Protein AF-A0A7S0F1A8-F1 (afdb_monomer_lite)

Sequence (939 aa):
MYDLEYVGDAQLDGYIDLNSRSAISELIPSLDNYHGQGSYPQGSFAGVIYGVVYIEIAGSYTFCSMSMDGSRIFVDREVVLSNDGRHSSPHEECGVVELSEGYIDLTVDFFSYHQEFRLQISYSGPDTDEEIQLLNSWRSSEYPPPPSRSQWAIRTYASDHTLYSTERRAGLHLSGSVSLIWPALSSLSELQAVIPSTPNSNFVYELFGVFHAKESGDHVMCTEGASGSRLFMDGELLVWHDELSGGESCTALVLEEGYYNLKADGFVQTGQSRIFVSYVGPNTRQNRQLILGSQAPTIPAVPTQSSFGIRLYSSNFDLNRLPDYEGYLNYIGESTSMIVPLLNSIQNLRQWSSPSLPDHDVLYLIYGGLRIERAGSYAFCLSSQDGTVLEVNGAQVIDNDGIHVSRERCSDVTLTQGRHTILVKGFAGTSAVSLRLTYRGLDTGNSLVPVISETSAMPERACRPASALEPSAEGTSLRSGTRVCSSQLLSDNGRYLLVMQDDGNLVLYELASTPATSSLVHAAIWNTQTNGHGHGPYTLTLQSDSNVVLYDSARQVLWTVGVVGWGDGHLGIQNNGNVLISWSNGNSWTAGTSGTGVWHQQHCPGGDNGIVRLVGCNERACRVEVIHHGEWGTVCDDSFGNEDAAIVCRSLGYSPEGSVQVQAFGGGSGPIWMDDVHCYGNELEITHCPSAGWGHHNCGHQEDVGVCCHGPSITAFTPSSNPAELLCPGGDNGVVRLVACTSEACRVEVNHGGAWGSVCDDAFTDTNAQVVCRSLGYTPDGSVQIQSFGGGNGPIWMDNVACTGTEPEITWCASNGWGNHNCGHHEDVGVCCIGTSTSAFSPSTNPPERSVDTVRLAQCSMDGCCRVEIEHSGIWGTVCDDSFTNTNAEVICRQVGCSPNGATQRQRFGGGTGTIWMDEVRCQGNEPGLSACNFNGWA

Structure (mmCIF, N/CA/C/O backbone):
data_AF-A0A7S0F1A8-F1
#
_entry.id   AF-A0A7S0F1A8-F1
#
loop_
_atom_site.group_PDB
_atom_site.id
_atom_site.type_symbol
_atom_site.label_atom_id
_atom_site.label_alt_id
_atom_site.label_comp_id
_atom_site.label_asym_id
_atom_site.label_entity_id
_atom_site.label_seq_id
_atom_site.pdbx_PDB_ins_code
_atom_site.Cartn_x
_atom_site.Cartn_y
_atom_site.Cartn_z
_atom_site.occupancy
_atom_site.B_iso_or_equiv
_atom_site.auth_seq_id
_atom_site.auth_comp_id
_atom_site.auth_asym_id
_atom_site.auth_atom_id
_atom_site.pdbx_PDB_model_num
ATOM 1 N N . MET A 1 1 ? 47.200 -33.473 -61.786 1.00 40.94 1 MET A N 1
ATOM 2 C CA . MET A 1 1 ? 45.871 -33.460 -61.141 1.00 40.94 1 MET A CA 1
ATOM 3 C C . MET A 1 1 ? 45.497 -34.764 -60.432 1.00 40.94 1 MET A C 1
ATOM 5 O O . MET A 1 1 ? 44.702 -34.671 -59.517 1.00 40.94 1 MET A O 1
ATOM 9 N N . TYR A 1 2 ? 46.036 -35.948 -60.775 1.00 41.25 2 TYR A N 1
ATOM 10 C CA . TYR A 1 2 ? 45.597 -37.213 -60.143 1.00 41.25 2 TYR A CA 1
ATOM 11 C C . TYR A 1 2 ? 46.211 -37.546 -58.763 1.00 41.25 2 TYR A C 1
ATOM 13 O O . TYR A 1 2 ? 45.807 -38.545 -58.189 1.00 41.25 2 TYR A O 1
ATOM 21 N N . ASP A 1 3 ? 47.102 -36.704 -58.221 1.00 52.12 3 ASP A N 1
ATOM 22 C CA . ASP A 1 3 ? 47.707 -36.857 -56.878 1.00 52.12 3 ASP A CA 1
ATOM 23 C C . ASP A 1 3 ? 47.769 -35.502 -56.126 1.00 52.12 3 ASP A C 1
ATOM 25 O O . ASP A 1 3 ? 48.761 -35.196 -55.468 1.00 52.12 3 ASP A O 1
ATOM 29 N N . LEU A 1 4 ? 46.766 -34.625 -56.298 1.00 54.25 4 LEU A N 1
ATOM 30 C CA . LEU A 1 4 ? 46.652 -33.395 -55.497 1.00 54.25 4 LEU A CA 1
ATOM 31 C C . LEU A 1 4 ? 45.813 -33.683 -54.253 1.00 54.25 4 LEU A C 1
ATOM 33 O O . LEU A 1 4 ? 44.657 -34.087 -54.373 1.00 54.25 4 LEU A O 1
ATOM 37 N N . GLU A 1 5 ? 46.380 -33.451 -53.074 1.00 53.69 5 GLU A N 1
ATOM 38 C CA . GLU A 1 5 ? 45.624 -33.488 -51.824 1.00 53.69 5 GLU A CA 1
ATOM 39 C C . GLU A 1 5 ? 44.963 -32.118 -51.606 1.00 53.69 5 GLU A C 1
ATOM 41 O O . GLU A 1 5 ? 45.635 -31.083 -51.602 1.00 53.69 5 GLU A O 1
ATOM 46 N N . TYR A 1 6 ? 43.632 -32.096 -51.502 1.00 52.91 6 TYR A N 1
ATOM 47 C CA . TYR A 1 6 ? 42.886 -30.875 -51.199 1.00 52.91 6 TYR A CA 1
ATOM 48 C C . TYR A 1 6 ? 43.072 -30.531 -49.725 1.00 52.91 6 TYR A C 1
ATOM 50 O O . TYR A 1 6 ? 42.690 -31.323 -48.863 1.00 52.91 6 TYR A O 1
ATOM 58 N N . VAL A 1 7 ? 43.673 -29.375 -49.440 1.00 50.34 7 VAL A N 1
ATOM 59 C CA . VAL A 1 7 ? 44.065 -29.015 -48.069 1.00 50.34 7 VAL A CA 1
ATOM 60 C C . VAL A 1 7 ? 43.046 -28.138 -47.341 1.00 50.34 7 VAL A C 1
ATOM 62 O O . VAL A 1 7 ? 43.179 -27.989 -46.131 1.00 50.34 7 VAL A O 1
ATOM 65 N N . GLY A 1 8 ? 42.008 -27.638 -48.028 1.00 50.88 8 GLY A N 1
ATOM 66 C CA . GLY A 1 8 ? 40.851 -26.954 -47.434 1.00 50.88 8 GLY A CA 1
ATOM 67 C C . GLY A 1 8 ? 40.562 -25.552 -47.989 1.00 50.88 8 GLY A C 1
ATOM 68 O O . GLY A 1 8 ? 41.197 -25.097 -48.942 1.00 50.88 8 GLY A O 1
ATOM 69 N N . ASP A 1 9 ? 39.587 -24.902 -47.352 1.00 45.62 9 ASP A N 1
ATOM 70 C CA . ASP A 1 9 ? 38.997 -23.598 -47.678 1.00 45.62 9 ASP A CA 1
ATOM 71 C C . ASP A 1 9 ? 39.347 -22.569 -46.589 1.00 45.62 9 ASP A C 1
ATOM 73 O O . ASP A 1 9 ? 39.217 -22.880 -45.403 1.00 45.62 9 ASP A O 1
ATOM 77 N N . ALA A 1 10 ? 39.751 -21.353 -46.971 1.00 46.62 10 ALA A N 1
ATOM 78 C CA . ALA A 1 10 ? 40.158 -20.295 -46.038 1.00 46.62 10 ALA A CA 1
ATOM 79 C C . ALA A 1 10 ? 39.456 -18.950 -46.306 1.00 46.62 10 ALA A C 1
ATOM 81 O O . ALA A 1 10 ? 39.461 -18.461 -47.437 1.00 46.62 10 ALA A O 1
ATOM 82 N N . GLN A 1 11 ? 38.918 -18.329 -45.249 1.00 46.28 11 GLN A N 1
ATOM 83 C CA . GLN A 1 11 ? 38.361 -16.971 -45.277 1.00 46.28 11 GLN A CA 1
ATOM 84 C C . GLN A 1 11 ? 39.448 -15.942 -44.916 1.00 46.28 11 GLN A C 1
ATOM 86 O O . GLN A 1 11 ? 40.198 -16.137 -43.960 1.00 46.28 11 GLN A O 1
ATOM 91 N N . LEU A 1 12 ? 39.537 -14.842 -45.667 1.00 48.31 12 LEU A N 1
ATOM 92 C CA . LEU A 1 12 ? 40.475 -13.729 -45.435 1.00 48.31 12 LEU A CA 1
ATOM 93 C C . LEU A 1 12 ? 40.117 -12.887 -44.182 1.00 48.31 12 LEU A C 1
ATOM 95 O O . LEU A 1 12 ? 39.800 -11.708 -44.298 1.00 48.31 12 LEU A O 1
ATOM 99 N N . ASP A 1 13 ? 40.214 -13.457 -42.976 1.00 37.56 13 ASP A N 1
ATOM 100 C CA . ASP A 1 13 ? 40.032 -12.744 -41.696 1.00 37.56 13 ASP A CA 1
ATOM 101 C C . ASP A 1 13 ? 41.358 -12.665 -40.897 1.00 37.56 13 ASP A C 1
ATOM 103 O O . ASP A 1 13 ? 41.685 -13.553 -40.114 1.00 37.56 13 ASP A O 1
ATOM 107 N N . GLY A 1 14 ? 42.138 -11.584 -41.065 1.00 42.19 14 GLY A N 1
ATOM 108 C CA . GLY A 1 14 ? 43.351 -11.287 -40.262 1.00 42.19 14 GLY A CA 1
ATOM 109 C C . GLY A 1 14 ? 44.699 -11.436 -40.994 1.00 42.19 14 GLY A C 1
ATOM 110 O O . GLY A 1 14 ? 44.720 -11.812 -42.161 1.00 42.19 14 GLY A O 1
ATOM 111 N N . TYR A 1 15 ? 45.828 -11.062 -40.357 1.00 36.09 15 TYR A N 1
ATOM 112 C CA . TYR A 1 15 ? 47.184 -11.001 -40.961 1.00 36.09 15 TYR A CA 1
ATOM 113 C C . TYR A 1 15 ? 47.608 -12.355 -41.548 1.00 36.09 15 TYR A C 1
ATOM 115 O O . TYR A 1 15 ? 47.863 -13.291 -40.795 1.00 36.09 15 TYR A O 1
ATOM 123 N N . ILE A 1 16 ? 47.754 -12.453 -42.872 1.00 41.88 16 ILE A N 1
ATOM 124 C CA . ILE A 1 16 ? 48.221 -13.681 -43.529 1.00 41.88 16 ILE A CA 1
ATOM 125 C C . ILE A 1 16 ? 49.450 -13.348 -44.374 1.00 41.88 16 ILE A C 1
ATOM 127 O O . ILE A 1 16 ? 49.346 -12.748 -45.441 1.00 41.88 16 ILE A O 1
ATOM 131 N N . ASP A 1 17 ? 50.628 -13.764 -43.906 1.00 43.28 17 ASP A N 1
ATOM 132 C CA . ASP A 1 17 ? 51.836 -13.776 -44.731 1.00 43.28 17 ASP A CA 1
ATOM 133 C C . ASP A 1 17 ? 51.895 -15.083 -45.529 1.00 43.28 17 ASP A C 1
ATOM 135 O O . ASP A 1 17 ? 52.417 -16.103 -45.070 1.00 43.28 17 ASP A O 1
ATOM 139 N N . LEU A 1 18 ? 51.354 -15.046 -46.748 1.00 48.22 18 LEU A N 1
ATOM 140 C CA . LEU A 1 18 ? 51.337 -16.176 -47.684 1.00 48.22 18 LEU A CA 1
ATOM 141 C C . LEU A 1 18 ? 52.742 -16.577 -48.192 1.00 48.22 18 LEU A C 1
ATOM 143 O O . LEU A 1 18 ? 52.877 -17.539 -48.952 1.00 48.22 18 LEU A O 1
ATOM 147 N N . ASN A 1 19 ? 53.804 -15.881 -47.761 1.00 41.88 19 ASN A N 1
ATOM 148 C CA . ASN A 1 19 ? 55.191 -16.258 -48.041 1.00 41.88 19 ASN A CA 1
ATOM 149 C C . ASN A 1 19 ? 55.748 -17.297 -47.054 1.00 41.88 19 ASN A C 1
ATOM 151 O O . ASN A 1 19 ? 56.826 -17.846 -47.297 1.00 41.88 19 ASN A O 1
ATOM 155 N N . SER A 1 20 ? 55.042 -17.582 -45.953 1.00 45.78 20 SER A N 1
ATOM 156 C CA . SER A 1 20 ? 55.429 -18.595 -44.970 1.00 45.78 20 SER A CA 1
ATOM 157 C C . SER A 1 20 ? 54.431 -19.742 -44.948 1.00 45.78 20 SER A C 1
ATOM 159 O O . SER A 1 20 ? 53.228 -19.543 -44.789 1.00 45.78 20 SER A O 1
ATOM 161 N N . ARG A 1 21 ? 54.934 -20.982 -45.005 1.00 45.38 21 ARG A N 1
ATOM 162 C CA . ARG A 1 21 ? 54.072 -22.168 -44.945 1.00 45.38 21 ARG A CA 1
ATOM 163 C C . ARG A 1 21 ? 53.219 -22.193 -43.660 1.00 45.38 21 ARG A C 1
ATOM 165 O O . ARG A 1 21 ? 52.107 -22.719 -43.689 1.00 45.38 21 ARG A O 1
ATOM 172 N N . SER A 1 22 ? 53.704 -21.634 -42.543 1.00 45.56 22 SER A N 1
ATOM 173 C CA . SER A 1 22 ? 53.024 -21.671 -41.234 1.00 45.56 22 SER A CA 1
ATOM 174 C C . SER A 1 22 ? 51.703 -20.891 -41.186 1.00 45.56 22 SER A C 1
ATOM 176 O O . SER A 1 22 ? 50.810 -21.287 -40.445 1.00 45.56 22 SER A O 1
ATOM 178 N N . ALA A 1 23 ? 51.539 -19.843 -41.999 1.00 46.56 23 ALA A N 1
ATOM 179 C CA . ALA A 1 23 ? 50.349 -18.985 -41.983 1.00 46.56 23 ALA A CA 1
ATOM 180 C C . ALA A 1 23 ? 49.080 -19.688 -42.510 1.00 46.56 23 ALA A C 1
ATOM 182 O O . ALA A 1 23 ? 47.973 -19.361 -42.103 1.00 46.56 23 ALA A O 1
ATOM 183 N N . ILE A 1 24 ? 49.229 -20.710 -43.361 1.00 47.50 24 ILE A N 1
ATOM 184 C CA . ILE A 1 24 ? 48.097 -21.484 -43.906 1.00 47.50 24 ILE A CA 1
ATOM 185 C C . ILE A 1 24 ? 47.527 -22.467 -42.869 1.00 47.50 24 ILE A C 1
ATOM 187 O O . ILE A 1 24 ? 46.350 -22.811 -42.927 1.00 47.50 24 ILE A O 1
ATOM 191 N N . SER A 1 25 ? 48.324 -22.886 -41.877 1.00 45.31 25 SER A N 1
ATOM 192 C CA . SER A 1 25 ? 47.860 -23.807 -40.826 1.00 45.31 25 SER A CA 1
ATOM 193 C C . SER A 1 25 ? 46.876 -23.180 -39.829 1.00 45.31 25 SER A C 1
ATOM 195 O O . SER A 1 25 ? 46.111 -23.907 -39.207 1.00 45.31 25 SER A O 1
ATOM 197 N N . GLU A 1 26 ? 46.858 -21.849 -39.709 1.00 44.94 26 GLU A N 1
ATOM 198 C CA . GLU A 1 26 ? 45.893 -21.112 -38.876 1.00 44.94 26 GLU A CA 1
ATOM 199 C C . GLU A 1 26 ? 44.563 -20.846 -39.607 1.00 44.94 26 GLU A C 1
ATOM 201 O O . GLU A 1 26 ? 43.544 -20.608 -38.965 1.00 44.94 26 GLU A O 1
ATOM 206 N N . LEU A 1 27 ? 44.554 -20.937 -40.942 1.00 45.47 27 LEU A N 1
ATOM 207 C CA . LEU A 1 27 ? 43.415 -20.596 -41.801 1.00 45.47 27 LEU A CA 1
ATOM 208 C C . LEU A 1 27 ? 42.423 -21.741 -42.039 1.00 45.47 27 LEU A C 1
ATOM 210 O O . LEU A 1 27 ? 41.318 -21.490 -42.513 1.00 45.47 27 LEU A O 1
ATOM 214 N N . ILE A 1 28 ? 42.802 -22.986 -41.727 1.00 48.75 28 ILE A N 1
ATOM 215 C CA . ILE A 1 28 ? 41.989 -24.186 -41.986 1.00 48.75 28 ILE A CA 1
ATOM 216 C C . ILE A 1 28 ? 41.835 -24.975 -40.672 1.00 48.75 28 ILE A C 1
ATOM 218 O O . ILE A 1 28 ? 42.581 -25.922 -40.420 1.00 48.75 28 ILE A O 1
ATOM 222 N N . PRO A 1 29 ? 40.886 -24.596 -39.791 1.00 40.38 29 PRO A N 1
ATOM 223 C CA . PRO A 1 29 ? 40.825 -25.109 -38.419 1.00 40.38 29 PRO A CA 1
ATOM 224 C C . PRO A 1 29 ? 40.259 -26.534 -38.281 1.00 40.38 29 PRO A C 1
ATOM 226 O O . PRO A 1 29 ? 40.233 -27.077 -37.183 1.00 40.38 29 PRO A O 1
ATOM 229 N N . SER A 1 30 ? 39.775 -27.170 -39.354 1.00 38.84 30 SER A N 1
ATOM 230 C CA . SER A 1 30 ? 39.038 -28.448 -39.285 1.00 38.84 30 SER A CA 1
ATOM 231 C C . SER A 1 30 ? 39.904 -29.716 -39.393 1.00 38.84 30 SER A C 1
ATOM 233 O O . SER A 1 30 ? 39.411 -30.781 -39.766 1.00 38.84 30 SER A O 1
ATOM 235 N N . LEU A 1 31 ? 41.181 -29.644 -39.008 1.00 39.47 31 LEU A N 1
ATOM 236 C CA . LEU A 1 31 ? 42.121 -30.777 -38.999 1.00 39.47 31 LEU A CA 1
ATOM 237 C C . LEU A 1 31 ? 42.381 -31.361 -37.595 1.00 39.47 31 LEU A C 1
ATOM 239 O O . LEU A 1 31 ? 43.420 -31.973 -37.352 1.00 39.47 31 LEU A O 1
ATOM 243 N N . ASP A 1 32 ? 41.403 -31.281 -36.690 1.00 35.66 32 ASP A N 1
ATOM 244 C CA . ASP A 1 32 ? 41.457 -31.868 -35.334 1.00 35.66 32 ASP A CA 1
ATOM 245 C C . ASP A 1 32 ? 41.545 -33.415 -35.288 1.00 35.66 32 ASP A C 1
ATOM 247 O O . ASP A 1 32 ? 41.514 -34.014 -34.216 1.00 35.66 32 ASP A O 1
ATOM 251 N N . ASN A 1 33 ? 41.720 -34.095 -36.429 1.00 33.72 33 ASN A N 1
ATOM 252 C CA . ASN A 1 33 ? 41.951 -35.544 -36.503 1.00 33.72 33 ASN A CA 1
ATOM 253 C C . ASN A 1 33 ? 43.292 -35.948 -37.141 1.00 33.72 33 ASN A C 1
ATOM 255 O O . ASN A 1 33 ? 43.431 -37.085 -37.594 1.00 33.72 33 ASN A O 1
ATOM 259 N N . TYR A 1 34 ? 44.311 -35.084 -37.132 1.00 30.00 34 TYR A N 1
ATOM 260 C CA . TYR A 1 34 ? 45.684 -35.524 -37.406 1.00 30.00 34 TYR A CA 1
ATOM 261 C C . TYR A 1 34 ? 46.503 -35.621 -36.112 1.00 30.00 34 TYR A C 1
ATOM 263 O O . TYR A 1 34 ? 47.242 -34.720 -35.718 1.00 30.00 34 TYR A O 1
ATOM 271 N N . HIS A 1 35 ? 46.373 -36.756 -35.419 1.00 31.36 35 HIS A N 1
ATOM 272 C CA . HIS A 1 35 ? 47.267 -37.113 -34.320 1.00 31.36 35 HIS A CA 1
ATOM 273 C C . HIS A 1 35 ? 48.665 -37.437 -34.860 1.00 31.36 35 HIS A C 1
ATOM 275 O O . HIS A 1 35 ? 48.971 -38.578 -35.202 1.00 31.36 35 HIS A O 1
ATOM 281 N N . GLY A 1 36 ? 49.543 -36.443 -34.882 1.00 26.16 36 GLY A N 1
ATOM 282 C CA . GLY A 1 36 ? 50.962 -36.662 -35.116 1.00 26.16 36 GLY A CA 1
ATOM 283 C C . GLY A 1 36 ? 51.714 -35.349 -35.161 1.00 26.16 36 GLY A C 1
ATOM 284 O O . GLY A 1 36 ? 51.439 -34.496 -35.993 1.00 26.16 36 GLY A O 1
ATOM 285 N N . GLN A 1 37 ? 52.689 -35.178 -34.277 1.00 43.06 37 GLN A N 1
ATOM 286 C CA . GLN A 1 37 ? 53.673 -34.119 -34.442 1.00 43.06 37 GLN A CA 1
ATOM 287 C C . GLN A 1 37 ? 54.395 -34.289 -35.793 1.00 43.06 37 GLN A C 1
ATOM 289 O O . GLN A 1 37 ? 55.139 -35.253 -35.958 1.00 43.06 37 GLN A O 1
ATOM 294 N N . GLY A 1 38 ? 54.195 -33.360 -36.736 1.00 30.03 38 GLY A N 1
ATOM 295 C CA . GLY A 1 38 ? 55.035 -33.207 -37.931 1.00 30.03 38 GLY A CA 1
ATOM 296 C C . GLY A 1 38 ? 54.296 -32.871 -39.235 1.00 30.03 38 GLY A C 1
ATOM 297 O O . GLY A 1 38 ? 53.471 -33.654 -39.674 1.00 30.03 38 GLY A O 1
ATOM 298 N N . SER A 1 39 ? 54.707 -31.751 -39.850 1.00 39.50 39 SER A N 1
ATOM 299 C CA . SER A 1 39 ? 54.849 -31.456 -41.296 1.00 39.50 39 SER A CA 1
ATOM 300 C C . SER A 1 39 ? 53.692 -31.718 -42.288 1.00 39.50 39 SER A C 1
ATOM 302 O O . SER A 1 39 ? 53.119 -32.796 -42.320 1.00 39.50 39 SER A O 1
ATOM 304 N N . TYR A 1 40 ? 53.474 -30.744 -43.194 1.00 49.66 40 TYR A N 1
ATOM 305 C CA . TYR A 1 40 ? 52.674 -30.808 -44.441 1.00 49.66 40 TYR A CA 1
ATOM 306 C C . TYR A 1 40 ? 52.729 -32.168 -45.160 1.00 49.66 40 TYR A C 1
ATOM 308 O O . TYR A 1 40 ? 53.768 -32.839 -45.081 1.00 49.66 40 TYR A O 1
ATOM 316 N N . PRO A 1 41 ? 51.720 -32.527 -45.983 1.00 51.19 41 PRO A N 1
ATOM 317 C CA . PRO A 1 41 ? 51.914 -33.592 -46.957 1.00 51.19 41 PRO A CA 1
ATOM 318 C C . PRO A 1 41 ? 53.144 -33.253 -47.809 1.00 51.19 41 PRO A C 1
ATOM 320 O O . PRO A 1 41 ? 53.247 -32.171 -48.379 1.00 51.19 41 PRO A O 1
ATOM 323 N N . GLN A 1 42 ? 54.127 -34.155 -47.877 1.00 52.44 42 GLN A N 1
ATOM 324 C CA . GLN A 1 42 ? 55.360 -33.947 -48.657 1.00 52.44 42 GLN A CA 1
ATOM 325 C C . GLN A 1 42 ? 55.128 -33.925 -50.188 1.00 52.44 42 GLN A C 1
ATOM 327 O O . GLN A 1 42 ? 56.090 -33.980 -50.957 1.00 52.44 42 GLN A O 1
ATOM 332 N N . GLY A 1 43 ? 53.868 -33.881 -50.630 1.00 60.16 43 GLY A N 1
ATOM 333 C CA . GLY A 1 43 ? 53.421 -33.974 -52.016 1.00 60.16 43 GLY A CA 1
ATOM 334 C C . GLY A 1 43 ? 52.710 -32.713 -52.510 1.00 60.16 43 GLY A C 1
ATOM 335 O O . GLY A 1 43 ? 52.763 -31.656 -51.888 1.00 60.16 43 GLY A O 1
ATOM 336 N N . SER A 1 44 ? 52.071 -32.828 -53.672 1.00 67.81 44 SER A N 1
ATOM 337 C CA . SER A 1 44 ? 51.367 -31.723 -54.321 1.00 67.81 44 SER A CA 1
ATOM 338 C C . SER A 1 44 ? 50.026 -31.434 -53.636 1.00 67.81 44 SER A C 1
ATOM 340 O O . SER A 1 44 ? 49.272 -32.363 -53.351 1.00 67.81 44 SER A O 1
ATOM 342 N N . PHE A 1 45 ? 49.694 -30.161 -53.424 1.00 68.44 45 PHE A N 1
ATOM 343 C CA . PHE A 1 45 ? 48.459 -29.738 -52.754 1.00 68.44 45 PHE A CA 1
ATOM 344 C C . PHE A 1 45 ? 47.742 -28.615 -53.507 1.00 68.44 45 PHE A C 1
ATOM 346 O O . PHE A 1 45 ? 48.355 -27.910 -54.307 1.00 68.44 45 PHE A O 1
ATOM 353 N N . ALA A 1 46 ? 46.445 -28.454 -53.251 1.00 66.00 46 ALA A N 1
ATOM 354 C CA . ALA A 1 46 ? 45.627 -27.366 -53.785 1.00 66.00 46 ALA A CA 1
ATOM 355 C C . ALA A 1 46 ? 44.676 -26.814 -52.716 1.00 66.00 46 ALA A C 1
ATOM 357 O O . ALA A 1 46 ? 44.245 -27.562 -51.834 1.00 66.00 46 ALA A O 1
ATOM 358 N N . GLY A 1 47 ? 44.351 -25.526 -52.806 1.00 63.00 47 GLY A N 1
ATOM 359 C CA . GLY A 1 47 ? 43.481 -24.835 -51.857 1.00 63.00 47 GLY A CA 1
ATOM 360 C C . GLY A 1 47 ? 42.766 -23.642 -52.483 1.00 63.00 47 GLY A C 1
ATOM 361 O O . GLY A 1 47 ? 43.099 -23.213 -53.592 1.00 63.00 47 GLY A O 1
ATOM 362 N N . VAL A 1 48 ? 41.780 -23.129 -51.752 1.00 57.81 48 VAL A N 1
ATOM 363 C CA . VAL A 1 48 ? 40.953 -21.986 -52.151 1.00 57.81 48 VAL A CA 1
ATOM 364 C C . VAL A 1 48 ? 40.947 -20.951 -51.028 1.00 57.81 48 VAL A C 1
ATOM 366 O O . VAL A 1 48 ? 40.761 -21.281 -49.856 1.00 57.81 48 VAL A O 1
ATOM 369 N N . ILE A 1 49 ? 41.161 -19.690 -51.393 1.00 61.00 49 ILE A N 1
ATOM 370 C CA . ILE A 1 49 ? 41.017 -18.522 -50.520 1.00 61.00 49 ILE A CA 1
ATOM 371 C C . ILE A 1 49 ? 39.816 -17.732 -51.019 1.00 61.00 49 ILE A C 1
ATOM 373 O O . ILE A 1 49 ? 39.733 -17.444 -52.206 1.00 61.00 49 ILE A O 1
ATOM 377 N N . TYR A 1 50 ? 38.903 -17.344 -50.141 1.00 55.69 50 TYR A N 1
ATOM 378 C CA . TYR A 1 50 ? 37.769 -16.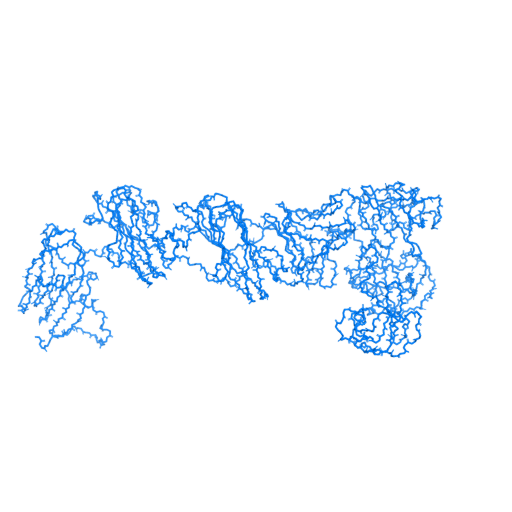498 -50.508 1.00 55.69 50 TYR A CA 1
ATOM 379 C C . TYR A 1 50 ? 37.582 -15.363 -49.499 1.00 55.69 50 TYR A C 1
ATOM 381 O O . TYR A 1 50 ? 37.993 -15.445 -48.339 1.00 55.69 50 TYR A O 1
ATOM 389 N N . GLY A 1 51 ? 36.992 -14.266 -49.956 1.00 55.06 51 GLY A N 1
ATOM 390 C CA . GLY A 1 51 ? 36.739 -13.080 -49.151 1.00 55.06 51 GLY A CA 1
ATOM 391 C C . GLY A 1 51 ? 36.005 -12.010 -49.945 1.00 55.06 51 GLY A C 1
ATOM 392 O O . GLY A 1 51 ? 35.646 -12.220 -51.098 1.00 55.06 51 GLY A O 1
ATOM 393 N N . VAL A 1 52 ? 35.800 -10.856 -49.319 1.00 51.47 52 VAL A N 1
ATOM 394 C CA . VAL A 1 52 ? 35.197 -9.688 -49.965 1.00 51.47 52 VAL A CA 1
ATOM 395 C C . VAL A 1 52 ? 36.184 -8.528 -49.954 1.00 51.47 52 VAL A C 1
ATOM 397 O O . VAL A 1 52 ? 36.876 -8.301 -48.959 1.00 51.47 52 VAL A O 1
ATOM 400 N N . VAL A 1 53 ? 36.249 -7.787 -51.055 1.00 62.31 53 VAL A N 1
ATOM 401 C CA . VAL A 1 53 ? 36.989 -6.524 -51.159 1.00 62.31 53 VAL A CA 1
ATOM 402 C C . VAL A 1 53 ? 35.974 -5.416 -51.381 1.00 62.31 53 VAL A C 1
ATOM 404 O O . VAL A 1 53 ? 35.088 -5.554 -52.215 1.00 62.31 53 VAL A O 1
ATOM 407 N N . TYR A 1 54 ? 36.070 -4.330 -50.619 1.00 58.91 54 TYR A N 1
ATOM 408 C CA . TYR A 1 54 ? 35.233 -3.156 -50.855 1.00 58.91 54 TYR A CA 1
ATOM 409 C C . TYR A 1 54 ? 35.935 -2.218 -51.834 1.00 58.91 54 TYR A C 1
ATOM 411 O O . TYR A 1 54 ? 37.078 -1.838 -51.583 1.00 58.91 54 TYR A O 1
ATOM 419 N N . ILE A 1 55 ? 35.246 -1.860 -52.913 1.00 69.31 55 ILE A N 1
ATOM 420 C CA . ILE A 1 55 ? 35.674 -0.875 -53.905 1.00 69.31 55 ILE A CA 1
ATOM 421 C C . ILE A 1 55 ? 35.043 0.472 -53.540 1.00 69.31 55 ILE A C 1
ATOM 423 O O . ILE A 1 55 ? 33.818 0.581 -53.518 1.00 69.31 55 ILE A O 1
ATOM 427 N N . GLU A 1 56 ? 35.869 1.472 -53.222 1.00 56.03 56 GLU A N 1
ATOM 428 C CA . GLU A 1 56 ? 35.468 2.834 -52.824 1.00 56.03 56 GLU A CA 1
ATOM 429 C C . GLU A 1 56 ? 35.193 3.732 -54.043 1.00 56.03 56 GLU A C 1
ATOM 431 O O . GLU A 1 56 ? 34.348 4.621 -53.989 1.00 56.03 56 GLU A O 1
ATOM 436 N N . ILE A 1 57 ? 35.886 3.509 -55.158 1.00 71.00 57 ILE A N 1
ATOM 437 C CA . ILE A 1 57 ? 35.781 4.287 -56.390 1.00 71.00 57 ILE A CA 1
ATOM 438 C C . ILE A 1 57 ? 35.624 3.309 -57.548 1.00 71.00 57 ILE A C 1
ATOM 440 O O . ILE A 1 57 ? 36.540 2.554 -57.886 1.00 71.00 57 ILE A O 1
ATOM 444 N N . ALA A 1 58 ? 34.457 3.351 -58.190 1.00 78.62 58 ALA A N 1
ATOM 445 C CA . ALA A 1 58 ? 34.199 2.571 -59.392 1.00 78.62 58 ALA A CA 1
ATOM 446 C C . ALA A 1 58 ? 35.228 2.890 -60.491 1.00 78.62 58 ALA A C 1
ATOM 448 O O . ALA A 1 58 ? 35.544 4.054 -60.756 1.00 78.62 58 ALA A O 1
ATOM 449 N N . GLY A 1 59 ? 35.716 1.858 -61.168 1.00 87.94 59 GLY A N 1
ATOM 450 C CA . GLY A 1 59 ? 36.665 2.002 -62.263 1.00 87.94 59 GLY A CA 1
ATOM 451 C C . GLY A 1 59 ? 37.436 0.725 -62.556 1.00 87.94 59 GLY A C 1
ATOM 452 O O . GLY A 1 59 ? 37.079 -0.366 -62.112 1.00 87.94 59 GLY A O 1
ATOM 453 N N . SER A 1 60 ? 38.513 0.882 -63.319 1.00 93.19 60 SER A N 1
ATOM 454 C CA . SER A 1 60 ? 39.358 -0.219 -63.765 1.00 93.19 60 SER A CA 1
ATOM 455 C C . SER A 1 60 ? 40.342 -0.625 -62.670 1.00 93.19 60 SER A C 1
ATOM 457 O O . SER A 1 60 ? 41.239 0.142 -62.331 1.00 93.19 60 SER A O 1
ATOM 459 N N . TYR A 1 61 ? 40.237 -1.858 -62.186 1.00 91.75 61 TYR A N 1
ATOM 460 C CA . TYR A 1 61 ? 41.164 -2.449 -61.222 1.00 91.75 61 TYR A CA 1
ATOM 461 C C . TYR A 1 61 ? 42.050 -3.490 -61.887 1.00 91.75 61 TYR A C 1
ATOM 463 O O . TYR A 1 61 ? 41.580 -4.336 -62.645 1.00 91.75 61 TYR A O 1
ATOM 471 N N . THR A 1 62 ? 43.340 -3.460 -61.568 1.00 93.19 62 THR A N 1
ATOM 472 C CA . THR A 1 62 ? 44.305 -4.493 -61.945 1.00 93.19 62 THR A CA 1
ATOM 473 C C . THR A 1 62 ? 44.562 -5.388 -60.744 1.00 93.19 62 THR A C 1
ATOM 475 O O . THR A 1 62 ? 44.993 -4.897 -59.710 1.00 93.19 62 THR A O 1
ATOM 478 N N . PHE A 1 63 ? 44.346 -6.693 -60.881 1.00 90.31 63 PHE A N 1
ATOM 479 C CA . PHE A 1 63 ? 44.724 -7.709 -59.899 1.00 90.31 63 PHE A CA 1
ATOM 480 C C . PHE A 1 63 ? 45.904 -8.518 -60.424 1.00 90.31 63 PHE A C 1
ATOM 482 O O . PHE A 1 63 ? 45.865 -9.000 -61.553 1.00 90.31 63 PHE A O 1
ATOM 489 N N . CYS A 1 64 ? 46.923 -8.721 -59.599 1.00 87.62 64 CYS A N 1
ATOM 490 C CA . CYS A 1 64 ? 48.092 -9.523 -59.934 1.00 87.62 64 CYS A CA 1
ATOM 491 C C . CYS A 1 64 ? 48.253 -10.692 -58.962 1.00 87.62 64 CYS A C 1
ATOM 493 O O . CYS A 1 64 ? 47.981 -10.570 -57.768 1.00 87.62 64 CYS A O 1
ATOM 495 N N . SER A 1 65 ? 48.728 -11.829 -59.467 1.00 87.06 65 SER A N 1
ATOM 496 C CA . SER A 1 65 ? 49.130 -12.977 -58.658 1.00 87.06 65 SER A CA 1
ATOM 497 C C . SER A 1 65 ? 50.548 -13.396 -59.001 1.00 87.06 65 SER A C 1
ATOM 499 O O . SER A 1 65 ? 50.830 -13.715 -60.151 1.00 87.06 65 SER A O 1
ATOM 501 N N . MET A 1 66 ? 51.411 -13.472 -57.990 1.00 82.88 66 MET A N 1
ATOM 502 C CA . MET A 1 66 ? 52.726 -14.096 -58.059 1.00 82.88 66 MET A CA 1
ATOM 503 C C . MET A 1 66 ? 52.694 -15.457 -57.357 1.00 82.88 66 MET A C 1
ATOM 505 O O . MET A 1 66 ? 52.577 -15.526 -56.133 1.00 82.88 66 MET A O 1
ATOM 509 N N . SER A 1 67 ? 52.836 -16.545 -58.112 1.00 82.25 67 SER A N 1
ATOM 510 C CA . SER A 1 67 ? 52.747 -17.917 -57.593 1.00 82.25 67 SER A CA 1
ATOM 511 C C . SER A 1 67 ? 53.900 -18.815 -58.055 1.00 82.25 67 SER A C 1
ATOM 513 O O . SER A 1 67 ? 54.469 -18.629 -59.131 1.00 82.25 67 SER A O 1
ATOM 515 N N . MET A 1 68 ? 54.274 -19.797 -57.222 1.00 79.25 68 MET A N 1
ATOM 516 C CA . MET A 1 68 ? 55.248 -20.852 -57.581 1.00 79.25 68 MET A CA 1
ATOM 517 C C . MET A 1 68 ? 54.740 -21.811 -58.657 1.00 79.25 68 MET A C 1
ATOM 519 O O . MET A 1 68 ? 55.535 -22.337 -59.420 1.00 79.25 68 MET A O 1
ATOM 523 N N . ASP A 1 69 ? 53.441 -22.077 -58.669 1.00 83.00 69 ASP A N 1
ATOM 524 C CA . ASP A 1 69 ? 52.746 -22.936 -59.626 1.00 83.00 69 ASP A CA 1
ATOM 525 C C . ASP A 1 69 ? 51.422 -22.231 -59.971 1.00 83.00 69 ASP A C 1
ATOM 527 O O . ASP A 1 69 ? 51.426 -21.010 -60.131 1.00 83.00 69 ASP A O 1
ATOM 531 N N . GLY A 1 70 ? 50.297 -22.936 -60.086 1.00 83.62 70 GLY A N 1
ATOM 532 C CA . GLY A 1 70 ? 49.074 -22.343 -60.609 1.00 83.62 70 GLY A CA 1
ATOM 533 C C . GLY A 1 70 ? 48.297 -21.536 -59.577 1.00 83.62 70 GLY A C 1
ATOM 534 O O . GLY A 1 70 ? 48.070 -22.012 -58.464 1.00 83.62 70 GLY A O 1
ATOM 535 N N . SER A 1 71 ? 47.821 -20.357 -59.974 1.00 86.19 71 SER A N 1
ATOM 536 C CA . SER A 1 71 ? 46.796 -19.596 -59.252 1.00 86.19 71 SER A CA 1
ATOM 537 C C . SER A 1 71 ? 45.783 -18.961 -60.205 1.00 86.19 71 SER A C 1
ATOM 539 O O . SER A 1 71 ? 46.078 -18.672 -61.365 1.00 86.19 71 SER A O 1
ATOM 541 N N . ARG A 1 72 ? 44.557 -18.741 -59.732 1.00 86.38 72 ARG A N 1
ATOM 542 C CA . ARG A 1 72 ? 43.508 -18.021 -60.466 1.00 86.38 72 ARG A CA 1
ATOM 543 C C . ARG A 1 72 ? 42.784 -17.088 -59.516 1.00 86.38 72 ARG A C 1
ATOM 545 O O . ARG A 1 72 ? 42.475 -17.511 -58.410 1.00 86.38 72 ARG A O 1
ATOM 552 N N . ILE A 1 73 ? 42.501 -15.865 -59.956 1.00 85.12 73 ILE A N 1
ATOM 553 C CA . ILE A 1 73 ? 41.699 -14.895 -59.206 1.00 85.12 73 ILE A CA 1
ATOM 554 C C . ILE A 1 73 ? 40.352 -14.749 -59.901 1.00 85.12 73 ILE A C 1
ATOM 556 O O . ILE A 1 73 ? 40.279 -14.477 -61.104 1.00 85.12 73 ILE A O 1
ATOM 560 N N . PHE A 1 74 ? 39.303 -14.905 -59.112 1.00 76.94 74 PHE A N 1
ATOM 561 C CA . PHE A 1 74 ? 37.923 -14.690 -59.483 1.00 76.94 74 PHE A CA 1
ATOM 562 C C . PHE A 1 74 ? 37.405 -13.456 -58.762 1.00 76.94 74 PHE A C 1
ATOM 564 O O . PHE A 1 74 ? 37.621 -13.312 -57.560 1.00 76.94 74 PHE A O 1
ATOM 571 N N . VAL A 1 75 ? 36.695 -12.612 -59.494 1.00 77.00 75 VAL A N 1
ATOM 572 C CA . VAL A 1 75 ? 36.024 -11.421 -58.981 1.00 77.00 75 VAL A CA 1
ATOM 573 C C . VAL A 1 75 ? 34.556 -11.542 -59.378 1.00 77.00 75 VAL A C 1
ATOM 575 O O . VAL A 1 75 ? 34.267 -11.805 -60.544 1.00 77.00 75 VAL A O 1
ATOM 578 N N . ASP A 1 76 ? 33.640 -11.500 -58.411 1.00 68.31 76 ASP A N 1
ATOM 579 C CA . ASP A 1 76 ? 32.219 -11.848 -58.582 1.00 68.31 76 ASP A CA 1
ATOM 580 C C . ASP A 1 76 ? 32.002 -13.185 -59.311 1.00 68.31 76 ASP A C 1
ATOM 582 O O . ASP A 1 76 ? 31.089 -13.359 -60.119 1.00 68.31 76 ASP A O 1
ATOM 586 N N . ARG A 1 77 ? 32.854 -14.170 -58.988 1.00 64.06 77 ARG A N 1
ATOM 587 C CA . ARG A 1 77 ? 32.868 -15.536 -59.555 1.00 64.06 77 ARG A CA 1
ATOM 588 C C . ARG A 1 77 ? 33.291 -15.627 -61.025 1.00 64.06 77 ARG A C 1
ATOM 590 O O . ARG A 1 77 ? 33.338 -16.733 -61.564 1.00 64.06 77 ARG A O 1
ATOM 597 N N . GLU A 1 78 ? 33.673 -14.518 -61.648 1.00 72.88 78 GLU A N 1
ATOM 598 C CA . GLU A 1 78 ? 34.252 -14.481 -62.990 1.00 72.88 78 GLU A CA 1
ATOM 599 C C . GLU A 1 78 ? 35.780 -14.484 -62.917 1.00 72.88 78 GLU A C 1
ATOM 601 O O . GLU A 1 78 ? 36.379 -13.814 -62.079 1.00 72.88 78 GLU A O 1
ATOM 606 N N . VAL A 1 79 ? 36.442 -15.245 -63.794 1.00 83.25 79 VAL A N 1
ATOM 607 C CA . VAL A 1 79 ? 37.912 -15.312 -63.821 1.00 83.25 79 VAL A CA 1
ATOM 608 C C . VAL A 1 79 ? 38.468 -13.990 -64.348 1.00 83.25 79 VAL A C 1
ATOM 610 O O . VAL A 1 79 ? 38.356 -13.700 -65.538 1.00 83.25 79 VAL A O 1
ATOM 613 N N . VAL A 1 80 ? 39.127 -13.227 -63.479 1.00 87.88 80 VAL A N 1
ATOM 614 C CA . VAL A 1 80 ? 39.843 -11.994 -63.851 1.00 87.88 80 VAL A CA 1
ATOM 615 C C . VAL A 1 80 ? 41.291 -12.290 -64.212 1.00 87.88 80 VAL A C 1
ATOM 617 O O . VAL A 1 80 ? 41.856 -11.669 -65.111 1.00 87.88 80 VAL A O 1
ATOM 620 N N . LEU A 1 81 ? 41.887 -13.277 -63.545 1.00 90.12 81 LEU A N 1
ATOM 621 C CA . LEU A 1 81 ? 43.271 -13.676 -63.749 1.00 90.12 81 LEU A CA 1
ATOM 622 C C . LEU A 1 81 ? 43.402 -15.196 -63.715 1.00 90.12 81 LEU A C 1
ATOM 624 O O . LEU A 1 81 ? 42.886 -15.846 -62.808 1.00 90.12 81 LEU A O 1
ATOM 628 N N . SER A 1 82 ? 44.193 -15.751 -64.632 1.00 88.38 82 SER A N 1
ATOM 629 C CA . SER A 1 82 ? 44.616 -17.149 -64.576 1.00 88.38 82 SER A CA 1
ATOM 630 C C . SER A 1 82 ? 46.124 -17.270 -64.782 1.00 88.38 82 SER A C 1
ATOM 632 O O . SER A 1 82 ? 46.592 -17.351 -65.914 1.00 88.38 82 SER A O 1
ATOM 634 N N . ASN A 1 83 ? 46.868 -17.350 -63.683 1.00 87.25 83 ASN A N 1
ATOM 635 C CA . ASN A 1 83 ? 48.285 -17.713 -63.636 1.00 87.25 83 ASN A CA 1
ATOM 636 C C . ASN A 1 83 ? 48.436 -19.237 -63.464 1.00 87.25 83 ASN A C 1
ATOM 638 O O . ASN A 1 83 ? 49.165 -19.717 -62.600 1.00 87.25 83 ASN A O 1
ATOM 642 N N . ASP A 1 84 ? 47.639 -20.007 -64.209 1.00 81.81 84 ASP A N 1
ATOM 643 C CA . ASP A 1 84 ? 47.533 -21.461 -64.074 1.00 81.81 84 ASP A CA 1
ATOM 644 C C . ASP A 1 84 ? 48.672 -22.165 -64.825 1.00 81.81 84 ASP A C 1
ATOM 646 O O . ASP A 1 84 ? 48.972 -21.842 -65.976 1.00 81.81 84 ASP A O 1
ATOM 650 N N . GLY A 1 85 ? 49.303 -23.153 -64.195 1.00 81.38 85 GLY A N 1
ATOM 651 C CA . GLY A 1 85 ? 50.458 -23.839 -64.762 1.00 81.38 85 GLY A CA 1
ATOM 652 C C . GLY A 1 85 ? 51.462 -24.293 -63.714 1.00 81.38 85 GLY A C 1
ATOM 653 O O . GLY A 1 85 ? 51.380 -23.952 -62.542 1.00 81.38 85 GLY A O 1
ATOM 654 N N . ARG A 1 86 ? 52.420 -25.121 -64.132 1.00 79.75 86 ARG A N 1
ATOM 655 C CA . ARG A 1 86 ? 53.550 -25.508 -63.281 1.00 79.75 86 ARG A CA 1
ATOM 656 C C . ARG A 1 86 ? 54.726 -24.596 -63.596 1.00 79.75 86 ARG A C 1
ATOM 658 O O . ARG A 1 86 ? 55.161 -24.588 -64.752 1.00 79.75 86 ARG A O 1
ATOM 665 N N . HIS A 1 87 ? 55.267 -23.885 -62.610 1.00 79.56 87 HIS A N 1
ATOM 666 C CA . HIS A 1 87 ? 56.355 -22.931 -62.834 1.00 79.56 87 HIS A CA 1
ATOM 667 C C . HIS A 1 87 ? 57.634 -23.367 -62.110 1.00 79.56 87 HIS A C 1
ATOM 669 O O . HIS A 1 87 ? 57.625 -24.005 -61.064 1.00 79.56 87 HIS A O 1
ATOM 675 N N . SER A 1 88 ? 58.789 -23.080 -62.714 1.00 73.81 88 SER A N 1
ATOM 676 C CA . SER A 1 88 ? 60.100 -23.409 -62.128 1.00 73.81 88 SER A CA 1
ATOM 677 C C . SER A 1 88 ? 60.619 -22.344 -61.153 1.00 73.81 88 SER A C 1
ATOM 679 O O . SER A 1 88 ? 61.679 -22.521 -60.556 1.00 73.81 88 SER A O 1
ATOM 681 N N . SER A 1 89 ? 59.918 -21.215 -61.056 1.00 80.12 89 SER A N 1
ATOM 682 C CA . SER A 1 89 ? 60.237 -20.008 -60.284 1.00 80.12 89 SER A CA 1
ATOM 683 C C . SER A 1 89 ? 58.938 -19.210 -60.069 1.00 80.12 89 SER A C 1
ATOM 685 O O . SER A 1 89 ? 57.998 -19.453 -60.828 1.00 80.12 89 SER A O 1
ATOM 687 N N . PRO A 1 90 ? 58.859 -18.252 -59.116 1.00 80.31 90 PRO A N 1
ATOM 688 C CA . PRO A 1 90 ? 57.650 -17.450 -58.962 1.00 80.31 90 PRO A CA 1
ATOM 689 C C . PRO A 1 90 ? 57.349 -16.722 -60.267 1.00 80.31 90 PRO A C 1
ATOM 691 O O . PRO A 1 90 ? 58.231 -16.058 -60.818 1.00 80.31 90 PRO A O 1
ATOM 694 N N . HIS A 1 91 ? 56.126 -16.874 -60.749 1.00 83.69 91 HIS A N 1
ATOM 695 C CA . HIS A 1 91 ? 55.632 -16.237 -61.956 1.00 83.69 91 HIS A CA 1
ATOM 696 C C . HIS A 1 91 ? 54.529 -15.264 -61.565 1.00 83.69 91 HIS A C 1
ATOM 698 O O . HIS A 1 91 ? 53.645 -15.649 -60.804 1.00 83.69 91 HIS A O 1
ATOM 704 N N . GLU A 1 92 ? 54.606 -14.022 -62.035 1.00 88.88 92 GLU A N 1
ATOM 705 C CA . GLU A 1 92 ? 53.593 -12.994 -61.798 1.00 88.88 92 GLU A CA 1
ATOM 706 C C . GLU A 1 92 ? 52.770 -12.788 -63.066 1.00 88.88 92 GLU A C 1
ATOM 708 O O . GLU A 1 92 ? 53.335 -12.601 -64.142 1.00 88.88 92 GLU A O 1
ATOM 713 N N . GLU A 1 93 ? 51.450 -12.815 -62.928 1.00 92.81 93 GLU A N 1
ATOM 714 C CA . GLU A 1 93 ? 50.502 -12.464 -63.985 1.00 92.81 93 GLU A CA 1
ATOM 715 C C . GLU A 1 93 ? 49.466 -11.484 -63.439 1.00 92.81 93 GLU A C 1
ATOM 717 O O . GLU A 1 93 ? 49.107 -11.555 -62.261 1.00 92.81 93 GLU A O 1
ATOM 722 N N . CYS A 1 94 ? 48.966 -10.594 -64.298 1.00 93.44 94 CYS A N 1
ATOM 723 C CA . CYS A 1 94 ? 47.996 -9.556 -63.940 1.00 93.44 94 CYS A CA 1
ATOM 724 C C . CYS A 1 94 ? 46.778 -9.556 -64.877 1.00 93.44 94 CYS A C 1
ATOM 726 O O . CYS A 1 94 ? 46.892 -9.822 -66.072 1.00 93.44 94 CYS A O 1
ATOM 728 N N . GLY A 1 95 ? 45.606 -9.244 -64.328 1.00 92.38 95 GLY A N 1
ATOM 729 C CA . GLY A 1 95 ? 44.324 -9.175 -65.019 1.00 92.38 95 GLY A CA 1
ATOM 730 C C . GLY A 1 95 ? 43.588 -7.900 -64.632 1.00 92.38 95 GLY A C 1
ATOM 731 O O . GLY A 1 95 ? 43.757 -7.405 -63.521 1.00 92.38 95 GLY A O 1
ATOM 732 N N . VAL A 1 96 ? 42.801 -7.352 -65.554 1.00 93.50 96 VAL A N 1
ATOM 733 C CA . VAL A 1 96 ? 42.080 -6.088 -65.357 1.00 93.50 96 VAL A CA 1
ATOM 734 C C . VAL A 1 96 ? 40.579 -6.349 -65.368 1.00 93.50 96 VAL A C 1
ATOM 736 O O . VAL A 1 96 ? 40.091 -7.084 -66.227 1.00 93.50 96 VAL A O 1
ATOM 739 N N . VAL A 1 97 ? 39.852 -5.739 -64.436 1.00 93.50 97 VAL A N 1
ATOM 740 C CA . VAL A 1 97 ? 38.396 -5.837 -64.302 1.00 93.50 97 VAL A CA 1
ATOM 741 C C . VAL A 1 97 ? 37.802 -4.465 -63.996 1.00 93.50 97 VAL A C 1
ATOM 743 O O . VAL A 1 97 ? 38.361 -3.693 -63.224 1.00 93.50 97 VAL A O 1
ATOM 746 N N . GLU A 1 98 ? 36.669 -4.153 -64.619 1.00 92.31 98 GLU A N 1
ATOM 747 C CA . GLU A 1 98 ? 35.885 -2.962 -64.286 1.00 92.31 98 GLU A CA 1
ATOM 748 C C . GLU A 1 98 ? 34.989 -3.278 -63.094 1.00 92.31 98 GLU A C 1
ATOM 750 O O . GLU A 1 98 ? 34.179 -4.205 -63.166 1.00 92.31 98 GLU A O 1
ATOM 755 N N . LEU A 1 99 ? 35.122 -2.509 -62.016 1.00 82.56 99 LEU A N 1
ATOM 756 C CA . LEU A 1 99 ? 34.356 -2.710 -60.792 1.00 82.56 99 LEU A CA 1
ATOM 757 C C . LEU A 1 99 ? 33.469 -1.512 -60.493 1.00 82.56 99 LEU A C 1
ATOM 759 O O . LEU A 1 99 ? 33.842 -0.357 -60.697 1.00 82.56 99 LEU A O 1
ATOM 763 N N . SER A 1 100 ? 32.269 -1.823 -60.012 1.00 75.88 100 SER A N 1
ATOM 764 C CA . SER A 1 100 ? 31.377 -0.835 -59.412 1.00 75.88 100 SER A CA 1
ATOM 765 C C . SER A 1 100 ? 31.753 -0.641 -57.948 1.00 75.88 100 SER A C 1
ATOM 767 O O . SER A 1 100 ? 32.353 -1.521 -57.337 1.00 75.88 100 SER A O 1
ATOM 769 N N . GLU A 1 101 ? 31.387 0.508 -57.394 1.00 62.16 101 GLU A N 1
ATOM 770 C CA . GLU A 1 101 ? 31.515 0.761 -55.962 1.00 62.16 101 GLU A CA 1
ATOM 771 C C . GLU A 1 101 ? 30.694 -0.266 -55.164 1.00 62.16 101 GLU A C 1
ATOM 773 O O . GLU A 1 101 ? 29.561 -0.584 -55.540 1.00 62.16 101 GLU A O 1
ATOM 778 N N . GLY A 1 102 ? 31.259 -0.788 -54.075 1.00 44.69 102 GLY A N 1
ATOM 779 C CA . GLY A 1 102 ? 30.597 -1.765 -53.212 1.00 44.69 102 GLY A CA 1
ATOM 780 C C . GLY A 1 102 ? 31.464 -2.965 -52.840 1.00 44.69 102 GLY A C 1
ATOM 781 O O . GLY A 1 102 ? 32.652 -3.033 -53.149 1.00 44.69 102 GLY A O 1
ATOM 782 N N . TYR A 1 103 ? 30.859 -3.920 -52.131 1.00 50.66 103 TYR A N 1
ATOM 783 C CA . TYR A 1 103 ? 31.509 -5.184 -51.791 1.00 50.66 103 TYR A CA 1
ATOM 784 C C . TYR A 1 103 ? 31.538 -6.105 -53.004 1.00 50.66 103 TYR A C 1
ATOM 786 O O . TYR A 1 103 ? 30.499 -6.388 -53.594 1.00 50.66 103 TYR A O 1
ATOM 794 N N . ILE A 1 104 ? 32.730 -6.590 -53.319 1.00 60.59 104 ILE A N 1
ATOM 795 C CA . ILE A 1 104 ? 33.000 -7.470 -54.443 1.00 60.59 104 ILE A CA 1
ATOM 796 C C . ILE A 1 104 ? 33.521 -8.800 -53.907 1.00 60.59 104 ILE A C 1
ATOM 798 O O . ILE A 1 104 ? 34.440 -8.830 -53.078 1.00 60.59 104 ILE A O 1
ATOM 802 N N . ASP A 1 105 ? 32.946 -9.900 -54.390 1.00 54.06 105 ASP A N 1
ATOM 803 C CA . ASP A 1 105 ? 33.391 -11.243 -54.031 1.00 54.06 105 ASP A CA 1
ATOM 804 C C . ASP A 1 105 ? 34.749 -11.512 -54.682 1.00 54.06 105 ASP A C 1
ATOM 806 O O . ASP A 1 105 ? 34.905 -11.407 -55.897 1.00 54.06 105 ASP A O 1
ATOM 810 N N . LEU A 1 106 ? 35.730 -11.924 -53.885 1.00 69.56 106 LEU A N 1
ATOM 811 C CA . LEU A 1 106 ? 37.050 -12.316 -54.353 1.00 69.56 106 LEU A CA 1
ATOM 812 C C . LEU A 1 106 ? 37.313 -13.775 -53.985 1.00 69.56 106 LEU A C 1
ATOM 814 O O . LEU A 1 106 ? 37.225 -14.170 -52.825 1.00 69.56 106 LEU A O 1
ATOM 818 N N . THR A 1 107 ? 37.676 -14.592 -54.968 1.00 63.66 107 THR A N 1
ATOM 819 C CA . THR A 1 107 ? 38.122 -15.975 -54.746 1.00 63.66 107 THR A CA 1
ATOM 820 C C . THR A 1 107 ? 39.463 -16.194 -55.426 1.00 63.66 107 THR A C 1
ATOM 822 O O . THR A 1 107 ? 39.700 -15.703 -56.524 1.00 63.66 107 THR A O 1
ATOM 825 N N . VAL A 1 108 ? 40.360 -16.927 -54.781 1.00 76.94 108 VAL A N 1
ATOM 826 C CA . VAL A 1 108 ? 41.670 -17.291 -55.302 1.00 76.94 108 VAL A CA 1
ATOM 827 C C . VAL A 1 108 ? 41.864 -18.788 -55.137 1.00 76.94 108 VAL A C 1
ATOM 829 O O . VAL A 1 108 ? 42.074 -19.279 -54.030 1.00 76.94 108 VAL A O 1
ATOM 832 N N . ASP A 1 109 ? 41.854 -19.507 -56.250 1.00 72.62 109 ASP A N 1
ATOM 833 C CA . ASP A 1 109 ? 42.226 -20.920 -56.266 1.00 72.62 109 ASP A CA 1
ATOM 834 C C . ASP A 1 109 ? 43.717 -21.031 -56.547 1.00 72.62 109 ASP A C 1
ATOM 836 O O . ASP A 1 109 ? 44.247 -20.307 -57.395 1.00 72.62 109 ASP A O 1
ATOM 840 N N . PHE A 1 110 ? 44.396 -21.980 -55.913 1.00 79.44 110 PHE A N 1
ATOM 841 C CA . PHE A 1 110 ? 45.802 -22.233 -56.195 1.00 79.44 110 PHE A CA 1
ATOM 842 C C . PHE A 1 110 ? 46.187 -23.698 -56.005 1.00 79.44 110 PHE A C 1
ATOM 844 O O . PHE A 1 110 ? 45.528 -24.466 -55.301 1.00 79.44 110 PHE A O 1
ATOM 851 N N . PHE A 1 111 ? 47.309 -24.085 -56.603 1.00 76.44 111 PHE A N 1
ATOM 852 C CA . PHE A 1 111 ? 47.965 -25.349 -56.301 1.00 76.44 111 PHE A CA 1
ATOM 853 C C . PHE A 1 111 ? 49.481 -25.196 -56.248 1.00 76.44 111 PHE A C 1
ATOM 855 O O . PHE A 1 111 ? 50.058 -24.263 -56.797 1.00 76.44 111 PHE A O 1
ATOM 862 N N . SER A 1 112 ? 50.125 -26.153 -55.589 1.00 75.38 112 SER A N 1
ATOM 863 C CA . SER A 1 112 ? 51.572 -26.279 -55.510 1.00 75.38 112 SER A CA 1
ATOM 864 C C . SER A 1 112 ? 51.982 -27.723 -55.752 1.00 75.38 112 SER A C 1
ATOM 866 O O . SER A 1 112 ? 51.546 -28.642 -55.063 1.00 75.38 112 SER A O 1
ATOM 868 N N . TYR A 1 113 ? 52.852 -27.924 -56.734 1.00 72.56 113 TYR A N 1
ATOM 869 C CA . TYR A 1 113 ? 53.632 -29.141 -56.953 1.00 72.56 113 TYR A CA 1
ATOM 870 C C . TYR A 1 113 ? 55.040 -29.012 -56.323 1.00 72.56 113 TYR A C 1
ATOM 872 O O . TYR A 1 113 ? 55.695 -30.015 -56.031 1.00 72.56 113 TYR A O 1
ATOM 880 N N . HIS A 1 114 ? 55.459 -27.760 -56.098 1.00 63.69 114 HIS A N 1
ATOM 881 C CA . HIS A 1 114 ? 56.513 -27.238 -55.224 1.00 63.69 114 HIS A CA 1
ATOM 882 C C . HIS A 1 114 ? 56.702 -27.925 -53.854 1.00 63.69 114 HIS A C 1
ATOM 884 O O . HIS A 1 114 ? 55.716 -28.033 -53.128 1.00 63.69 114 HIS A O 1
ATOM 890 N N . GLN A 1 115 ? 57.927 -28.269 -53.407 1.00 58.69 115 GLN A N 1
ATOM 891 C CA . GLN A 1 115 ? 58.162 -28.320 -51.952 1.00 58.69 115 GLN A CA 1
ATOM 892 C C . GLN A 1 115 ? 58.041 -26.902 -51.383 1.00 58.69 115 GLN A C 1
ATOM 894 O O . GLN A 1 115 ? 57.335 -26.711 -50.405 1.00 58.69 115 GLN A O 1
ATOM 899 N N . GLU A 1 116 ? 58.689 -25.909 -51.998 1.00 61.09 116 GLU A N 1
ATOM 900 C CA . GLU A 1 116 ? 58.563 -24.490 -51.644 1.00 61.09 116 GLU A CA 1
ATOM 901 C C . GLU A 1 116 ? 57.283 -23.883 -52.238 1.00 61.09 116 GLU A C 1
ATOM 903 O O . GLU A 1 116 ? 56.988 -24.091 -53.410 1.00 61.09 116 GLU A O 1
ATOM 908 N N . PHE A 1 117 ? 56.537 -23.139 -51.417 1.00 66.00 117 PHE A N 1
ATOM 909 C CA . PHE A 1 117 ? 55.272 -22.496 -51.770 1.00 66.00 117 PHE A CA 1
ATOM 910 C C . PHE A 1 117 ? 55.438 -20.976 -51.699 1.00 66.00 117 PHE A C 1
ATOM 912 O O . PHE A 1 117 ? 56.007 -20.466 -50.734 1.00 66.00 117 PHE A O 1
ATOM 919 N N . ARG A 1 118 ? 54.933 -20.265 -52.709 1.00 68.38 118 ARG A N 1
ATOM 920 C CA . ARG A 1 118 ? 54.745 -18.812 -52.697 1.00 68.38 118 ARG A CA 1
ATOM 921 C C . ARG A 1 118 ? 53.451 -18.508 -53.428 1.00 68.38 118 ARG A C 1
ATOM 923 O O . ARG A 1 118 ? 53.275 -18.988 -54.548 1.00 68.38 118 ARG A O 1
ATOM 930 N N . LEU A 1 119 ? 52.606 -17.704 -52.804 1.00 71.75 119 LEU A N 1
ATOM 931 C CA . LEU A 1 119 ? 51.447 -17.079 -53.417 1.00 71.75 119 LEU A CA 1
ATOM 932 C C . LEU A 1 119 ? 51.365 -15.655 -52.876 1.00 71.75 119 LEU A C 1
ATOM 934 O O . LEU A 1 119 ? 51.334 -15.460 -51.670 1.00 71.75 119 LEU A O 1
ATOM 938 N N . GLN A 1 120 ? 51.355 -14.664 -53.752 1.00 75.56 120 GLN A N 1
ATOM 939 C CA . GLN A 1 120 ? 51.215 -13.262 -53.390 1.00 75.56 120 GLN A CA 1
ATOM 940 C C . GLN A 1 120 ? 50.188 -12.652 -54.327 1.00 75.56 120 GLN A C 1
ATOM 942 O O . GLN A 1 120 ? 50.281 -12.835 -55.537 1.00 75.56 120 GLN A O 1
ATOM 947 N N . ILE A 1 121 ? 49.197 -11.973 -53.766 1.00 79.38 121 ILE A N 1
ATOM 948 C CA . ILE A 1 121 ? 48.159 -11.295 -54.533 1.00 79.38 121 ILE A CA 1
ATOM 949 C C . ILE A 1 121 ? 48.327 -9.797 -54.302 1.00 79.38 121 ILE A C 1
ATOM 951 O O . ILE A 1 121 ? 48.607 -9.375 -53.180 1.00 79.38 121 ILE A O 1
ATOM 955 N N . SER A 1 122 ? 48.193 -8.997 -55.347 1.00 80.25 122 SER A N 1
ATOM 956 C CA . SER A 1 122 ? 48.179 -7.537 -55.281 1.00 80.25 122 SER A CA 1
ATOM 957 C C . SER A 1 122 ? 47.061 -6.977 -56.141 1.00 80.25 122 SER A C 1
ATOM 959 O O . SER A 1 122 ? 46.536 -7.659 -57.020 1.00 80.25 122 SER A O 1
ATOM 961 N N . TYR A 1 123 ? 46.686 -5.735 -55.869 1.00 86.75 123 TYR A N 1
ATOM 962 C CA . TYR A 1 123 ? 45.750 -4.989 -56.686 1.00 86.75 123 TYR A CA 1
ATOM 963 C C . TYR A 1 123 ? 46.157 -3.516 -56.782 1.00 86.75 123 TYR A C 1
ATOM 965 O O . TYR A 1 123 ? 46.845 -2.989 -55.905 1.00 86.75 123 TYR A O 1
ATOM 973 N N . SER A 1 124 ? 45.748 -2.861 -57.860 1.00 86.44 124 SER A N 1
ATOM 974 C CA . SER A 1 124 ? 45.839 -1.415 -58.032 1.00 86.44 124 SER A CA 1
ATOM 975 C C . SER A 1 124 ? 44.609 -0.902 -58.764 1.00 86.44 124 SER A C 1
ATOM 977 O O . SER A 1 124 ? 44.039 -1.605 -59.600 1.00 86.44 124 SER A O 1
ATOM 979 N N . GLY A 1 125 ? 44.214 0.327 -58.481 1.00 86.50 125 GLY A N 1
ATOM 980 C CA . GLY A 1 125 ? 43.139 0.999 -59.192 1.00 86.50 125 GLY A CA 1
ATOM 981 C C . GLY A 1 125 ? 42.876 2.377 -58.600 1.00 86.50 125 GLY A C 1
ATOM 982 O O . GLY A 1 125 ? 43.708 2.889 -57.842 1.00 86.50 125 GLY A O 1
ATOM 983 N N . PRO A 1 126 ? 41.715 2.973 -58.902 1.00 80.25 126 PRO A N 1
ATOM 984 C CA . PRO A 1 126 ? 41.337 4.284 -58.388 1.00 80.25 126 PRO A CA 1
ATOM 985 C C . PRO A 1 126 ? 41.465 4.426 -56.860 1.00 80.25 126 PRO A C 1
ATOM 987 O O . PRO A 1 126 ? 41.977 5.440 -56.394 1.00 80.25 126 PRO A O 1
ATOM 990 N N . ASP A 1 127 ? 41.098 3.398 -56.085 1.00 68.19 127 ASP A N 1
ATOM 991 C CA . ASP A 1 127 ? 41.193 3.402 -54.610 1.00 68.19 127 ASP A CA 1
ATOM 992 C C . ASP A 1 127 ? 42.618 3.434 -54.061 1.00 68.19 127 ASP A C 1
ATOM 994 O O . ASP A 1 127 ? 42.842 3.759 -52.892 1.00 68.19 127 ASP A O 1
ATOM 998 N N . THR A 1 128 ? 43.589 3.045 -54.882 1.00 69.38 128 THR A N 1
ATOM 999 C CA . THR A 1 128 ? 44.994 2.960 -54.490 1.00 69.38 128 THR A CA 1
ATOM 1000 C C . THR A 1 128 ? 45.838 4.064 -55.116 1.00 69.38 128 THR A C 1
ATOM 1002 O O . THR A 1 128 ? 47.061 3.961 -55.089 1.00 69.38 128 THR A O 1
ATOM 1005 N N . ASP A 1 129 ? 45.215 5.099 -55.697 1.00 75.50 129 ASP A N 1
ATOM 1006 C CA . ASP A 1 129 ? 45.889 6.114 -56.519 1.00 75.50 129 ASP A CA 1
ATOM 1007 C C . ASP A 1 129 ? 46.749 5.484 -57.639 1.00 75.50 129 ASP A C 1
ATOM 1009 O O . ASP A 1 129 ? 47.817 5.986 -57.991 1.00 75.50 129 ASP A O 1
ATOM 1013 N N . GLU A 1 130 ? 46.290 4.356 -58.196 1.00 82.62 130 GLU A N 1
ATOM 1014 C CA . GLU A 1 130 ? 47.015 3.528 -59.174 1.00 82.62 130 GLU A CA 1
ATOM 1015 C C . GLU A 1 130 ? 48.325 2.903 -58.648 1.00 82.62 130 GLU A C 1
ATOM 1017 O O . GLU A 1 130 ? 49.099 2.322 -59.415 1.00 82.62 130 GLU A O 1
ATOM 1022 N N . GLU A 1 131 ? 48.596 2.966 -57.341 1.00 73.06 131 GLU A N 1
ATOM 1023 C CA . GLU A 1 131 ? 49.736 2.277 -56.738 1.00 73.06 131 GLU A CA 1
ATOM 1024 C C . GLU A 1 131 ? 49.424 0.798 -56.486 1.00 73.06 131 GLU A C 1
ATOM 1026 O O . GLU A 1 131 ? 48.325 0.430 -56.068 1.00 73.06 131 GLU A O 1
ATOM 1031 N N . ILE A 1 132 ? 50.417 -0.067 -56.714 1.00 76.75 132 ILE A N 1
ATOM 1032 C CA . ILE A 1 132 ? 50.304 -1.507 -56.459 1.00 76.75 132 ILE A CA 1
ATOM 1033 C C . ILE A 1 132 ? 50.307 -1.748 -54.953 1.00 76.75 132 ILE A C 1
ATOM 1035 O O . ILE A 1 132 ? 51.318 -1.544 -54.280 1.00 76.75 132 ILE A O 1
ATOM 1039 N N . GLN A 1 133 ? 49.190 -2.255 -54.445 1.00 68.06 133 GLN A N 1
ATOM 1040 C CA . GLN A 1 133 ? 49.031 -2.661 -53.057 1.00 68.06 133 GLN A CA 1
ATOM 1041 C C . GLN A 1 133 ? 48.986 -4.178 -52.970 1.00 68.06 133 GLN A C 1
ATOM 1043 O O . GLN A 1 133 ? 48.332 -4.846 -53.768 1.00 68.06 133 GLN A O 1
ATOM 1048 N N . LEU A 1 134 ? 49.670 -4.753 -51.984 1.00 66.62 134 LEU A N 1
ATOM 1049 C CA . LEU A 1 134 ? 49.470 -6.165 -51.677 1.00 66.62 134 LEU A CA 1
ATOM 1050 C C . LEU A 1 134 ? 48.054 -6.362 -51.155 1.00 66.62 134 LEU A C 1
ATOM 1052 O O . LEU A 1 134 ? 47.593 -5.598 -50.305 1.00 66.62 134 LEU A O 1
ATOM 1056 N N . LEU A 1 135 ? 47.385 -7.401 -51.651 1.00 62.50 135 LEU A N 1
ATOM 1057 C CA . LEU A 1 135 ? 46.105 -7.865 -51.147 1.00 62.50 135 LEU A CA 1
ATOM 1058 C C . LEU A 1 135 ? 46.352 -8.535 -49.793 1.00 62.50 135 LEU A C 1
ATOM 1060 O O . LEU A 1 135 ? 46.392 -9.754 -49.638 1.00 62.50 135 LEU A O 1
ATOM 1064 N N . ASN A 1 136 ? 46.590 -7.680 -48.816 1.00 50.28 136 ASN A N 1
ATOM 1065 C CA . ASN A 1 136 ? 46.675 -8.014 -47.421 1.00 50.28 136 ASN A CA 1
ATOM 1066 C C . ASN A 1 136 ? 45.278 -7.798 -46.835 1.00 50.28 136 ASN A C 1
ATOM 1068 O O . ASN A 1 136 ? 44.609 -6.819 -47.154 1.00 50.28 136 ASN A O 1
ATOM 1072 N N . SER A 1 137 ? 44.890 -8.602 -45.854 1.00 45.69 137 SER A N 1
ATOM 1073 C CA . SER A 1 137 ? 43.792 -8.288 -44.923 1.00 45.69 137 SER A CA 1
ATOM 1074 C C . SER A 1 137 ? 44.024 -7.011 -44.083 1.00 45.69 137 SER A C 1
ATOM 1076 O O . SER A 1 137 ? 43.260 -6.703 -43.168 1.00 45.69 137 SER A O 1
ATOM 1078 N N . TRP A 1 138 ? 45.072 -6.236 -44.382 1.00 35.59 138 TRP A N 1
ATOM 1079 C CA . TRP A 1 138 ? 45.430 -4.965 -43.755 1.00 35.59 138 TRP A CA 1
ATOM 1080 C C . TRP A 1 138 ? 44.505 -3.822 -44.185 1.00 35.59 138 TRP A C 1
ATOM 1082 O O . TRP A 1 138 ? 44.922 -2.834 -44.781 1.00 35.59 138 TRP A O 1
ATOM 1092 N N . ARG A 1 139 ? 43.237 -3.952 -43.797 1.00 40.12 139 ARG A N 1
ATOM 1093 C CA . ARG A 1 139 ? 42.484 -2.885 -43.124 1.00 40.12 139 ARG A CA 1
ATOM 1094 C C . ARG A 1 139 ? 41.686 -3.410 -41.914 1.00 40.12 139 ARG A C 1
ATOM 1096 O O . ARG A 1 139 ? 40.881 -2.663 -41.379 1.00 40.12 139 ARG A O 1
ATOM 1103 N N . SER A 1 140 ? 41.894 -4.653 -41.445 1.00 38.22 140 SER A N 1
ATOM 1104 C CA . SER A 1 140 ? 41.213 -5.188 -40.247 1.00 38.22 140 SER A CA 1
ATOM 1105 C C . SER A 1 140 ? 42.090 -5.282 -38.994 1.00 38.22 140 SER A C 1
ATOM 1107 O O . SER A 1 140 ? 41.552 -5.323 -37.899 1.00 38.22 140 SER A O 1
ATOM 1109 N N . SER A 1 141 ? 43.425 -5.249 -39.077 1.00 35.81 141 SER A N 1
ATOM 1110 C CA . SER A 1 141 ? 44.277 -5.371 -37.876 1.00 35.81 141 SER A CA 1
ATOM 1111 C C . SER A 1 141 ? 44.321 -4.121 -36.985 1.00 35.81 141 SER A C 1
ATOM 1113 O O . SER A 1 141 ? 44.779 -4.209 -35.848 1.00 35.81 141 SER A O 1
ATOM 1115 N N . GLU A 1 142 ? 43.839 -2.971 -37.466 1.00 37.06 142 GLU A N 1
ATOM 1116 C CA . GLU A 1 142 ? 43.609 -1.775 -36.638 1.00 37.06 142 GLU A CA 1
ATOM 1117 C C . GLU A 1 142 ? 42.209 -1.738 -36.015 1.00 37.06 142 GLU A C 1
ATOM 1119 O O . GLU A 1 142 ? 41.949 -0.914 -35.139 1.00 37.06 142 GLU A O 1
ATOM 1124 N N . TYR A 1 143 ? 41.308 -2.645 -36.406 1.00 37.28 143 TYR A N 1
ATOM 1125 C CA . TYR A 1 143 ? 39.917 -2.623 -35.974 1.00 37.28 143 TYR A CA 1
ATOM 1126 C C . TYR A 1 143 ? 39.541 -3.954 -35.323 1.00 37.28 143 TYR A C 1
ATOM 1128 O O . TYR A 1 143 ? 39.652 -4.998 -35.955 1.00 37.28 143 TYR A O 1
ATOM 1136 N N . PRO A 1 144 ? 39.075 -3.966 -34.060 1.00 39.25 144 PRO A N 1
ATOM 1137 C CA . PRO A 1 144 ? 38.679 -5.216 -33.423 1.00 39.25 144 PRO A CA 1
ATOM 1138 C C . PRO A 1 144 ? 37.633 -5.967 -34.281 1.00 39.25 144 PRO A C 1
ATOM 1140 O O . PRO A 1 144 ? 36.900 -5.339 -35.052 1.00 39.25 144 PRO A O 1
ATOM 1143 N N . PRO A 1 145 ? 37.489 -7.294 -34.175 1.00 42.28 145 PRO A N 1
ATOM 1144 C CA . PRO A 1 145 ? 36.358 -7.975 -34.806 1.00 42.28 145 PRO A CA 1
ATOM 1145 C C . PRO A 1 145 ? 35.033 -7.365 -34.307 1.00 42.28 145 PRO A C 1
ATOM 1147 O O . PRO A 1 145 ? 34.997 -6.833 -33.186 1.00 42.28 145 PRO A O 1
ATOM 1150 N N . PRO A 1 146 ? 33.952 -7.354 -35.112 1.00 43.72 146 PRO A N 1
ATOM 1151 C CA . PRO A 1 146 ? 32.642 -6.968 -34.605 1.00 43.72 146 PRO A CA 1
ATOM 1152 C C . PRO A 1 146 ? 32.317 -7.823 -33.369 1.00 43.72 146 PRO A C 1
ATOM 1154 O O . PRO A 1 146 ? 32.681 -9.004 -33.323 1.00 43.72 146 PRO A O 1
ATOM 1157 N N . PRO A 1 147 ? 31.717 -7.231 -32.324 1.00 43.22 147 PRO A N 1
ATOM 1158 C CA . PRO A 1 147 ? 31.445 -7.942 -31.082 1.00 43.22 147 PRO A CA 1
ATOM 1159 C C . PRO A 1 147 ? 30.600 -9.200 -31.339 1.00 43.22 147 PRO A C 1
ATOM 1161 O O . PRO A 1 147 ? 29.785 -9.246 -32.259 1.00 43.22 147 PRO A O 1
ATOM 1164 N N . SER A 1 148 ? 30.777 -10.229 -30.503 1.00 47.56 148 SER A N 1
ATOM 1165 C CA . SER A 1 148 ? 29.933 -11.432 -30.535 1.00 47.56 148 SER A CA 1
ATOM 1166 C C . SER A 1 148 ? 28.443 -11.065 -30.487 1.00 47.56 148 SER A C 1
ATOM 1168 O O . SER A 1 148 ? 28.115 -10.044 -29.883 1.00 47.56 148 SER A O 1
ATOM 1170 N N . ARG A 1 149 ? 27.563 -11.936 -31.022 1.00 45.59 149 ARG A N 1
ATOM 1171 C CA . ARG A 1 149 ? 26.092 -11.790 -31.225 1.00 45.59 149 ARG A CA 1
ATOM 1172 C C . ARG A 1 149 ? 25.248 -11.184 -30.076 1.00 45.59 149 ARG A C 1
ATOM 1174 O O . ARG A 1 149 ? 24.044 -11.016 -30.222 1.00 45.59 149 ARG A O 1
ATOM 1181 N N . SER A 1 150 ? 25.836 -10.896 -28.924 1.00 45.91 150 SER A N 1
ATOM 1182 C CA . SER A 1 150 ? 25.207 -10.448 -27.687 1.00 45.91 150 SER A CA 1
ATOM 1183 C C . SER A 1 150 ? 25.532 -8.999 -27.268 1.00 45.91 150 SER A C 1
ATOM 1185 O O . SER A 1 150 ? 24.873 -8.503 -26.349 1.00 45.91 150 SER A O 1
ATOM 1187 N N . GLN A 1 151 ? 26.486 -8.291 -27.889 1.00 59.56 151 GLN A N 1
ATOM 1188 C CA . GLN A 1 151 ? 26.929 -6.957 -27.432 1.00 59.56 151 GLN A CA 1
ATOM 1189 C C . GLN A 1 151 ? 26.819 -5.884 -28.524 1.00 59.56 151 GLN A C 1
ATOM 1191 O O . GLN A 1 151 ? 27.200 -6.131 -29.665 1.00 59.56 151 GLN A O 1
ATOM 1196 N N . TRP A 1 152 ? 26.346 -4.683 -28.162 1.00 71.06 152 TRP A N 1
ATOM 1197 C CA . TRP A 1 152 ? 26.573 -3.501 -28.999 1.00 71.06 152 TRP A CA 1
ATOM 1198 C C . TRP A 1 152 ? 28.027 -3.060 -28.853 1.00 71.06 152 TRP A C 1
ATOM 1200 O O . TRP A 1 152 ? 28.613 -3.211 -27.781 1.00 71.06 152 TRP A O 1
ATOM 1210 N N . ALA A 1 153 ? 28.614 -2.478 -29.892 1.00 74.38 153 ALA A N 1
ATOM 1211 C CA . ALA A 1 153 ? 29.896 -1.790 -29.788 1.00 74.38 153 ALA A CA 1
ATOM 1212 C C . ALA A 1 153 ? 29.912 -0.545 -30.660 1.00 74.38 153 ALA A C 1
ATOM 1214 O O . ALA A 1 153 ? 29.323 -0.538 -31.738 1.00 74.38 153 ALA A O 1
ATOM 1215 N N . ILE A 1 154 ? 30.626 0.478 -30.202 1.00 78.38 154 ILE A N 1
ATOM 1216 C CA . ILE A 1 154 ? 30.895 1.681 -30.982 1.00 78.38 154 ILE A CA 1
ATOM 1217 C C . ILE A 1 154 ? 32.396 1.898 -31.139 1.00 78.38 154 ILE A C 1
ATOM 1219 O O . ILE A 1 154 ? 33.186 1.584 -30.243 1.00 78.38 154 ILE A O 1
ATOM 1223 N N . ARG A 1 155 ? 32.771 2.455 -32.287 1.00 76.69 155 ARG A N 1
ATOM 1224 C CA . ARG A 1 155 ? 34.119 2.898 -32.632 1.00 76.69 155 ARG A CA 1
ATOM 1225 C C . ARG A 1 155 ? 34.087 4.315 -33.139 1.00 76.69 155 ARG A C 1
ATOM 1227 O O . ARG A 1 155 ? 33.115 4.712 -33.777 1.00 76.69 155 ARG A O 1
ATOM 1234 N N . THR A 1 156 ? 35.164 5.043 -32.889 1.00 83.56 156 THR A N 1
ATOM 1235 C CA . THR A 1 156 ? 35.371 6.374 -33.451 1.00 83.56 156 THR A CA 1
ATOM 1236 C C . THR A 1 156 ? 36.730 6.470 -34.127 1.00 83.56 156 THR A C 1
ATOM 1238 O O . THR A 1 156 ? 37.718 5.902 -33.653 1.00 83.56 156 THR A O 1
ATOM 1241 N N . TYR A 1 157 ? 36.778 7.211 -35.232 1.00 75.75 157 TYR A N 1
ATOM 1242 C CA . TYR A 1 157 ? 37.975 7.440 -36.033 1.00 75.75 157 TYR A CA 1
ATOM 1243 C C . TYR A 1 157 ? 38.175 8.933 -36.255 1.00 75.75 157 TYR A C 1
ATOM 1245 O O . TYR A 1 157 ? 37.311 9.588 -36.833 1.00 75.75 157 TYR A O 1
ATOM 1253 N N . ALA A 1 158 ? 39.305 9.473 -35.816 1.00 81.69 158 ALA A N 1
ATOM 1254 C CA . ALA A 1 158 ? 39.674 10.855 -36.077 1.00 81.69 158 ALA A CA 1
ATOM 1255 C C . ALA A 1 158 ? 40.106 10.997 -37.537 1.00 81.69 158 ALA A C 1
ATOM 1257 O O . ALA A 1 158 ? 40.768 10.112 -38.070 1.00 81.69 158 ALA A O 1
ATOM 1258 N N . SER A 1 159 ? 39.753 12.110 -38.169 1.00 77.38 159 SER A N 1
ATOM 1259 C CA . SER A 1 159 ? 40.169 12.409 -39.535 1.00 77.38 159 SER A CA 1
ATOM 1260 C C . SER A 1 159 ? 41.176 13.551 -39.563 1.00 77.38 159 SER A C 1
ATOM 1262 O O . SER A 1 159 ? 40.940 14.610 -38.977 1.00 77.38 159 SER A O 1
ATOM 1264 N N . ASP A 1 160 ? 42.253 13.377 -40.329 1.00 73.69 160 ASP A N 1
ATOM 1265 C CA . ASP A 1 160 ? 43.224 14.446 -40.609 1.00 73.69 160 ASP A CA 1
ATOM 1266 C C . ASP A 1 160 ? 42.705 15.473 -41.634 1.00 73.69 160 ASP A C 1
ATOM 1268 O O . ASP A 1 160 ? 43.353 16.483 -41.918 1.00 73.69 160 ASP A O 1
ATOM 1272 N N . HIS A 1 161 ? 41.529 15.224 -42.212 1.00 67.75 161 HIS A N 1
ATOM 1273 C CA . HIS A 1 161 ? 40.911 16.055 -43.235 1.00 67.75 161 HIS A CA 1
ATOM 1274 C C . HIS A 1 161 ? 39.423 16.292 -42.951 1.00 67.75 161 HIS A C 1
ATOM 1276 O O . HIS A 1 161 ? 38.773 15.560 -42.203 1.00 67.75 161 HIS A O 1
ATOM 1282 N N . THR A 1 162 ? 38.859 17.334 -43.561 1.00 77.56 162 THR A N 1
ATOM 1283 C CA . THR A 1 162 ? 37.431 17.639 -43.422 1.00 77.56 162 THR A CA 1
ATOM 1284 C C . THR A 1 162 ? 36.586 16.534 -44.050 1.00 77.56 162 THR A C 1
ATOM 1286 O O . THR A 1 162 ? 36.765 16.206 -45.225 1.00 77.56 162 THR A O 1
ATOM 1289 N N . LEU A 1 163 ? 35.655 15.988 -43.269 1.00 71.06 163 LEU A N 1
ATOM 1290 C CA . LEU A 1 163 ? 34.739 14.939 -43.711 1.00 71.06 163 LEU A CA 1
ATOM 1291 C C . LEU A 1 163 ? 33.528 15.547 -44.426 1.00 71.06 163 LEU A C 1
ATOM 1293 O O . LEU A 1 163 ? 32.974 16.552 -43.971 1.00 71.06 163 LEU A O 1
ATOM 1297 N N . TYR A 1 164 ? 33.132 14.919 -45.533 1.00 69.19 164 TYR A N 1
ATOM 1298 C CA . TYR A 1 164 ? 31.942 15.268 -46.323 1.00 69.19 164 TYR A CA 1
ATOM 1299 C C . TYR A 1 164 ? 31.061 14.050 -46.646 1.00 69.19 164 TYR A C 1
ATOM 1301 O O . TYR A 1 164 ? 29.979 14.226 -47.192 1.00 69.19 164 TYR A O 1
ATOM 1309 N N . SER A 1 165 ? 31.534 12.842 -46.335 1.00 63.50 165 SER A N 1
ATOM 1310 C CA . SER A 1 165 ? 30.847 11.568 -46.540 1.00 63.50 165 SER A CA 1
ATOM 1311 C C . SER A 1 165 ? 31.445 10.517 -45.599 1.00 63.50 165 SER A C 1
ATOM 1313 O O . SER A 1 165 ? 32.571 10.672 -45.113 1.00 63.50 165 SER A O 1
ATOM 1315 N N . THR A 1 166 ? 30.679 9.458 -45.351 1.00 55.47 166 THR A N 1
ATOM 1316 C CA . THR A 1 166 ? 31.078 8.243 -44.626 1.00 55.47 166 THR A CA 1
ATOM 1317 C C . THR A 1 166 ? 31.972 7.289 -45.436 1.00 55.47 166 THR A C 1
ATOM 1319 O O . THR A 1 166 ? 32.518 6.335 -44.875 1.00 55.47 166 THR A O 1
ATOM 1322 N N . GLU A 1 167 ? 32.144 7.527 -46.738 1.00 49.62 167 GLU A N 1
ATOM 1323 C CA . GLU A 1 167 ? 32.841 6.618 -47.667 1.00 49.62 167 GLU A CA 1
ATOM 1324 C C . GLU A 1 167 ? 34.349 6.792 -47.680 1.00 49.62 167 GLU A C 1
ATOM 1326 O O . GLU A 1 167 ? 35.092 5.830 -47.859 1.00 49.62 167 GLU A O 1
ATOM 1331 N N . ARG A 1 168 ? 34.823 8.010 -47.417 1.00 50.19 168 ARG A N 1
ATOM 1332 C CA . ARG A 1 168 ? 36.249 8.317 -47.464 1.00 50.19 168 ARG A CA 1
ATOM 1333 C C . ARG A 1 168 ? 36.950 7.811 -46.204 1.00 50.19 168 ARG A C 1
ATOM 1335 O O . ARG A 1 168 ? 36.931 8.474 -45.168 1.00 50.19 168 ARG A O 1
ATOM 1342 N N . ARG A 1 169 ? 37.591 6.643 -46.301 1.00 48.66 169 ARG A N 1
ATOM 1343 C CA . ARG A 1 169 ? 38.277 5.987 -45.170 1.00 48.66 169 ARG A CA 1
ATOM 1344 C C . ARG A 1 169 ? 39.791 6.214 -45.124 1.00 48.66 169 ARG A C 1
ATOM 1346 O O . ARG A 1 169 ? 40.413 5.965 -44.093 1.00 48.66 169 ARG A O 1
ATOM 1353 N N . ALA A 1 170 ? 40.389 6.718 -46.202 1.00 44.66 170 ALA A N 1
ATOM 1354 C CA . ALA A 1 170 ? 41.813 7.048 -46.250 1.00 44.66 170 ALA A CA 1
ATOM 1355 C C . ALA A 1 170 ? 42.161 8.227 -45.317 1.00 44.66 170 ALA A C 1
ATOM 1357 O O . ALA A 1 170 ? 41.585 9.306 -45.439 1.00 44.66 170 ALA A O 1
ATOM 1358 N N . GLY A 1 171 ? 43.129 8.045 -44.410 1.00 49.97 171 GLY A N 1
ATOM 1359 C CA . GLY A 1 171 ? 43.561 9.084 -43.458 1.00 49.97 171 GLY A CA 1
ATOM 1360 C C . GLY A 1 171 ? 42.706 9.199 -42.188 1.00 49.97 171 GLY A C 1
ATOM 1361 O O . GLY A 1 171 ? 42.754 10.232 -41.516 1.00 49.97 171 GLY A O 1
ATOM 1362 N N . LEU A 1 172 ? 41.912 8.167 -41.885 1.00 58.12 172 LEU A N 1
ATOM 1363 C CA . LEU A 1 172 ? 41.235 7.996 -40.602 1.00 58.12 172 LEU A CA 1
ATOM 1364 C C . LEU A 1 172 ? 42.131 7.241 -39.610 1.00 58.12 172 LEU A C 1
ATOM 1366 O O . LEU A 1 172 ? 42.768 6.259 -39.978 1.00 58.12 172 LEU A O 1
ATOM 1370 N N . HIS A 1 173 ? 42.117 7.657 -38.344 1.00 69.62 173 HIS A N 1
ATOM 1371 C CA . HIS A 1 173 ? 42.885 7.048 -37.253 1.00 69.62 173 HIS A CA 1
ATOM 1372 C C . HIS A 1 173 ? 41.953 6.591 -36.134 1.00 69.62 173 HIS A C 1
ATOM 1374 O O . HIS A 1 173 ? 41.152 7.391 -35.644 1.00 69.62 173 HIS A O 1
ATOM 1380 N N . LEU A 1 174 ? 42.067 5.339 -35.676 1.00 68.38 174 LEU A N 1
ATOM 1381 C CA . LEU A 1 174 ? 41.277 4.844 -34.541 1.00 68.38 174 LEU A CA 1
ATOM 1382 C C . LEU A 1 174 ? 41.473 5.738 -33.314 1.00 68.38 174 LEU A C 1
ATOM 1384 O O . LEU A 1 174 ? 42.557 5.821 -32.742 1.00 68.38 174 LEU A O 1
ATOM 1388 N N . SER A 1 175 ? 40.385 6.367 -32.879 1.00 78.50 175 SER A N 1
ATOM 1389 C CA . SER A 1 175 ? 40.337 7.081 -31.607 1.00 78.50 175 SER A CA 1
ATOM 1390 C C . SER A 1 175 ? 40.096 6.089 -30.472 1.00 78.50 175 SER A C 1
ATOM 1392 O O . SER A 1 175 ? 40.813 6.113 -29.473 1.00 78.50 175 SER A O 1
ATOM 1394 N N . GLY A 1 176 ? 39.140 5.171 -30.626 1.00 69.62 176 GLY A N 1
ATOM 1395 C CA . GLY A 1 176 ? 38.910 4.089 -29.670 1.00 69.62 176 GLY A CA 1
ATOM 1396 C C . GLY A 1 176 ? 37.685 3.237 -29.996 1.00 69.62 176 GLY A C 1
ATOM 1397 O O . GLY A 1 176 ? 36.952 3.510 -30.944 1.00 69.62 176 GLY A O 1
ATOM 1398 N N . SER A 1 177 ? 37.482 2.181 -29.206 1.00 75.25 177 SER A N 1
ATOM 1399 C CA . SER A 1 177 ? 36.379 1.224 -29.342 1.00 75.25 177 SER A CA 1
ATOM 1400 C C . SER A 1 177 ? 35.893 0.801 -27.960 1.00 75.25 177 SER A C 1
ATOM 1402 O O . SER A 1 177 ? 36.712 0.535 -27.081 1.00 75.25 177 SER A O 1
ATOM 1404 N N . VAL A 1 178 ? 34.580 0.672 -27.775 1.00 71.56 178 VAL A N 1
ATOM 1405 C CA . VAL A 1 178 ? 33.980 0.229 -26.506 1.00 71.56 178 VAL A CA 1
ATOM 1406 C C . VAL A 1 178 ? 32.703 -0.575 -26.755 1.00 71.56 178 VAL A C 1
ATOM 1408 O O . VAL A 1 178 ? 31.950 -0.275 -27.684 1.00 71.56 178 VAL A O 1
ATOM 1411 N N . SER A 1 179 ? 32.454 -1.600 -25.936 1.00 73.00 179 SER A N 1
ATOM 1412 C CA . SER A 1 179 ? 31.158 -2.287 -25.921 1.00 73.00 179 SER A CA 1
ATOM 1413 C C . SER A 1 179 ? 30.121 -1.409 -25.223 1.00 73.00 179 SER A C 1
ATOM 1415 O O . SER A 1 179 ? 30.369 -0.885 -24.138 1.00 73.00 179 SER A O 1
ATOM 1417 N N . LEU A 1 180 ? 28.951 -1.267 -25.833 1.00 64.31 180 LEU A N 1
ATOM 1418 C CA . LEU A 1 180 ? 27.822 -0.525 -25.296 1.00 64.31 180 LEU A CA 1
ATOM 1419 C C . LEU A 1 180 ? 26.745 -1.481 -24.782 1.00 64.31 180 LEU A C 1
ATOM 1421 O O . LEU A 1 180 ? 26.551 -2.586 -25.293 1.00 64.31 180 LEU A O 1
ATOM 1425 N N . ILE A 1 181 ? 26.002 -1.013 -23.783 1.00 56.97 181 ILE A N 1
ATOM 1426 C CA . ILE A 1 181 ? 24.779 -1.679 -23.322 1.00 56.97 181 ILE A CA 1
ATOM 1427 C C . ILE A 1 181 ? 23.598 -1.295 -24.243 1.00 56.97 181 ILE A C 1
ATOM 1429 O O . ILE A 1 181 ? 22.718 -2.124 -24.487 1.00 56.97 181 ILE A O 1
ATOM 1433 N N . TRP A 1 182 ? 23.618 -0.086 -24.830 1.00 63.22 182 TRP A N 1
ATOM 1434 C CA . TRP A 1 182 ? 22.603 0.436 -25.759 1.00 63.22 182 TRP A CA 1
ATOM 1435 C C . TRP A 1 182 ? 23.197 1.348 -26.865 1.00 63.22 182 TRP A C 1
ATOM 1437 O O . TRP A 1 182 ? 24.195 2.023 -26.617 1.00 63.22 182 TRP A O 1
ATOM 1447 N N . PRO A 1 183 ? 22.590 1.412 -28.070 1.00 64.50 183 PRO A N 1
ATOM 1448 C CA . PRO A 1 183 ? 23.061 2.200 -29.222 1.00 64.50 183 PRO A CA 1
ATOM 1449 C C . PRO A 1 183 ? 22.514 3.639 -29.268 1.00 64.50 183 PRO A C 1
ATOM 1451 O O . PRO A 1 183 ? 22.022 4.096 -30.302 1.00 64.50 183 PRO A O 1
ATOM 1454 N N . ALA A 1 184 ? 22.549 4.347 -28.142 1.00 69.31 184 ALA A N 1
ATOM 1455 C CA . ALA A 1 184 ? 22.081 5.729 -28.051 1.00 69.31 184 ALA A CA 1
ATOM 1456 C C . ALA A 1 184 ? 23.140 6.606 -27.410 1.00 69.31 184 ALA A C 1
ATOM 1458 O O . ALA A 1 184 ? 23.486 6.397 -26.252 1.00 69.31 184 ALA A O 1
ATOM 1459 N N . LEU A 1 185 ? 23.616 7.593 -28.164 1.00 75.12 185 LEU A N 1
ATOM 1460 C CA . LEU A 1 185 ? 24.486 8.645 -27.658 1.00 75.12 185 LEU A CA 1
ATOM 1461 C C . LEU A 1 185 ? 23.904 9.987 -28.093 1.00 75.12 185 LEU A C 1
ATOM 1463 O O . LEU A 1 185 ? 23.825 10.309 -29.280 1.00 75.12 185 LEU A O 1
ATOM 1467 N N . SER A 1 186 ? 23.455 10.753 -27.107 1.00 74.25 186 SER A N 1
ATOM 1468 C CA . SER A 1 186 ? 22.696 11.993 -27.282 1.00 74.25 186 SER A CA 1
ATOM 1469 C C . SER A 1 186 ? 23.574 13.236 -27.424 1.00 74.25 186 SER A C 1
ATOM 1471 O O . SER A 1 186 ? 23.098 14.291 -27.848 1.00 74.25 186 SER A O 1
ATOM 1473 N N . SER A 1 187 ? 24.851 13.130 -27.052 1.00 78.56 187 SER A N 1
ATOM 1474 C CA . SER A 1 187 ? 25.794 14.243 -27.062 1.00 78.56 187 SER A CA 1
ATOM 1475 C C . SER A 1 187 ? 27.239 13.788 -27.250 1.00 78.56 187 SER A C 1
ATOM 1477 O O . SER A 1 187 ? 27.609 12.657 -26.928 1.00 78.56 187 SER A O 1
ATOM 1479 N N . LEU A 1 188 ? 28.086 14.720 -27.694 1.00 82.69 188 LEU A N 1
ATOM 1480 C CA . LEU A 1 188 ? 29.529 14.501 -27.802 1.00 82.69 188 LEU A CA 1
ATOM 1481 C C . LEU A 1 188 ? 30.157 14.198 -26.438 1.00 82.69 188 LEU A C 1
ATOM 1483 O O . LEU A 1 188 ? 31.045 13.358 -26.346 1.00 82.69 188 LEU A O 1
ATOM 1487 N N . SER A 1 189 ? 29.660 14.827 -25.370 1.00 82.06 189 SER A N 1
ATOM 1488 C CA . SER A 1 189 ? 30.098 14.548 -24.001 1.00 82.06 189 SER A CA 1
ATOM 1489 C C . SER A 1 189 ? 29.822 13.109 -23.571 1.00 82.06 189 SER A C 1
ATOM 1491 O O . SER A 1 189 ? 30.642 12.520 -22.876 1.00 82.06 189 SER A O 1
ATOM 1493 N N . GLU A 1 190 ? 28.694 12.532 -23.987 1.00 79.06 190 GLU A N 1
ATOM 1494 C CA . GLU A 1 190 ? 28.345 11.144 -23.675 1.00 79.06 190 GLU A CA 1
ATOM 1495 C C . GLU A 1 190 ? 29.251 10.167 -24.436 1.00 79.06 190 GLU A C 1
ATOM 1497 O O . GLU A 1 190 ? 29.786 9.225 -23.854 1.00 79.06 190 GLU A O 1
ATOM 1502 N N . LEU A 1 191 ? 29.522 10.455 -25.714 1.00 81.88 191 LEU A N 1
ATOM 1503 C CA . LEU A 1 191 ? 30.472 9.691 -26.522 1.00 81.88 191 LEU A CA 1
ATOM 1504 C C . LEU A 1 191 ? 31.905 9.780 -25.966 1.00 81.88 191 LEU A C 1
ATOM 1506 O O . LEU A 1 191 ? 32.594 8.768 -25.870 1.00 81.88 191 LEU A O 1
ATOM 1510 N N . GLN A 1 192 ? 32.351 10.964 -25.543 1.00 87.06 192 GLN A N 1
ATOM 1511 C CA . GLN A 1 192 ? 33.667 11.161 -24.928 1.00 87.06 192 GLN A CA 1
ATOM 1512 C C . GLN A 1 192 ? 33.763 10.567 -23.516 1.00 87.06 192 GLN A C 1
ATOM 1514 O O . GLN A 1 192 ? 34.858 10.227 -23.077 1.00 87.06 192 GLN A O 1
ATOM 1519 N N . ALA A 1 193 ? 32.650 10.384 -22.803 1.00 83.06 193 ALA A N 1
ATOM 1520 C CA . ALA A 1 193 ? 32.662 9.677 -21.524 1.00 83.06 193 ALA A CA 1
ATOM 1521 C C . ALA A 1 193 ? 33.050 8.198 -21.693 1.00 83.06 193 ALA A C 1
ATOM 1523 O O . ALA A 1 193 ? 33.712 7.639 -20.818 1.00 83.06 193 ALA A O 1
ATOM 1524 N N . VAL A 1 194 ? 32.675 7.581 -22.821 1.00 77.94 194 VAL A N 1
ATOM 1525 C CA . VAL A 1 194 ? 32.972 6.170 -23.119 1.00 77.94 194 VAL A CA 1
ATOM 1526 C C . VAL A 1 194 ? 34.200 5.980 -24.021 1.00 77.94 194 VAL A C 1
ATOM 1528 O O . VAL A 1 194 ? 34.896 4.976 -23.887 1.00 77.94 194 VAL A O 1
ATOM 1531 N N . ILE A 1 195 ? 34.520 6.947 -24.891 1.00 84.88 195 ILE A N 1
ATOM 1532 C CA . ILE A 1 195 ? 35.751 6.995 -25.701 1.00 84.88 195 ILE A CA 1
ATOM 1533 C C . ILE A 1 195 ? 36.392 8.397 -25.582 1.00 84.88 195 ILE A C 1
ATOM 1535 O O . ILE A 1 195 ? 36.202 9.242 -26.467 1.00 84.88 195 ILE A O 1
ATOM 1539 N N . PRO A 1 196 ? 37.183 8.661 -24.519 1.00 89.12 196 PRO A N 1
ATOM 1540 C CA . PRO A 1 196 ? 37.743 9.991 -24.219 1.00 89.12 196 PRO A CA 1
ATOM 1541 C C . PRO A 1 196 ? 38.658 10.592 -25.289 1.00 89.12 196 PRO A C 1
ATOM 1543 O O . PRO A 1 196 ? 38.870 11.800 -25.317 1.00 89.12 196 PRO A O 1
ATOM 1546 N N . SER A 1 197 ? 39.216 9.759 -26.162 1.00 87.38 197 SER A N 1
ATOM 1547 C CA . SER A 1 197 ? 40.084 10.142 -27.280 1.00 87.38 197 SER A CA 1
ATOM 1548 C C . SER A 1 197 ? 39.326 10.656 -28.508 1.00 87.38 197 SER A C 1
ATOM 1550 O O . SER A 1 197 ? 39.963 11.113 -29.455 1.00 87.38 197 SER A O 1
ATOM 1552 N N . THR A 1 198 ? 37.991 10.596 -28.518 1.00 88.94 198 THR A N 1
ATOM 1553 C CA . THR A 1 198 ? 37.182 11.083 -29.645 1.00 88.94 198 THR A CA 1
ATOM 1554 C C . THR A 1 198 ? 37.321 12.607 -29.784 1.00 88.94 198 THR A C 1
ATOM 1556 O O . THR A 1 198 ? 37.065 13.327 -28.812 1.00 88.94 198 THR A O 1
ATOM 1559 N N . PRO A 1 199 ? 37.704 13.138 -30.961 1.00 88.12 199 PRO A N 1
ATOM 1560 C CA . PRO A 1 199 ? 37.887 14.574 -31.151 1.00 88.12 199 PRO A CA 1
ATOM 1561 C C . PRO A 1 199 ? 36.547 15.324 -31.165 1.00 88.12 199 PRO A C 1
ATOM 1563 O O . PRO A 1 199 ? 35.487 14.749 -31.392 1.00 88.12 199 PRO A O 1
ATOM 1566 N N . ASN A 1 200 ? 36.589 16.644 -30.959 1.00 87.81 200 ASN A N 1
ATOM 1567 C CA . ASN A 1 200 ? 35.372 17.467 -30.883 1.00 87.81 200 ASN A CA 1
ATOM 1568 C C . ASN A 1 200 ? 34.646 17.659 -32.228 1.00 87.81 200 ASN A C 1
ATOM 1570 O O . ASN A 1 200 ? 33.542 18.196 -32.266 1.00 87.81 200 ASN A O 1
ATOM 1574 N N . SER A 1 201 ? 35.288 17.297 -33.334 1.00 86.81 201 SER A N 1
ATOM 1575 C CA . SER A 1 201 ? 34.790 17.440 -34.702 1.00 86.81 201 SER A CA 1
ATOM 1576 C C . SER A 1 201 ? 35.656 16.609 -35.648 1.00 86.81 201 SER A C 1
ATOM 1578 O O . SER A 1 201 ? 36.766 16.233 -35.274 1.00 86.81 201 SER A O 1
ATOM 1580 N N . ASN A 1 202 ? 35.201 16.413 -36.886 1.00 86.31 202 ASN A N 1
ATOM 1581 C CA . ASN A 1 202 ? 35.897 15.665 -37.938 1.00 86.31 202 ASN A CA 1
ATOM 1582 C C . ASN A 1 202 ? 36.289 14.251 -37.496 1.00 86.31 202 ASN A C 1
ATOM 1584 O O . ASN A 1 202 ? 37.461 13.874 -37.504 1.00 86.31 202 ASN A O 1
ATOM 1588 N N . PHE A 1 203 ? 35.285 13.465 -37.121 1.00 86.06 203 PHE A N 1
ATOM 1589 C CA . PHE A 1 203 ? 35.453 12.037 -36.888 1.00 86.06 203 PHE A CA 1
ATOM 1590 C C . PHE A 1 203 ? 34.342 11.224 -37.544 1.00 86.06 203 PHE A C 1
ATOM 1592 O O . PHE A 1 203 ? 33.249 11.729 -37.801 1.00 86.06 203 PHE A O 1
ATOM 1599 N N . VAL A 1 204 ? 34.639 9.955 -37.794 1.00 81.31 204 VAL A N 1
ATOM 1600 C CA . VAL A 1 204 ? 33.682 8.927 -38.211 1.00 81.31 204 VAL A CA 1
ATOM 1601 C C . VAL A 1 204 ? 33.341 8.068 -37.000 1.00 81.31 204 VAL A C 1
ATOM 1603 O O . VAL A 1 204 ? 34.198 7.844 -36.144 1.00 81.31 204 VAL A O 1
ATOM 1606 N N . TYR A 1 205 ? 32.109 7.581 -36.918 1.00 82.19 205 TYR A N 1
ATOM 1607 C CA . TYR A 1 205 ? 31.714 6.553 -35.966 1.00 82.19 205 TYR A CA 1
ATOM 1608 C C . TYR A 1 205 ? 31.187 5.313 -36.685 1.00 82.19 205 TYR A C 1
ATOM 1610 O O . TYR A 1 205 ? 30.599 5.401 -37.761 1.00 82.19 205 TYR A O 1
ATOM 1618 N N . GLU A 1 206 ? 31.369 4.158 -36.056 1.00 77.50 206 GLU A N 1
ATOM 1619 C CA . GLU A 1 206 ? 30.756 2.896 -36.463 1.00 77.50 206 GLU A CA 1
ATOM 1620 C C . GLU A 1 206 ? 30.138 2.219 -35.247 1.00 77.50 206 GLU A C 1
ATOM 1622 O O . GLU A 1 206 ? 30.799 2.030 -34.228 1.00 77.50 206 GLU A O 1
ATOM 1627 N N . LEU A 1 207 ? 28.876 1.841 -35.369 1.00 78.50 207 LEU A N 1
ATOM 1628 C CA . LEU A 1 207 ? 28.071 1.196 -34.351 1.00 78.50 207 LEU A CA 1
ATOM 1629 C C . LEU A 1 207 ? 27.633 -0.179 -34.866 1.00 78.50 207 LEU A C 1
ATOM 1631 O O . LEU A 1 207 ? 27.073 -0.289 -35.953 1.00 78.50 207 LEU A O 1
ATOM 1635 N N . PHE A 1 208 ? 27.855 -1.217 -34.068 1.00 73.94 208 PHE A N 1
ATOM 1636 C CA . PHE A 1 208 ? 27.555 -2.608 -34.406 1.00 73.94 208 PHE A CA 1
ATOM 1637 C C . PHE A 1 208 ? 26.628 -3.213 -33.361 1.00 73.94 208 PHE A C 1
ATOM 1639 O O . PHE A 1 208 ? 26.849 -3.006 -32.166 1.00 73.94 208 PHE A O 1
ATOM 1646 N N . GLY A 1 209 ? 25.641 -3.996 -33.794 1.00 73.06 209 GLY A N 1
ATOM 1647 C CA . GLY A 1 209 ? 24.720 -4.685 -32.895 1.00 73.06 209 GLY A CA 1
ATOM 1648 C C . GLY A 1 209 ? 23.903 -5.773 -33.577 1.00 73.06 209 GLY A C 1
ATOM 1649 O O . GLY A 1 209 ? 24.108 -6.092 -34.745 1.00 73.06 209 GLY A O 1
ATOM 1650 N N . VAL A 1 210 ? 22.963 -6.346 -32.829 1.00 72.50 210 VAL A N 1
ATOM 1651 C CA . VAL A 1 210 ? 22.022 -7.356 -33.326 1.00 72.50 210 VAL A CA 1
ATOM 1652 C C . VAL A 1 210 ? 20.603 -6.890 -33.028 1.00 72.50 210 VAL A C 1
ATOM 1654 O O . VAL A 1 210 ? 20.292 -6.500 -31.902 1.00 72.50 210 VAL A O 1
ATOM 1657 N N . PHE A 1 211 ? 19.743 -6.949 -34.037 1.00 76.62 211 PHE A N 1
ATOM 1658 C CA . PHE A 1 211 ? 18.308 -6.740 -33.923 1.00 76.62 211 PHE A CA 1
ATOM 1659 C C . PHE A 1 211 ? 17.583 -8.079 -33.837 1.00 76.62 211 PHE A C 1
ATOM 1661 O O . PHE A 1 211 ? 17.905 -9.006 -34.571 1.00 76.62 211 PHE A O 1
ATOM 1668 N N . HIS A 1 212 ? 16.598 -8.178 -32.948 1.00 78.38 212 HIS A N 1
ATOM 1669 C CA . HIS A 1 212 ? 15.710 -9.332 -32.856 1.00 78.38 212 HIS A CA 1
ATOM 1670 C C . HIS A 1 212 ? 14.296 -8.896 -33.241 1.00 78.38 212 HIS A C 1
ATOM 1672 O O . HIS A 1 212 ? 13.620 -8.227 -32.453 1.00 78.38 212 HIS A O 1
ATOM 1678 N N . ALA A 1 213 ? 13.859 -9.280 -34.439 1.00 78.38 213 ALA A N 1
ATOM 1679 C CA . ALA A 1 213 ? 12.472 -9.140 -34.849 1.00 78.38 213 ALA A CA 1
ATOM 1680 C C . ALA A 1 213 ? 11.650 -10.179 -34.080 1.00 78.38 213 ALA A C 1
ATOM 1682 O O . ALA A 1 213 ? 11.803 -11.377 -34.304 1.00 78.38 213 ALA A O 1
ATOM 1683 N N . LYS A 1 214 ? 10.824 -9.723 -33.133 1.00 75.12 214 LYS A N 1
ATOM 1684 C CA . LYS A 1 214 ? 10.013 -10.608 -32.275 1.00 75.12 214 LYS A CA 1
ATOM 1685 C C . LYS A 1 214 ? 8.762 -11.142 -32.967 1.00 75.12 214 LYS A C 1
ATOM 1687 O O . LYS A 1 214 ? 8.197 -12.126 -32.515 1.00 75.12 214 LYS A O 1
ATOM 1692 N N . GLU A 1 215 ? 8.301 -10.447 -33.999 1.00 81.25 215 GLU A N 1
ATOM 1693 C CA . GLU A 1 215 ? 7.113 -10.796 -34.768 1.00 81.25 215 GLU A CA 1
ATOM 1694 C C . GLU A 1 215 ? 7.384 -10.492 -36.240 1.00 81.25 215 GLU A C 1
ATOM 1696 O O . GLU A 1 215 ? 7.944 -9.438 -36.553 1.00 81.25 215 GLU A O 1
ATOM 1701 N N . SER A 1 216 ? 6.980 -11.392 -37.138 1.00 88.62 216 SER A N 1
ATOM 1702 C CA . SER A 1 216 ? 7.054 -11.137 -38.577 1.00 88.62 216 SER A CA 1
ATOM 1703 C C . SER A 1 216 ? 6.102 -10.005 -38.984 1.00 88.62 216 SER A C 1
ATOM 1705 O O . SER A 1 216 ? 4.960 -9.950 -38.522 1.00 88.62 216 SER A O 1
ATOM 1707 N N . GLY A 1 217 ? 6.531 -9.121 -39.887 1.00 90.31 217 GLY A N 1
ATOM 1708 C CA . GLY A 1 217 ? 5.674 -8.075 -40.456 1.00 90.31 217 GLY A CA 1
ATOM 1709 C C . GLY A 1 217 ? 6.404 -6.788 -40.838 1.00 90.31 217 GLY A C 1
ATOM 1710 O O . GLY A 1 217 ? 7.625 -6.773 -41.006 1.00 90.31 217 GLY A O 1
ATOM 1711 N N . ASP A 1 218 ? 5.634 -5.708 -40.987 1.00 92.12 218 ASP A N 1
ATOM 1712 C CA . ASP A 1 218 ? 6.130 -4.394 -41.407 1.00 92.12 218 ASP A CA 1
ATOM 1713 C C . ASP A 1 218 ? 6.990 -3.745 -40.318 1.00 92.12 218 ASP A C 1
ATOM 1715 O O . ASP A 1 218 ? 6.526 -3.498 -39.203 1.00 92.12 218 ASP A O 1
ATOM 1719 N N . HIS A 1 219 ? 8.230 -3.417 -40.670 1.00 90.69 219 HIS A N 1
ATOM 1720 C CA . HIS A 1 219 ? 9.174 -2.691 -39.837 1.00 90.69 219 HIS A CA 1
ATOM 1721 C C . HIS A 1 219 ? 9.618 -1.398 -40.531 1.00 90.69 219 HIS A C 1
ATOM 1723 O O . HIS A 1 219 ? 9.793 -1.352 -41.745 1.00 90.69 219 HIS A O 1
ATOM 1729 N N . VAL A 1 220 ? 9.842 -0.337 -39.760 1.00 91.56 220 VAL A N 1
ATOM 1730 C CA . VAL A 1 220 ? 10.485 0.900 -40.217 1.00 91.56 220 VAL A CA 1
ATOM 1731 C C . VAL A 1 220 ? 11.759 1.075 -39.417 1.00 91.56 220 VAL A C 1
ATOM 1733 O O . VAL A 1 220 ? 11.683 1.297 -38.216 1.00 91.56 220 VAL A O 1
ATOM 1736 N N . MET A 1 221 ? 12.916 0.972 -40.057 1.00 88.56 221 MET A N 1
ATOM 1737 C CA . MET A 1 221 ? 14.225 1.116 -39.421 1.00 88.56 221 MET A CA 1
ATOM 1738 C C . MET A 1 221 ? 14.772 2.516 -39.689 1.00 88.56 221 MET A C 1
ATOM 1740 O O . MET A 1 221 ? 14.696 2.995 -40.817 1.00 88.56 221 MET A O 1
ATOM 1744 N N . CYS A 1 222 ? 15.343 3.159 -38.675 1.00 86.81 222 CYS A N 1
ATOM 1745 C CA . CYS A 1 222 ? 15.872 4.515 -38.768 1.00 86.81 222 CYS A CA 1
ATOM 1746 C C . CYS A 1 222 ? 17.267 4.622 -38.156 1.00 86.81 222 CYS A C 1
ATOM 1748 O O . CYS A 1 222 ? 17.569 3.979 -37.147 1.00 86.81 222 CYS A O 1
ATOM 1750 N N . THR A 1 223 ? 18.079 5.502 -38.732 1.00 86.62 223 THR A N 1
ATOM 1751 C CA . THR A 1 223 ? 19.343 5.972 -38.163 1.00 86.62 223 THR A CA 1
ATOM 1752 C C . THR A 1 223 ? 19.314 7.492 -38.039 1.00 86.62 223 THR A C 1
ATOM 1754 O O . THR A 1 223 ? 18.667 8.173 -38.834 1.00 86.62 223 THR A O 1
ATOM 1757 N N . GLU A 1 224 ? 19.995 8.029 -37.034 1.00 85.81 224 GLU A N 1
ATOM 1758 C CA . GLU A 1 224 ? 20.161 9.470 -36.849 1.00 85.81 224 GLU A CA 1
ATOM 1759 C C . GLU A 1 224 ? 21.634 9.790 -36.612 1.00 85.81 224 GLU A C 1
ATOM 1761 O O . GLU A 1 224 ? 22.261 9.215 -35.720 1.00 85.81 224 GLU A O 1
ATOM 1766 N N . GLY A 1 225 ? 22.159 10.714 -37.416 1.00 81.06 225 GLY A N 1
ATOM 1767 C CA . GLY A 1 225 ? 23.510 11.253 -37.311 1.00 81.06 225 GLY A CA 1
ATOM 1768 C C . GLY A 1 225 ? 23.497 12.774 -37.201 1.00 81.06 225 GLY A C 1
ATOM 1769 O O . GLY A 1 225 ? 22.581 13.442 -37.680 1.00 81.06 225 GLY A O 1
ATOM 1770 N N . ALA A 1 226 ? 24.531 13.349 -36.586 1.00 77.56 226 ALA A N 1
ATOM 1771 C CA . ALA A 1 226 ? 24.686 14.806 -36.527 1.00 77.56 226 ALA A CA 1
ATOM 1772 C C . ALA A 1 226 ? 25.206 15.443 -37.824 1.00 77.56 226 ALA A C 1
ATOM 1774 O O . ALA A 1 226 ? 25.024 16.638 -38.045 1.00 77.56 226 ALA A O 1
ATOM 1775 N N . SER A 1 227 ? 25.865 14.662 -38.674 1.00 83.06 227 SER A N 1
ATOM 1776 C CA . SER A 1 227 ? 26.054 14.971 -40.092 1.00 83.06 227 SER A CA 1
ATOM 1777 C C . SER A 1 227 ? 25.596 13.727 -40.862 1.00 83.06 227 SER A C 1
ATOM 1779 O O . SER A 1 227 ? 24.486 13.265 -40.610 1.00 83.06 227 SER A O 1
ATOM 1781 N N . GLY A 1 228 ? 26.411 13.107 -41.714 1.00 80.88 228 GLY A N 1
ATOM 1782 C CA . GLY A 1 228 ? 25.968 11.906 -42.423 1.00 80.88 228 GLY A CA 1
ATOM 1783 C C . GLY A 1 228 ? 25.751 10.683 -41.526 1.00 80.88 228 GLY A C 1
ATOM 1784 O O . GLY A 1 228 ? 26.464 10.495 -40.535 1.00 80.88 228 GLY A O 1
ATOM 1785 N N . SER A 1 229 ? 24.787 9.838 -41.893 1.00 84.56 229 SER A N 1
ATOM 1786 C CA . SER A 1 229 ? 24.562 8.514 -41.316 1.00 84.56 229 SER A CA 1
ATOM 1787 C C . SER A 1 229 ? 24.046 7.507 -42.344 1.00 84.56 229 SER A C 1
ATOM 1789 O O . SER A 1 229 ? 23.299 7.846 -43.265 1.00 84.56 229 SER A O 1
ATOM 1791 N N . ARG A 1 230 ? 24.422 6.244 -42.154 1.00 81.94 230 ARG A N 1
ATOM 1792 C CA . ARG A 1 230 ? 23.958 5.100 -42.935 1.00 81.94 230 ARG A CA 1
ATOM 1793 C C . ARG A 1 230 ? 23.584 3.949 -42.017 1.00 81.94 230 ARG A C 1
ATOM 1795 O O . ARG A 1 230 ? 24.147 3.801 -40.932 1.00 81.94 230 ARG A O 1
ATOM 1802 N N . LEU A 1 231 ? 22.649 3.121 -42.470 1.00 80.31 231 LEU A N 1
ATOM 1803 C CA . LEU A 1 231 ? 22.201 1.924 -41.761 1.00 80.31 231 LEU A CA 1
ATOM 1804 C C . LEU A 1 231 ? 22.288 0.713 -42.676 1.00 80.31 231 LEU A C 1
ATOM 1806 O O . LEU A 1 231 ? 21.794 0.754 -43.800 1.00 80.31 231 LEU A O 1
ATOM 1810 N N . PHE A 1 232 ? 22.845 -0.370 -42.152 1.00 76.31 232 PHE A N 1
ATOM 1811 C CA . PHE A 1 232 ? 22.997 -1.648 -42.821 1.00 76.31 232 PHE A CA 1
ATOM 1812 C C . PHE A 1 232 ? 22.367 -2.765 -41.987 1.00 76.31 232 PHE A C 1
ATOM 1814 O O . PHE A 1 232 ? 22.461 -2.750 -40.753 1.00 76.31 232 PHE A O 1
ATOM 1821 N N . MET A 1 233 ? 21.789 -3.757 -42.662 1.00 74.31 233 MET A N 1
ATOM 1822 C CA . MET A 1 233 ? 21.272 -4.987 -42.065 1.00 74.31 233 MET A CA 1
ATOM 1823 C C . MET A 1 233 ? 21.831 -6.194 -42.812 1.00 74.31 233 MET A C 1
ATOM 1825 O O . MET A 1 233 ? 21.712 -6.269 -44.027 1.00 74.31 233 MET A O 1
ATOM 1829 N N . ASP A 1 234 ? 22.499 -7.097 -42.094 1.00 64.06 234 ASP A N 1
ATOM 1830 C CA . ASP A 1 234 ? 23.186 -8.274 -42.651 1.00 64.06 234 ASP A CA 1
ATOM 1831 C C . ASP A 1 234 ? 24.107 -7.961 -43.849 1.00 64.06 234 ASP A C 1
ATOM 1833 O O . ASP A 1 234 ? 24.314 -8.779 -44.738 1.00 64.06 234 ASP A O 1
ATOM 1837 N N . GLY A 1 235 ? 24.701 -6.762 -43.839 1.00 53.94 235 GLY A N 1
ATOM 1838 C CA . GLY A 1 235 ? 25.597 -6.267 -44.888 1.00 53.94 235 GLY A CA 1
ATOM 1839 C C . GLY A 1 235 ? 24.902 -5.473 -45.997 1.00 53.94 235 GLY A C 1
ATOM 1840 O O . GLY A 1 235 ? 25.579 -4.746 -46.720 1.00 53.94 235 GLY A O 1
ATOM 1841 N N . GLU A 1 236 ? 23.573 -5.522 -46.097 1.00 65.00 236 GLU A N 1
ATOM 1842 C CA . GLU A 1 236 ? 22.811 -4.745 -47.075 1.00 65.00 236 GLU A CA 1
ATOM 1843 C C . GLU A 1 236 ? 22.572 -3.314 -46.588 1.00 65.00 236 GLU A C 1
ATOM 1845 O O . GLU A 1 236 ? 22.162 -3.090 -45.448 1.00 65.00 236 GLU A O 1
ATOM 1850 N N . LEU A 1 237 ? 22.814 -2.330 -47.457 1.00 69.31 237 LEU A N 1
ATOM 1851 C CA . LEU A 1 237 ? 22.562 -0.921 -47.167 1.00 69.31 237 LEU A CA 1
ATOM 1852 C C . LEU A 1 237 ? 21.057 -0.626 -47.211 1.00 69.31 237 LEU A C 1
ATOM 1854 O O . LEU A 1 237 ? 20.416 -0.750 -48.252 1.00 69.31 237 LEU A O 1
ATOM 1858 N N . LEU A 1 238 ? 20.511 -0.181 -46.082 1.00 74.50 238 LEU A N 1
ATOM 1859 C CA . LEU A 1 238 ? 19.095 0.132 -45.913 1.00 74.50 238 LEU A CA 1
ATOM 1860 C C . LEU A 1 238 ? 18.805 1.638 -45.973 1.00 74.50 238 LEU A C 1
ATOM 1862 O O . LEU A 1 238 ? 17.794 2.055 -46.538 1.00 74.50 238 LEU A O 1
ATOM 1866 N N . VAL A 1 239 ? 19.670 2.459 -45.369 1.00 77.75 239 VAL A N 1
ATOM 1867 C CA . VAL A 1 239 ? 19.520 3.922 -45.307 1.00 77.75 239 VAL A CA 1
ATOM 1868 C C . VAL A 1 239 ? 20.829 4.584 -45.703 1.00 77.75 239 VAL A C 1
ATOM 1870 O O . VAL A 1 239 ? 21.869 4.246 -45.146 1.00 77.75 239 VAL A O 1
ATOM 1873 N N . TRP A 1 240 ? 20.754 5.572 -46.596 1.00 80.50 240 TRP A N 1
ATOM 1874 C CA . TRP A 1 240 ? 21.861 6.456 -46.958 1.00 80.50 240 TRP A CA 1
ATOM 1875 C C . TRP A 1 240 ? 21.442 7.908 -46.742 1.00 80.50 240 TRP A C 1
ATOM 1877 O O . TRP A 1 240 ? 20.557 8.405 -47.437 1.00 80.50 240 TRP A O 1
ATOM 1887 N N . HIS A 1 241 ? 22.086 8.606 -45.805 1.00 78.44 241 HIS A N 1
ATOM 1888 C CA . HIS A 1 241 ? 21.843 10.027 -45.554 1.00 78.44 241 HIS A CA 1
ATOM 1889 C C . HIS A 1 241 ? 23.143 10.768 -45.234 1.00 78.44 241 HIS A C 1
ATOM 1891 O O . HIS A 1 241 ? 23.487 10.922 -44.072 1.00 78.44 241 HIS A O 1
ATOM 1897 N N . ASP A 1 242 ? 23.870 11.243 -46.247 1.00 74.56 242 ASP A N 1
ATOM 1898 C CA . ASP A 1 242 ? 25.181 11.908 -46.083 1.00 74.56 242 ASP A CA 1
ATOM 1899 C C . ASP A 1 242 ? 25.094 13.451 -45.991 1.00 74.56 242 ASP A C 1
ATOM 1901 O O . ASP A 1 242 ? 26.069 14.171 -46.214 1.00 74.56 242 ASP A O 1
ATOM 1905 N N . GLU A 1 243 ? 23.925 14.003 -45.654 1.00 76.62 243 GLU A N 1
ATOM 1906 C CA . GLU A 1 243 ? 23.747 15.456 -45.571 1.00 76.62 243 GLU A CA 1
ATOM 1907 C C . GLU A 1 243 ? 24.471 16.080 -44.363 1.00 76.62 243 GLU A C 1
ATOM 1909 O O . GLU A 1 243 ? 24.387 15.607 -43.230 1.00 76.62 243 GLU A O 1
ATOM 1914 N N . LEU A 1 244 ? 25.137 17.222 -44.584 1.00 73.19 244 LEU A N 1
ATOM 1915 C CA . LEU A 1 244 ? 25.886 17.940 -43.539 1.00 73.19 244 LEU A CA 1
ATOM 1916 C C . LEU A 1 244 ? 25.009 18.455 -42.389 1.00 73.19 244 LEU A C 1
ATOM 1918 O O . LEU A 1 244 ? 25.509 18.633 -41.281 1.00 73.19 244 LEU A O 1
ATOM 1922 N N . SER A 1 245 ? 23.723 18.713 -42.645 1.00 74.81 245 SER A N 1
ATOM 1923 C CA . SER A 1 245 ? 22.747 19.111 -41.621 1.00 74.81 245 SER A CA 1
ATOM 1924 C C . SER A 1 245 ? 22.390 17.983 -40.654 1.00 74.81 245 SER A C 1
ATOM 1926 O O . SER A 1 245 ? 21.770 18.254 -39.626 1.00 74.81 245 SER A O 1
ATOM 1928 N N . GLY A 1 246 ? 22.757 16.746 -40.994 1.00 77.19 246 GLY A N 1
ATOM 1929 C CA . GLY A 1 246 ? 22.360 15.545 -40.284 1.00 77.19 246 GLY A CA 1
ATOM 1930 C C . GLY A 1 246 ? 20.859 15.329 -40.269 1.00 77.19 246 GLY A C 1
ATOM 1931 O O . GLY A 1 246 ? 20.145 15.746 -41.186 1.00 77.19 246 GLY A O 1
ATOM 1932 N N . GLY A 1 247 ? 20.396 14.646 -39.230 1.00 79.50 247 GLY A N 1
ATOM 1933 C CA . GLY A 1 247 ? 18.994 14.320 -39.026 1.00 79.50 247 GLY A CA 1
ATOM 1934 C C . GLY A 1 247 ? 18.716 12.825 -39.069 1.00 79.50 247 GLY A C 1
ATOM 1935 O O . GLY A 1 247 ? 19.606 11.991 -39.246 1.00 79.50 247 GLY A O 1
ATOM 1936 N N . GLU A 1 248 ? 17.448 12.505 -38.849 1.00 86.06 248 GLU 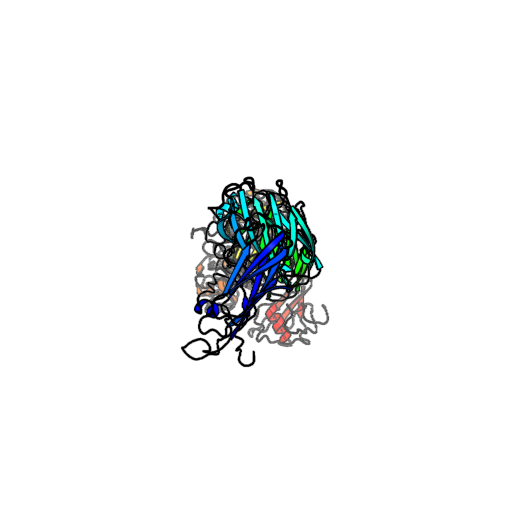A N 1
ATOM 1937 C CA . GLU A 1 248 ? 16.937 11.145 -38.920 1.00 86.06 248 GLU A CA 1
ATOM 1938 C C . GLU A 1 248 ? 16.611 10.775 -40.368 1.00 86.06 248 GLU A C 1
ATOM 1940 O O . GLU A 1 248 ? 15.980 11.549 -41.091 1.00 86.06 248 GLU A O 1
ATOM 1945 N N . SER A 1 249 ? 16.969 9.553 -40.754 1.00 87.12 249 SER A N 1
ATOM 1946 C CA . SER A 1 249 ? 16.526 8.943 -42.000 1.00 87.12 249 SER A CA 1
ATOM 1947 C C . SER A 1 249 ? 16.064 7.507 -41.757 1.00 87.12 249 SER A C 1
ATOM 1949 O O . SER A 1 249 ? 16.668 6.765 -40.976 1.00 87.12 249 SER A O 1
ATOM 1951 N N . CYS A 1 250 ? 14.959 7.133 -42.400 1.00 90.25 250 CYS A N 1
ATOM 1952 C CA . CYS A 1 250 ? 14.229 5.893 -42.158 1.00 90.25 250 CYS A CA 1
ATOM 1953 C C . CYS A 1 250 ? 13.928 5.150 -43.460 1.00 90.25 250 CYS A C 1
ATOM 1955 O O . CYS A 1 250 ? 13.754 5.759 -44.513 1.00 90.25 250 CYS A O 1
ATOM 1957 N N . THR A 1 251 ? 13.753 3.837 -43.361 1.00 91.56 251 THR A N 1
ATOM 1958 C CA . THR A 1 251 ? 13.307 2.972 -44.457 1.00 91.56 251 THR A CA 1
ATOM 1959 C C . THR A 1 251 ? 12.352 1.900 -43.946 1.00 91.56 251 THR A C 1
ATOM 1961 O O . THR A 1 251 ? 12.462 1.459 -42.802 1.00 91.56 251 THR A O 1
ATOM 1964 N N . ALA A 1 252 ? 11.392 1.502 -44.779 1.00 91.88 252 ALA A N 1
ATOM 1965 C CA . ALA A 1 252 ? 10.413 0.473 -44.451 1.00 91.88 252 ALA A CA 1
ATOM 1966 C C . ALA A 1 252 ? 10.790 -0.856 -45.116 1.00 91.88 252 ALA A C 1
ATOM 1968 O O . ALA A 1 252 ? 11.162 -0.881 -46.288 1.00 91.88 252 ALA A O 1
ATOM 1969 N N . LEU A 1 253 ? 10.660 -1.956 -44.379 1.00 93.50 253 LEU A N 1
ATOM 1970 C CA . LEU A 1 253 ? 10.941 -3.312 -44.837 1.00 93.50 253 LEU A CA 1
ATOM 1971 C C . LEU A 1 253 ? 10.057 -4.331 -44.118 1.00 93.50 253 LEU A C 1
ATOM 1973 O O . LEU A 1 253 ? 9.518 -4.062 -43.049 1.00 93.50 253 LEU A O 1
ATOM 1977 N N . VAL A 1 254 ? 9.919 -5.515 -44.705 1.00 92.69 254 VAL A N 1
ATOM 1978 C CA . VAL A 1 254 ? 9.214 -6.643 -44.089 1.00 92.69 254 VAL A CA 1
ATOM 1979 C C . VAL A 1 254 ? 10.256 -7.616 -43.563 1.00 92.69 254 VAL A C 1
ATOM 1981 O O . VAL A 1 254 ? 11.122 -8.049 -44.320 1.00 92.69 254 VAL A O 1
ATOM 1984 N N . LEU A 1 255 ? 10.172 -7.949 -42.277 1.00 88.00 255 LEU A N 1
ATOM 1985 C CA . LEU A 1 255 ? 11.092 -8.874 -41.617 1.00 88.00 255 LEU A CA 1
ATOM 1986 C C . LEU A 1 255 ? 10.337 -10.094 -41.108 1.00 88.00 255 LEU A C 1
ATOM 1988 O O . LEU A 1 255 ? 9.192 -9.979 -40.674 1.00 88.00 255 LEU A O 1
ATOM 1992 N N . GLU A 1 256 ? 10.999 -11.247 -41.140 1.00 91.56 256 GLU A N 1
ATOM 1993 C CA . GLU A 1 256 ? 10.549 -12.451 -40.443 1.00 91.56 256 GLU A CA 1
ATOM 1994 C C . GLU A 1 256 ? 11.058 -12.457 -38.996 1.00 91.56 256 GLU A C 1
ATOM 1996 O O . GLU A 1 256 ? 12.086 -11.840 -38.696 1.00 91.56 256 GLU A O 1
ATOM 2001 N N . GLU A 1 257 ? 10.369 -13.171 -38.103 1.00 85.25 257 GLU A N 1
ATOM 2002 C CA . GLU A 1 257 ? 10.844 -13.410 -36.736 1.00 85.25 257 GLU A CA 1
ATOM 2003 C C . GLU A 1 257 ? 12.261 -14.016 -36.760 1.00 85.25 257 GLU A C 1
ATOM 2005 O O . GLU A 1 257 ? 12.503 -15.060 -37.372 1.00 85.25 257 GLU A O 1
ATOM 2010 N N . GLY A 1 258 ? 13.225 -13.350 -36.120 1.00 79.88 258 GLY A N 1
ATOM 2011 C CA . GLY A 1 258 ? 14.629 -13.748 -36.213 1.00 79.88 258 GLY A CA 1
ATOM 2012 C C . GLY A 1 258 ? 15.635 -12.677 -35.804 1.00 79.88 258 GLY A C 1
ATOM 2013 O O . GLY A 1 258 ? 15.282 -11.562 -35.415 1.00 79.88 258 GLY A O 1
ATOM 2014 N N . TYR A 1 259 ? 16.917 -13.043 -35.866 1.00 73.94 259 TYR A N 1
ATOM 2015 C CA . TYR A 1 259 ? 18.040 -12.176 -35.510 1.00 73.94 259 TYR A CA 1
ATOM 2016 C C . TYR A 1 259 ? 18.749 -11.659 -36.761 1.00 73.94 259 TYR A C 1
ATOM 2018 O O . TYR A 1 259 ? 19.130 -12.458 -37.611 1.00 73.94 259 TYR A O 1
ATOM 2026 N N . TYR A 1 260 ? 18.995 -10.353 -36.799 1.00 74.50 260 TYR A N 1
ATOM 2027 C CA . TYR A 1 260 ? 19.618 -9.633 -37.908 1.00 74.50 260 TYR A CA 1
ATOM 2028 C C . TYR A 1 260 ? 20.811 -8.832 -37.392 1.00 74.50 260 TYR A C 1
ATOM 2030 O O . TYR A 1 260 ? 20.723 -8.188 -36.342 1.00 74.50 260 TYR A O 1
ATOM 2038 N N . ASN A 1 261 ? 21.934 -8.846 -38.103 1.00 71.62 261 ASN A N 1
ATOM 2039 C CA . ASN A 1 261 ? 23.091 -8.034 -37.739 1.00 71.62 261 ASN A CA 1
ATOM 2040 C C . ASN A 1 261 ? 22.881 -6.604 -38.216 1.00 71.62 261 ASN A C 1
ATOM 2042 O O . ASN A 1 261 ? 22.491 -6.379 -39.356 1.00 71.62 261 ASN A O 1
ATOM 2046 N N . LEU A 1 262 ? 23.181 -5.635 -37.360 1.00 74.25 262 LEU A N 1
ATOM 2047 C CA . LEU A 1 262 ? 23.102 -4.224 -37.692 1.00 74.25 262 LEU A CA 1
ATOM 2048 C C . LEU A 1 262 ? 24.475 -3.576 -37.658 1.00 74.25 262 LEU A C 1
ATOM 2050 O O . LEU A 1 262 ? 25.261 -3.782 -36.729 1.00 74.25 262 LEU A O 1
ATOM 2054 N N . LYS A 1 263 ? 24.706 -2.711 -38.640 1.00 75.62 263 LYS A N 1
ATOM 2055 C CA . LYS A 1 263 ? 25.779 -1.723 -38.623 1.00 75.62 263 LYS A CA 1
ATOM 2056 C C . LYS A 1 263 ? 25.170 -0.365 -38.932 1.00 75.62 263 LYS A C 1
ATOM 2058 O O . LYS A 1 263 ? 24.462 -0.228 -39.921 1.00 75.62 263 LYS A O 1
ATOM 2063 N N . ALA A 1 264 ? 25.465 0.635 -38.121 1.00 80.94 264 ALA A N 1
ATOM 2064 C CA . ALA A 1 264 ? 25.247 2.024 -38.487 1.00 80.94 264 ALA A CA 1
ATOM 2065 C C . ALA A 1 264 ? 26.586 2.748 -38.483 1.00 80.94 264 ALA A C 1
ATOM 2067 O O . ALA A 1 264 ? 27.391 2.558 -37.573 1.00 80.94 264 ALA A O 1
ATOM 2068 N N . ASP A 1 265 ? 26.847 3.556 -39.499 1.00 79.31 265 ASP A N 1
ATOM 2069 C CA . ASP A 1 265 ? 28.029 4.409 -39.534 1.00 79.31 265 ASP A CA 1
ATOM 2070 C C . ASP A 1 265 ? 27.652 5.840 -39.895 1.00 79.31 265 ASP A C 1
ATOM 2072 O O . ASP A 1 265 ? 26.559 6.112 -40.385 1.00 79.31 265 ASP A O 1
ATOM 2076 N N . GLY A 1 266 ? 28.522 6.780 -39.555 1.00 81.12 266 GLY A N 1
ATOM 2077 C CA . GLY A 1 266 ? 28.255 8.192 -39.765 1.00 81.12 266 GLY A CA 1
ATOM 2078 C C . GLY A 1 266 ? 29.489 9.044 -39.555 1.00 81.12 266 GLY A C 1
ATOM 2079 O O . GLY A 1 266 ? 30.491 8.589 -39.005 1.00 81.12 266 GLY A O 1
ATOM 2080 N N . PHE A 1 267 ? 29.421 10.298 -39.983 1.00 83.44 267 PHE A N 1
ATOM 2081 C CA . PHE A 1 267 ? 30.479 11.270 -39.736 1.00 83.44 267 PHE A CA 1
ATOM 2082 C C . PHE A 1 267 ? 29.945 12.472 -38.969 1.00 83.44 267 PHE A C 1
ATOM 2084 O O . PHE A 1 267 ? 28.761 12.799 -39.013 1.00 83.44 267 PHE A O 1
ATOM 2091 N N . VAL A 1 268 ? 30.841 13.130 -38.244 1.00 86.62 268 VAL A N 1
ATOM 2092 C CA . VAL A 1 268 ? 30.549 14.317 -37.449 1.00 86.62 268 VAL A CA 1
ATOM 2093 C C . VAL A 1 268 ? 31.523 15.407 -37.859 1.00 86.62 268 VAL A C 1
ATOM 2095 O O . VAL A 1 268 ? 32.713 15.344 -37.548 1.00 86.62 268 VAL A O 1
ATOM 2098 N N . GLN A 1 269 ? 31.025 16.423 -38.564 1.00 82.62 269 GLN A N 1
ATOM 2099 C CA . GLN A 1 269 ? 31.844 17.564 -38.988 1.00 82.62 269 GLN A CA 1
ATOM 2100 C C . GLN A 1 269 ? 31.888 18.677 -37.928 1.00 82.62 269 GLN A C 1
ATOM 2102 O O . GLN A 1 269 ? 32.883 19.389 -37.819 1.00 82.62 269 GLN A O 1
ATOM 2107 N N . THR A 1 270 ? 30.836 18.828 -37.117 1.00 73.81 270 THR A N 1
ATOM 2108 C CA . THR A 1 270 ? 30.729 19.861 -36.070 1.00 73.81 270 THR A CA 1
ATOM 2109 C C . THR A 1 270 ? 30.263 19.234 -34.757 1.00 73.81 270 THR A C 1
ATOM 2111 O O . THR A 1 270 ? 29.596 18.212 -34.791 1.00 73.81 270 THR A O 1
ATOM 2114 N N . GLY A 1 271 ? 30.632 19.804 -33.604 1.00 64.06 271 GLY A N 1
ATOM 2115 C CA . GLY A 1 271 ? 30.566 19.152 -32.280 1.00 64.06 271 GLY A CA 1
ATOM 2116 C C . GLY A 1 271 ? 29.188 18.817 -31.689 1.00 64.06 271 GLY A C 1
ATOM 2117 O O . GLY A 1 271 ? 29.077 18.666 -30.473 1.00 64.06 271 GLY A O 1
ATOM 2118 N N . GLN A 1 272 ? 28.139 18.706 -32.501 1.00 63.31 272 GLN A N 1
ATOM 2119 C CA . GLN A 1 272 ? 26.930 17.984 -32.115 1.00 63.31 272 GLN A CA 1
ATOM 2120 C C . GLN A 1 272 ? 27.095 16.522 -32.531 1.00 63.31 272 GLN A C 1
ATOM 2122 O O . GLN A 1 272 ? 27.557 16.247 -33.628 1.00 63.31 272 GLN A O 1
ATOM 2127 N N . SER A 1 273 ? 26.739 15.570 -31.673 1.00 62.56 273 SER A N 1
ATOM 2128 C CA . SER A 1 273 ? 26.688 14.156 -32.053 1.00 62.56 273 SER A CA 1
ATOM 2129 C C . SER A 1 273 ? 25.452 13.526 -31.430 1.00 62.56 273 SER A C 1
ATOM 2131 O O . SER A 1 273 ? 25.432 13.241 -30.235 1.00 62.56 273 SER A O 1
ATOM 2133 N N . ARG A 1 274 ? 24.416 13.358 -32.250 1.00 74.38 274 ARG A N 1
ATOM 2134 C CA . ARG A 1 274 ? 23.299 12.449 -31.998 1.00 74.38 274 ARG A CA 1
ATOM 2135 C C . ARG A 1 274 ? 23.572 11.211 -32.841 1.00 74.38 274 ARG A C 1
ATOM 2137 O O . ARG A 1 274 ? 23.790 11.355 -34.042 1.00 74.38 274 ARG A O 1
ATOM 2144 N N . ILE A 1 275 ? 23.668 10.053 -32.197 1.00 78.88 275 ILE A N 1
ATOM 2145 C CA . ILE A 1 275 ? 23.925 8.758 -32.834 1.00 78.88 275 ILE A CA 1
ATOM 2146 C C . ILE A 1 275 ? 22.875 7.789 -32.298 1.00 78.88 275 ILE A C 1
ATOM 2148 O O . ILE A 1 275 ? 22.927 7.412 -31.124 1.00 78.88 275 ILE A O 1
ATOM 2152 N N . PHE A 1 276 ? 21.910 7.419 -33.142 1.00 79.69 276 PHE A N 1
ATOM 2153 C CA . PHE A 1 276 ? 20.799 6.544 -32.758 1.00 79.69 276 PHE A CA 1
ATOM 2154 C C . PHE A 1 276 ? 20.476 5.530 -33.851 1.00 79.69 276 PHE A C 1
ATOM 2156 O O . PHE A 1 276 ? 20.458 5.875 -35.030 1.00 79.69 276 PHE A O 1
ATOM 2163 N N . VAL A 1 277 ? 20.127 4.305 -33.443 1.00 80.19 277 VAL A N 1
ATOM 2164 C CA . VAL A 1 277 ? 19.520 3.289 -34.318 1.00 80.19 277 VAL A CA 1
ATOM 2165 C C . VAL A 1 277 ? 18.221 2.783 -33.707 1.00 80.19 277 VAL A C 1
ATOM 2167 O O . VAL A 1 277 ? 18.146 2.430 -32.531 1.00 80.19 277 VAL A O 1
ATOM 2170 N N . SER A 1 278 ? 17.184 2.764 -34.529 1.00 80.62 278 SER A N 1
ATOM 2171 C CA . SER A 1 278 ? 15.795 2.867 -34.112 1.00 80.62 278 SER A CA 1
ATOM 2172 C C . SER A 1 278 ? 14.905 2.018 -35.022 1.00 80.62 278 SER A C 1
ATOM 2174 O O . SER A 1 278 ? 15.212 1.886 -36.202 1.00 80.62 278 SER A O 1
ATOM 2176 N N . TYR A 1 279 ? 13.781 1.500 -34.527 1.00 85.00 279 TYR A N 1
ATOM 2177 C CA . TYR A 1 279 ? 12.784 0.809 -35.342 1.00 85.00 279 TYR A CA 1
ATOM 2178 C C . TYR A 1 279 ? 11.336 1.037 -34.889 1.00 85.00 279 TYR A C 1
ATOM 2180 O O . TYR A 1 279 ? 11.074 1.283 -33.720 1.00 85.00 279 TYR A O 1
ATOM 2188 N N . VAL A 1 280 ? 10.376 0.911 -35.798 1.00 81.75 280 VAL A N 1
ATOM 2189 C CA . VAL A 1 280 ? 8.947 0.687 -35.521 1.00 81.75 280 VAL A CA 1
ATOM 2190 C C . VAL A 1 280 ? 8.614 -0.690 -36.088 1.00 81.75 280 VAL A C 1
ATOM 2192 O O . VAL A 1 280 ? 9.086 -1.002 -37.173 1.00 81.75 280 VAL A O 1
ATOM 2195 N N . GLY A 1 281 ? 7.839 -1.520 -35.395 1.00 81.06 281 GLY A N 1
ATOM 2196 C CA . GLY A 1 281 ? 7.477 -2.867 -35.848 1.00 81.06 281 GLY A CA 1
ATOM 2197 C C . GLY A 1 281 ? 6.067 -3.278 -35.409 1.00 81.06 281 GLY A C 1
ATOM 2198 O O . GLY A 1 281 ? 5.398 -2.522 -34.696 1.00 81.06 281 GLY A O 1
ATOM 2199 N N . PRO A 1 282 ? 5.594 -4.478 -35.786 1.00 75.38 282 PRO A N 1
ATOM 2200 C CA . PRO A 1 282 ? 4.240 -4.946 -35.465 1.00 75.38 282 PRO A CA 1
ATOM 2201 C C . PRO A 1 282 ? 3.984 -5.001 -33.952 1.00 75.38 282 PRO A C 1
ATOM 2203 O O . PRO A 1 282 ? 2.933 -4.586 -33.462 1.00 75.38 282 PRO A O 1
ATOM 2206 N N . ASN A 1 283 ? 5.009 -5.402 -33.201 1.00 64.69 283 ASN A N 1
ATOM 2207 C CA . ASN A 1 283 ? 5.011 -5.507 -31.747 1.00 64.69 283 ASN A CA 1
ATOM 2208 C C . ASN A 1 283 ? 5.230 -4.163 -31.024 1.00 64.69 283 ASN A C 1
ATOM 2210 O O . ASN A 1 283 ? 5.290 -4.141 -29.795 1.00 64.69 283 ASN A O 1
ATOM 2214 N N . THR A 1 284 ? 5.385 -3.051 -31.754 1.00 56.78 284 THR A N 1
ATOM 2215 C CA . THR A 1 284 ? 5.679 -1.731 -31.170 1.00 56.78 284 THR A CA 1
ATOM 2216 C C . THR A 1 284 ? 4.490 -0.772 -31.184 1.00 56.78 284 THR A C 1
ATOM 2218 O O . THR A 1 284 ? 4.663 0.390 -30.837 1.00 56.78 284 THR A O 1
ATOM 2221 N N . ARG A 1 285 ? 3.300 -1.215 -31.624 1.00 60.38 285 ARG A N 1
ATOM 2222 C CA . ARG A 1 285 ? 2.060 -0.409 -31.741 1.00 60.38 285 ARG A CA 1
ATOM 2223 C C . ARG A 1 285 ? 2.264 0.966 -32.401 1.00 60.38 285 ARG A C 1
ATOM 2225 O O . ARG A 1 285 ? 1.665 1.954 -31.987 1.00 60.38 285 ARG A O 1
ATOM 2232 N N . GLN A 1 286 ? 3.089 1.019 -33.448 1.00 64.12 286 GLN A N 1
ATOM 2233 C CA . GLN A 1 286 ? 3.487 2.246 -34.164 1.00 64.12 286 GLN A CA 1
ATOM 2234 C C . GLN A 1 286 ? 4.376 3.217 -33.370 1.00 64.12 286 GLN A C 1
ATOM 2236 O O . GLN A 1 286 ? 4.722 4.285 -33.873 1.00 64.12 286 GLN A O 1
ATOM 2241 N N . ASN A 1 287 ? 4.802 2.847 -32.164 1.00 53.91 287 ASN A N 1
ATOM 2242 C CA . ASN A 1 287 ? 5.787 3.597 -31.408 1.00 53.91 287 ASN A CA 1
ATOM 2243 C C . ASN A 1 287 ? 7.193 3.239 -31.887 1.00 53.91 287 ASN A C 1
ATOM 2245 O O . ASN A 1 287 ? 7.535 2.070 -32.089 1.00 53.91 287 ASN A O 1
ATOM 2249 N N . ARG A 1 288 ? 8.017 4.269 -32.042 1.00 65.19 288 ARG A N 1
ATOM 2250 C CA . ARG A 1 288 ? 9.449 4.159 -32.312 1.00 65.19 288 ARG A CA 1
ATOM 2251 C C . ARG A 1 288 ? 10.103 3.446 -31.113 1.00 65.19 288 ARG A C 1
ATOM 2253 O O . ARG A 1 288 ? 9.745 3.745 -29.975 1.00 65.19 288 ARG A O 1
ATOM 2260 N N . GLN A 1 289 ? 11.053 2.522 -31.345 1.00 67.19 289 GLN A N 1
ATOM 2261 C CA . GLN A 1 289 ? 11.836 1.733 -30.350 1.00 67.19 289 GLN A CA 1
ATOM 2262 C C . GLN A 1 289 ? 13.358 1.755 -30.633 1.00 67.19 289 GLN A C 1
ATOM 2264 O O . GLN A 1 289 ? 13.726 1.615 -31.792 1.00 67.19 289 GLN A O 1
ATOM 2269 N N . LEU A 1 290 ? 14.266 1.947 -29.653 1.00 63.69 290 LEU A N 1
ATOM 2270 C CA . LEU A 1 290 ? 15.699 1.639 -29.888 1.00 63.69 290 LEU A CA 1
ATOM 2271 C C . LEU A 1 290 ? 15.910 0.136 -29.802 1.00 63.69 290 LEU A C 1
ATOM 2273 O O . LEU A 1 290 ? 15.149 -0.604 -29.172 1.00 63.69 290 LEU A O 1
ATOM 2277 N N . ILE A 1 291 ? 17.008 -0.299 -30.397 1.00 69.38 291 ILE A N 1
ATOM 2278 C CA . ILE A 1 291 ? 17.378 -1.701 -30.449 1.00 69.38 291 ILE A CA 1
ATOM 2279 C C . ILE A 1 291 ? 18.346 -1.992 -29.302 1.00 69.38 291 ILE A C 1
ATOM 2281 O O . ILE A 1 291 ? 19.515 -1.633 -29.350 1.00 69.38 291 ILE A O 1
ATOM 2285 N N . LEU A 1 292 ? 17.857 -2.617 -28.234 1.00 57.03 292 LEU A N 1
ATOM 2286 C CA . LEU A 1 292 ? 18.665 -2.916 -27.046 1.00 57.03 292 LEU A CA 1
ATOM 2287 C C . LEU A 1 292 ? 19.604 -4.114 -27.264 1.00 57.03 292 LEU A C 1
ATOM 2289 O O . LEU A 1 292 ? 19.290 -5.032 -28.018 1.00 57.03 292 LEU A O 1
ATOM 2293 N N . GLY A 1 293 ? 20.759 -4.121 -26.587 1.00 54.03 293 GLY A N 1
ATOM 2294 C CA . GLY A 1 293 ? 21.663 -5.278 -26.557 1.00 54.03 293 GLY A CA 1
ATOM 2295 C C . GLY A 1 293 ? 21.171 -6.380 -25.620 1.00 54.03 293 GLY A C 1
ATOM 2296 O O . GLY A 1 293 ? 20.380 -6.126 -24.717 1.00 54.03 293 GLY A O 1
ATOM 2297 N N . SER A 1 294 ? 21.685 -7.605 -25.762 1.00 49.44 294 SER A N 1
ATOM 2298 C CA . SER A 1 294 ? 21.278 -8.739 -24.904 1.00 49.44 294 SER A CA 1
ATOM 2299 C C . SER A 1 294 ? 21.707 -8.618 -23.430 1.00 49.44 294 SER A C 1
ATOM 2301 O O . SER A 1 294 ? 21.257 -9.390 -22.590 1.00 49.44 294 SER A O 1
ATOM 2303 N N . GLN A 1 295 ? 22.586 -7.657 -23.123 1.00 47.34 295 GLN A N 1
ATOM 2304 C CA . GLN A 1 295 ? 23.007 -7.282 -21.768 1.00 47.34 295 GLN A CA 1
ATOM 2305 C C . GLN A 1 295 ? 22.193 -6.108 -21.198 1.00 47.34 295 GLN A C 1
ATOM 2307 O O . GLN A 1 295 ? 22.467 -5.668 -20.082 1.00 47.34 295 GLN A O 1
ATOM 2312 N N . ALA A 1 296 ? 21.217 -5.571 -21.945 1.00 47.09 296 ALA A N 1
ATOM 2313 C CA . ALA A 1 296 ? 20.293 -4.590 -21.394 1.00 47.09 296 ALA A CA 1
ATOM 2314 C C . ALA A 1 296 ? 19.559 -5.215 -20.193 1.00 47.09 296 ALA A C 1
ATOM 2316 O O . ALA A 1 296 ? 19.154 -6.379 -20.288 1.00 47.09 296 ALA A O 1
ATOM 2317 N N . PRO A 1 297 ? 19.406 -4.499 -19.062 1.00 45.72 297 PRO A N 1
ATOM 2318 C CA . PRO A 1 297 ? 18.836 -5.074 -17.851 1.00 45.72 297 PRO A CA 1
ATOM 2319 C C . PRO A 1 297 ? 17.432 -5.624 -18.116 1.00 45.72 297 PRO A C 1
ATOM 2321 O O . PRO A 1 297 ? 16.464 -4.878 -18.218 1.00 45.72 297 PRO A O 1
ATOM 2324 N N . THR A 1 298 ? 17.292 -6.944 -18.194 1.00 49.56 298 THR A N 1
ATOM 2325 C CA . THR A 1 298 ? 15.971 -7.574 -18.237 1.00 49.56 298 THR A CA 1
ATOM 2326 C C . THR A 1 298 ? 15.282 -7.342 -16.898 1.00 49.56 298 THR A C 1
ATOM 2328 O O . THR A 1 298 ? 15.947 -7.370 -15.854 1.00 49.56 298 THR A O 1
ATOM 2331 N N . ILE A 1 299 ? 13.965 -7.109 -16.892 1.00 47.50 299 ILE A N 1
ATOM 2332 C CA . ILE A 1 299 ? 13.177 -7.134 -15.648 1.00 47.50 299 ILE A CA 1
ATOM 2333 C C . ILE A 1 299 ? 13.515 -8.456 -14.928 1.00 47.50 299 ILE A C 1
ATOM 2335 O O . ILE A 1 299 ? 13.457 -9.506 -15.577 1.00 47.50 299 ILE A O 1
ATOM 2339 N N . PRO A 1 300 ? 13.953 -8.438 -13.652 1.00 48.84 300 PRO A N 1
ATOM 2340 C CA . PRO A 1 300 ? 14.364 -9.654 -12.963 1.00 48.84 300 PRO A CA 1
ATOM 2341 C C . PRO A 1 300 ? 13.217 -10.663 -12.934 1.00 48.84 300 PRO A C 1
ATOM 2343 O O . PRO A 1 300 ? 12.044 -10.285 -12.906 1.00 48.84 300 PRO A O 1
ATOM 2346 N N . ALA A 1 301 ? 13.550 -11.954 -12.906 1.00 49.78 301 ALA A N 1
ATOM 2347 C CA . ALA A 1 301 ? 12.556 -12.986 -12.638 1.00 49.78 301 ALA A CA 1
ATOM 2348 C C . ALA A 1 301 ? 11.848 -12.708 -11.300 1.00 49.78 301 ALA A C 1
ATOM 2350 O O . ALA A 1 301 ? 12.419 -12.084 -10.406 1.00 49.78 301 ALA A O 1
ATOM 2351 N N . VAL A 1 302 ? 10.604 -13.181 -11.187 1.00 50.16 302 VAL A N 1
ATOM 2352 C CA . VAL A 1 302 ? 9.717 -12.973 -10.031 1.00 50.16 302 VAL A CA 1
ATOM 2353 C C . VAL A 1 302 ? 10.493 -13.081 -8.712 1.00 50.16 302 VAL A C 1
ATOM 2355 O O . VAL A 1 302 ? 11.039 -14.155 -8.440 1.00 50.16 302 VAL A O 1
ATOM 2358 N N . PRO A 1 303 ? 10.572 -12.011 -7.897 1.00 51.62 303 PRO A N 1
ATOM 2359 C CA . PRO A 1 303 ? 11.309 -12.073 -6.644 1.00 51.62 303 PRO A CA 1
ATOM 2360 C C . PRO A 1 303 ? 10.719 -13.154 -5.725 1.00 51.62 303 PRO A C 1
ATOM 2362 O O . PRO A 1 303 ? 9.510 -13.388 -5.687 1.00 51.62 303 PRO A O 1
ATOM 2365 N N . THR A 1 304 ? 11.591 -13.855 -4.995 1.00 47.31 304 THR A N 1
ATOM 2366 C CA . THR A 1 304 ? 11.224 -14.996 -4.134 1.00 47.31 304 THR A CA 1
ATOM 2367 C C . THR A 1 304 ? 10.478 -14.582 -2.858 1.00 47.31 304 THR A C 1
ATOM 2369 O O . THR A 1 304 ? 9.825 -15.416 -2.229 1.00 47.31 304 THR A O 1
ATOM 2372 N N . GLN A 1 305 ? 10.529 -13.297 -2.499 1.00 53.25 305 GLN A N 1
ATOM 2373 C CA . GLN A 1 305 ? 9.754 -12.647 -1.437 1.00 53.25 305 GLN A CA 1
ATOM 2374 C C . GLN A 1 305 ? 8.931 -11.500 -2.047 1.00 53.25 305 GLN A C 1
ATOM 2376 O O . GLN A 1 305 ? 9.292 -11.003 -3.114 1.00 53.25 305 GLN A O 1
ATOM 2381 N N . SER A 1 306 ? 7.823 -11.077 -1.416 1.00 56.34 306 SER A N 1
ATOM 2382 C CA . SER A 1 306 ? 7.036 -9.920 -1.889 1.00 56.34 306 SER A CA 1
ATOM 2383 C C . SER A 1 306 ? 7.791 -8.621 -1.588 1.00 56.34 306 SER A C 1
ATOM 2385 O O . SER A 1 306 ? 7.302 -7.790 -0.838 1.00 56.34 306 SER A O 1
ATOM 2387 N N . SER A 1 307 ? 8.992 -8.442 -2.136 1.00 64.12 307 SER A N 1
ATOM 2388 C CA . SER A 1 307 ? 9.695 -7.166 -2.123 1.00 64.12 307 SER A CA 1
ATOM 2389 C C . SER A 1 307 ? 9.361 -6.412 -3.401 1.00 64.12 307 SER A C 1
ATOM 2391 O O . SER A 1 307 ? 9.506 -6.945 -4.504 1.00 64.12 307 SER A O 1
ATOM 2393 N N . PHE A 1 308 ? 8.881 -5.180 -3.258 1.00 72.25 308 PHE A N 1
ATOM 2394 C CA . PHE A 1 308 ? 8.725 -4.295 -4.403 1.00 72.25 308 PHE A CA 1
ATOM 2395 C C . PHE A 1 308 ? 10.046 -3.584 -4.679 1.00 72.25 308 PHE A C 1
ATOM 2397 O O . PHE A 1 308 ? 10.711 -3.092 -3.766 1.00 72.25 308 PHE A O 1
ATOM 2404 N N . GLY A 1 309 ? 10.416 -3.539 -5.950 1.00 73.00 309 GLY A N 1
ATOM 2405 C CA . GLY A 1 309 ? 11.507 -2.739 -6.471 1.00 73.00 309 GLY A CA 1
ATOM 2406 C C . GLY A 1 309 ? 11.001 -1.731 -7.494 1.00 73.00 309 GLY A C 1
ATOM 2407 O O . GLY A 1 309 ? 9.894 -1.850 -8.022 1.00 73.00 309 GLY A O 1
ATOM 2408 N N . ILE A 1 310 ? 11.837 -0.740 -7.779 1.00 77.06 310 ILE A N 1
ATOM 2409 C CA . ILE A 1 310 ? 11.623 0.234 -8.842 1.00 77.06 310 ILE A CA 1
ATOM 2410 C C . ILE A 1 310 ? 12.865 0.334 -9.720 1.00 77.06 310 ILE A C 1
ATOM 2412 O O . ILE A 1 310 ? 13.991 0.300 -9.224 1.00 77.06 310 ILE A O 1
ATOM 2416 N N . ARG A 1 311 ? 12.655 0.490 -11.023 1.00 77.38 311 ARG A N 1
ATOM 2417 C CA . ARG A 1 311 ? 13.661 0.943 -11.986 1.00 77.38 311 ARG A CA 1
ATOM 2418 C C . ARG A 1 311 ? 13.223 2.253 -12.592 1.00 77.38 311 ARG A C 1
ATOM 2420 O O . ARG A 1 311 ? 12.042 2.428 -12.881 1.00 77.38 311 ARG A O 1
ATOM 2427 N N . LEU A 1 312 ? 14.178 3.154 -12.764 1.00 77.81 312 LEU A N 1
ATOM 2428 C CA . LEU A 1 312 ? 13.948 4.494 -13.273 1.00 77.81 312 LEU A CA 1
ATOM 2429 C C . LEU A 1 312 ? 14.783 4.743 -14.513 1.00 77.81 312 LEU A C 1
ATOM 2431 O O . LEU A 1 312 ? 15.957 4.372 -14.575 1.00 77.81 312 LEU A O 1
ATOM 2435 N N . TYR A 1 313 ? 14.166 5.422 -15.468 1.00 76.25 313 TYR A N 1
ATOM 2436 C CA . TYR A 1 313 ? 14.783 5.769 -16.730 1.00 76.25 313 TYR A CA 1
ATOM 2437 C C . TYR A 1 313 ? 14.388 7.189 -17.143 1.00 76.25 313 TYR A C 1
ATOM 2439 O O . TYR A 1 313 ? 13.292 7.642 -16.816 1.00 76.25 313 TYR A O 1
ATOM 2447 N N . SER A 1 314 ? 15.250 7.887 -17.875 1.00 76.31 314 SER A N 1
ATOM 2448 C CA . SER A 1 314 ? 14.903 9.145 -18.542 1.00 76.31 314 SER A CA 1
ATOM 2449 C C . SER A 1 314 ? 14.752 8.946 -20.042 1.00 76.31 314 SER A C 1
ATOM 2451 O O . SER A 1 314 ? 15.446 8.128 -20.633 1.00 76.31 314 SER A O 1
ATOM 2453 N N . SER A 1 315 ? 13.875 9.714 -20.673 1.00 71.50 315 SER A N 1
ATOM 2454 C CA . SER A 1 315 ? 13.759 9.782 -22.125 1.00 71.50 315 SER A CA 1
ATOM 2455 C C . SER A 1 315 ? 14.431 11.050 -22.650 1.00 71.50 315 SER A C 1
ATOM 2457 O O . SER A 1 315 ? 14.371 12.105 -22.024 1.00 71.50 315 SER A O 1
ATOM 2459 N N . ASN A 1 316 ? 15.050 10.956 -23.829 1.00 63.47 316 ASN A N 1
ATOM 2460 C CA . ASN A 1 316 ? 15.523 12.125 -24.586 1.00 63.47 316 ASN A CA 1
ATOM 2461 C C . ASN A 1 316 ? 14.410 12.754 -25.456 1.00 63.47 316 ASN A C 1
ATOM 2463 O O . ASN A 1 316 ? 14.680 13.655 -26.251 1.00 63.47 316 ASN A O 1
ATOM 2467 N N . PHE A 1 317 ? 13.181 12.242 -25.343 1.00 64.69 317 PHE A N 1
ATOM 2468 C CA . PHE A 1 317 ? 12.002 12.636 -26.111 1.00 64.69 317 PHE A CA 1
ATOM 2469 C C . PHE A 1 317 ? 10.796 12.812 -25.188 1.00 64.69 317 PHE A C 1
ATOM 2471 O O . PHE A 1 317 ? 10.650 12.049 -24.229 1.00 64.69 317 PHE A O 1
ATOM 2478 N N . ASP A 1 318 ? 9.908 13.734 -25.552 1.00 71.62 318 ASP A N 1
ATOM 2479 C CA . ASP A 1 318 ? 8.669 14.006 -24.823 1.00 71.62 318 ASP A CA 1
ATOM 2480 C C . ASP A 1 318 ? 7.786 12.747 -24.732 1.00 71.62 318 ASP A C 1
ATOM 2482 O O . ASP A 1 318 ? 7.321 12.199 -25.743 1.00 71.62 318 ASP A O 1
ATOM 2486 N N . LEU A 1 319 ? 7.520 12.289 -23.510 1.00 73.94 319 LEU A N 1
ATOM 2487 C CA . LEU A 1 319 ? 6.669 11.140 -23.237 1.00 73.94 319 LEU A CA 1
ATOM 2488 C C . LEU A 1 319 ? 5.216 11.597 -23.153 1.00 73.94 319 LEU A C 1
ATOM 2490 O O . LEU A 1 319 ? 4.796 12.259 -22.210 1.00 73.94 319 LEU A O 1
ATOM 2494 N N . ASN A 1 320 ? 4.424 11.195 -24.145 1.00 78.00 320 ASN A N 1
ATOM 2495 C CA . ASN A 1 320 ? 2.975 11.418 -24.155 1.00 78.00 320 ASN A CA 1
ATOM 2496 C C . ASN A 1 320 ? 2.167 10.139 -23.881 1.00 78.00 320 ASN A C 1
ATOM 2498 O O . ASN A 1 320 ? 0.953 10.213 -23.666 1.00 78.00 320 ASN A O 1
ATOM 2502 N N . ARG A 1 321 ? 2.835 8.979 -23.931 1.00 77.50 321 ARG A N 1
ATOM 2503 C CA . ARG A 1 321 ? 2.324 7.614 -23.736 1.00 77.50 321 ARG A CA 1
ATOM 2504 C C . ARG A 1 321 ? 3.465 6.700 -23.290 1.00 77.50 321 ARG A C 1
ATOM 2506 O O . ARG A 1 321 ? 4.630 7.010 -23.549 1.00 77.50 321 ARG A O 1
ATOM 2513 N N . LEU A 1 322 ? 3.132 5.571 -22.674 1.00 71.62 322 LEU A N 1
ATOM 2514 C CA . LEU A 1 322 ? 4.081 4.503 -22.388 1.00 71.62 322 LEU A CA 1
ATOM 2515 C C . LEU A 1 322 ? 4.648 3.930 -23.697 1.00 71.62 322 LEU A C 1
ATOM 2517 O O . LEU A 1 322 ? 3.874 3.470 -24.538 1.00 71.62 322 LEU A O 1
ATOM 2521 N N . PRO A 1 323 ? 5.979 3.914 -23.885 1.00 61.03 323 PRO A N 1
ATOM 2522 C CA . PRO A 1 323 ? 6.582 3.232 -25.019 1.00 61.03 323 PRO A CA 1
ATOM 2523 C C . PRO A 1 323 ? 6.464 1.711 -24.832 1.00 61.03 323 PRO A C 1
ATOM 2525 O O . PRO A 1 323 ? 6.709 1.189 -23.745 1.00 61.03 323 PRO A O 1
ATOM 2528 N N . ASP A 1 324 ? 6.123 0.980 -25.897 1.00 50.66 324 ASP A N 1
ATOM 2529 C CA . ASP A 1 324 ? 5.939 -0.482 -25.842 1.00 50.66 324 ASP A CA 1
ATOM 2530 C C . ASP A 1 324 ? 7.236 -1.270 -25.554 1.00 50.66 324 ASP A C 1
ATOM 2532 O O . ASP A 1 324 ? 7.186 -2.465 -25.249 1.00 50.66 324 ASP A O 1
ATOM 2536 N N . TYR A 1 325 ? 8.404 -0.617 -25.594 1.00 49.81 325 TYR A N 1
ATOM 2537 C CA . TYR A 1 325 ? 9.673 -1.165 -25.123 1.00 49.81 325 TYR A CA 1
ATOM 2538 C C . TYR A 1 325 ? 10.646 -0.057 -24.656 1.00 49.81 325 TYR A C 1
ATOM 2540 O O . TYR A 1 325 ? 10.537 1.108 -25.027 1.00 49.81 325 TYR A O 1
ATOM 2548 N N . GLU A 1 326 ? 11.601 -0.404 -23.792 1.00 48.59 326 GLU A N 1
ATOM 2549 C CA . GLU A 1 326 ? 12.456 0.534 -23.030 1.00 48.59 326 GLU A CA 1
ATOM 2550 C C . GLU A 1 326 ? 13.624 1.124 -23.842 1.00 48.59 326 GLU A C 1
ATOM 2552 O O . GLU A 1 326 ? 14.569 1.677 -23.284 1.00 48.59 326 GLU A O 1
ATOM 2557 N N . GLY A 1 327 ? 13.573 1.000 -25.171 1.00 44.09 327 GLY A N 1
ATOM 2558 C CA . GLY A 1 327 ? 14.694 1.254 -26.065 1.00 44.09 327 GLY A CA 1
ATOM 2559 C C . GLY A 1 327 ? 15.344 2.623 -25.874 1.00 44.09 327 GLY A C 1
ATOM 2560 O O . GLY A 1 327 ? 16.546 2.668 -25.673 1.00 44.09 327 GLY A O 1
ATOM 2561 N N . TYR A 1 328 ? 14.575 3.720 -25.914 1.00 50.50 328 TYR A N 1
ATOM 2562 C CA . TYR A 1 328 ? 15.091 5.109 -25.849 1.00 50.50 328 TYR A CA 1
ATOM 2563 C C . TYR A 1 328 ? 15.423 5.616 -24.455 1.00 50.50 328 TYR A C 1
ATOM 2565 O O . TYR A 1 328 ? 15.685 6.809 -24.283 1.00 50.50 328 TYR A O 1
ATOM 2573 N N . LEU A 1 329 ? 15.326 4.754 -23.452 1.00 59.19 329 LEU A N 1
ATOM 2574 C CA . LEU A 1 329 ? 15.306 5.199 -22.080 1.00 59.19 329 LEU A CA 1
ATOM 2575 C C . LEU A 1 329 ? 16.694 5.038 -21.469 1.00 59.19 329 LEU A C 1
ATOM 2577 O O . LEU A 1 329 ? 17.215 3.932 -21.339 1.00 59.19 329 LEU A O 1
ATOM 2581 N N . ASN A 1 330 ? 17.299 6.153 -21.073 1.00 66.00 330 ASN A N 1
ATOM 2582 C CA . ASN A 1 330 ? 18.562 6.143 -20.356 1.00 66.00 330 ASN A CA 1
ATOM 2583 C C . ASN A 1 330 ? 18.292 5.608 -18.948 1.00 66.00 330 ASN A C 1
ATOM 2585 O O . ASN A 1 330 ? 17.572 6.235 -18.168 1.00 66.00 330 ASN A O 1
ATOM 2589 N N . TYR A 1 331 ? 18.851 4.449 -18.611 1.00 70.31 331 TYR A N 1
ATOM 2590 C CA . TYR A 1 331 ? 18.715 3.888 -17.272 1.00 70.31 331 TYR A CA 1
ATOM 2591 C C . TYR A 1 331 ? 19.367 4.812 -16.236 1.00 70.31 331 TYR A C 1
ATOM 2593 O O . TYR A 1 331 ? 20.548 5.142 -16.338 1.00 70.31 331 TYR A O 1
ATOM 2601 N N . ILE A 1 332 ? 18.594 5.219 -15.229 1.00 73.38 332 ILE A N 1
ATOM 2602 C CA . ILE A 1 332 ? 19.053 6.117 -14.164 1.00 73.38 332 ILE A CA 1
ATOM 2603 C C . ILE A 1 332 ? 19.463 5.332 -12.918 1.00 73.38 332 ILE A C 1
ATOM 2605 O O . ILE A 1 332 ? 20.445 5.682 -12.267 1.00 73.38 332 ILE A O 1
ATOM 2609 N N . GLY A 1 333 ? 18.720 4.280 -12.570 1.00 70.81 333 GLY A N 1
ATOM 2610 C CA . GLY A 1 333 ? 19.014 3.466 -11.395 1.00 70.81 333 GLY A CA 1
ATOM 2611 C C . GLY A 1 333 ? 17.862 2.562 -10.968 1.00 70.81 333 GLY A C 1
ATOM 2612 O O . GLY A 1 333 ? 16.747 2.646 -11.489 1.00 70.81 333 GLY A O 1
ATOM 2613 N N . GLU A 1 334 ? 18.138 1.714 -9.979 1.00 74.06 334 GLU A N 1
ATOM 2614 C CA . GLU A 1 334 ? 17.169 0.797 -9.384 1.00 74.06 334 GLU A CA 1
ATOM 2615 C C . GLU A 1 334 ? 17.232 0.812 -7.858 1.00 74.06 334 GLU A C 1
ATOM 2617 O O . GLU A 1 334 ? 18.267 1.106 -7.261 1.00 74.06 334 GLU A O 1
ATOM 2622 N N . SER A 1 335 ? 16.116 0.445 -7.235 1.00 69.88 335 SER A N 1
ATOM 2623 C CA . SER A 1 335 ? 16.025 0.129 -5.812 1.00 69.88 335 SER A CA 1
ATOM 2624 C C . SER A 1 335 ? 15.185 -1.127 -5.627 1.00 69.88 335 SER A C 1
ATOM 2626 O O . SER A 1 335 ? 14.174 -1.306 -6.301 1.00 69.88 335 SER A O 1
ATOM 2628 N N . THR A 1 336 ? 15.602 -2.004 -4.716 1.00 63.97 336 THR A N 1
ATOM 2629 C CA . THR A 1 336 ? 14.967 -3.305 -4.436 1.00 63.97 336 THR A CA 1
ATOM 2630 C C . THR A 1 336 ? 14.204 -3.337 -3.109 1.00 63.97 336 THR A C 1
ATOM 2632 O O . THR A 1 336 ? 13.649 -4.372 -2.740 1.00 63.97 336 THR A O 1
ATOM 2635 N N . SER A 1 337 ? 14.162 -2.206 -2.402 1.00 57.44 337 SER A N 1
ATOM 2636 C CA . SER A 1 337 ? 13.618 -2.087 -1.048 1.00 57.44 337 SER A CA 1
ATOM 2637 C C . SER A 1 337 ? 12.558 -0.985 -0.988 1.00 57.44 337 SER A C 1
ATOM 2639 O O . SER A 1 337 ? 12.742 0.034 -0.324 1.00 57.44 337 SER A O 1
ATOM 2641 N N . MET A 1 338 ? 11.454 -1.170 -1.717 1.00 56.69 338 MET A N 1
ATOM 2642 C CA . MET A 1 338 ? 10.306 -0.261 -1.717 1.00 56.69 338 MET A CA 1
ATOM 2643 C C . MET A 1 338 ? 9.173 -0.814 -0.847 1.00 56.69 338 MET A C 1
ATOM 2645 O O . MET A 1 338 ? 8.764 -1.967 -0.994 1.00 56.69 338 MET A O 1
ATOM 2649 N N . ILE A 1 339 ? 8.625 0.029 0.030 1.00 52.69 339 ILE A N 1
ATOM 2650 C CA . ILE A 1 339 ? 7.346 -0.214 0.702 1.00 52.69 339 ILE A CA 1
ATOM 2651 C C . ILE A 1 339 ? 6.282 0.628 -0.016 1.00 52.69 339 ILE A C 1
ATOM 2653 O O . ILE A 1 339 ? 6.171 1.821 0.230 1.00 52.69 339 ILE A O 1
ATOM 2657 N N . VAL A 1 340 ? 5.507 -0.037 -0.889 1.00 56.31 340 VAL A N 1
ATOM 2658 C CA . VAL A 1 340 ? 4.332 0.456 -1.656 1.00 56.31 340 VAL A CA 1
ATOM 2659 C C . VAL A 1 340 ? 4.634 1.439 -2.801 1.00 56.31 340 VAL A C 1
ATOM 2661 O O . VAL A 1 340 ? 5.357 2.412 -2.605 1.00 56.31 340 VAL A O 1
ATOM 2664 N N . PRO A 1 341 ? 3.999 1.287 -3.982 1.00 55.22 341 PRO A N 1
ATOM 2665 C CA . PRO A 1 341 ? 3.999 2.322 -5.002 1.00 55.22 341 PRO A CA 1
ATOM 2666 C C . PRO A 1 341 ? 2.916 3.360 -4.702 1.00 55.22 341 PRO A C 1
ATOM 2668 O O . PRO A 1 341 ? 1.828 3.352 -5.280 1.00 55.22 341 PRO A O 1
ATOM 2671 N N . LEU A 1 342 ? 3.226 4.248 -3.765 1.00 57.91 342 LEU A N 1
ATOM 2672 C CA . LEU A 1 342 ? 2.602 5.559 -3.685 1.00 57.91 342 LEU A CA 1
ATOM 2673 C C . LEU A 1 342 ? 3.642 6.578 -4.130 1.00 57.91 342 LEU A C 1
ATOM 2675 O O . LEU A 1 342 ? 4.475 7.029 -3.347 1.00 57.91 342 LEU A O 1
ATOM 2679 N N . LEU A 1 343 ? 3.622 6.895 -5.423 1.00 64.25 343 LEU A N 1
ATOM 2680 C CA . LEU A 1 343 ? 4.365 8.040 -5.940 1.00 64.25 343 LEU A CA 1
ATOM 2681 C C . LEU A 1 343 ? 3.478 9.256 -5.711 1.00 64.25 343 LEU A C 1
ATOM 2683 O O . LEU A 1 343 ? 2.315 9.219 -6.099 1.00 64.25 343 LEU A O 1
ATOM 2687 N N . ASN A 1 344 ? 3.980 10.312 -5.077 1.00 65.25 344 ASN A N 1
ATOM 2688 C CA . ASN A 1 344 ? 3.232 11.569 -4.947 1.00 65.25 344 ASN A CA 1
ATOM 2689 C C . ASN A 1 344 ? 4.030 12.800 -5.397 1.00 65.25 344 ASN A C 1
ATOM 2691 O O . ASN A 1 344 ? 3.485 13.903 -5.450 1.00 65.25 344 ASN A O 1
ATOM 2695 N N . SER A 1 345 ? 5.306 12.615 -5.748 1.00 67.75 345 SER A N 1
ATOM 2696 C CA . SER A 1 345 ? 6.124 13.621 -6.416 1.00 67.75 345 SER A CA 1
ATOM 2697 C C . SER A 1 345 ? 7.341 13.006 -7.112 1.00 67.75 345 SER A C 1
ATOM 2699 O O . SER A 1 345 ? 7.853 11.955 -6.713 1.00 67.75 345 SER A O 1
ATOM 2701 N N . ILE A 1 346 ? 7.888 13.732 -8.092 1.00 69.50 346 ILE A N 1
ATOM 2702 C CA . ILE A 1 346 ? 9.176 13.410 -8.728 1.00 69.50 346 ILE A CA 1
ATOM 2703 C C . ILE A 1 346 ? 10.343 13.389 -7.716 1.00 69.50 346 ILE A C 1
ATOM 2705 O O . ILE A 1 346 ? 11.343 12.698 -7.917 1.00 69.50 346 ILE A O 1
ATOM 2709 N N . GLN A 1 347 ? 10.217 14.094 -6.581 1.00 67.44 347 GLN A N 1
ATOM 2710 C CA . GLN A 1 347 ? 11.228 14.089 -5.519 1.00 67.44 347 GLN A CA 1
ATOM 2711 C C . GLN A 1 347 ? 11.341 12.730 -4.819 1.00 67.44 347 GLN A C 1
ATOM 2713 O O . GLN A 1 347 ? 12.454 12.348 -4.458 1.00 67.44 347 GLN A O 1
ATOM 2718 N N . ASN A 1 348 ? 10.243 11.974 -4.673 1.00 66.19 348 ASN A N 1
ATOM 2719 C CA . ASN A 1 348 ? 10.316 10.618 -4.107 1.00 66.19 348 ASN A CA 1
ATOM 2720 C C . ASN A 1 348 ? 11.119 9.692 -5.031 1.00 66.19 348 ASN A C 1
ATOM 2722 O O . ASN A 1 348 ? 11.941 8.907 -4.569 1.00 66.19 348 ASN A O 1
ATOM 2726 N N . LEU A 1 349 ? 10.953 9.853 -6.349 1.00 67.81 349 LEU A N 1
ATOM 2727 C CA . LEU A 1 349 ? 11.692 9.079 -7.347 1.00 67.81 349 LEU A CA 1
ATOM 2728 C C . LEU A 1 349 ? 13.197 9.386 -7.329 1.00 67.81 349 LEU A C 1
ATOM 2730 O O . LEU A 1 349 ? 14.003 8.457 -7.327 1.00 67.81 349 LEU A O 1
ATOM 2734 N N . ARG A 1 350 ? 13.588 10.668 -7.241 1.00 70.88 350 ARG A N 1
ATOM 2735 C CA . ARG A 1 350 ? 15.004 11.082 -7.108 1.00 70.88 350 ARG A CA 1
ATOM 2736 C C . ARG A 1 350 ? 15.682 10.473 -5.883 1.00 70.88 350 ARG A C 1
ATOM 2738 O O . ARG A 1 350 ? 16.877 10.197 -5.909 1.00 70.88 350 ARG A O 1
ATOM 2745 N N . GLN A 1 351 ? 14.932 10.293 -4.800 1.00 62.53 351 GLN A N 1
ATOM 2746 C CA . GLN A 1 351 ? 15.473 9.768 -3.553 1.00 62.53 351 GLN A CA 1
ATOM 2747 C C . GLN A 1 351 ? 15.765 8.268 -3.642 1.00 62.53 351 GLN A C 1
ATOM 2749 O O . GLN A 1 351 ? 16.733 7.835 -3.028 1.00 62.53 351 GLN A O 1
ATOM 2754 N N . TRP A 1 352 ? 14.996 7.497 -4.420 1.00 57.75 352 TRP A N 1
ATOM 2755 C CA . TRP A 1 352 ? 15.151 6.041 -4.552 1.00 57.75 352 TRP A CA 1
ATOM 2756 C C . TRP A 1 352 ? 16.171 5.561 -5.579 1.00 57.75 352 TRP A C 1
ATOM 2758 O O . TRP A 1 352 ? 16.547 4.396 -5.518 1.00 57.75 352 TRP A O 1
ATOM 2768 N N . SER A 1 353 ? 16.632 6.409 -6.498 1.00 60.41 353 SER A N 1
ATOM 2769 C CA . SER A 1 353 ? 17.619 6.006 -7.511 1.00 60.41 353 SER A CA 1
ATOM 2770 C C . SER A 1 353 ? 18.826 6.933 -7.570 1.00 60.41 353 SER A C 1
ATOM 2772 O O . SER A 1 353 ? 19.948 6.492 -7.340 1.00 60.41 353 SER A O 1
ATOM 2774 N N . SER A 1 354 ? 18.613 8.211 -7.888 1.00 63.56 354 SER A N 1
ATOM 2775 C CA . SER A 1 354 ? 19.680 9.186 -8.087 1.00 63.56 354 SER A CA 1
ATOM 2776 C C . SER A 1 354 ? 19.156 10.631 -8.060 1.00 63.56 354 SER A C 1
ATOM 2778 O O . SER A 1 354 ? 18.119 10.925 -8.669 1.00 63.56 354 SER A O 1
ATOM 2780 N N . PRO A 1 355 ? 19.917 11.587 -7.486 1.00 64.75 355 PRO A N 1
ATOM 2781 C CA . PRO A 1 355 ? 19.642 13.019 -7.608 1.00 64.75 355 PRO A CA 1
ATOM 2782 C C . PRO A 1 355 ? 19.573 13.520 -9.060 1.00 64.75 355 PRO A C 1
ATOM 2784 O O . PRO A 1 355 ? 18.999 14.581 -9.296 1.00 64.75 355 PRO A O 1
ATOM 2787 N N . SER A 1 356 ? 20.145 12.782 -10.019 1.00 67.50 356 SER A N 1
ATOM 2788 C CA . SER A 1 356 ? 20.251 13.155 -11.437 1.00 67.50 356 SER A CA 1
ATOM 2789 C C . SER A 1 356 ? 18.997 12.890 -12.280 1.00 67.50 356 SER A C 1
ATOM 2791 O O . SER A 1 356 ? 19.039 13.124 -13.485 1.00 67.50 356 SER A O 1
ATOM 2793 N N . LEU A 1 357 ? 17.900 12.397 -11.691 1.00 74.06 357 LEU A N 1
ATOM 2794 C CA . LEU A 1 357 ? 16.633 12.196 -12.410 1.00 74.06 357 LEU A CA 1
ATOM 2795 C C . LEU A 1 357 ? 16.162 13.522 -13.056 1.00 74.06 357 LEU A C 1
ATOM 2797 O O . LEU A 1 357 ? 16.308 14.564 -12.426 1.00 74.06 357 LEU A O 1
ATOM 2801 N N . PRO A 1 358 ? 15.610 13.549 -14.272 1.00 78.31 358 PRO A N 1
ATOM 2802 C CA . PRO A 1 358 ? 14.979 14.756 -14.819 1.00 78.31 358 PRO A CA 1
ATOM 2803 C C . PRO A 1 358 ? 13.653 15.116 -14.124 1.00 78.31 358 PRO A C 1
ATOM 2805 O O . PRO A 1 358 ? 13.083 14.304 -13.397 1.00 78.31 358 PRO A O 1
ATOM 2808 N N 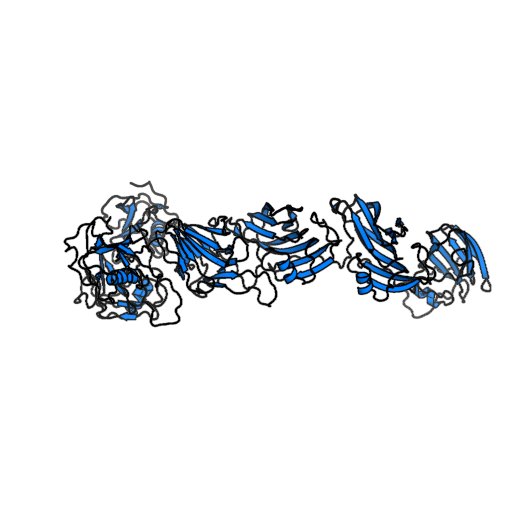. ASP A 1 359 ? 13.165 16.344 -14.337 1.00 80.75 359 ASP A N 1
ATOM 2809 C CA . ASP A 1 359 ? 11.868 16.805 -13.804 1.00 80.75 359 ASP A CA 1
ATOM 2810 C C . ASP A 1 359 ? 10.666 16.383 -14.660 1.00 80.75 359 ASP A C 1
ATOM 2812 O O . ASP A 1 359 ? 9.538 16.553 -14.223 1.00 80.75 359 ASP A O 1
ATOM 2816 N N . HIS A 1 360 ? 10.883 15.862 -15.864 1.00 82.31 360 HIS A N 1
ATOM 2817 C CA . HIS A 1 360 ? 9.856 15.370 -16.782 1.00 82.31 360 HIS A CA 1
ATOM 2818 C C . HIS A 1 360 ? 10.464 14.285 -17.684 1.00 82.31 360 HIS A C 1
ATOM 2820 O O . HIS A 1 360 ? 11.674 14.058 -17.653 1.00 82.31 360 HIS A O 1
ATOM 2826 N N . ASP A 1 361 ? 9.623 13.603 -18.456 1.00 82.12 361 ASP A N 1
ATOM 2827 C CA . ASP A 1 361 ? 9.986 12.511 -19.366 1.00 82.12 361 ASP A CA 1
ATOM 2828 C C . ASP A 1 361 ? 10.736 11.360 -18.681 1.00 82.12 361 ASP A C 1
ATOM 2830 O O . ASP A 1 361 ? 11.722 10.813 -19.182 1.00 82.12 361 ASP A O 1
ATOM 2834 N N . VAL A 1 362 ? 10.242 10.983 -17.501 1.00 82.00 362 VAL A N 1
ATOM 2835 C CA . VAL A 1 362 ? 10.767 9.874 -16.700 1.00 82.00 362 VAL A CA 1
ATOM 2836 C C . VAL A 1 362 ? 9.873 8.654 -16.862 1.00 82.00 362 VAL A C 1
ATOM 2838 O O . VAL A 1 362 ? 8.666 8.740 -16.663 1.00 82.00 362 VAL A O 1
ATOM 2841 N N . LEU A 1 363 ? 10.465 7.497 -17.151 1.00 81.50 363 LEU A N 1
ATOM 2842 C CA . LEU A 1 363 ? 9.789 6.204 -17.071 1.00 81.50 363 LEU A CA 1
ATOM 2843 C C . LEU A 1 363 ? 10.134 5.519 -15.747 1.00 81.50 363 LEU A C 1
ATOM 2845 O O . LEU A 1 363 ? 11.275 5.570 -15.281 1.00 81.50 363 LEU A O 1
ATOM 2849 N N . TYR A 1 364 ? 9.167 4.814 -15.174 1.00 80.81 364 TYR A N 1
ATOM 2850 C CA . TYR A 1 364 ? 9.372 3.938 -14.035 1.00 80.81 364 TYR A CA 1
ATOM 2851 C C . TYR A 1 364 ? 8.738 2.564 -14.246 1.00 80.81 364 TYR A C 1
ATOM 2853 O O . TYR A 1 364 ? 7.637 2.424 -14.782 1.00 80.81 364 TYR A O 1
ATOM 2861 N N . LEU A 1 365 ? 9.439 1.542 -13.763 1.00 80.62 365 LEU A N 1
ATOM 2862 C CA . LEU A 1 365 ? 8.945 0.175 -13.661 1.00 80.62 365 LEU A CA 1
ATOM 2863 C C . LEU A 1 365 ? 8.917 -0.205 -12.197 1.00 80.62 365 LEU A C 1
ATOM 2865 O O . LEU A 1 365 ? 9.964 -0.246 -11.556 1.00 80.62 365 LEU A O 1
ATOM 2869 N N . ILE A 1 366 ? 7.742 -0.516 -11.680 1.00 80.81 366 ILE A N 1
ATOM 2870 C CA . ILE A 1 366 ? 7.583 -1.009 -10.318 1.00 80.81 366 ILE A CA 1
ATOM 2871 C C . ILE A 1 366 ? 7.228 -2.480 -10.412 1.00 80.81 366 ILE A C 1
ATOM 2873 O O . ILE A 1 366 ? 6.238 -2.838 -11.044 1.00 80.81 366 ILE A O 1
ATOM 2877 N N . TYR A 1 367 ? 8.022 -3.328 -9.777 1.00 79.19 367 TYR A N 1
ATOM 2878 C CA . TYR A 1 367 ? 7.883 -4.774 -9.877 1.00 79.19 367 TYR A CA 1
ATOM 2879 C C . TYR A 1 367 ? 7.935 -5.414 -8.496 1.00 79.19 367 TYR A C 1
ATOM 2881 O O . TYR A 1 367 ? 8.699 -4.989 -7.636 1.00 79.19 367 TYR A O 1
ATOM 2889 N N . GLY A 1 368 ? 7.127 -6.446 -8.276 1.00 79.06 368 GLY A N 1
ATOM 2890 C CA . GLY A 1 368 ? 7.090 -7.155 -7.003 1.00 79.06 368 GLY A CA 1
ATOM 2891 C C . GLY A 1 368 ? 6.176 -8.372 -7.026 1.00 79.06 368 GLY A C 1
ATOM 2892 O O . GLY A 1 368 ? 5.547 -8.695 -8.038 1.00 79.06 368 GLY A O 1
ATOM 2893 N N . GLY A 1 369 ? 6.125 -9.068 -5.894 1.00 78.75 369 GLY A N 1
ATOM 2894 C CA . GLY A 1 369 ? 5.196 -10.169 -5.661 1.00 78.75 369 GLY A CA 1
ATOM 2895 C C . GLY A 1 369 ? 3.992 -9.719 -4.836 1.00 78.75 369 GLY A C 1
ATOM 2896 O O . GLY A 1 369 ? 4.140 -8.941 -3.901 1.00 78.75 369 GLY A O 1
ATOM 2897 N N . LEU A 1 370 ? 2.814 -10.249 -5.155 1.00 80.94 370 LEU A N 1
ATOM 2898 C CA . LEU A 1 370 ? 1.630 -10.213 -4.300 1.00 80.94 370 LEU A CA 1
ATOM 2899 C C . LEU A 1 370 ? 1.238 -11.650 -3.954 1.00 80.94 370 LEU A C 1
ATOM 2901 O O . LEU A 1 370 ? 1.002 -12.465 -4.848 1.00 80.94 370 LEU A O 1
ATOM 2905 N N . ARG A 1 371 ? 1.170 -11.982 -2.664 1.00 80.69 371 ARG A N 1
ATOM 2906 C CA . ARG A 1 371 ? 0.678 -13.284 -2.205 1.00 80.69 371 ARG A CA 1
ATOM 2907 C C . ARG A 1 371 ? -0.847 -13.264 -2.091 1.00 80.69 371 ARG A C 1
ATOM 2909 O O . ARG A 1 371 ? -1.409 -12.430 -1.392 1.00 80.69 371 ARG A O 1
ATOM 2916 N N . ILE A 1 372 ? -1.488 -14.217 -2.759 1.00 83.38 372 ILE A N 1
ATOM 2917 C CA . ILE A 1 372 ? -2.917 -14.511 -2.677 1.00 83.38 372 ILE A CA 1
ATOM 2918 C C . ILE A 1 372 ? -3.096 -15.801 -1.881 1.00 83.38 372 ILE A C 1
ATOM 2920 O O . ILE A 1 372 ? -2.538 -16.847 -2.215 1.00 83.38 372 ILE A O 1
ATOM 2924 N N . GLU A 1 373 ? -3.873 -15.741 -0.810 1.00 78.12 373 GLU A N 1
ATOM 2925 C CA . GLU A 1 373 ? -4.131 -16.881 0.068 1.00 78.12 373 GLU A CA 1
ATOM 2926 C C . GLU A 1 373 ? -5.359 -17.670 -0.365 1.00 78.12 373 GLU A C 1
ATOM 2928 O O . GLU A 1 373 ? -5.417 -18.885 -0.165 1.00 78.12 373 GLU A O 1
ATOM 2933 N N . ARG A 1 374 ? -6.336 -17.000 -0.983 1.00 74.25 374 ARG A N 1
ATOM 2934 C CA . ARG A 1 374 ? -7.557 -17.631 -1.478 1.00 74.25 374 ARG A CA 1
ATOM 2935 C C . ARG A 1 374 ? -7.746 -17.361 -2.957 1.00 74.25 374 ARG A C 1
ATOM 2937 O O . ARG A 1 374 ? -7.946 -16.229 -3.373 1.00 74.25 374 ARG A O 1
ATOM 2944 N N . ALA A 1 375 ? -7.763 -18.432 -3.743 1.00 88.81 375 ALA A N 1
ATOM 2945 C CA . ALA A 1 375 ? -8.127 -18.331 -5.148 1.00 88.81 375 ALA A CA 1
ATOM 2946 C C . ALA A 1 375 ? -9.514 -17.676 -5.300 1.00 88.81 375 ALA A C 1
ATOM 2948 O O . ALA A 1 375 ? -10.450 -18.019 -4.570 1.00 88.81 375 ALA A O 1
ATOM 2949 N N . GLY A 1 376 ? -9.653 -16.735 -6.231 1.00 91.31 376 GLY A N 1
ATOM 2950 C CA . GLY A 1 376 ? -10.888 -15.976 -6.414 1.00 91.31 376 GLY A CA 1
ATOM 2951 C C . GLY A 1 376 ? -10.736 -14.770 -7.335 1.00 91.31 376 GLY A C 1
ATOM 2952 O O . GLY A 1 376 ? -9.691 -14.575 -7.952 1.00 91.31 376 GLY A O 1
ATOM 2953 N N . SER A 1 377 ? -11.799 -13.967 -7.426 1.00 92.19 377 SER A N 1
ATOM 2954 C CA . SER A 1 377 ? -11.801 -12.704 -8.173 1.00 92.19 377 SER A CA 1
ATOM 2955 C C . SER A 1 377 ? -11.271 -11.567 -7.302 1.00 92.19 377 SER A C 1
ATOM 2957 O O . SER A 1 377 ? -11.715 -11.399 -6.163 1.00 92.19 377 SER A O 1
ATOM 2959 N N . TYR A 1 378 ? -10.347 -10.788 -7.854 1.00 90.50 378 TYR A N 1
ATOM 2960 C CA . TYR A 1 378 ? -9.734 -9.620 -7.233 1.00 90.50 378 TYR A CA 1
ATOM 2961 C C . TYR A 1 378 ? -9.848 -8.422 -8.172 1.00 90.50 378 TYR A C 1
ATOM 2963 O O . TYR A 1 378 ? -9.444 -8.512 -9.327 1.00 90.50 378 TYR A O 1
ATOM 2971 N N . ALA A 1 379 ? -10.352 -7.297 -7.673 1.00 89.88 379 ALA A N 1
ATOM 2972 C CA . ALA A 1 379 ? -10.384 -6.040 -8.409 1.00 89.88 379 ALA A CA 1
ATOM 2973 C C . ALA A 1 379 ? -9.137 -5.224 -8.070 1.00 89.88 379 ALA A C 1
ATOM 2975 O O . ALA A 1 379 ? -8.931 -4.877 -6.906 1.00 89.88 379 ALA A O 1
ATOM 2976 N N . PHE A 1 380 ? -8.328 -4.895 -9.069 1.00 92.88 380 PHE A N 1
ATOM 2977 C CA . PHE A 1 380 ? -7.229 -3.940 -8.942 1.00 92.88 380 PHE A CA 1
ATOM 2978 C C . PHE A 1 380 ? -7.701 -2.560 -9.379 1.00 92.88 380 PHE A C 1
ATOM 2980 O O . PHE A 1 380 ? -8.464 -2.460 -10.336 1.00 92.88 380 PHE A O 1
ATOM 2987 N N . CYS A 1 381 ? -7.225 -1.513 -8.713 1.00 86.19 381 CYS A N 1
ATOM 2988 C CA . CYS A 1 381 ? -7.439 -0.120 -9.086 1.00 86.19 381 CYS A CA 1
ATOM 2989 C C . CYS A 1 381 ? -6.093 0.609 -9.137 1.00 86.19 381 CYS A C 1
ATOM 2991 O O . CYS A 1 381 ? -5.318 0.574 -8.177 1.00 86.19 381 CYS A O 1
ATOM 2993 N N . LEU A 1 382 ? -5.827 1.260 -10.267 1.00 89.06 382 LEU A N 1
ATOM 2994 C CA . LEU A 1 382 ? -4.610 2.009 -10.553 1.00 89.06 382 LEU A CA 1
ATOM 2995 C C . LEU A 1 382 ? -4.978 3.462 -10.847 1.00 89.06 382 LEU A C 1
ATOM 2997 O O . LEU A 1 382 ? -5.711 3.734 -11.799 1.00 89.06 382 LEU A O 1
ATOM 3001 N N . SER A 1 383 ? -4.466 4.380 -10.032 1.00 85.50 383 SER A N 1
ATOM 3002 C CA . SER A 1 383 ? -4.622 5.823 -10.211 1.00 85.50 383 SER A CA 1
ATOM 3003 C C . SER A 1 383 ? -3.283 6.472 -10.513 1.00 85.50 383 SER A C 1
ATOM 3005 O O . SER A 1 383 ? -2.293 6.171 -9.846 1.00 85.50 383 SER A O 1
ATOM 3007 N N . SER A 1 384 ? -3.247 7.357 -11.508 1.00 86.44 384 SER A N 1
ATOM 3008 C CA . SER A 1 384 ? -2.047 8.118 -11.854 1.00 86.44 384 SER A CA 1
ATOM 3009 C C . SER A 1 384 ? -2.358 9.459 -12.512 1.00 86.44 384 SER A C 1
ATOM 3011 O O . SER A 1 384 ? -3.445 9.656 -13.059 1.00 86.44 384 SER A O 1
ATOM 3013 N N . GLN A 1 385 ? -1.410 10.396 -12.427 1.00 84.50 385 GLN A N 1
ATOM 3014 C CA . GLN A 1 385 ? -1.477 11.678 -13.144 1.00 84.50 385 GLN A CA 1
ATOM 3015 C C . GLN A 1 385 ? -1.118 11.513 -14.621 1.00 84.50 385 GLN A C 1
ATOM 3017 O O . GLN A 1 385 ? -1.911 11.907 -15.458 1.00 84.50 385 GLN A O 1
ATOM 3022 N N . ASP A 1 386 ? -0.014 10.843 -14.934 1.00 87.75 386 ASP A N 1
ATOM 3023 C CA . ASP A 1 386 ? 0.361 10.489 -16.307 1.00 87.75 386 ASP A CA 1
ATOM 3024 C C . ASP A 1 386 ? 0.146 8.986 -16.558 1.00 87.75 386 ASP A C 1
ATOM 3026 O O . ASP A 1 386 ? -0.389 8.273 -15.701 1.00 87.75 386 ASP A O 1
ATOM 3030 N N . GLY A 1 387 ? 0.506 8.494 -17.741 1.00 87.38 387 GLY A N 1
ATOM 3031 C CA . GLY A 1 387 ? 0.063 7.187 -18.208 1.00 87.38 387 GLY A CA 1
ATOM 3032 C C . GLY A 1 387 ? 0.710 6.014 -17.480 1.00 87.38 387 GLY A C 1
ATOM 3033 O O . GLY A 1 387 ? 1.926 5.972 -17.271 1.00 87.38 387 GLY A O 1
ATOM 3034 N N . THR A 1 388 ? -0.122 5.042 -17.102 1.00 90.12 388 THR A N 1
ATOM 3035 C CA . THR A 1 388 ? 0.303 3.828 -16.396 1.00 90.12 388 THR A CA 1
ATOM 3036 C C . THR A 1 388 ? -0.399 2.575 -16.906 1.00 90.12 388 THR A C 1
ATOM 3038 O O . THR A 1 388 ? -1.541 2.611 -17.355 1.00 90.12 388 THR A O 1
ATOM 3041 N N . VAL A 1 389 ? 0.277 1.435 -16.815 1.00 89.31 389 VAL A N 1
ATOM 3042 C CA . VAL A 1 389 ? -0.244 0.112 -17.166 1.00 89.31 389 VAL A CA 1
ATOM 3043 C C . VAL A 1 389 ? 0.069 -0.854 -16.028 1.00 89.31 389 VAL A C 1
ATOM 3045 O O . VAL A 1 389 ? 1.199 -0.896 -15.542 1.00 89.31 389 VAL A O 1
ATOM 3048 N N . LEU A 1 390 ? -0.928 -1.640 -15.614 1.00 91.75 390 LEU A N 1
ATOM 3049 C CA . LEU A 1 390 ? -0.761 -2.747 -14.670 1.00 91.75 390 LEU A CA 1
ATOM 3050 C C . LEU A 1 390 ? -0.748 -4.073 -15.422 1.00 91.75 390 LEU A C 1
ATOM 3052 O O . LEU A 1 390 ? -1.698 -4.392 -16.140 1.00 91.75 390 LEU A O 1
ATOM 3056 N N . GLU A 1 391 ? 0.264 -4.881 -15.146 1.00 87.62 391 GLU A N 1
ATOM 3057 C CA . GLU A 1 391 ? 0.351 -6.282 -15.527 1.00 87.62 391 GLU A CA 1
ATOM 3058 C C . GLU A 1 391 ? 0.345 -7.180 -14.285 1.00 87.62 391 GLU A C 1
ATOM 3060 O O . GLU A 1 391 ? 1.045 -6.926 -13.300 1.00 87.62 391 GLU A O 1
ATOM 3065 N N . VAL A 1 392 ? -0.433 -8.262 -14.353 1.00 88.81 392 VAL A N 1
ATOM 3066 C CA . VAL A 1 392 ? -0.488 -9.308 -13.326 1.00 88.81 392 VAL A CA 1
ATOM 3067 C C . VAL A 1 392 ? -0.183 -10.648 -13.984 1.00 88.81 392 VAL A C 1
ATOM 3069 O O . VAL A 1 392 ? -0.841 -11.028 -14.951 1.00 88.81 392 VAL A O 1
ATOM 3072 N N . ASN A 1 393 ? 0.829 -11.372 -13.498 1.00 83.06 393 ASN A N 1
ATOM 3073 C CA . ASN A 1 393 ? 1.343 -12.596 -14.146 1.00 83.06 393 ASN A CA 1
ATOM 3074 C C . ASN A 1 393 ? 1.753 -12.388 -15.617 1.00 83.06 393 ASN A C 1
ATOM 3076 O O . ASN A 1 393 ? 1.637 -13.302 -16.429 1.00 83.06 393 ASN A O 1
ATOM 3080 N N . GLY A 1 394 ? 2.205 -11.176 -15.962 1.00 73.62 394 GLY A N 1
ATOM 3081 C CA . GLY A 1 394 ? 2.583 -10.790 -17.327 1.00 73.62 394 GLY A CA 1
ATOM 3082 C C . GLY A 1 394 ? 1.407 -10.487 -18.265 1.00 73.62 394 GLY A C 1
ATOM 3083 O O . GLY A 1 394 ? 1.633 -10.130 -19.415 1.00 73.62 394 GLY A O 1
ATOM 3084 N N . ALA A 1 395 ? 0.159 -10.605 -17.802 1.00 78.75 395 ALA A N 1
ATOM 3085 C CA . ALA A 1 395 ? -1.015 -10.195 -18.565 1.00 78.75 395 ALA A CA 1
ATOM 3086 C C . ALA A 1 395 ? -1.401 -8.754 -18.212 1.00 78.75 395 ALA A C 1
ATOM 3088 O O . ALA A 1 395 ? -1.504 -8.419 -17.033 1.00 78.75 395 ALA A O 1
ATOM 3089 N N . GLN A 1 396 ? -1.653 -7.914 -19.218 1.00 86.56 396 GLN A N 1
ATOM 3090 C CA . GLN A 1 396 ? -2.149 -6.550 -19.018 1.00 86.56 396 GLN A CA 1
ATOM 3091 C C . GLN A 1 396 ? -3.564 -6.582 -18.423 1.00 86.56 396 GLN A C 1
ATOM 3093 O O . GLN A 1 396 ? -4.486 -7.139 -19.016 1.00 86.56 396 GLN A O 1
ATOM 3098 N N . VAL A 1 397 ? -3.731 -5.965 -17.255 1.00 91.44 397 VAL A N 1
ATOM 3099 C CA . VAL A 1 397 ? -4.988 -5.925 -16.490 1.00 91.44 397 VAL A CA 1
ATOM 3100 C C . VAL A 1 397 ? -5.628 -4.544 -16.537 1.00 91.44 397 VAL A C 1
ATOM 3102 O O . VAL A 1 397 ? -6.847 -4.438 -16.676 1.00 91.44 397 VAL A O 1
ATOM 3105 N N . ILE A 1 398 ? -4.819 -3.486 -16.425 1.00 94.50 398 ILE A N 1
ATOM 3106 C CA . ILE A 1 398 ?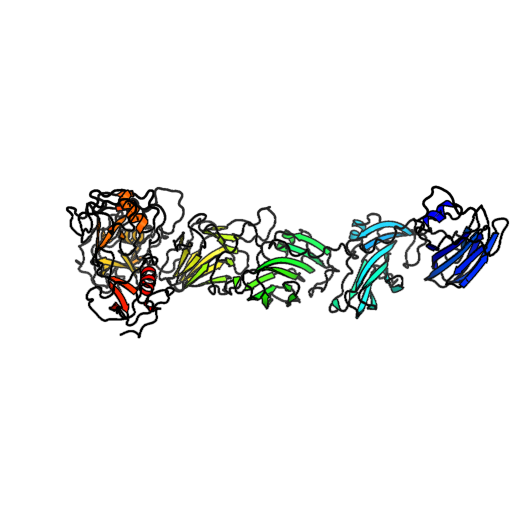 -5.283 -2.095 -16.484 1.00 94.50 398 ILE A CA 1
ATOM 3107 C C . ILE A 1 398 ? -4.448 -1.347 -17.510 1.00 94.50 398 ILE A C 1
ATOM 3109 O O . ILE A 1 398 ? -3.222 -1.364 -17.443 1.00 94.50 398 ILE A O 1
ATOM 3113 N N . ASP A 1 399 ? -5.137 -0.657 -18.414 1.00 91.50 399 ASP A N 1
ATOM 3114 C CA . ASP A 1 399 ? -4.563 0.343 -19.306 1.00 91.50 399 ASP A CA 1
ATOM 3115 C C . ASP A 1 399 ? -5.070 1.725 -18.895 1.00 91.50 399 ASP A C 1
ATOM 3117 O O . ASP A 1 399 ? -6.241 2.068 -19.119 1.00 91.50 399 ASP A O 1
ATOM 3121 N N . ASN A 1 400 ? -4.198 2.481 -18.237 1.00 91.62 400 ASN A N 1
ATOM 3122 C CA . ASN A 1 400 ? -4.398 3.859 -17.827 1.00 91.62 400 ASN A CA 1
ATOM 3123 C C . ASN A 1 400 ? -3.391 4.778 -18.538 1.00 91.62 400 ASN A C 1
ATOM 3125 O O . ASN A 1 400 ? -2.959 5.759 -17.949 1.00 91.62 400 ASN A O 1
ATOM 3129 N N . ASP A 1 401 ? -3.013 4.478 -19.783 1.00 88.44 401 ASP A N 1
ATOM 3130 C CA . ASP A 1 401 ? -1.992 5.216 -20.534 1.00 88.44 401 ASP A CA 1
ATOM 3131 C C . ASP A 1 401 ? -2.449 6.612 -21.039 1.00 88.44 401 ASP A C 1
ATOM 3133 O O . ASP A 1 401 ? -3.648 6.918 -21.141 1.00 88.44 401 ASP A O 1
ATOM 3137 N N . GLY A 1 402 ? -1.472 7.456 -21.385 1.00 84.31 402 GLY A N 1
ATOM 3138 C CA . GLY A 1 402 ? -1.620 8.823 -21.888 1.00 84.31 402 GLY A CA 1
ATOM 3139 C C . GLY A 1 402 ? -1.419 9.918 -20.834 1.00 84.31 402 GLY A C 1
ATOM 3140 O O . GLY A 1 402 ? -1.465 9.659 -19.640 1.00 84.31 402 GLY A O 1
ATOM 3141 N N . ILE A 1 403 ? -1.227 11.164 -21.275 1.00 82.94 403 ILE A N 1
ATOM 3142 C CA . ILE A 1 403 ? -1.211 12.333 -20.375 1.00 82.94 403 ILE A CA 1
ATOM 3143 C C . ILE A 1 403 ? -2.639 12.672 -19.946 1.00 82.94 403 ILE A C 1
ATOM 3145 O O . ILE A 1 403 ? -3.536 12.829 -20.784 1.00 82.94 403 ILE A O 1
ATOM 3149 N N . HIS A 1 404 ? -2.857 12.825 -18.644 1.00 85.38 404 HIS A N 1
ATOM 3150 C CA . HIS A 1 404 ? -4.132 13.256 -18.088 1.00 85.38 404 HIS A CA 1
ATOM 3151 C C . HIS A 1 404 ? -3.938 13.982 -16.747 1.00 85.38 404 HIS A C 1
ATOM 3153 O O . HIS A 1 404 ? -2.834 14.276 -16.312 1.00 85.38 404 HIS A O 1
ATOM 3159 N N . VAL A 1 405 ? -5.035 14.378 -16.107 1.00 80.75 405 VAL A N 1
ATOM 3160 C CA . VAL A 1 405 ? -5.017 14.658 -14.662 1.00 80.75 405 VAL A CA 1
ATOM 3161 C C . VAL A 1 405 ? -5.173 13.335 -13.911 1.00 80.75 405 VAL A C 1
ATOM 3163 O O . VAL A 1 405 ? -5.367 12.302 -14.548 1.00 80.75 405 VAL A O 1
ATOM 3166 N N . SER A 1 406 ? -5.120 13.341 -12.574 1.00 82.12 406 SER A N 1
ATOM 3167 C CA . SER A 1 406 ? -5.319 12.117 -11.782 1.00 82.12 406 SER A CA 1
ATOM 3168 C C . SER A 1 406 ? -6.549 11.336 -12.269 1.00 82.12 406 SER A C 1
ATOM 3170 O O . SER A 1 406 ? -7.672 11.848 -12.255 1.00 82.12 406 SER A O 1
ATOM 3172 N N . ARG A 1 407 ? -6.311 10.119 -12.764 1.00 87.38 407 ARG A N 1
ATOM 3173 C CA . ARG A 1 407 ? -7.318 9.231 -13.344 1.00 87.38 407 ARG A CA 1
ATOM 3174 C C . ARG A 1 407 ? -7.133 7.845 -12.762 1.00 87.38 407 ARG A C 1
ATOM 3176 O O . ARG A 1 407 ? -6.049 7.278 -12.872 1.00 87.38 407 ARG A O 1
ATOM 3183 N N . GLU A 1 408 ? -8.204 7.309 -12.191 1.00 88.94 408 GLU A N 1
ATOM 3184 C CA . GLU A 1 408 ? -8.257 5.942 -11.684 1.00 88.94 408 GLU A CA 1
ATOM 3185 C C . GLU A 1 408 ? -8.972 5.029 -12.680 1.00 88.94 408 GLU A C 1
ATOM 3187 O O . GLU A 1 408 ? -10.008 5.385 -13.251 1.00 88.94 408 GLU A O 1
ATOM 3192 N N . ARG A 1 409 ? -8.419 3.835 -12.884 1.00 93.00 409 ARG A N 1
ATOM 3193 C CA . ARG A 1 409 ? -9.068 2.736 -13.597 1.00 93.00 409 ARG A CA 1
ATOM 3194 C C . ARG A 1 409 ? -8.990 1.475 -12.764 1.00 93.00 409 ARG A C 1
ATOM 3196 O O . ARG A 1 409 ? -7.979 1.232 -12.115 1.00 93.00 409 ARG A O 1
ATOM 3203 N N . CYS A 1 410 ? -10.041 0.665 -12.823 1.00 92.75 410 CYS A N 1
ATOM 3204 C CA . CYS A 1 410 ? -10.111 -0.604 -12.116 1.00 92.75 410 CYS A CA 1
ATOM 3205 C C . CYS A 1 410 ? -10.437 -1.754 -13.072 1.00 92.75 410 CYS A C 1
ATOM 3207 O O . CYS A 1 410 ? -11.098 -1.543 -14.089 1.00 92.75 410 CYS A O 1
ATOM 3209 N N . SER A 1 411 ? -9.990 -2.961 -12.737 1.00 95.31 411 SER A N 1
ATOM 3210 C CA . SER A 1 411 ? -10.260 -4.180 -13.502 1.00 95.31 411 SER A CA 1
ATOM 3211 C C . SER A 1 411 ? -10.223 -5.413 -12.599 1.00 95.31 411 SER A C 1
ATOM 3213 O O . SER A 1 411 ? -9.450 -5.461 -11.638 1.00 95.31 411 SER A O 1
ATOM 3215 N N . ASP A 1 412 ? -11.063 -6.400 -12.903 1.00 93.62 412 ASP A N 1
ATOM 3216 C CA . ASP A 1 412 ? -11.160 -7.666 -12.177 1.00 93.62 412 ASP A CA 1
ATOM 3217 C C . ASP A 1 412 ? -10.241 -8.736 -12.783 1.00 93.62 412 ASP A C 1
ATOM 3219 O O . ASP A 1 412 ? -10.178 -8.923 -13.998 1.00 93.62 412 ASP A O 1
ATOM 3223 N N . VAL A 1 413 ? -9.559 -9.490 -11.921 1.00 94.25 413 VAL A N 1
ATOM 3224 C CA . VAL A 1 413 ? -8.652 -10.586 -12.276 1.00 94.25 413 VAL A CA 1
ATOM 3225 C C . VAL A 1 413 ? -8.967 -11.796 -11.416 1.00 94.25 413 VAL A C 1
ATOM 3227 O O . VAL A 1 413 ? -9.088 -11.695 -10.197 1.00 94.25 413 VAL A O 1
ATOM 3230 N N . THR A 1 414 ? -9.052 -12.972 -12.034 1.00 94.62 414 THR A N 1
ATOM 3231 C CA . THR A 1 414 ? -9.116 -14.229 -11.281 1.00 94.62 414 THR A CA 1
ATOM 3232 C C . THR A 1 414 ? -7.704 -14.697 -10.954 1.00 94.62 414 THR A C 1
ATOM 3234 O O . THR A 1 414 ? -6.907 -14.939 -11.858 1.00 94.62 414 THR A O 1
ATOM 3237 N N . LEU A 1 415 ? -7.400 -14.833 -9.666 1.00 93.12 415 LEU A N 1
ATOM 3238 C CA . LEU A 1 415 ? -6.099 -15.267 -9.167 1.00 93.12 415 LEU A CA 1
ATOM 3239 C C . LEU A 1 415 ? -6.216 -16.617 -8.464 1.00 93.12 415 LEU A C 1
ATOM 3241 O O . LEU A 1 415 ? -7.246 -16.947 -7.872 1.00 93.12 415 LEU A O 1
ATOM 3245 N N . THR A 1 416 ? -5.156 -17.414 -8.548 1.00 93.94 416 THR A N 1
ATOM 3246 C CA . THR A 1 416 ? -5.031 -18.681 -7.823 1.00 93.94 416 THR A CA 1
ATOM 3247 C C . THR A 1 416 ? -4.456 -18.437 -6.431 1.00 93.94 416 THR A C 1
ATOM 3249 O O . THR A 1 416 ? -3.924 -17.376 -6.141 1.00 93.94 416 THR A O 1
ATOM 3252 N N . GLN A 1 417 ? -4.527 -19.428 -5.547 1.00 87.44 417 GLN A N 1
ATOM 3253 C CA . GLN A 1 417 ? -3.749 -19.372 -4.313 1.00 87.44 417 GLN A CA 1
ATOM 3254 C C . GLN A 1 417 ? -2.256 -19.469 -4.664 1.00 87.44 417 GLN A C 1
ATOM 3256 O O . GLN A 1 417 ? -1.850 -20.386 -5.377 1.00 87.44 417 GLN A O 1
ATOM 3261 N N . GLY A 1 418 ? -1.441 -18.541 -4.170 1.00 81.00 418 GLY A N 1
ATOM 3262 C CA . GLY A 1 418 ? -0.009 -18.486 -4.448 1.00 81.00 418 GLY A CA 1
ATOM 3263 C C . GLY A 1 418 ? 0.518 -17.066 -4.629 1.00 81.00 418 GLY A C 1
ATOM 3264 O O . GLY A 1 418 ? -0.162 -16.082 -4.360 1.00 81.00 418 GLY A O 1
ATOM 3265 N N . ARG A 1 419 ? 1.776 -16.957 -5.059 1.00 80.88 419 ARG A N 1
ATOM 3266 C CA . ARG A 1 419 ? 2.404 -15.670 -5.380 1.00 80.88 419 ARG A CA 1
ATOM 3267 C C . ARG A 1 419 ? 2.119 -15.307 -6.834 1.00 80.88 419 ARG A C 1
ATOM 3269 O O . ARG A 1 419 ? 2.272 -16.145 -7.719 1.00 80.88 419 ARG A O 1
ATOM 3276 N N . HIS A 1 420 ? 1.766 -14.052 -7.056 1.00 84.56 420 HIS A N 1
ATOM 3277 C CA . HIS A 1 420 ? 1.507 -13.473 -8.365 1.00 84.56 420 HIS A CA 1
ATOM 3278 C C . HIS A 1 420 ? 2.443 -12.301 -8.617 1.00 84.56 420 HIS A C 1
ATOM 3280 O O . HIS A 1 420 ? 2.771 -11.555 -7.691 1.00 84.56 420 HIS A O 1
ATOM 3286 N N . THR A 1 421 ? 2.891 -12.142 -9.860 1.00 82.06 421 THR A N 1
ATOM 3287 C CA . THR A 1 421 ? 3.713 -10.984 -10.220 1.00 82.06 421 THR A CA 1
ATOM 3288 C C . THR A 1 421 ? 2.842 -9.760 -10.379 1.00 82.06 421 THR A C 1
ATOM 3290 O O . THR A 1 421 ? 1.761 -9.836 -10.962 1.00 82.06 421 THR A O 1
ATOM 3293 N N . ILE A 1 422 ? 3.350 -8.636 -9.895 1.00 86.00 422 ILE A N 1
ATOM 3294 C CA . ILE A 1 422 ? 2.788 -7.313 -10.108 1.00 86.00 422 ILE A CA 1
ATOM 3295 C C . ILE A 1 422 ? 3.854 -6.493 -10.815 1.00 86.00 422 ILE A C 1
ATOM 3297 O O . ILE A 1 422 ? 4.966 -6.354 -10.302 1.00 86.00 422 ILE A O 1
ATOM 3301 N N . LEU A 1 423 ? 3.516 -5.968 -11.988 1.00 83.56 423 LEU A N 1
ATOM 3302 C CA . LEU A 1 423 ? 4.353 -5.045 -12.740 1.00 83.56 423 LEU A CA 1
ATOM 3303 C C . LEU A 1 423 ? 3.522 -3.818 -13.104 1.00 83.56 423 LEU A C 1
ATOM 3305 O O . LEU A 1 423 ? 2.510 -3.925 -13.791 1.00 83.56 423 LEU A O 1
ATOM 3309 N N . VAL A 1 424 ? 3.954 -2.649 -12.647 1.00 86.75 424 VAL A N 1
ATOM 3310 C CA . VAL A 1 424 ? 3.410 -1.363 -13.074 1.00 86.75 424 VAL A CA 1
ATOM 3311 C C . VAL A 1 424 ? 4.439 -0.686 -13.960 1.00 86.75 424 VAL A C 1
ATOM 3313 O O . VAL A 1 424 ? 5.560 -0.421 -13.526 1.00 86.75 424 VAL A O 1
ATOM 3316 N N . LYS A 1 425 ? 4.041 -0.393 -15.192 1.00 85.19 425 LYS A N 1
ATOM 3317 C CA . LYS A 1 425 ? 4.780 0.463 -16.119 1.00 85.19 425 LYS A CA 1
ATOM 3318 C C . LYS A 1 425 ? 4.157 1.846 -16.032 1.00 85.19 425 LYS A C 1
ATOM 3320 O O . LYS A 1 425 ? 2.935 1.955 -16.093 1.00 85.19 425 LYS A O 1
ATOM 3325 N N . GLY A 1 426 ? 4.952 2.890 -15.864 1.00 85.81 426 GLY A N 1
ATOM 3326 C CA . GLY A 1 426 ? 4.435 4.253 -15.832 1.00 85.81 426 GLY A CA 1
ATOM 3327 C C . GLY A 1 426 ? 5.418 5.254 -16.405 1.00 85.81 426 GLY A C 1
ATOM 3328 O O . GLY A 1 426 ? 6.624 5.020 -16.394 1.00 85.81 426 GLY A O 1
ATOM 3329 N N . PHE A 1 427 ? 4.902 6.367 -16.911 1.00 86.00 427 PHE A N 1
ATOM 3330 C CA . PHE A 1 427 ? 5.722 7.526 -17.231 1.00 86.00 427 PHE A CA 1
ATOM 3331 C C . PHE A 1 427 ? 5.228 8.763 -16.487 1.00 86.00 427 PHE A C 1
ATOM 3333 O O . PHE A 1 427 ? 4.106 8.809 -15.988 1.00 86.00 427 PHE A O 1
ATOM 3340 N N . ALA A 1 428 ? 6.109 9.746 -16.403 1.00 85.75 428 ALA A N 1
ATOM 3341 C CA . ALA A 1 428 ? 5.851 11.103 -15.975 1.00 85.75 428 ALA A CA 1
ATOM 3342 C C . ALA A 1 428 ? 6.314 12.019 -17.109 1.00 85.75 428 ALA A C 1
ATOM 3344 O O . ALA A 1 428 ? 7.510 12.257 -17.249 1.00 85.75 428 ALA A O 1
ATOM 3345 N N . GLY A 1 429 ? 5.383 12.467 -17.951 1.00 79.88 429 GLY A N 1
ATOM 3346 C CA . GLY A 1 429 ? 5.652 13.423 -19.034 1.00 79.88 429 GLY A CA 1
ATOM 3347 C C . GLY A 1 429 ? 5.693 14.859 -18.511 1.00 79.88 429 GLY A C 1
ATOM 3348 O O . GLY A 1 429 ? 6.173 15.769 -19.176 1.00 79.88 429 GLY A O 1
ATOM 3349 N N . THR A 1 430 ? 5.213 15.073 -17.285 1.00 77.62 430 THR A N 1
ATOM 3350 C CA . THR A 1 430 ? 5.279 16.348 -16.571 1.00 77.62 430 THR A CA 1
ATOM 3351 C C . THR A 1 430 ? 6.018 16.199 -15.238 1.00 77.62 430 THR A C 1
ATOM 3353 O O . THR A 1 430 ? 6.368 15.098 -14.817 1.00 77.62 430 THR A O 1
ATOM 3356 N N . SER A 1 431 ? 6.220 17.311 -14.527 1.00 72.88 431 SER A N 1
ATOM 3357 C CA . SER A 1 431 ? 6.780 17.298 -13.166 1.00 72.88 431 SER A CA 1
ATOM 3358 C C . SER A 1 431 ? 5.812 16.822 -12.084 1.00 72.88 431 SER A C 1
ATOM 3360 O O . SER A 1 431 ? 6.212 16.632 -10.930 1.00 72.88 431 SER A O 1
ATOM 3362 N N . ALA A 1 432 ? 4.545 16.602 -12.442 1.00 69.44 432 ALA A N 1
ATOM 3363 C CA . ALA A 1 432 ? 3.522 16.088 -11.552 1.00 69.44 432 ALA A CA 1
ATOM 3364 C C . ALA A 1 432 ? 3.473 14.556 -11.649 1.00 69.44 432 ALA A C 1
ATOM 3366 O O . ALA A 1 432 ? 3.005 13.994 -12.635 1.00 69.44 432 ALA A O 1
ATOM 3367 N N . VAL A 1 433 ? 3.955 13.878 -10.605 1.00 70.81 433 VAL A N 1
ATOM 3368 C CA . VAL A 1 433 ? 3.914 12.414 -10.516 1.00 70.81 433 VAL A CA 1
ATOM 3369 C C . VAL A 1 433 ? 2.996 12.015 -9.381 1.00 70.81 433 VAL A C 1
ATOM 3371 O O . VAL A 1 433 ? 3.281 12.301 -8.221 1.00 70.81 433 VAL A O 1
ATOM 3374 N N . SER A 1 434 ? 1.932 11.292 -9.715 1.00 74.81 434 SER A N 1
ATOM 3375 C CA . SER A 1 434 ? 1.178 10.526 -8.732 1.00 74.81 434 SER A CA 1
ATOM 3376 C C . SER A 1 434 ? 0.902 9.122 -9.248 1.00 74.81 434 SER A C 1
ATOM 3378 O O . SER A 1 434 ? 0.651 8.940 -10.440 1.00 74.81 434 SER A O 1
ATOM 3380 N N . LEU A 1 435 ? 0.970 8.145 -8.352 1.00 78.69 435 LEU A N 1
ATOM 3381 C CA . LEU A 1 435 ? 0.666 6.746 -8.609 1.00 78.69 435 LEU A CA 1
ATOM 3382 C C . LEU A 1 435 ? 0.084 6.129 -7.341 1.00 78.69 435 LEU A C 1
ATOM 3384 O O . LEU A 1 435 ? 0.676 6.264 -6.274 1.00 78.69 435 LEU A O 1
ATOM 3388 N N . ARG A 1 436 ? -1.026 5.407 -7.466 1.00 76.88 436 ARG A N 1
ATOM 3389 C CA . ARG A 1 436 ? -1.614 4.603 -6.395 1.00 76.88 436 ARG A CA 1
ATOM 3390 C C . ARG A 1 436 ? -2.109 3.285 -6.969 1.00 76.88 436 ARG A C 1
ATOM 3392 O O . ARG A 1 436 ? -2.998 3.284 -7.817 1.00 76.88 436 ARG A O 1
ATOM 3399 N N . LEU A 1 437 ? -1.561 2.173 -6.479 1.00 82.81 437 LEU A N 1
ATOM 3400 C CA . LEU A 1 437 ? -2.040 0.826 -6.789 1.00 82.81 437 LEU A CA 1
ATOM 3401 C C . LEU A 1 437 ? -2.724 0.213 -5.565 1.00 82.81 437 LEU A C 1
ATOM 3403 O O . LEU A 1 437 ? -2.118 0.041 -4.505 1.00 82.81 437 LEU A O 1
ATOM 3407 N N . THR A 1 438 ? -3.986 -0.154 -5.734 1.00 77.56 438 THR A N 1
ATOM 3408 C CA . THR A 1 438 ? -4.804 -0.806 -4.711 1.00 77.56 438 THR A CA 1
ATOM 3409 C C . THR A 1 438 ? -5.475 -2.050 -5.276 1.00 77.56 438 THR A C 1
ATOM 3411 O O . THR A 1 438 ? -5.598 -2.211 -6.491 1.00 77.56 438 THR A O 1
ATOM 3414 N N . TYR A 1 439 ? -5.895 -2.951 -4.398 1.00 84.50 439 TYR A N 1
ATOM 3415 C CA . TYR A 1 439 ? -6.660 -4.128 -4.768 1.00 84.50 439 TYR A CA 1
ATOM 3416 C C . TYR A 1 439 ? -7.695 -4.468 -3.700 1.00 84.50 439 TYR A C 1
ATOM 3418 O O . TYR A 1 439 ? -7.546 -4.124 -2.526 1.00 84.50 439 TYR A O 1
ATOM 3426 N N . ARG A 1 440 ? -8.759 -5.150 -4.113 1.00 73.06 440 ARG A N 1
ATOM 3427 C CA . ARG A 1 440 ? -9.737 -5.767 -3.222 1.00 73.06 440 ARG A CA 1
ATOM 3428 C C . ARG A 1 440 ? -10.092 -7.160 -3.701 1.00 73.06 440 ARG A C 1
ATOM 3430 O O . ARG A 1 440 ? -10.093 -7.427 -4.896 1.00 73.06 440 ARG A O 1
ATOM 3437 N N . GLY A 1 441 ? -10.451 -8.036 -2.785 1.00 73.56 441 GLY A N 1
ATOM 3438 C CA . GLY A 1 441 ? -10.979 -9.354 -3.104 1.00 73.56 441 GLY A CA 1
ATOM 3439 C C . GLY A 1 441 ? -11.139 -10.165 -1.838 1.00 73.56 441 GLY A C 1
ATOM 3440 O O . GLY A 1 441 ? -11.213 -9.607 -0.740 1.00 73.56 441 GLY A O 1
ATOM 3441 N N . LEU A 1 442 ? -11.153 -11.491 -1.966 1.00 70.62 442 LEU A N 1
ATOM 3442 C CA . LEU A 1 442 ? -11.375 -12.348 -0.810 1.00 70.62 442 LEU A CA 1
ATOM 3443 C C . LEU A 1 442 ? -10.378 -12.022 0.305 1.00 70.62 442 LEU A C 1
ATOM 3445 O O . LEU A 1 442 ? -10.828 -11.847 1.434 1.00 70.62 442 LEU A O 1
ATOM 3449 N N . ASP A 1 443 ? -9.074 -11.943 0.027 1.00 64.25 443 ASP A N 1
ATOM 3450 C CA . ASP A 1 443 ? -8.026 -11.735 1.055 1.00 64.25 443 ASP A CA 1
ATOM 3451 C C . ASP A 1 443 ? -8.082 -10.389 1.762 1.00 64.25 443 ASP A C 1
ATOM 3453 O O . ASP A 1 443 ? -7.625 -10.274 2.892 1.00 64.25 443 ASP A O 1
ATOM 3457 N N . THR A 1 444 ? -8.715 -9.395 1.151 1.00 57.72 444 THR A N 1
ATOM 3458 C CA . THR A 1 444 ? -8.879 -8.066 1.744 1.00 57.72 444 THR A CA 1
ATOM 3459 C C . THR A 1 444 ? -10.254 -7.896 2.388 1.00 57.72 444 THR A C 1
ATOM 3461 O O . THR A 1 444 ? -10.622 -6.802 2.804 1.00 57.72 444 THR A O 1
ATOM 3464 N N . GLY A 1 445 ? -11.069 -8.958 2.425 1.00 54.88 445 GLY A N 1
ATOM 3465 C CA . GLY A 1 445 ? -12.449 -8.855 2.880 1.00 54.88 445 GLY A CA 1
ATOM 3466 C C . GLY A 1 445 ? -13.324 -7.986 1.968 1.00 54.88 445 GLY A C 1
ATOM 3467 O O . GLY A 1 445 ? -14.286 -7.395 2.451 1.00 54.88 445 GLY A O 1
ATOM 3468 N N . ASN A 1 446 ? -12.974 -7.909 0.679 1.00 61.66 446 ASN A N 1
ATOM 3469 C CA . ASN A 1 446 ? -13.509 -7.008 -0.349 1.00 61.66 446 ASN A CA 1
ATOM 3470 C C . ASN A 1 446 ? -13.263 -5.509 -0.109 1.00 61.66 446 ASN A C 1
ATOM 3472 O O . ASN A 1 446 ? -13.760 -4.680 -0.870 1.00 61.66 446 ASN A O 1
ATOM 3476 N N . SER A 1 447 ? -12.438 -5.160 0.874 1.00 54.22 447 SER A N 1
ATOM 3477 C CA . SER A 1 447 ? -11.992 -3.790 1.107 1.00 54.22 447 SER A CA 1
ATOM 3478 C C . SER A 1 447 ? -10.871 -3.405 0.148 1.00 54.22 447 SER A C 1
ATOM 3480 O O . SER A 1 447 ? -10.006 -4.230 -0.155 1.00 54.22 447 SER A O 1
ATOM 3482 N N . LEU A 1 448 ? -10.868 -2.158 -0.318 1.00 60.91 448 LEU A N 1
ATOM 3483 C CA . LEU A 1 448 ? -9.809 -1.634 -1.177 1.00 60.91 448 LEU A CA 1
ATOM 3484 C C . LEU A 1 448 ? -8.582 -1.284 -0.328 1.00 60.91 448 LEU A C 1
ATOM 3486 O O . LEU A 1 448 ? -8.635 -0.361 0.478 1.00 60.91 448 LEU A O 1
ATOM 3490 N N . VAL A 1 449 ? -7.487 -2.024 -0.499 1.00 63.09 449 VAL A N 1
ATOM 3491 C CA . VAL A 1 449 ? -6.236 -1.838 0.256 1.00 63.09 449 VAL A CA 1
ATOM 3492 C C . VAL A 1 449 ? -5.058 -1.632 -0.702 1.00 63.09 449 VAL A C 1
ATOM 3494 O O . VAL A 1 449 ? -5.098 -2.126 -1.831 1.00 63.09 449 VAL A O 1
ATOM 3497 N N . PRO A 1 450 ? -3.998 -0.907 -0.307 1.00 67.62 450 PRO A N 1
ATOM 3498 C CA . PRO A 1 450 ? -2.808 -0.755 -1.141 1.00 67.62 450 PRO A CA 1
ATOM 3499 C C . PRO A 1 450 ? -2.107 -2.098 -1.391 1.00 67.62 450 PRO A C 1
ATOM 3501 O O . PRO A 1 450 ? -2.115 -3.002 -0.550 1.00 67.62 450 PRO A O 1
ATOM 3504 N N . VAL A 1 451 ? -1.474 -2.222 -2.558 1.00 76.25 451 VAL A N 1
ATOM 3505 C CA . VAL A 1 451 ? -0.562 -3.334 -2.856 1.00 76.25 451 VAL A CA 1
ATOM 3506 C C . VAL A 1 451 ? 0.798 -3.011 -2.235 1.00 76.25 451 VAL A C 1
ATOM 3508 O O . VAL A 1 451 ? 1.503 -2.128 -2.718 1.00 76.25 451 VAL A O 1
ATOM 3511 N N . ILE A 1 452 ? 1.145 -3.691 -1.139 1.00 66.62 452 ILE A N 1
ATOM 3512 C CA . ILE A 1 452 ? 2.323 -3.384 -0.312 1.00 66.62 452 ILE A CA 1
ATOM 3513 C C . ILE A 1 452 ? 3.343 -4.530 -0.301 1.00 66.62 452 ILE A C 1
ATOM 3515 O O . ILE A 1 452 ? 2.990 -5.687 -0.514 1.00 66.62 452 ILE A O 1
ATOM 3519 N N . SER A 1 453 ? 4.604 -4.188 -0.038 1.00 64.00 453 SER A N 1
ATOM 3520 C CA . SER A 1 453 ? 5.727 -5.124 0.108 1.00 64.00 453 SER A CA 1
ATOM 3521 C C . SER A 1 453 ? 5.644 -5.887 1.438 1.00 64.00 453 SER A C 1
ATOM 3523 O O . SER A 1 453 ? 5.450 -5.265 2.481 1.00 64.00 453 SER A O 1
ATOM 3525 N N . GLU A 1 454 ? 5.807 -7.214 1.422 1.00 57.19 454 GLU A N 1
ATOM 3526 C CA . GLU A 1 454 ? 6.007 -8.027 2.631 1.00 57.19 454 GLU A CA 1
ATOM 3527 C C . GLU A 1 454 ? 7.451 -7.806 3.098 1.00 57.19 454 GLU A C 1
ATOM 3529 O O . GLU A 1 454 ? 8.390 -8.421 2.594 1.00 57.19 454 GLU A O 1
ATOM 3534 N N . THR A 1 455 ? 7.649 -6.887 4.040 1.00 51.28 455 THR A N 1
ATOM 3535 C CA . THR A 1 455 ? 8.952 -6.718 4.700 1.00 51.28 455 THR A CA 1
ATOM 3536 C C . THR A 1 455 ? 9.008 -7.543 5.977 1.00 51.28 455 THR A C 1
ATOM 3538 O O . THR A 1 455 ? 7.981 -7.783 6.595 1.00 51.28 455 THR A O 1
ATOM 3541 N N . SER A 1 456 ? 10.205 -7.914 6.439 1.00 46.19 456 SER A N 1
ATOM 3542 C CA . SER A 1 456 ? 10.389 -8.615 7.722 1.00 46.19 456 SER A CA 1
ATOM 3543 C C . SER A 1 456 ? 9.938 -7.812 8.953 1.00 46.19 456 SER A C 1
ATOM 3545 O O . SER A 1 456 ? 9.903 -8.358 10.050 1.00 46.19 456 SER A O 1
ATOM 3547 N N . ALA A 1 457 ? 9.655 -6.513 8.790 1.00 42.84 457 ALA A N 1
ATOM 3548 C CA . ALA A 1 457 ? 9.095 -5.641 9.823 1.00 42.84 457 ALA A CA 1
ATOM 3549 C C . ALA A 1 457 ? 7.554 -5.624 9.820 1.00 42.84 457 ALA A C 1
ATOM 3551 O O . ALA A 1 457 ? 6.949 -5.158 10.784 1.00 42.84 457 ALA A O 1
ATOM 3552 N N . MET A 1 458 ? 6.921 -6.108 8.745 1.00 46.91 458 MET A N 1
ATOM 3553 C CA . MET A 1 458 ? 5.474 -6.254 8.642 1.00 46.91 458 MET A CA 1
ATOM 3554 C C . MET A 1 458 ? 5.089 -7.705 8.981 1.00 46.91 458 MET A C 1
ATOM 3556 O O . MET A 1 458 ? 5.663 -8.627 8.402 1.00 46.91 458 MET A O 1
ATOM 3560 N N . PRO A 1 459 ? 4.146 -7.920 9.908 1.00 47.06 459 PRO A N 1
ATOM 3561 C CA . PRO A 1 459 ? 3.734 -9.260 10.313 1.00 47.06 459 PRO A CA 1
ATOM 3562 C C . PRO A 1 459 ? 3.085 -10.078 9.178 1.00 47.06 459 PRO A C 1
ATOM 3564 O O . PRO A 1 459 ? 2.571 -9.507 8.208 1.00 47.06 459 PRO A O 1
ATOM 3567 N N . GLU A 1 460 ? 3.090 -11.413 9.293 1.00 47.91 460 GLU A N 1
ATOM 3568 C CA . GLU A 1 460 ? 2.375 -12.288 8.352 1.00 47.91 460 GLU A CA 1
ATOM 3569 C C . GLU A 1 460 ? 0.865 -12.093 8.557 1.00 47.91 460 GLU A C 1
ATOM 3571 O O . GLU A 1 460 ? 0.359 -12.216 9.665 1.00 47.91 460 GLU A O 1
ATOM 3576 N N . ARG A 1 461 ? 0.112 -11.775 7.493 1.00 52.41 461 ARG A N 1
ATOM 3577 C CA . ARG A 1 461 ? -1.333 -11.487 7.588 1.00 52.41 461 ARG A CA 1
ATOM 3578 C C . ARG A 1 461 ? -2.115 -12.714 8.077 1.00 52.41 461 ARG A C 1
ATOM 3580 O O . ARG A 1 461 ? -2.552 -13.527 7.271 1.00 52.41 461 ARG A O 1
ATOM 3587 N N . ALA A 1 462 ? -2.347 -12.833 9.383 1.00 39.03 462 ALA A N 1
ATOM 3588 C CA . ALA A 1 462 ? -3.128 -13.922 9.957 1.00 39.03 462 ALA A CA 1
ATOM 3589 C C . ALA A 1 462 ? -4.541 -13.475 10.403 1.00 39.03 462 ALA A C 1
ATOM 3591 O O . ALA A 1 462 ? -4.717 -12.768 11.391 1.00 39.03 462 ALA A O 1
ATOM 3592 N N . CYS A 1 463 ? -5.555 -14.040 9.725 1.00 35.81 463 CYS A N 1
ATOM 3593 C CA . CYS A 1 463 ? -6.982 -14.157 10.105 1.00 35.81 463 CYS A CA 1
ATOM 3594 C C . CYS A 1 463 ? -7.981 -13.016 9.725 1.00 35.81 463 CYS A C 1
ATOM 3596 O O . CYS A 1 463 ? -7.616 -11.870 9.509 1.00 35.81 463 CYS A O 1
ATOM 3598 N N . ARG A 1 464 ? -9.279 -13.377 9.592 1.00 45.69 464 ARG A N 1
ATOM 3599 C CA . ARG A 1 464 ? -10.435 -12.682 8.926 1.00 45.69 464 ARG A CA 1
ATOM 3600 C C . ARG A 1 464 ? -11.589 -12.342 9.918 1.00 45.69 464 ARG A C 1
ATOM 3602 O O . ARG A 1 464 ? -11.549 -12.956 10.982 1.00 45.69 464 ARG A O 1
ATOM 3609 N N . PRO A 1 465 ? -12.653 -11.520 9.606 1.00 44.16 465 PRO A N 1
ATOM 3610 C CA . PRO A 1 465 ? -13.271 -11.290 8.272 1.00 44.16 465 PRO A CA 1
ATOM 3611 C C . PRO A 1 465 ? -13.826 -9.883 7.861 1.00 44.16 465 PRO A C 1
ATOM 3613 O O . PRO A 1 465 ? -14.234 -9.076 8.677 1.00 44.16 465 PRO A O 1
ATOM 3616 N N . ALA A 1 466 ? -13.886 -9.705 6.525 1.00 39.12 466 ALA A N 1
ATOM 3617 C CA . ALA A 1 466 ? -14.829 -9.031 5.592 1.00 39.12 466 ALA A CA 1
ATOM 3618 C C . ALA A 1 466 ? -15.744 -7.820 5.942 1.00 39.12 466 ALA A C 1
ATOM 3620 O O . ALA A 1 466 ? -16.475 -7.812 6.926 1.00 39.12 466 ALA A O 1
ATOM 3621 N N . SER A 1 467 ? -15.853 -6.914 4.945 1.00 43.91 467 SER A N 1
ATOM 3622 C CA . SER A 1 467 ? -16.927 -5.923 4.670 1.00 43.91 467 SER A CA 1
ATOM 3623 C C . SER A 1 467 ? -17.092 -4.709 5.601 1.00 43.91 467 SER A C 1
ATOM 3625 O O . SER A 1 467 ? -18.189 -4.183 5.743 1.00 43.91 467 SER A O 1
ATOM 3627 N N . ALA A 1 468 ? -16.001 -4.232 6.200 1.00 49.44 468 ALA A N 1
ATOM 3628 C CA . ALA A 1 468 ? -16.017 -3.129 7.168 1.00 49.44 468 ALA A CA 1
ATOM 3629 C C . ALA A 1 468 ? -15.511 -1.770 6.649 1.00 49.44 468 ALA A C 1
ATOM 3631 O O . ALA A 1 468 ? -15.749 -0.753 7.300 1.00 49.44 468 ALA A O 1
ATOM 3632 N N . LEU A 1 469 ? -14.760 -1.757 5.539 1.00 51.81 469 LEU A N 1
ATOM 3633 C CA . LEU A 1 469 ? -14.029 -0.573 5.085 1.00 51.81 469 LEU A CA 1
ATOM 3634 C C . LEU A 1 469 ? -14.738 0.099 3.912 1.00 51.81 469 LEU A C 1
ATOM 3636 O O . LEU A 1 469 ? -14.966 -0.534 2.882 1.00 51.81 469 LEU A O 1
ATOM 3640 N N . GLU A 1 470 ? -15.016 1.391 4.053 1.00 53.09 470 GLU A N 1
ATOM 3641 C CA . GLU A 1 470 ? -15.543 2.246 2.985 1.00 53.09 470 GLU A CA 1
ATOM 3642 C C . GLU A 1 470 ? -14.499 3.307 2.588 1.00 53.09 470 GLU A C 1
ATOM 3644 O O . GLU A 1 470 ? -13.691 3.723 3.427 1.00 53.09 470 GLU A O 1
ATOM 3649 N N . PRO A 1 471 ? -14.494 3.776 1.327 1.00 50.03 471 PRO A N 1
ATOM 3650 C CA . PRO A 1 471 ? -13.779 4.987 0.943 1.00 50.03 471 PRO A CA 1
ATOM 3651 C C . PRO A 1 471 ? -14.387 6.210 1.647 1.00 50.03 471 PRO A C 1
ATOM 3653 O O . PRO A 1 471 ? -15.600 6.422 1.611 1.00 50.03 471 PRO A O 1
ATOM 3656 N N . SER A 1 472 ? -13.547 7.041 2.256 1.00 55.41 472 SER A N 1
ATOM 3657 C CA . SER A 1 472 ? -13.919 8.315 2.879 1.00 55.41 472 SER A CA 1
ATOM 3658 C C . SER A 1 472 ? -13.005 9.441 2.383 1.00 55.41 472 SER A C 1
ATOM 3660 O O . SER A 1 472 ? -12.011 9.175 1.716 1.00 55.41 472 SER A O 1
ATOM 3662 N N . ALA A 1 473 ? -13.316 10.694 2.730 1.00 51.00 473 ALA A N 1
ATOM 3663 C CA . ALA A 1 473 ? -12.443 11.852 2.481 1.00 51.00 473 ALA A CA 1
ATOM 3664 C C . ALA A 1 473 ? -11.208 11.913 3.413 1.00 51.00 473 ALA A C 1
ATOM 3666 O O . ALA A 1 473 ? -10.554 12.952 3.510 1.00 51.00 473 ALA A O 1
ATOM 3667 N N . GLU A 1 474 ? -10.942 10.831 4.151 1.00 51.28 474 GLU A N 1
ATOM 3668 C CA . GLU A 1 474 ? -9.743 10.615 4.966 1.00 51.28 474 GLU A CA 1
ATOM 3669 C C . GLU A 1 474 ? -9.086 9.252 4.653 1.00 51.28 474 GLU A C 1
ATOM 3671 O O . GLU A 1 474 ? -8.284 8.743 5.430 1.00 51.28 474 GLU A O 1
ATOM 3676 N N . GLY A 1 475 ? -9.420 8.622 3.527 1.00 58.34 475 GLY A N 1
ATOM 3677 C CA . GLY A 1 475 ? -8.878 7.328 3.114 1.00 58.34 475 GLY A CA 1
ATOM 3678 C C . GLY A 1 475 ? -9.808 6.173 3.448 1.00 58.34 475 GLY A C 1
ATOM 3679 O O . GLY A 1 475 ? -11.035 6.300 3.411 1.00 58.34 475 GLY A O 1
ATOM 3680 N N . THR A 1 476 ? -9.231 5.009 3.740 1.00 60.03 476 THR A N 1
ATOM 3681 C CA . THR A 1 476 ? -10.005 3.853 4.221 1.00 60.03 476 THR A CA 1
ATOM 3682 C C . THR A 1 476 ? -10.383 4.064 5.680 1.00 60.03 476 THR A C 1
ATOM 3684 O O . THR A 1 476 ? -9.510 4.399 6.483 1.00 60.03 476 THR A O 1
ATOM 3687 N N . SER A 1 477 ? -11.630 3.788 6.044 1.00 67.12 477 SER A N 1
ATOM 3688 C CA . SER A 1 477 ? -12.108 3.972 7.414 1.00 67.12 477 SER A CA 1
ATOM 3689 C C . SER A 1 477 ? -12.967 2.821 7.923 1.00 67.12 477 SER A C 1
ATOM 3691 O O . SER A 1 477 ? -13.536 2.064 7.138 1.00 67.12 477 SER A O 1
ATOM 3693 N N . LEU A 1 478 ? -13.065 2.703 9.250 1.00 73.19 478 LEU A N 1
ATOM 3694 C CA . LEU A 1 478 ? -13.987 1.802 9.947 1.00 73.19 478 LEU A CA 1
ATOM 3695 C C . LEU A 1 478 ? -15.236 2.562 10.391 1.00 73.19 478 LEU A C 1
ATOM 3697 O O . LEU A 1 478 ? -15.143 3.711 10.824 1.00 73.19 478 LEU A O 1
ATOM 3701 N N . ARG A 1 479 ? -16.395 1.898 10.343 1.00 72.56 479 ARG A N 1
ATOM 3702 C CA . ARG A 1 479 ? -17.680 2.422 10.839 1.00 72.56 479 ARG A CA 1
ATOM 3703 C C . ARG A 1 479 ? -18.159 1.680 12.083 1.00 72.56 479 ARG A C 1
ATOM 3705 O O . ARG A 1 479 ? -17.716 0.563 12.352 1.00 72.56 479 ARG A O 1
ATOM 3712 N N . SER A 1 480 ? -19.089 2.292 12.808 1.00 70.62 480 SER A N 1
ATOM 3713 C CA . SER A 1 480 ? -19.821 1.651 13.905 1.00 70.62 480 SER A CA 1
ATOM 3714 C C . SER A 1 480 ? -20.352 0.265 13.519 1.00 70.62 480 SER A C 1
ATOM 3716 O O . SER A 1 480 ? -20.875 0.067 12.421 1.00 70.62 480 SER A O 1
ATOM 3718 N N . GLY A 1 481 ? -20.181 -0.708 14.414 1.00 60.38 481 GLY A N 1
ATOM 3719 C CA . GLY A 1 481 ? -20.584 -2.105 14.232 1.00 60.38 481 GLY A CA 1
ATOM 3720 C C . GLY A 1 481 ? -19.606 -2.983 13.440 1.00 60.38 481 GLY A C 1
ATOM 3721 O O . GLY A 1 481 ? -19.925 -4.141 13.166 1.00 60.38 481 GLY A O 1
ATOM 3722 N N . THR A 1 482 ? -18.421 -2.482 13.079 1.00 60.34 482 THR A N 1
ATOM 3723 C CA . THR A 1 482 ? -17.460 -3.220 12.247 1.00 60.34 482 THR A CA 1
ATOM 3724 C C . THR A 1 482 ? -16.278 -3.790 13.036 1.00 60.34 482 THR A C 1
ATOM 3726 O O . THR A 1 482 ? -15.793 -3.200 14.000 1.00 60.34 482 THR A O 1
ATOM 3729 N N . ARG A 1 483 ? -15.808 -4.975 12.624 1.00 62.12 483 ARG A N 1
ATOM 3730 C CA . ARG A 1 483 ? -14.686 -5.712 13.234 1.00 62.12 483 ARG A CA 1
ATOM 3731 C C . ARG A 1 483 ? -13.667 -6.055 12.161 1.00 62.12 483 ARG A C 1
ATOM 3733 O O . ARG A 1 483 ? -14.057 -6.579 11.121 1.00 62.12 483 ARG A O 1
ATOM 3740 N N . VAL A 1 484 ? -12.383 -5.811 12.412 1.00 59.03 484 VAL A N 1
ATOM 3741 C CA . VAL A 1 484 ? -11.305 -6.181 11.487 1.00 59.03 484 VAL A CA 1
ATOM 3742 C C . VAL A 1 484 ? -10.146 -6.823 12.245 1.00 59.03 484 VAL A C 1
ATOM 3744 O O . VAL A 1 484 ? -9.525 -6.219 13.116 1.00 59.03 484 VAL A O 1
ATOM 3747 N N . CYS A 1 485 ? -9.842 -8.066 11.881 1.00 51.97 485 CYS A N 1
ATOM 3748 C CA . CYS A 1 485 ? -8.621 -8.763 12.276 1.00 51.97 485 CYS A CA 1
ATOM 3749 C C . CYS A 1 485 ? -7.510 -8.329 11.314 1.00 51.97 485 CYS A C 1
ATOM 3751 O O . CYS A 1 485 ? -7.746 -8.314 10.105 1.00 51.97 485 CYS A O 1
ATOM 3753 N N . SER A 1 486 ? -6.328 -7.953 11.812 1.00 55.97 486 SER A N 1
ATOM 3754 C CA . SER A 1 486 ? -5.243 -7.353 11.005 1.00 55.97 486 SER A CA 1
ATOM 3755 C C . SER A 1 486 ? -5.631 -6.023 10.316 1.00 55.97 486 SER A C 1
ATOM 3757 O O . SER A 1 486 ? -5.460 -5.848 9.110 1.00 55.97 486 SER A O 1
ATOM 3759 N N . SER A 1 487 ? -6.203 -5.069 11.068 1.00 58.41 487 SER A N 1
ATOM 3760 C CA . SER A 1 487 ? -6.632 -3.775 10.515 1.00 58.41 487 SER A CA 1
ATOM 3761 C C . SER A 1 487 ? -5.471 -3.041 9.842 1.00 58.41 487 SER A C 1
ATOM 3763 O O . SER A 1 487 ? -4.492 -2.715 10.508 1.00 58.41 487 SER A O 1
ATOM 3765 N N . GLN A 1 488 ? -5.603 -2.777 8.540 1.00 67.38 488 GLN A N 1
ATOM 3766 C CA . GLN A 1 488 ? -4.747 -1.868 7.783 1.00 67.38 488 GLN A CA 1
ATOM 3767 C C . GLN A 1 488 ? -5.605 -0.706 7.296 1.00 67.38 488 GLN A C 1
ATOM 3769 O O . GLN A 1 488 ? -6.446 -0.891 6.416 1.00 67.38 488 GLN A O 1
ATOM 3774 N N . LEU A 1 489 ? -5.412 0.471 7.881 1.00 70.12 489 LEU A N 1
ATOM 3775 C CA . LEU A 1 489 ? -6.023 1.704 7.397 1.00 70.12 489 LEU A CA 1
ATOM 3776 C C . LEU A 1 489 ? -4.947 2.579 6.786 1.00 70.12 489 LEU A C 1
ATOM 3778 O O . LEU A 1 489 ? -3.833 2.636 7.297 1.00 70.12 489 LEU A O 1
ATOM 3782 N N . LEU A 1 490 ? -5.281 3.247 5.692 1.00 68.50 490 LEU A N 1
ATOM 3783 C CA . LEU A 1 490 ? -4.389 4.127 4.961 1.00 68.50 490 LEU A CA 1
ATOM 3784 C C . LEU A 1 490 ? -4.999 5.525 4.886 1.00 68.50 490 LEU A C 1
ATOM 3786 O O . LEU A 1 490 ? -6.181 5.656 4.559 1.00 68.50 490 LEU A O 1
ATOM 3790 N N . SER A 1 491 ? -4.175 6.546 5.125 1.00 69.56 491 SER A N 1
ATOM 3791 C CA . SER A 1 491 ? -4.551 7.932 4.853 1.00 69.56 491 SER A CA 1
ATOM 3792 C C . SER A 1 491 ? -4.823 8.158 3.366 1.00 69.56 491 SER A C 1
ATOM 3794 O O . SER A 1 491 ? -4.289 7.466 2.495 1.00 69.56 491 SER A O 1
ATOM 3796 N N . ASP A 1 492 ? -5.616 9.176 3.055 1.00 63.16 492 ASP A N 1
ATOM 3797 C CA . ASP A 1 492 ? -5.970 9.546 1.679 1.00 63.16 492 ASP A CA 1
ATOM 3798 C C . ASP A 1 492 ? -4.758 9.796 0.772 1.00 63.16 492 ASP A C 1
ATOM 3800 O O . ASP A 1 492 ? -4.704 9.347 -0.373 1.00 63.16 492 ASP A O 1
ATOM 3804 N N . ASN A 1 493 ? -3.746 10.487 1.298 1.00 58.84 493 ASN A N 1
ATOM 3805 C CA . ASN A 1 493 ? -2.491 10.756 0.598 1.00 58.84 493 ASN A CA 1
ATOM 3806 C C . ASN A 1 493 ? -1.534 9.552 0.572 1.00 58.84 493 ASN A C 1
ATOM 3808 O O . ASN A 1 493 ? -0.439 9.659 0.019 1.00 58.84 493 ASN A O 1
ATOM 3812 N N . GLY A 1 494 ? -1.912 8.439 1.206 1.00 59.06 494 GLY A N 1
ATOM 3813 C CA . GLY A 1 494 ? -1.136 7.210 1.265 1.00 59.06 494 GLY A CA 1
ATOM 3814 C C . GLY A 1 494 ? 0.118 7.260 2.146 1.00 59.06 494 GLY A C 1
ATOM 3815 O O . GLY A 1 494 ? 0.856 6.283 2.213 1.00 59.06 494 GLY A O 1
ATOM 3816 N N . ARG A 1 495 ? 0.386 8.375 2.830 1.00 68.31 495 ARG A N 1
ATOM 3817 C CA . ARG A 1 495 ? 1.609 8.563 3.625 1.00 68.31 495 ARG A CA 1
ATOM 3818 C C . ARG A 1 495 ? 1.580 7.841 4.970 1.00 68.31 495 ARG A C 1
ATOM 3820 O O . ARG A 1 495 ? 2.638 7.588 5.531 1.00 68.31 495 ARG A O 1
ATOM 3827 N N . TYR A 1 496 ? 0.406 7.519 5.502 1.00 72.19 496 TYR A N 1
ATOM 3828 C CA . TYR A 1 496 ? 0.274 6.964 6.846 1.00 72.19 496 TYR A CA 1
ATOM 3829 C C . TYR A 1 496 ? -0.535 5.677 6.827 1.00 72.19 496 TYR A C 1
ATOM 3831 O O . TYR A 1 496 ? -1.598 5.619 6.207 1.00 72.19 496 TYR A O 1
ATOM 3839 N N . LEU A 1 497 ? -0.026 4.658 7.515 1.00 73.00 497 LEU A N 1
ATOM 3840 C CA . LEU A 1 497 ? -0.614 3.325 7.574 1.00 73.00 497 LEU A CA 1
ATOM 3841 C C . LEU A 1 497 ? -0.765 2.888 9.030 1.00 73.00 497 LEU A C 1
ATOM 3843 O O . LEU A 1 497 ? 0.228 2.727 9.735 1.00 73.00 497 LEU A O 1
ATOM 3847 N N . LEU A 1 498 ? -2.000 2.675 9.472 1.00 76.69 498 LEU A N 1
ATOM 3848 C CA . LEU A 1 498 ? -2.310 2.086 10.772 1.00 76.69 498 LEU A CA 1
ATOM 3849 C C . LEU A 1 498 ? -2.415 0.576 10.599 1.00 76.69 498 LEU A C 1
ATOM 3851 O O . LEU A 1 498 ? -3.234 0.124 9.804 1.00 76.69 498 LEU A O 1
ATOM 3855 N N . VAL A 1 499 ? -1.604 -0.189 11.323 1.00 74.25 499 VAL A N 1
ATOM 3856 C CA . VAL A 1 499 ? -1.504 -1.647 11.203 1.00 74.25 499 VAL A CA 1
ATOM 3857 C C . VAL A 1 499 ? -1.681 -2.299 12.563 1.00 74.25 499 VAL A C 1
ATOM 3859 O O . VAL A 1 499 ? -1.013 -1.926 13.523 1.00 74.25 499 VAL A O 1
ATOM 3862 N N . MET A 1 500 ? -2.530 -3.319 12.630 1.00 75.00 500 MET A N 1
ATOM 3863 C CA . MET A 1 500 ? -2.541 -4.258 13.748 1.00 75.00 500 MET A CA 1
ATOM 3864 C C . MET A 1 500 ? -1.423 -5.289 13.566 1.00 75.00 500 MET A C 1
ATOM 3866 O O . MET A 1 500 ? -1.440 -6.039 12.589 1.00 75.00 500 MET A O 1
ATOM 3870 N N . GLN A 1 501 ? -0.454 -5.306 14.475 1.00 70.56 501 GLN A N 1
ATOM 3871 C CA . GLN A 1 501 ? 0.689 -6.213 14.448 1.00 70.56 501 GLN A CA 1
ATOM 3872 C C . GLN A 1 501 ? 0.369 -7.588 15.069 1.00 70.56 501 GLN A C 1
ATOM 3874 O O . GLN A 1 501 ? -0.527 -7.714 15.906 1.00 70.56 501 GLN A O 1
ATOM 3879 N N . ASP A 1 502 ? 1.145 -8.614 14.695 1.00 68.44 502 ASP A N 1
ATOM 3880 C CA . ASP A 1 502 ? 1.039 -9.986 15.236 1.00 68.44 502 ASP A CA 1
ATOM 3881 C C . ASP A 1 502 ? 1.466 -10.107 16.701 1.00 68.44 502 ASP A C 1
ATOM 3883 O O . ASP A 1 502 ? 1.251 -11.147 17.314 1.00 68.44 502 ASP A O 1
ATOM 3887 N N . ASP A 1 503 ? 2.099 -9.082 17.268 1.00 64.75 503 ASP A N 1
ATOM 3888 C CA . ASP A 1 503 ? 2.446 -9.031 18.687 1.00 64.75 503 ASP A CA 1
ATOM 3889 C C . ASP A 1 503 ? 1.336 -8.396 19.537 1.00 64.75 503 ASP A C 1
ATOM 3891 O O . ASP A 1 503 ? 1.514 -8.220 20.738 1.00 64.75 503 ASP A O 1
ATOM 3895 N N . GLY A 1 504 ? 0.202 -8.034 18.935 1.00 67.81 504 GLY A N 1
ATOM 3896 C CA . GLY A 1 504 ? -0.903 -7.411 19.648 1.00 67.81 504 GLY A CA 1
ATOM 3897 C C . GLY A 1 504 ? -0.803 -5.900 19.756 1.00 67.81 504 GLY A C 1
ATOM 3898 O O . GLY A 1 504 ? -1.647 -5.317 20.429 1.00 67.81 504 GLY A O 1
ATOM 3899 N N . ASN A 1 505 ? 0.138 -5.242 19.070 1.00 72.38 505 ASN A N 1
ATOM 3900 C CA . ASN A 1 505 ? 0.243 -3.783 19.029 1.00 72.38 505 ASN A CA 1
ATOM 3901 C C . ASN A 1 505 ? -0.464 -3.169 17.809 1.00 72.38 505 ASN A C 1
ATOM 3903 O O . ASN A 1 505 ? -0.268 -3.610 16.678 1.00 72.38 505 ASN A O 1
ATOM 3907 N N . LEU A 1 506 ? -1.263 -2.120 18.001 1.00 78.44 506 LEU A N 1
ATOM 3908 C CA . LEU A 1 506 ? -1.813 -1.326 16.901 1.00 78.44 506 LEU A CA 1
ATOM 3909 C C . LEU A 1 506 ? -0.894 -0.126 16.675 1.00 78.44 506 LEU A C 1
ATOM 3911 O O . LEU A 1 506 ? -0.739 0.714 17.559 1.00 78.44 506 LEU A O 1
ATOM 3915 N N . VAL A 1 507 ? -0.277 -0.040 15.497 1.00 77.00 507 VAL A N 1
ATOM 3916 C CA . VAL A 1 507 ? 0.814 0.902 15.219 1.00 77.00 507 VAL A CA 1
ATOM 3917 C C . VAL A 1 507 ? 0.513 1.758 14.003 1.00 77.00 507 VAL A C 1
ATOM 3919 O O . VAL A 1 507 ? 0.178 1.247 12.937 1.00 77.00 507 VAL A O 1
ATOM 3922 N N . LEU A 1 508 ? 0.673 3.071 14.153 1.00 78.25 508 LEU A N 1
ATOM 3923 C CA . LEU A 1 508 ? 0.663 4.017 13.050 1.00 78.25 508 LEU A CA 1
ATOM 3924 C C . LEU A 1 508 ? 2.088 4.214 12.541 1.00 78.25 508 LEU A C 1
ATOM 3926 O O . LEU A 1 508 ? 2.968 4.695 13.261 1.00 78.25 508 LEU A O 1
ATOM 3930 N N . TYR A 1 509 ? 2.290 3.887 11.276 1.00 72.56 509 TYR A N 1
ATOM 3931 C CA . TYR A 1 509 ? 3.537 4.108 10.569 1.00 72.56 509 TYR A CA 1
ATOM 3932 C C . TYR A 1 509 ? 3.426 5.313 9.655 1.00 72.56 509 TYR A C 1
ATOM 3934 O O . TYR A 1 509 ? 2.456 5.457 8.906 1.00 72.56 509 TYR A O 1
ATOM 3942 N N . GLU A 1 510 ? 4.465 6.140 9.664 1.00 71.56 510 GLU A N 1
ATOM 3943 C CA . GLU A 1 510 ? 4.742 7.014 8.537 1.00 71.56 510 GLU A CA 1
ATOM 3944 C C . GLU A 1 510 ? 5.451 6.193 7.453 1.00 71.56 510 GLU A C 1
ATOM 3946 O O . GLU A 1 510 ? 6.571 5.708 7.622 1.00 71.56 510 GLU A O 1
ATOM 3951 N N . LEU A 1 511 ? 4.777 6.002 6.322 1.00 61.69 511 LEU A N 1
ATOM 3952 C CA . LEU A 1 511 ? 5.360 5.358 5.156 1.00 61.69 511 LEU A CA 1
ATOM 3953 C C . LEU A 1 511 ? 6.318 6.360 4.503 1.00 61.69 511 LEU A C 1
ATOM 3955 O O . LEU A 1 511 ? 5.908 7.354 3.901 1.00 61.69 511 LEU A O 1
ATOM 3959 N N . ALA A 1 512 ? 7.618 6.132 4.703 1.00 52.22 512 ALA A N 1
ATOM 3960 C CA . ALA A 1 512 ? 8.665 7.024 4.232 1.00 52.22 512 ALA A CA 1
ATOM 3961 C C . ALA A 1 512 ? 8.653 7.166 2.706 1.00 52.22 512 ALA A C 1
ATOM 3963 O O . ALA A 1 512 ? 8.561 6.192 1.962 1.00 52.22 512 ALA A O 1
ATOM 3964 N N . SER A 1 513 ? 8.883 8.393 2.250 1.00 47.06 513 SER A N 1
ATOM 3965 C CA . SER A 1 513 ? 9.195 8.703 0.859 1.00 47.06 513 SER A CA 1
ATOM 3966 C C . SER A 1 513 ? 10.698 8.624 0.531 1.00 47.06 513 SER A C 1
ATOM 3968 O O . SER A 1 513 ? 11.086 9.010 -0.565 1.00 47.06 513 SER A O 1
ATOM 3970 N N . THR A 1 514 ? 11.557 8.186 1.468 1.00 43.88 514 THR A N 1
ATOM 3971 C CA . THR A 1 514 ? 13.033 8.295 1.405 1.00 43.88 514 THR A CA 1
ATOM 3972 C C . THR A 1 514 ? 13.746 6.971 1.768 1.00 43.88 514 THR A C 1
ATOM 3974 O O . THR A 1 514 ? 13.306 6.279 2.683 1.00 43.88 514 THR A O 1
ATOM 3977 N N . PRO A 1 515 ? 14.887 6.618 1.134 1.00 42.31 515 PRO A N 1
ATOM 3978 C CA . PRO A 1 515 ? 15.668 5.403 1.439 1.00 42.31 515 PRO A CA 1
ATOM 3979 C C . PRO A 1 515 ? 16.951 5.648 2.265 1.00 42.31 515 PRO A C 1
ATOM 3981 O O . PRO A 1 515 ? 17.865 4.829 2.250 1.00 42.31 515 PRO A O 1
ATOM 3984 N N . ALA A 1 516 ? 17.083 6.785 2.955 1.00 37.78 516 ALA A N 1
ATOM 3985 C CA . ALA A 1 516 ? 18.382 7.239 3.470 1.00 37.78 516 ALA A CA 1
ATOM 3986 C C . ALA A 1 516 ? 18.942 6.470 4.691 1.00 37.78 516 ALA A C 1
ATOM 3988 O O . ALA A 1 516 ? 20.069 6.742 5.102 1.00 37.78 516 ALA A O 1
ATOM 3989 N N . THR A 1 517 ? 18.216 5.517 5.282 1.00 37.09 517 THR A N 1
ATOM 3990 C CA . THR A 1 517 ? 18.734 4.695 6.388 1.00 37.09 517 THR A CA 1
ATOM 3991 C C . THR A 1 517 ? 18.331 3.234 6.204 1.00 37.09 517 THR A C 1
ATOM 3993 O O . THR A 1 517 ? 17.260 2.921 5.692 1.00 37.09 517 THR A O 1
ATOM 3996 N N . SER A 1 518 ? 19.204 2.315 6.613 1.00 37.03 518 SER A N 1
ATOM 3997 C CA . SER A 1 518 ? 19.071 0.857 6.476 1.00 37.03 518 SER A CA 1
ATOM 3998 C C . SER A 1 518 ? 17.970 0.226 7.352 1.00 37.03 518 SER A C 1
ATOM 4000 O O . SER A 1 518 ? 18.077 -0.939 7.727 1.00 37.03 518 SER A O 1
ATOM 4002 N N . SER A 1 519 ? 16.934 0.983 7.714 1.00 38.50 519 SER A N 1
ATOM 4003 C CA . SER A 1 519 ? 15.769 0.526 8.469 1.00 38.50 519 SER A CA 1
ATOM 4004 C C . SER A 1 519 ? 14.517 0.887 7.676 1.00 38.50 519 SER A C 1
ATOM 4006 O O . SER A 1 519 ? 14.172 2.056 7.537 1.00 38.50 519 SER A O 1
ATOM 4008 N N . LEU A 1 520 ? 13.858 -0.134 7.129 1.00 41.81 520 LEU A N 1
ATOM 4009 C CA . LEU A 1 520 ? 12.797 -0.033 6.121 1.00 41.81 520 LEU A CA 1
ATOM 4010 C C . LEU A 1 520 ? 11.462 0.563 6.603 1.00 41.81 520 LEU A C 1
ATOM 4012 O O . LEU A 1 520 ? 10.499 0.560 5.855 1.00 41.81 520 LEU A O 1
ATOM 4016 N N . VAL A 1 521 ? 11.383 1.130 7.802 1.00 43.28 521 VAL A N 1
ATOM 4017 C CA . VAL A 1 521 ? 10.216 1.870 8.297 1.00 43.28 521 VAL A CA 1
ATOM 4018 C C . VAL A 1 521 ? 10.756 3.029 9.134 1.00 43.28 521 VAL A C 1
ATOM 4020 O O . VAL A 1 521 ? 11.440 2.787 10.131 1.00 43.28 521 VAL A O 1
ATOM 4023 N N . HIS A 1 522 ? 10.508 4.283 8.738 1.00 52.72 522 HIS A N 1
ATOM 4024 C CA . HIS A 1 522 ? 10.798 5.405 9.632 1.00 52.72 522 HIS A CA 1
ATOM 4025 C C . HIS A 1 522 ? 9.639 5.552 10.609 1.00 52.72 522 HIS A C 1
ATOM 4027 O O . HIS A 1 522 ? 8.540 5.914 10.217 1.00 52.72 522 HIS A O 1
ATOM 4033 N N . ALA A 1 523 ? 9.962 5.251 11.867 1.00 57.03 523 ALA A N 1
ATOM 4034 C CA . ALA A 1 523 ? 9.219 5.516 13.089 1.00 57.03 523 ALA A CA 1
ATOM 4035 C C . ALA A 1 523 ? 7.749 5.066 13.087 1.00 57.03 523 ALA A C 1
ATOM 4037 O O . ALA A 1 523 ? 6.880 5.642 12.439 1.00 57.03 523 ALA A O 1
ATOM 4038 N N . ALA A 1 524 ? 7.445 4.088 13.942 1.00 65.94 524 ALA A N 1
ATOM 4039 C CA . ALA A 1 524 ? 6.139 4.078 14.585 1.00 65.94 524 ALA A CA 1
ATOM 4040 C C . ALA A 1 524 ? 5.922 5.477 15.193 1.00 65.94 524 ALA A C 1
ATOM 4042 O O . ALA A 1 524 ? 6.604 5.841 16.152 1.00 65.94 524 ALA A O 1
ATOM 4043 N N . ILE A 1 525 ? 5.054 6.281 14.581 1.00 72.75 525 ILE A N 1
ATOM 4044 C CA . ILE A 1 525 ? 4.766 7.648 15.037 1.00 72.75 525 ILE A CA 1
ATOM 4045 C C . ILE A 1 525 ? 3.724 7.635 16.156 1.00 72.75 525 ILE A C 1
ATOM 4047 O O . ILE A 1 525 ? 3.653 8.563 16.950 1.00 72.75 525 ILE A O 1
ATOM 4051 N N . TRP A 1 526 ? 2.949 6.554 16.252 1.00 79.25 526 TRP A N 1
ATOM 4052 C CA . TRP A 1 526 ? 2.046 6.282 17.361 1.00 79.25 526 TRP A CA 1
ATOM 4053 C C . TRP A 1 526 ? 1.821 4.772 17.496 1.00 79.25 526 TRP A C 1
ATOM 4055 O O . TRP A 1 526 ? 1.899 4.045 16.506 1.00 79.25 526 TRP A O 1
ATOM 4065 N N . ASN A 1 527 ? 1.551 4.284 18.707 1.00 74.31 527 ASN A N 1
ATOM 4066 C CA . ASN A 1 527 ? 1.099 2.913 18.935 1.00 74.31 527 ASN A CA 1
ATOM 4067 C C . ASN A 1 527 ? 0.297 2.781 20.237 1.00 74.31 527 ASN A C 1
ATOM 4069 O O . ASN A 1 527 ? 0.410 3.633 21.119 1.00 74.31 527 ASN A O 1
ATOM 4073 N N . THR A 1 528 ? -0.469 1.696 20.366 1.00 70.06 528 THR A N 1
ATOM 4074 C CA . THR A 1 528 ? -1.266 1.384 21.566 1.00 70.06 528 THR A CA 1
ATOM 4075 C C . THR A 1 528 ? -0.449 0.856 22.745 1.00 70.06 528 THR A C 1
ATOM 4077 O O . THR A 1 528 ? -0.995 0.756 23.838 1.00 70.06 528 THR A O 1
ATOM 4080 N N . GLN A 1 529 ? 0.838 0.538 22.556 1.00 67.69 529 GLN A N 1
ATOM 4081 C CA . GLN A 1 529 ? 1.721 -0.084 23.555 1.00 67.69 529 GLN A CA 1
ATOM 4082 C C . GLN A 1 529 ? 1.192 -1.424 24.089 1.00 67.69 529 GLN A C 1
ATOM 4084 O O . GLN A 1 529 ? 1.438 -1.797 25.231 1.00 67.69 529 GLN A O 1
ATOM 4089 N N . THR A 1 530 ? 0.473 -2.171 23.250 1.00 63.84 530 THR A N 1
ATOM 4090 C CA . THR A 1 530 ? -0.110 -3.477 23.600 1.00 63.84 530 THR A CA 1
ATOM 4091 C C . THR A 1 530 ? 0.751 -4.657 23.133 1.00 63.84 530 THR A C 1
ATOM 4093 O O . THR A 1 530 ? 0.305 -5.802 23.151 1.00 63.84 530 THR A O 1
ATOM 4096 N N . ASN A 1 531 ? 2.004 -4.401 22.737 1.00 65.06 531 ASN A N 1
ATOM 4097 C CA . ASN A 1 531 ? 2.939 -5.422 22.261 1.00 65.06 531 ASN A CA 1
ATOM 4098 C C . ASN A 1 531 ? 3.225 -6.496 23.329 1.00 65.06 531 ASN A C 1
ATOM 4100 O O . ASN A 1 531 ? 3.657 -6.194 24.439 1.00 65.06 531 ASN A O 1
ATOM 4104 N N . GLY A 1 532 ? 3.055 -7.768 22.970 1.00 59.94 532 GLY A N 1
ATOM 4105 C CA . GLY A 1 532 ? 3.273 -8.920 23.847 1.00 59.94 532 GLY A CA 1
ATOM 4106 C C . GLY A 1 532 ? 2.138 -9.196 24.838 1.00 59.94 532 GLY A C 1
ATOM 4107 O O . GLY A 1 532 ? 2.289 -10.079 25.682 1.00 59.94 532 GLY A O 1
ATOM 4108 N N . HIS A 1 533 ? 1.018 -8.473 24.747 1.00 53.28 533 HIS A N 1
ATOM 4109 C CA . HIS A 1 533 ? -0.161 -8.687 25.585 1.00 53.28 533 HIS A CA 1
ATOM 4110 C C . HIS A 1 533 ? -1.238 -9.485 24.837 1.00 53.28 533 HIS A C 1
ATOM 4112 O O . HIS A 1 533 ? -1.508 -9.242 23.663 1.00 53.28 533 HIS A O 1
ATOM 4118 N N . GLY A 1 534 ? -1.873 -10.441 25.523 1.00 57.75 534 GLY A N 1
ATOM 4119 C CA . GLY A 1 534 ? -2.873 -11.336 24.929 1.00 57.75 534 GLY A CA 1
ATOM 4120 C C . GLY A 1 534 ? -2.286 -12.332 23.922 1.00 57.75 534 GLY A C 1
ATOM 4121 O O . GLY A 1 534 ? -1.073 -12.425 23.742 1.00 57.75 534 GLY A O 1
ATOM 4122 N N . HIS A 1 535 ? -3.157 -13.094 23.261 1.00 65.25 535 HIS A N 1
ATOM 4123 C CA . HIS A 1 535 ? -2.761 -14.054 22.222 1.00 65.25 535 HIS A CA 1
ATOM 4124 C C . HIS A 1 535 ? -3.493 -13.765 20.912 1.00 65.25 535 HIS A C 1
ATOM 4126 O O . HIS A 1 535 ? -4.713 -13.599 20.914 1.00 65.25 535 HIS A O 1
ATOM 4132 N N . GLY A 1 536 ? -2.772 -13.753 19.789 1.00 59.28 536 GLY A N 1
ATOM 4133 C CA . GLY A 1 536 ? -3.366 -13.570 18.464 1.00 59.28 536 GLY A CA 1
ATOM 4134 C C . GLY A 1 536 ? -4.320 -14.709 18.051 1.00 59.28 536 GLY A C 1
ATOM 4135 O O . GLY A 1 536 ? -4.253 -15.806 18.611 1.00 59.28 536 GLY A O 1
ATOM 4136 N N . PRO A 1 537 ? -5.203 -14.486 17.057 1.00 61.62 537 PRO A N 1
ATOM 4137 C CA . PRO A 1 537 ? -5.331 -13.268 16.252 1.00 61.62 537 PRO A CA 1
ATOM 4138 C C . PRO A 1 537 ? -5.960 -12.094 17.015 1.00 61.62 537 PRO A C 1
ATOM 4140 O O . PRO A 1 537 ? -6.932 -12.263 17.748 1.00 61.62 537 PRO A O 1
ATOM 4143 N N . TYR A 1 538 ? -5.418 -10.898 16.792 1.00 68.25 538 TYR A N 1
ATOM 4144 C CA . TYR A 1 538 ? -5.897 -9.657 17.398 1.00 68.25 538 TYR A CA 1
ATOM 4145 C C . TYR A 1 538 ? -6.910 -8.943 16.498 1.00 68.25 538 TYR A C 1
ATOM 4147 O O . TYR A 1 538 ? -6.791 -8.960 15.268 1.00 68.25 538 TYR A O 1
ATOM 4155 N N . THR A 1 539 ? -7.910 -8.302 17.103 1.00 65.12 539 THR A N 1
ATOM 4156 C CA . THR A 1 539 ? -9.054 -7.715 16.392 1.00 65.12 539 THR A CA 1
ATOM 4157 C C . THR A 1 539 ? -9.318 -6.282 16.837 1.00 65.12 539 THR A C 1
ATOM 4159 O O . THR A 1 539 ? -9.699 -6.059 17.982 1.00 65.12 539 THR A O 1
ATOM 4162 N N . LEU A 1 540 ? -9.219 -5.316 15.922 1.00 76.31 540 LEU A N 1
ATOM 4163 C CA . LEU A 1 540 ? -9.701 -3.954 16.152 1.00 76.31 540 LEU A CA 1
ATOM 4164 C C . LEU A 1 540 ? -11.190 -3.878 15.794 1.00 76.31 540 LEU A C 1
ATOM 4166 O O . LEU A 1 540 ? -11.612 -4.309 14.719 1.00 76.31 540 LEU A O 1
ATOM 4170 N N . THR A 1 541 ? -11.997 -3.335 16.694 1.00 71.12 541 THR A N 1
ATOM 4171 C CA . THR A 1 541 ? -13.450 -3.233 16.553 1.00 71.12 541 THR A CA 1
ATOM 4172 C C . THR A 1 541 ? -13.896 -1.808 16.819 1.00 71.12 541 THR A C 1
ATOM 4174 O O . THR A 1 541 ? -13.574 -1.260 17.864 1.00 71.12 541 THR A O 1
ATOM 4177 N N . LEU A 1 542 ? -14.688 -1.239 15.914 1.00 75.44 542 LEU A N 1
ATOM 4178 C CA . LEU A 1 542 ? -15.513 -0.073 16.206 1.00 75.44 542 LEU A CA 1
ATOM 4179 C C . LEU A 1 542 ? -16.930 -0.597 16.459 1.00 75.44 542 LEU A C 1
ATOM 4181 O O . LEU A 1 542 ? -17.645 -0.972 15.533 1.00 75.44 542 LEU A O 1
ATOM 4185 N N . GLN A 1 543 ? -17.272 -0.759 17.731 1.00 68.69 543 GLN A N 1
ATOM 4186 C CA . GLN A 1 543 ? -18.485 -1.403 18.220 1.00 68.69 543 GLN A CA 1
ATOM 4187 C C . GLN A 1 543 ? -19.736 -0.577 17.895 1.00 68.69 543 GLN A C 1
ATOM 4189 O O . GLN A 1 543 ? -19.659 0.615 17.616 1.00 68.69 543 GLN A O 1
ATOM 4194 N N . SER A 1 544 ? -20.904 -1.224 17.915 1.00 66.12 544 SER A N 1
ATOM 4195 C CA . SER A 1 544 ? -22.204 -0.583 17.654 1.00 66.12 544 SER A CA 1
ATOM 4196 C C . SER A 1 544 ? -22.615 0.420 18.732 1.00 66.12 544 SER A C 1
ATOM 4198 O O . SER A 1 544 ? -23.439 1.291 18.480 1.00 66.12 544 SER A O 1
ATOM 4200 N N . ASP A 1 545 ? -22.043 0.301 19.928 1.00 57.84 545 ASP A N 1
ATOM 4201 C CA . ASP A 1 545 ? -22.208 1.238 21.038 1.00 57.84 545 ASP A CA 1
ATOM 4202 C C . ASP A 1 545 ? -21.304 2.475 20.910 1.00 57.84 545 ASP A C 1
ATOM 4204 O O . ASP A 1 545 ? -21.310 3.332 21.791 1.00 57.84 545 ASP A O 1
ATOM 4208 N N . SER A 1 546 ? -20.626 2.635 19.767 1.00 62.88 546 SER A N 1
ATOM 4209 C CA . SER A 1 546 ? -19.685 3.706 19.418 1.00 62.88 546 SER A CA 1
ATOM 4210 C C . SER A 1 546 ? -18.258 3.530 19.946 1.00 62.88 546 SER A C 1
ATOM 4212 O O . SER A 1 546 ? -17.412 4.375 19.639 1.00 62.88 546 SER A O 1
ATOM 4214 N N . ASN A 1 547 ? -17.958 2.465 20.693 1.00 63.41 547 ASN A N 1
ATOM 4215 C CA . ASN A 1 547 ? -16.643 2.293 21.298 1.00 63.41 547 ASN A CA 1
ATOM 4216 C C . ASN A 1 547 ? -15.610 1.717 20.316 1.00 63.41 547 ASN A C 1
ATOM 4218 O O . ASN A 1 547 ? -15.930 0.880 19.474 1.00 63.41 547 ASN A O 1
ATOM 4222 N N . VAL A 1 548 ? -14.342 2.111 20.445 1.00 73.25 548 VAL A N 1
ATOM 4223 C CA . VAL A 1 548 ? -13.231 1.508 19.685 1.00 73.25 548 VAL A CA 1
ATOM 4224 C C . VAL A 1 548 ? -12.449 0.620 20.626 1.00 73.25 548 VAL A C 1
ATOM 4226 O O . VAL A 1 548 ? -11.979 1.090 21.661 1.00 73.25 548 VAL A O 1
ATOM 4229 N N . VAL A 1 549 ? -12.312 -0.654 20.277 1.00 68.38 549 VAL A N 1
ATOM 4230 C CA . VAL A 1 549 ? -11.739 -1.675 21.150 1.00 68.38 549 VAL A CA 1
ATOM 4231 C C . VAL A 1 549 ? -10.806 -2.590 20.371 1.00 68.38 549 VAL A C 1
ATOM 4233 O O . VAL A 1 549 ? -11.164 -3.117 19.317 1.00 68.38 549 VAL A O 1
ATOM 4236 N N . LEU A 1 550 ? -9.614 -2.800 20.911 1.00 67.50 550 LEU A N 1
ATOM 4237 C CA . LEU A 1 550 ? -8.667 -3.810 20.476 1.00 67.50 550 LEU A CA 1
ATOM 4238 C C . LEU A 1 550 ? -8.824 -5.061 21.343 1.00 67.50 550 LEU A C 1
ATOM 4240 O O . LEU A 1 550 ? -8.680 -4.989 22.561 1.00 67.50 550 LEU A O 1
ATOM 4244 N N . TYR A 1 551 ? -9.075 -6.197 20.700 1.00 60.62 551 TYR A N 1
ATOM 4245 C CA . TYR A 1 551 ? -9.236 -7.499 21.333 1.00 60.62 551 TYR A CA 1
ATOM 4246 C C . TYR A 1 551 ? -8.100 -8.462 21.004 1.00 60.62 551 TYR A C 1
ATOM 4248 O O . TYR A 1 551 ? -7.565 -8.436 19.894 1.00 60.62 551 TYR A O 1
ATOM 4256 N N . ASP A 1 552 ? -7.810 -9.382 21.919 1.00 55.69 552 ASP A N 1
ATOM 4257 C CA . ASP A 1 552 ? -7.082 -10.615 21.614 1.00 55.69 552 ASP A CA 1
ATOM 4258 C C . ASP A 1 552 ? -8.023 -11.754 21.149 1.00 55.69 552 ASP A C 1
ATOM 4260 O O . ASP A 1 552 ? -9.242 -11.584 21.029 1.00 55.69 552 ASP A O 1
ATOM 4264 N N . SER A 1 553 ? -7.467 -12.938 20.880 1.00 56.88 553 SER A N 1
ATOM 4265 C CA . SER A 1 553 ? -8.223 -14.115 20.421 1.00 56.88 553 SER A CA 1
ATOM 4266 C C . SER A 1 553 ? -9.229 -14.663 21.436 1.00 56.88 553 SER A C 1
ATOM 4268 O O . SER A 1 553 ? -10.228 -15.269 21.040 1.00 56.88 553 SER A O 1
ATOM 4270 N N . ALA A 1 554 ? -9.007 -14.422 22.728 1.00 48.88 554 ALA A N 1
ATOM 4271 C CA . ALA A 1 554 ? -9.912 -14.771 23.816 1.00 48.88 554 ALA A CA 1
ATOM 4272 C C . ALA A 1 554 ? -10.936 -13.655 24.103 1.00 48.88 554 ALA A C 1
ATOM 4274 O O . ALA A 1 554 ? -11.661 -13.727 25.096 1.00 48.88 554 ALA A O 1
ATOM 4275 N N . ARG A 1 555 ? -11.022 -12.641 23.225 1.00 52.44 555 ARG A N 1
ATOM 4276 C CA . ARG A 1 555 ? -11.869 -11.444 23.362 1.00 52.44 555 ARG A CA 1
ATOM 4277 C C . ARG A 1 555 ? -11.549 -10.607 24.603 1.00 52.44 555 ARG A C 1
ATOM 4279 O O . ARG A 1 555 ? -12.421 -9.897 25.097 1.00 52.44 555 ARG A O 1
ATOM 4286 N N . GLN A 1 556 ? -10.304 -10.649 25.070 1.00 47.59 556 GLN A N 1
ATOM 4287 C CA . GLN A 1 556 ? -9.808 -9.741 26.101 1.00 47.59 556 GLN A CA 1
ATOM 4288 C C . GLN A 1 556 ? -9.597 -8.356 25.517 1.00 47.59 556 GLN A C 1
ATOM 4290 O O . GLN A 1 556 ? -9.023 -8.240 24.436 1.00 47.59 556 GLN A O 1
ATOM 4295 N N . VAL A 1 557 ? -10.037 -7.313 26.223 1.00 51.38 557 VAL A N 1
ATOM 4296 C CA . VAL A 1 557 ? -9.754 -5.929 25.832 1.00 51.38 557 VAL A CA 1
ATOM 4297 C C . VAL A 1 557 ? -8.288 -5.629 26.126 1.00 51.38 557 VAL A C 1
ATOM 4299 O O . VAL A 1 557 ? -7.868 -5.645 27.278 1.00 51.38 557 VAL A O 1
ATOM 4302 N N . LEU A 1 558 ? -7.513 -5.344 25.083 1.00 53.19 558 LEU A N 1
ATOM 4303 C CA . LEU A 1 558 ? -6.121 -4.907 25.200 1.00 53.19 558 LEU A CA 1
ATOM 4304 C C . LEU A 1 558 ? -6.005 -3.380 25.231 1.00 53.19 558 LEU A C 1
ATOM 4306 O O . LEU A 1 558 ? -5.126 -2.842 25.894 1.00 53.19 558 LEU A O 1
ATOM 4310 N N . TRP A 1 559 ? -6.878 -2.680 24.502 1.00 68.44 559 TRP A N 1
ATOM 4311 C CA . TRP A 1 559 ? -6.912 -1.218 24.432 1.00 68.44 559 TRP A CA 1
ATOM 4312 C C . TRP A 1 559 ? -8.303 -0.733 24.016 1.00 68.44 559 TRP A C 1
ATOM 4314 O O . TRP A 1 559 ? -8.979 -1.394 23.228 1.00 68.44 559 TRP A O 1
ATOM 4324 N N . THR A 1 560 ? -8.743 0.422 24.512 1.00 66.50 560 THR A N 1
ATOM 4325 C CA . THR A 1 560 ? -10.007 1.041 24.097 1.00 66.50 560 THR A CA 1
ATOM 4326 C C . THR A 1 560 ? -9.985 2.555 24.286 1.00 66.50 560 THR A C 1
ATOM 4328 O O . THR A 1 560 ? -9.238 3.064 25.119 1.00 66.50 560 THR A O 1
ATOM 4331 N N . VAL A 1 561 ? -10.823 3.275 23.534 1.00 60.72 561 VAL A N 1
ATOM 4332 C CA . VAL A 1 561 ? -11.088 4.705 23.773 1.00 60.72 561 VAL A CA 1
ATOM 4333 C C . VAL A 1 561 ? -12.133 4.957 24.866 1.00 60.72 561 VAL A C 1
ATOM 4335 O O . VAL A 1 561 ? -12.218 6.079 25.351 1.00 60.72 561 VAL A O 1
ATOM 4338 N N . GLY A 1 562 ? -12.906 3.944 25.274 1.00 52.84 562 GLY A N 1
ATOM 4339 C CA . GLY A 1 562 ? -13.784 4.015 26.446 1.00 52.84 562 GLY A CA 1
ATOM 4340 C C . GLY A 1 562 ? -15.004 4.930 26.303 1.00 52.84 562 GLY A C 1
ATOM 4341 O O . GLY A 1 562 ? -15.380 5.576 27.276 1.00 52.84 562 GLY A O 1
ATOM 4342 N N . VAL A 1 563 ? -15.629 5.007 25.122 1.00 54.16 563 VAL A N 1
ATOM 4343 C CA . VAL A 1 563 ? -16.863 5.801 24.927 1.00 54.16 563 VAL A CA 1
ATOM 4344 C C . VAL A 1 563 ? -18.050 4.936 24.554 1.00 54.16 563 VAL A C 1
ATOM 4346 O O . VAL A 1 563 ? -17.919 4.027 23.743 1.00 54.16 563 VAL A O 1
ATOM 4349 N N . VAL A 1 564 ? -19.223 5.262 25.103 1.00 51.47 564 VAL A N 1
ATOM 4350 C CA . VAL A 1 564 ? -20.481 4.576 24.794 1.00 51.47 564 VAL A CA 1
ATOM 4351 C C . VAL A 1 564 ? -21.614 5.571 24.567 1.00 51.47 564 VAL A C 1
ATOM 4353 O O . VAL A 1 564 ? -21.754 6.561 25.285 1.00 51.47 564 VAL A O 1
ATOM 4356 N N . GLY A 1 565 ? -22.439 5.293 23.556 1.00 53.19 565 GLY A N 1
ATOM 4357 C CA . GLY A 1 565 ? -23.681 6.022 23.285 1.00 53.19 565 GLY A CA 1
ATOM 4358 C C . GLY A 1 565 ? -23.500 7.363 22.568 1.00 53.19 565 GLY A C 1
ATOM 4359 O O . GLY A 1 565 ? -24.375 8.220 22.649 1.00 53.19 565 GLY A O 1
ATOM 4360 N N . TRP A 1 566 ? -22.376 7.571 21.876 1.00 62.41 566 TRP A N 1
ATOM 4361 C CA . TRP A 1 566 ? -22.077 8.820 21.153 1.00 62.41 566 TRP A CA 1
ATOM 4362 C C . TRP A 1 566 ? -22.601 8.846 19.706 1.00 62.41 566 TRP A C 1
ATOM 4364 O O . TRP A 1 566 ? -22.476 9.854 19.007 1.00 62.41 566 TRP A O 1
ATOM 4374 N N . GLY A 1 567 ? -23.259 7.766 19.283 1.00 64.56 567 GLY A N 1
ATOM 4375 C CA . GLY A 1 567 ? -23.865 7.617 17.964 1.00 64.56 567 GLY A CA 1
ATOM 4376 C C . GLY A 1 567 ? -22.895 7.027 16.942 1.00 64.56 567 GLY A C 1
ATOM 4377 O O . GLY A 1 567 ? -21.895 6.411 17.300 1.00 64.56 567 GLY A O 1
ATOM 4378 N N . ASP A 1 568 ? -23.184 7.186 15.652 1.00 75.44 568 ASP A N 1
ATOM 4379 C CA . ASP A 1 568 ? -22.397 6.538 14.601 1.00 75.44 568 ASP A CA 1
ATOM 4380 C C . ASP A 1 568 ? -20.945 7.031 14.617 1.00 75.44 568 ASP A C 1
ATOM 4382 O O . ASP A 1 568 ? -20.665 8.199 14.341 1.00 75.44 568 ASP A O 1
ATOM 4386 N N . GLY A 1 569 ? -20.031 6.120 14.961 1.00 74.12 569 GLY A N 1
ATOM 4387 C CA . GLY A 1 569 ? -18.594 6.354 14.980 1.00 74.12 569 GLY A CA 1
ATOM 4388 C C . GLY A 1 569 ? -17.931 6.103 13.625 1.00 74.12 569 GLY A C 1
ATOM 4389 O O . GLY A 1 569 ? -18.346 5.223 12.859 1.00 74.12 569 GLY A O 1
ATOM 4390 N N . HIS A 1 570 ? -16.848 6.829 13.368 1.00 80.38 570 HIS A N 1
ATOM 4391 C CA . HIS A 1 570 ? -15.975 6.672 12.212 1.00 80.38 570 HIS A CA 1
ATOM 4392 C C . HIS A 1 570 ? -14.509 6.765 12.639 1.00 80.38 570 HIS A C 1
ATOM 4394 O O . HIS A 1 570 ? -14.106 7.777 13.204 1.00 80.38 570 HIS A O 1
ATOM 4400 N N . LEU A 1 571 ? -13.705 5.742 12.341 1.00 83.69 571 LEU A N 1
ATOM 4401 C CA . LEU A 1 571 ? -12.262 5.726 12.604 1.00 83.69 571 LEU A CA 1
ATOM 4402 C C . LEU A 1 571 ? -11.490 5.799 11.281 1.00 83.69 571 LEU A C 1
ATOM 4404 O O . LEU A 1 571 ? -11.662 4.937 10.419 1.00 83.69 571 LEU A O 1
ATOM 4408 N N . GLY A 1 572 ? -10.630 6.807 11.130 1.00 81.62 572 GLY A N 1
ATOM 4409 C CA . GLY A 1 572 ? -9.844 7.079 9.921 1.00 81.62 572 GLY A CA 1
ATOM 4410 C C . GLY A 1 572 ? -8.446 7.633 10.218 1.00 81.62 572 GLY A C 1
ATOM 4411 O O . GLY A 1 572 ? -8.082 7.854 11.376 1.00 81.62 572 GLY A O 1
ATOM 4412 N N . ILE A 1 573 ? -7.645 7.840 9.165 1.00 80.56 573 ILE A N 1
ATOM 4413 C CA . ILE A 1 573 ? -6.297 8.417 9.272 1.00 80.56 573 ILE A CA 1
ATOM 4414 C C . ILE A 1 573 ? -6.214 9.698 8.454 1.00 80.56 573 ILE A C 1
ATOM 4416 O O . ILE A 1 573 ? -6.297 9.698 7.229 1.00 80.56 573 ILE A O 1
ATOM 4420 N N . GLN A 1 574 ? -5.938 10.800 9.127 1.00 80.50 574 GLN A N 1
ATOM 4421 C CA . GLN A 1 574 ? -5.783 12.089 8.481 1.00 80.50 574 GLN A CA 1
ATOM 4422 C C . GLN A 1 574 ? -4.449 12.203 7.729 1.00 80.50 574 GLN A C 1
ATOM 4424 O O . GLN A 1 574 ? -3.424 11.634 8.106 1.00 80.50 574 GLN A O 1
ATOM 4429 N N . ASN A 1 575 ? -4.429 13.043 6.692 1.00 74.19 575 ASN A N 1
ATOM 4430 C CA . ASN A 1 575 ? -3.254 13.291 5.843 1.00 74.19 575 ASN A CA 1
ATOM 4431 C C . ASN A 1 575 ? -2.056 13.946 6.557 1.00 74.19 575 ASN A C 1
ATOM 4433 O O . ASN A 1 575 ? -0.999 14.101 5.944 1.00 74.19 575 ASN A O 1
ATOM 4437 N N . ASN A 1 576 ? -2.216 14.344 7.819 1.00 75.94 576 ASN A N 1
ATOM 4438 C CA . ASN A 1 576 ? -1.173 14.882 8.695 1.00 75.94 576 ASN A CA 1
ATOM 4439 C C . ASN A 1 576 ? -0.592 13.832 9.666 1.00 75.94 576 ASN A C 1
ATOM 4441 O O . ASN A 1 576 ? 0.241 14.194 10.492 1.00 75.94 576 ASN A O 1
ATOM 4445 N N . GLY A 1 577 ? -1.017 12.566 9.580 1.00 73.69 577 GLY A N 1
ATOM 4446 C CA . GLY A 1 577 ? -0.506 11.484 10.422 1.00 73.69 577 GLY A CA 1
ATOM 4447 C C . GLY A 1 577 ? -1.219 11.325 11.760 1.00 73.69 577 GLY A C 1
ATOM 4448 O O . GLY A 1 577 ? -0.628 10.792 12.690 1.00 73.69 577 GLY A O 1
ATOM 4449 N N . ASN A 1 578 ? -2.475 11.763 11.872 1.00 80.12 578 ASN A N 1
ATOM 4450 C CA . ASN A 1 578 ? -3.302 11.525 13.055 1.00 80.12 578 ASN A CA 1
ATOM 4451 C C . ASN A 1 578 ? -4.336 10.423 12.804 1.00 80.12 578 ASN A C 1
ATOM 4453 O O . ASN A 1 578 ? -5.033 10.447 11.791 1.00 80.12 578 ASN A O 1
ATOM 4457 N N . VAL A 1 579 ? -4.491 9.503 13.761 1.00 82.44 579 VAL A N 1
ATOM 4458 C CA . VAL A 1 579 ? -5.697 8.662 13.844 1.00 82.44 579 VAL A CA 1
ATOM 4459 C C . VAL A 1 579 ? -6.821 9.532 14.394 1.00 82.44 579 VAL A C 1
ATOM 4461 O O . VAL A 1 579 ? -6.663 10.094 15.478 1.00 82.44 579 VAL A O 1
ATOM 4464 N N . LEU A 1 580 ? -7.921 9.652 13.653 1.00 84.31 580 LEU A N 1
ATOM 4465 C CA . LEU A 1 580 ? -9.130 10.359 14.067 1.00 84.31 580 LEU A CA 1
ATOM 4466 C C . LEU A 1 580 ? -10.244 9.346 14.300 1.00 84.31 580 LEU A C 1
ATOM 4468 O O . LEU A 1 580 ? -10.494 8.479 13.463 1.00 84.31 580 LEU A O 1
ATOM 4472 N N . ILE A 1 581 ? -10.956 9.516 15.405 1.00 83.25 581 ILE A N 1
ATOM 4473 C CA . ILE A 1 581 ? -12.252 8.897 15.632 1.00 83.25 581 ILE A CA 1
ATOM 4474 C C . ILE A 1 581 ? -13.267 10.021 15.803 1.00 83.25 581 ILE A C 1
ATOM 4476 O O . ILE A 1 581 ? -13.060 10.917 16.616 1.00 83.25 581 ILE A O 1
ATOM 4480 N N . SER A 1 582 ? -14.339 10.014 15.023 1.00 80.50 582 SER A N 1
ATOM 4481 C CA . SER A 1 582 ? -15.407 11.014 15.093 1.00 80.50 582 SER A CA 1
ATOM 4482 C C . SER A 1 582 ? -16.763 10.347 15.263 1.00 80.50 582 SER A C 1
ATOM 4484 O O . SER A 1 582 ? -16.965 9.223 14.807 1.00 80.50 582 SER A O 1
ATOM 4486 N N . TRP A 1 583 ? -17.685 11.038 15.930 1.00 80.50 583 TRP A N 1
ATOM 4487 C CA . TRP A 1 583 ? -19.033 10.542 16.200 1.00 80.50 583 TRP A CA 1
ATOM 4488 C C . TRP A 1 583 ? -20.098 11.514 15.702 1.00 80.50 583 TRP A C 1
ATOM 4490 O O . TRP A 1 583 ? -19.877 12.725 15.618 1.00 80.50 583 TRP A O 1
ATOM 4500 N N . SER A 1 584 ? -21.290 10.997 15.403 1.00 77.00 584 SER A N 1
ATOM 4501 C CA . SER A 1 584 ? -22.414 11.797 14.897 1.00 77.00 584 SER A CA 1
ATOM 4502 C C . SER A 1 584 ? -22.887 12.905 15.849 1.00 77.00 584 SER A C 1
ATOM 4504 O O . SER A 1 584 ? -23.556 13.835 15.406 1.00 77.00 584 SER A O 1
ATOM 4506 N N . ASN A 1 585 ? -22.546 12.831 17.139 1.00 64.88 585 ASN A N 1
ATOM 4507 C CA . ASN A 1 585 ? -22.825 13.882 18.123 1.00 64.88 585 ASN A CA 1
ATOM 4508 C C . ASN A 1 585 ? -21.834 15.069 18.077 1.00 64.88 585 ASN A C 1
ATOM 4510 O O . ASN A 1 585 ? -21.947 15.987 18.883 1.00 64.88 585 ASN A O 1
ATOM 4514 N N . GLY A 1 586 ? -20.856 15.061 17.165 1.00 66.25 586 GLY A N 1
ATOM 4515 C CA . GLY A 1 586 ? -19.875 16.139 16.999 1.00 66.25 586 GLY A CA 1
ATOM 4516 C C . GLY A 1 586 ? -18.624 16.015 17.876 1.00 66.25 586 GLY A C 1
ATOM 4517 O O . GLY A 1 586 ? -17.697 16.811 17.718 1.00 66.25 586 GLY A O 1
ATOM 4518 N N . ASN A 1 587 ? -18.551 15.015 18.760 1.00 69.50 587 ASN A N 1
ATOM 4519 C CA . ASN A 1 587 ? -17.324 14.714 19.494 1.00 69.50 587 ASN A CA 1
ATOM 4520 C C . ASN A 1 587 ? -16.300 14.018 18.588 1.00 69.50 587 ASN A C 1
ATOM 4522 O O . ASN A 1 587 ? -16.648 13.321 17.630 1.00 69.50 587 ASN A O 1
ATOM 4526 N N . SER A 1 588 ? -15.017 14.171 18.915 1.00 77.31 588 SER A N 1
ATOM 4527 C CA . SER A 1 588 ? -13.945 13.403 18.282 1.00 77.31 588 SER A CA 1
ATOM 4528 C C . SER A 1 588 ? -12.767 13.145 19.217 1.00 77.31 588 SER A C 1
ATOM 4530 O O . SER A 1 588 ? -12.568 13.841 20.212 1.00 77.31 588 SER A O 1
ATOM 4532 N N . TRP A 1 589 ? -11.986 12.125 18.885 1.00 79.69 589 TRP A N 1
ATOM 4533 C CA . TRP A 1 589 ? -10.748 11.749 19.547 1.00 79.69 589 TRP A CA 1
ATOM 4534 C C . TRP A 1 589 ? -9.633 11.669 18.516 1.00 79.69 589 TRP A C 1
ATOM 4536 O O . TRP A 1 589 ? -9.829 11.127 17.427 1.00 79.69 589 TRP A O 1
ATOM 4546 N N . THR A 1 590 ? -8.456 12.179 18.857 1.00 77.38 590 THR A N 1
ATOM 4547 C CA . THR A 1 590 ? -7.268 12.046 18.015 1.00 77.38 590 THR A CA 1
ATOM 4548 C C . THR A 1 590 ? -6.135 11.395 18.786 1.00 77.38 590 THR A C 1
ATOM 4550 O O . THR A 1 590 ? -5.892 11.737 19.936 1.00 77.38 590 THR A O 1
ATOM 4553 N N . ALA A 1 591 ? -5.404 10.479 18.155 1.00 70.50 591 ALA A N 1
ATOM 4554 C CA . ALA A 1 591 ? -4.281 9.801 18.805 1.00 70.50 591 ALA A CA 1
ATOM 4555 C C . ALA A 1 591 ? -3.128 10.752 19.176 1.00 70.50 591 ALA A C 1
ATOM 4557 O O . ALA A 1 591 ? -2.447 10.515 20.167 1.00 70.50 591 ALA A O 1
ATOM 4558 N N . GLY A 1 592 ? -2.931 11.832 18.407 1.00 62.66 592 GLY A N 1
ATOM 4559 C CA . GLY A 1 592 ? -1.761 12.707 18.502 1.00 62.66 592 GLY A CA 1
ATOM 4560 C C . GLY A 1 592 ? -0.463 11.989 18.097 1.00 62.66 592 GLY A C 1
ATOM 4561 O O . GLY A 1 592 ? -0.212 10.847 18.467 1.00 62.66 592 GLY A O 1
ATOM 4562 N N . THR A 1 593 ? 0.416 12.650 17.345 1.00 53.38 593 THR A N 1
ATOM 4563 C CA . THR A 1 593 ? 1.666 12.041 16.840 1.00 53.38 593 THR A CA 1
ATOM 4564 C C . THR A 1 593 ? 2.767 11.857 17.899 1.00 53.38 593 THR A C 1
ATOM 4566 O O . THR A 1 593 ? 3.888 11.489 17.553 1.00 53.38 593 THR A O 1
ATOM 4569 N N . SER A 1 594 ? 2.502 12.145 19.182 1.00 41.59 594 SER A N 1
ATOM 4570 C CA . SER A 1 594 ? 3.526 12.098 20.240 1.00 41.59 594 SER A CA 1
ATOM 4571 C C . SER A 1 594 ? 3.007 11.935 21.685 1.00 41.59 594 SER A C 1
ATOM 4573 O O . SER A 1 594 ? 3.712 12.342 22.609 1.00 41.59 594 SER A O 1
ATOM 4575 N N . GLY A 1 595 ? 1.800 11.405 21.941 1.00 46.81 595 GLY A N 1
ATOM 4576 C CA . GLY A 1 595 ? 1.273 11.345 23.318 1.00 46.81 595 GLY A CA 1
ATOM 4577 C C . GLY A 1 595 ? -0.082 10.658 23.519 1.00 46.81 595 GLY A C 1
ATOM 4578 O O . GLY A 1 595 ? -0.589 9.986 22.627 1.00 46.81 595 GLY A O 1
ATOM 4579 N N . THR A 1 596 ? -0.638 10.811 24.728 1.00 48.94 596 THR A N 1
ATOM 4580 C CA . THR A 1 596 ? -1.971 10.333 25.133 1.00 48.94 596 THR A CA 1
ATOM 4581 C C . THR A 1 596 ? -3.030 11.077 24.320 1.00 48.94 596 THR A C 1
ATOM 4583 O O . THR A 1 596 ? -3.004 12.306 24.282 1.00 48.94 596 THR A O 1
ATOM 4586 N N . GLY A 1 597 ? -3.913 10.356 23.629 1.00 58.84 597 GLY A N 1
ATOM 4587 C CA . GLY A 1 597 ? -4.823 10.958 22.652 1.00 58.84 597 GLY A CA 1
ATOM 4588 C C . GLY A 1 597 ? -5.646 12.133 23.193 1.00 58.84 597 GLY A C 1
ATOM 4589 O O . GLY A 1 597 ? -5.992 12.187 24.373 1.00 58.84 597 GLY A O 1
ATOM 4590 N N . VAL A 1 598 ? -5.946 13.091 22.318 1.00 62.75 598 VAL A N 1
ATOM 4591 C CA . VAL A 1 598 ? -6.645 14.337 22.637 1.00 62.75 598 VAL A CA 1
ATOM 4592 C C . VAL A 1 598 ? -8.128 14.198 22.317 1.00 62.75 598 VAL A C 1
ATOM 4594 O O . VAL A 1 598 ? -8.509 13.890 21.184 1.00 62.75 598 VAL A O 1
ATOM 4597 N N . TRP A 1 599 ? -8.965 14.478 23.314 1.00 64.00 599 TRP A N 1
ATOM 4598 C CA . TRP A 1 599 ? -10.409 14.600 23.150 1.00 64.00 599 TRP A CA 1
ATOM 4599 C C . TRP A 1 599 ? -10.785 16.003 22.674 1.00 64.00 599 TRP A C 1
ATOM 4601 O O . TRP A 1 599 ? -10.370 17.010 23.247 1.00 64.00 599 TRP A O 1
ATOM 4611 N N . HIS A 1 600 ? -11.621 16.064 21.645 1.00 67.50 600 HIS A N 1
ATOM 4612 C CA . HIS A 1 600 ? -12.279 17.276 21.182 1.00 67.50 600 HIS A CA 1
ATOM 4613 C C . HIS A 1 600 ? -13.771 17.137 21.467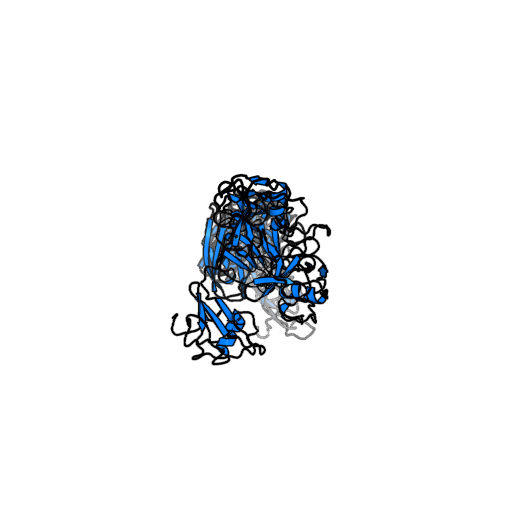 1.00 67.50 600 HIS A C 1
ATOM 4615 O O . HIS A 1 600 ? -14.522 16.519 20.708 1.00 67.50 600 HIS A O 1
ATOM 4621 N N . GLN A 1 601 ? -14.170 17.680 22.614 1.00 65.06 601 GLN A N 1
ATOM 4622 C CA . GLN A 1 601 ? -15.489 17.482 23.189 1.00 65.06 601 GLN A CA 1
ATOM 4623 C C . GLN A 1 601 ? -16.401 18.677 22.897 1.00 65.06 601 GLN A C 1
ATOM 4625 O O . GLN A 1 601 ? -16.127 19.797 23.324 1.00 65.06 601 GLN A O 1
ATOM 4630 N N . GLN A 1 602 ? -17.477 18.432 22.149 1.00 60.94 602 GLN A N 1
ATOM 4631 C CA . GLN A 1 602 ? -18.602 19.356 21.979 1.00 60.94 602 GLN A CA 1
ATOM 4632 C C . GLN A 1 602 ? -19.770 19.013 22.926 1.00 60.94 602 GLN A C 1
ATOM 4634 O O . GLN A 1 602 ? -20.563 19.895 23.237 1.00 60.94 602 GLN A O 1
ATOM 4639 N N . HIS A 1 603 ? -19.851 17.766 23.416 1.00 67.00 603 HIS A N 1
ATOM 4640 C CA . HIS A 1 603 ? -20.903 17.255 24.306 1.00 67.00 603 HIS A CA 1
ATOM 4641 C C . HIS A 1 603 ? -20.352 16.397 25.460 1.00 67.00 603 HIS A C 1
ATOM 4643 O O . HIS A 1 603 ? -19.406 15.628 25.266 1.00 67.00 603 HIS A O 1
ATOM 4649 N N . CYS A 1 604 ? -20.973 16.484 26.643 1.00 70.69 604 CYS A N 1
ATOM 4650 C CA . CYS A 1 604 ? -20.558 15.782 27.867 1.00 70.69 604 CYS A CA 1
ATOM 4651 C C . CYS A 1 604 ? -20.573 14.248 27.738 1.00 70.69 604 CYS A C 1
ATOM 4653 O O . CYS A 1 604 ? -21.417 13.709 27.014 1.00 70.69 604 CYS A O 1
ATOM 4655 N N . PRO A 1 605 ? -19.655 13.528 28.417 1.00 64.81 605 PRO A N 1
ATOM 4656 C CA . PRO A 1 605 ? -19.520 12.087 28.264 1.00 64.81 605 PRO A CA 1
ATOM 4657 C C . PRO A 1 605 ? -20.516 11.349 29.177 1.00 64.81 605 PRO A C 1
ATOM 4659 O O . PRO A 1 605 ? -20.702 11.729 30.331 1.00 64.81 605 PRO A O 1
ATOM 4662 N N . GLY A 1 606 ? -21.150 10.288 28.668 1.00 65.06 606 GLY A N 1
ATOM 4663 C CA . GLY A 1 606 ? -21.947 9.359 29.480 1.00 65.06 606 GLY A CA 1
ATOM 4664 C C . GLY A 1 606 ? -21.071 8.325 30.200 1.00 65.06 606 GLY A C 1
ATOM 4665 O O . GLY A 1 606 ? -19.851 8.357 30.098 1.00 65.06 606 GLY A O 1
ATOM 4666 N N . GLY A 1 607 ? -21.670 7.370 30.903 1.00 56.69 607 GLY A N 1
ATOM 4667 C CA . GLY A 1 607 ? -20.944 6.298 31.595 1.00 56.69 607 GLY A CA 1
ATOM 4668 C C . GLY A 1 607 ? -21.886 5.453 32.443 1.00 56.69 607 GLY A C 1
ATOM 4669 O O . GLY A 1 607 ? -22.937 5.947 32.833 1.00 56.69 607 GLY A O 1
ATOM 4670 N N . ASP A 1 608 ? -21.543 4.194 32.702 1.00 53.66 608 ASP A N 1
ATOM 4671 C CA . ASP A 1 608 ? -22.297 3.294 33.584 1.00 53.66 608 ASP A CA 1
ATOM 4672 C C . ASP A 1 608 ? -21.323 2.291 34.214 1.00 53.66 608 ASP A C 1
ATOM 4674 O O . ASP A 1 608 ? -20.518 1.688 33.498 1.00 53.66 608 ASP A O 1
ATOM 4678 N N . ASN A 1 609 ? -21.372 2.134 35.536 1.00 48.31 609 ASN A N 1
ATOM 4679 C CA . ASN A 1 609 ? -20.563 1.167 36.277 1.00 48.31 609 ASN A CA 1
ATOM 4680 C C . ASN A 1 609 ? -21.372 0.117 37.046 1.00 48.31 609 ASN A C 1
ATOM 4682 O O . ASN A 1 609 ? -20.838 -0.592 37.899 1.00 48.31 609 ASN A O 1
ATOM 4686 N N . GLY A 1 610 ? -22.665 0.008 36.740 1.00 45.75 610 GLY A N 1
ATOM 4687 C CA . GLY A 1 610 ? -23.593 -0.902 37.398 1.00 45.75 610 GLY A CA 1
ATOM 4688 C C . GLY A 1 610 ? -24.046 -0.438 38.783 1.00 45.75 610 GLY A C 1
ATOM 4689 O O . GLY A 1 610 ? -24.890 -1.107 39.376 1.00 45.75 610 GLY A O 1
ATOM 4690 N N . ILE A 1 611 ? -23.526 0.687 39.288 1.00 50.50 611 ILE A N 1
ATOM 4691 C CA . ILE A 1 611 ? -23.964 1.359 40.522 1.00 50.50 611 ILE A CA 1
ATOM 4692 C C . ILE A 1 611 ? -24.463 2.771 40.215 1.00 50.50 611 ILE A C 1
ATOM 4694 O O . ILE A 1 611 ? -25.512 3.177 40.711 1.00 50.50 611 ILE A O 1
ATOM 4698 N N . VAL A 1 612 ? -23.727 3.494 39.376 1.00 66.62 612 VAL A N 1
ATOM 4699 C CA . VAL A 1 612 ? -23.970 4.857 38.914 1.00 66.62 612 VAL A CA 1
ATOM 4700 C C . VAL A 1 612 ? -23.981 4.861 37.391 1.00 66.62 612 VAL A C 1
ATOM 4702 O O . VAL A 1 612 ? -23.174 4.180 36.756 1.00 66.62 612 VAL A O 1
ATOM 4705 N N . ARG A 1 613 ? -24.866 5.660 36.795 1.00 67.88 613 ARG A N 1
ATOM 4706 C CA . ARG A 1 613 ? -24.882 5.917 35.355 1.00 67.88 613 ARG A CA 1
ATOM 4707 C C . ARG A 1 613 ? -25.192 7.371 35.018 1.00 67.88 613 ARG A C 1
ATOM 4709 O O . ARG A 1 613 ? -25.901 8.060 35.748 1.00 67.88 613 ARG A O 1
ATOM 4716 N N . LEU A 1 614 ? -24.688 7.809 33.870 1.00 72.38 614 LEU A N 1
ATOM 4717 C CA . LEU A 1 614 ? -24.902 9.122 33.275 1.00 72.38 614 LEU A CA 1
ATOM 4718 C C . LEU A 1 614 ? -25.764 8.985 32.020 1.00 72.38 614 LEU A C 1
ATOM 4720 O O . LEU A 1 614 ? -25.340 8.396 31.024 1.00 72.38 614 LEU A O 1
ATOM 4724 N N . VAL A 1 615 ? -26.977 9.539 32.058 1.00 71.12 615 VAL A N 1
ATOM 4725 C CA . VAL A 1 615 ? -27.996 9.369 31.007 1.00 71.12 615 VAL A CA 1
ATOM 4726 C C . VAL A 1 615 ? -28.574 10.702 30.528 1.00 71.12 615 VAL A C 1
ATOM 4728 O O . VAL A 1 615 ? -28.540 11.708 31.228 1.00 71.12 615 VAL A O 1
ATOM 4731 N N . GLY A 1 616 ? -29.130 10.731 29.312 1.00 70.75 616 GLY A N 1
ATOM 4732 C CA . GLY A 1 616 ? -29.809 11.925 28.785 1.00 70.75 616 GLY A CA 1
ATOM 4733 C C . GLY A 1 616 ? -28.890 13.134 28.568 1.00 70.75 616 GLY A C 1
ATOM 4734 O O . GLY A 1 616 ? -29.302 14.258 28.827 1.00 70.75 616 GLY A O 1
ATOM 4735 N N . CYS A 1 617 ? -27.654 12.897 28.125 1.00 72.94 617 CYS A N 1
ATOM 4736 C CA . CYS A 1 617 ? -26.601 13.902 27.977 1.00 72.94 617 CYS A CA 1
ATOM 4737 C C . CYS A 1 617 ? -26.913 15.025 26.974 1.00 72.94 617 CYS A C 1
ATOM 4739 O O . CYS A 1 617 ? -27.530 14.803 25.931 1.00 72.94 617 CYS A O 1
ATOM 4741 N N . ASN A 1 618 ? -26.395 16.222 27.252 1.00 72.88 618 ASN A N 1
ATOM 4742 C CA . ASN A 1 618 ? -26.326 17.349 26.320 1.00 72.88 618 ASN A CA 1
ATOM 4743 C C . ASN A 1 618 ? -24.953 18.053 26.399 1.00 72.88 618 ASN A C 1
ATOM 4745 O O . ASN A 1 618 ? -24.005 17.531 26.984 1.00 72.88 618 ASN A O 1
ATOM 4749 N N . GLU A 1 619 ? -24.830 19.238 25.795 1.00 74.00 619 GLU A N 1
ATOM 4750 C CA . GLU A 1 619 ? -23.594 20.043 25.791 1.00 74.00 619 GLU A CA 1
ATOM 4751 C C . GLU A 1 619 ? -23.095 20.434 27.196 1.00 74.00 619 GLU A C 1
ATOM 4753 O O . GLU A 1 619 ? -21.941 20.824 27.345 1.00 74.00 619 GLU A O 1
ATOM 4758 N N . ARG A 1 620 ? -23.955 20.375 28.222 1.00 80.44 620 ARG A N 1
ATOM 4759 C CA . ARG A 1 620 ? -23.670 20.876 29.575 1.00 80.44 620 ARG A CA 1
ATOM 4760 C C . ARG A 1 620 ? -23.501 19.788 30.626 1.00 80.44 620 ARG A C 1
ATOM 4762 O O . ARG A 1 620 ? -22.709 19.990 31.538 1.00 80.44 620 ARG A O 1
ATOM 4769 N N . ALA A 1 621 ? -24.265 18.698 30.544 1.00 86.12 621 ALA A N 1
ATOM 4770 C CA . ALA A 1 621 ? -24.209 17.591 31.501 1.00 86.12 621 ALA A CA 1
ATOM 4771 C C . ALA A 1 621 ? -24.997 16.360 31.029 1.00 86.12 621 ALA A C 1
ATOM 4773 O O . ALA A 1 621 ? -25.733 16.411 30.041 1.00 86.12 621 ALA A O 1
ATOM 4774 N N . CYS A 1 622 ? -24.856 15.274 31.782 1.00 84.12 622 CYS A N 1
ATOM 4775 C CA . CYS A 1 622 ? -25.681 14.071 31.766 1.00 84.12 622 CYS A CA 1
ATOM 4776 C C . CYS A 1 622 ? -26.340 13.887 33.134 1.00 84.12 622 CYS A C 1
ATOM 4778 O O . CYS A 1 622 ? -25.683 14.102 34.145 1.00 84.12 622 CYS A O 1
ATOM 4780 N N . ARG A 1 623 ? -27.596 13.444 33.200 1.00 91.88 623 ARG A N 1
ATOM 4781 C CA . ARG A 1 623 ? -28.275 13.172 34.475 1.00 91.88 623 ARG A CA 1
ATOM 4782 C C . ARG A 1 623 ? -27.609 12.016 35.217 1.00 91.88 623 ARG A C 1
ATOM 4784 O O . ARG A 1 623 ? -27.339 10.986 34.599 1.00 91.88 623 ARG A O 1
ATOM 4791 N N . VAL A 1 624 ? -27.413 12.177 36.524 1.00 93.62 624 VAL A N 1
ATOM 4792 C CA . VAL A 1 624 ? -26.891 11.130 37.411 1.00 93.62 624 VAL A CA 1
ATOM 4793 C C . VAL A 1 624 ? -28.031 10.232 37.883 1.00 93.62 624 VAL A C 1
ATOM 4795 O O . VAL A 1 624 ? -29.021 10.702 38.447 1.00 93.62 624 VAL A O 1
ATOM 4798 N N . GLU A 1 625 ? -27.885 8.929 37.671 1.00 88.62 625 GLU A N 1
ATOM 4799 C CA . GLU A 1 625 ? -28.768 7.908 38.229 1.00 88.62 625 GLU A CA 1
ATOM 4800 C C . GLU A 1 625 ? -27.945 6.879 39.009 1.00 88.62 625 GLU A C 1
ATOM 4802 O O . GLU A 1 625 ? -26.833 6.539 38.612 1.00 88.62 625 GLU A O 1
ATOM 4807 N N . VAL A 1 626 ? -28.495 6.384 40.117 1.00 81.31 626 VAL A N 1
ATOM 4808 C CA . VAL A 1 626 ? -27.894 5.359 40.980 1.00 81.31 626 VAL A CA 1
ATOM 4809 C C . VAL A 1 626 ? -28.841 4.173 41.126 1.00 81.31 626 VAL A C 1
ATOM 4811 O O . VAL A 1 626 ? -30.061 4.339 41.048 1.00 81.31 626 VAL A O 1
ATOM 4814 N N . ILE A 1 627 ? -28.311 2.969 41.330 1.00 65.75 627 ILE A N 1
ATOM 4815 C CA . ILE A 1 627 ? -29.127 1.778 41.579 1.00 65.75 627 ILE A CA 1
ATOM 4816 C C . ILE A 1 627 ? -29.264 1.520 43.082 1.00 65.75 627 ILE A C 1
ATOM 4818 O O . ILE A 1 627 ? -28.281 1.450 43.820 1.00 65.75 627 ILE A O 1
ATOM 4822 N N . HIS A 1 628 ? -30.496 1.331 43.547 1.00 70.88 628 HIS A N 1
ATOM 4823 C CA . HIS A 1 628 ? -30.783 0.954 44.926 1.00 70.88 628 HIS A CA 1
ATOM 4824 C C . HIS A 1 628 ? -31.910 -0.083 44.954 1.00 70.88 628 HIS A C 1
ATOM 4826 O O . HIS A 1 628 ? -32.896 0.040 44.234 1.00 70.88 628 HIS A O 1
ATOM 4832 N N . HIS A 1 629 ? -31.736 -1.164 45.723 1.00 70.31 629 HIS A N 1
ATOM 4833 C CA . HIS A 1 629 ? -32.654 -2.317 45.743 1.00 70.31 629 HIS A CA 1
ATOM 4834 C C . HIS A 1 629 ? -33.007 -2.900 44.355 1.00 70.31 629 HIS A C 1
ATOM 4836 O O . HIS A 1 629 ? -34.083 -3.460 44.160 1.00 70.31 629 HIS A O 1
ATOM 4842 N N . GLY A 1 630 ? -32.077 -2.816 43.397 1.00 55.62 630 GLY A N 1
ATOM 4843 C CA . GLY A 1 630 ? -32.263 -3.328 42.035 1.00 55.62 630 GLY A CA 1
ATOM 4844 C C . GLY A 1 630 ? -33.048 -2.402 41.099 1.00 55.62 630 GLY A C 1
ATOM 4845 O O . GLY A 1 630 ? -33.275 -2.771 39.950 1.00 55.62 630 GLY A O 1
ATOM 4846 N N . GLU A 1 631 ? -33.427 -1.204 41.550 1.00 67.75 631 GLU A N 1
ATOM 4847 C CA . GLU A 1 631 ? -34.118 -0.196 40.744 1.00 67.75 631 GLU A CA 1
ATOM 4848 C C . GLU A 1 631 ? -33.243 1.051 40.559 1.00 67.75 631 GLU A C 1
ATOM 4850 O O . GLU A 1 631 ? -32.625 1.548 41.503 1.00 67.75 631 GLU A O 1
ATOM 4855 N N . TRP A 1 632 ? -33.188 1.574 39.332 1.00 79.00 632 TRP A N 1
ATOM 4856 C CA . TRP A 1 632 ? -32.502 2.832 39.032 1.00 79.00 632 TRP A CA 1
ATOM 4857 C C . TRP A 1 632 ? -33.361 4.027 39.444 1.00 79.00 632 TRP A C 1
ATOM 4859 O O . TRP A 1 632 ? -34.566 4.044 39.194 1.00 79.00 632 TRP A O 1
ATOM 4869 N N . GLY A 1 633 ? -32.725 5.036 40.027 1.00 86.50 633 GLY A N 1
ATOM 4870 C CA . GLY A 1 633 ? -33.360 6.291 40.416 1.00 86.50 633 GLY A CA 1
ATOM 4871 C C . GLY A 1 633 ? -32.387 7.457 40.344 1.00 86.50 633 GLY A C 1
ATOM 4872 O O . GLY A 1 633 ? -31.180 7.263 40.210 1.00 86.50 633 GLY A O 1
ATOM 4873 N N . THR A 1 634 ? -32.915 8.672 40.377 1.00 95.50 634 THR A N 1
ATOM 4874 C CA . THR A 1 634 ? -32.134 9.897 40.167 1.00 95.50 634 THR A CA 1
ATOM 4875 C C . THR A 1 634 ? -31.510 10.408 41.463 1.00 95.50 634 THR A C 1
ATOM 4877 O O . THR A 1 634 ? -31.820 9.928 42.558 1.00 95.50 634 THR A O 1
ATOM 4880 N N . VAL A 1 635 ? -30.601 11.374 41.333 1.00 96.88 635 VAL A N 1
ATOM 4881 C CA . VAL A 1 635 ? -29.978 12.087 42.455 1.00 96.88 635 VAL A CA 1
ATOM 4882 C C . VAL A 1 635 ? -30.435 13.544 42.423 1.00 96.88 635 VAL A C 1
ATOM 4884 O O . VAL A 1 635 ? -30.395 14.163 41.358 1.00 96.88 635 VAL A O 1
ATOM 4887 N N . CYS A 1 636 ? -30.889 14.071 43.560 1.00 96.62 636 CYS A N 1
ATOM 4888 C CA . CYS A 1 636 ? -31.273 15.475 43.682 1.00 96.62 636 CYS A CA 1
ATOM 4889 C C . CYS A 1 636 ? -30.044 16.400 43.660 1.00 96.62 636 CYS A C 1
ATOM 4891 O O . CYS A 1 636 ? -28.943 16.005 44.046 1.00 96.62 636 CYS A O 1
ATOM 4893 N N . ASP A 1 637 ? -30.229 17.625 43.175 1.00 94.94 637 ASP A N 1
ATOM 4894 C CA . ASP A 1 637 ? -29.206 18.664 43.091 1.00 94.94 637 ASP A CA 1
ATOM 4895 C C . ASP A 1 637 ? -29.005 19.470 44.384 1.00 94.94 637 ASP A C 1
ATOM 4897 O O . ASP A 1 637 ? -28.008 20.199 44.490 1.00 94.94 637 ASP A O 1
ATOM 4901 N N . ASP A 1 638 ? -29.900 19.320 45.365 1.00 94.62 638 ASP A N 1
ATOM 4902 C CA . ASP A 1 638 ? -29.789 19.937 46.683 1.00 94.62 638 ASP A CA 1
ATOM 4903 C C . ASP A 1 638 ? -28.471 19.520 47.350 1.00 94.62 638 ASP A C 1
ATOM 4905 O O . ASP A 1 638 ? -28.116 18.347 47.482 1.00 94.62 638 ASP A O 1
ATOM 4909 N N . SER A 1 639 ? -27.690 20.539 47.714 1.00 92.19 639 SER A N 1
ATOM 4910 C CA . SER A 1 639 ? -26.348 20.415 48.292 1.00 92.19 639 SER A CA 1
ATOM 4911 C C . SER A 1 639 ? -25.300 19.685 47.422 1.00 92.19 639 SER A C 1
ATOM 4913 O O . SER A 1 639 ? -24.164 19.556 47.872 1.00 92.19 639 SER A O 1
ATOM 4915 N N . PHE A 1 640 ? -25.618 19.310 46.174 1.00 95.69 640 PHE A N 1
ATOM 4916 C CA . PHE A 1 640 ? -24.711 18.617 45.253 1.00 95.69 640 PHE A CA 1
ATOM 4917 C C . PHE A 1 640 ? -23.704 19.589 44.605 1.00 95.69 640 PHE A C 1
ATOM 4919 O O . PHE A 1 640 ? -24.060 20.486 43.829 1.00 95.69 640 PHE A O 1
ATOM 4926 N N . GLY A 1 641 ? -22.422 19.418 44.909 1.00 93.19 641 GLY A N 1
ATOM 4927 C CA . GLY A 1 641 ? -21.286 20.211 44.443 1.00 93.19 641 GLY A CA 1
ATOM 4928 C C . GLY A 1 641 ? -20.439 19.546 43.351 1.00 93.19 641 GLY A C 1
ATOM 4929 O O . GLY A 1 641 ? -20.693 18.434 42.886 1.00 93.19 641 GLY A O 1
ATOM 4930 N N . ASN A 1 642 ? -19.387 20.250 42.922 1.00 93.12 642 ASN A N 1
ATOM 4931 C CA . ASN A 1 642 ? -18.424 19.702 41.957 1.00 93.12 642 ASN A CA 1
ATOM 4932 C C . 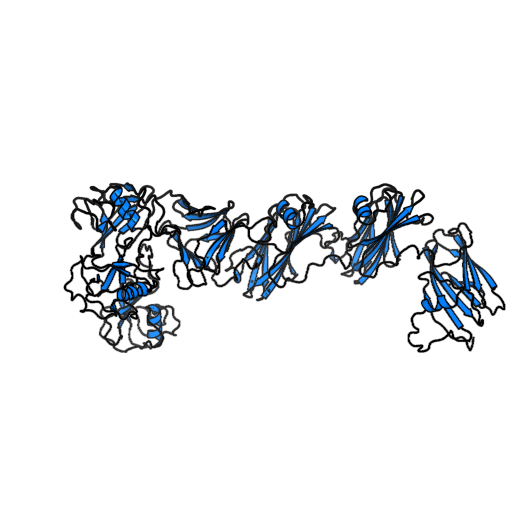ASN A 1 642 ? -17.562 18.597 42.587 1.00 93.12 642 ASN A C 1
ATOM 4934 O O . ASN A 1 642 ? -17.054 17.732 41.881 1.00 93.12 642 ASN A O 1
ATOM 4938 N N . GLU A 1 643 ? -17.407 18.616 43.908 1.00 90.69 643 GLU A N 1
ATOM 4939 C CA . GLU A 1 643 ? -16.758 17.571 44.687 1.00 90.69 643 GLU A CA 1
ATOM 4940 C C . GLU A 1 643 ? -17.528 16.245 44.586 1.00 90.69 643 GLU A C 1
ATOM 4942 O O . GLU A 1 643 ? -16.908 15.206 44.376 1.00 90.69 643 GLU A O 1
ATOM 4947 N N . ASP A 1 644 ? -18.864 16.280 44.616 1.00 94.06 644 ASP A N 1
ATOM 4948 C CA . ASP A 1 644 ? -19.717 15.100 44.406 1.00 94.06 644 ASP A CA 1
ATOM 4949 C C . ASP A 1 644 ? -19.660 14.628 42.947 1.00 94.06 644 ASP A C 1
ATOM 4951 O O . ASP A 1 644 ? -19.507 13.437 42.664 1.00 94.06 644 ASP A O 1
ATOM 4955 N N . ALA A 1 645 ? -19.681 15.577 42.002 1.00 92.38 645 ALA A N 1
ATOM 4956 C CA . ALA A 1 645 ? -19.488 15.297 40.579 1.00 92.38 645 ALA A CA 1
ATOM 4957 C C . ALA A 1 645 ? -18.145 14.606 40.306 1.00 92.38 645 ALA A C 1
ATOM 4959 O O . ALA A 1 645 ? -18.066 13.709 39.469 1.00 92.38 645 ALA A O 1
ATOM 4960 N N . ALA A 1 646 ? -17.091 14.995 41.025 1.00 85.62 646 ALA A N 1
ATOM 4961 C CA . ALA A 1 646 ? -15.778 14.379 40.919 1.00 85.62 646 ALA A CA 1
ATOM 4962 C C . ALA A 1 646 ? -15.788 12.915 41.385 1.00 85.62 646 ALA A C 1
ATOM 4964 O O . ALA A 1 646 ? -15.095 12.099 40.777 1.00 85.62 646 ALA A O 1
ATOM 4965 N N . ILE A 1 647 ? -16.588 12.557 42.398 1.00 83.06 647 ILE A N 1
ATOM 4966 C CA . ILE A 1 647 ? -16.780 11.155 42.804 1.00 83.06 647 ILE A CA 1
ATOM 4967 C C . ILE A 1 647 ? -17.489 10.369 41.703 1.00 83.06 647 ILE A C 1
ATOM 4969 O O . ILE A 1 647 ? -16.997 9.311 41.323 1.00 83.06 647 ILE A O 1
ATOM 4973 N N . VAL A 1 648 ? -18.579 10.909 41.147 1.00 81.19 648 VAL A N 1
ATOM 4974 C CA . VAL A 1 648 ? -19.323 10.285 40.035 1.00 81.19 648 VAL A CA 1
ATOM 4975 C C . VAL A 1 648 ? -18.416 10.054 38.827 1.00 81.19 648 VAL A C 1
ATOM 4977 O O . VAL A 1 648 ? -18.375 8.965 38.263 1.00 81.19 648 VAL A O 1
ATOM 4980 N N . CYS A 1 649 ? -17.649 11.067 38.430 1.00 75.62 649 CYS A N 1
ATOM 4981 C CA . CYS A 1 649 ? -16.733 10.951 37.304 1.00 75.62 649 CYS A CA 1
ATOM 4982 C C . CYS A 1 649 ? -15.616 9.946 37.590 1.00 75.62 649 CYS A C 1
ATOM 4984 O O . CYS A 1 649 ? -15.343 9.091 36.750 1.00 75.62 649 CYS A O 1
ATOM 4986 N N . ARG A 1 650 ? -15.023 9.982 38.788 1.00 69.38 650 ARG A N 1
ATOM 4987 C CA . ARG A 1 650 ? -13.969 9.045 39.187 1.00 69.38 650 ARG A CA 1
ATOM 4988 C C . ARG A 1 650 ? -14.453 7.602 39.220 1.00 69.38 650 ARG A C 1
ATOM 4990 O O . ARG A 1 650 ? -13.734 6.729 38.741 1.00 69.38 650 ARG A O 1
ATOM 4997 N N . SER A 1 651 ? -15.645 7.343 39.751 1.00 60.44 651 SER A N 1
ATOM 4998 C CA . SER A 1 651 ? -16.179 5.983 39.851 1.00 60.44 651 SER A CA 1
ATOM 4999 C C . SER A 1 651 ? -16.585 5.394 38.500 1.00 60.44 651 SER A C 1
ATOM 5001 O O . SER A 1 651 ? -16.550 4.179 38.309 1.00 60.44 651 SER A O 1
ATOM 5003 N N . LEU A 1 652 ? -16.881 6.254 37.524 1.00 58.12 652 LEU A N 1
ATOM 5004 C CA . LEU A 1 652 ? -17.067 5.894 36.116 1.00 58.12 652 LEU A CA 1
ATOM 5005 C C . LEU A 1 652 ? -15.746 5.804 35.332 1.00 58.12 652 LEU A C 1
ATOM 5007 O O . LEU A 1 652 ? -15.751 5.509 34.138 1.00 58.12 652 LEU A O 1
ATOM 5011 N N . GLY A 1 653 ? -14.611 6.044 35.992 1.00 54.72 653 GLY A N 1
ATOM 5012 C CA . GLY A 1 653 ? -13.283 5.948 35.398 1.00 54.72 653 GLY A CA 1
ATOM 5013 C C . GLY A 1 653 ? -12.833 7.189 34.629 1.00 54.72 653 GLY A C 1
ATOM 5014 O O . GLY A 1 653 ? -11.893 7.085 33.847 1.00 54.72 653 GLY A O 1
ATOM 5015 N N . TYR A 1 654 ? -13.456 8.353 34.831 1.00 59.47 654 TYR A N 1
ATOM 5016 C CA . TYR A 1 654 ? -13.007 9.660 34.333 1.00 59.47 654 TYR A CA 1
ATOM 5017 C C . TYR A 1 654 ? -12.110 10.379 35.334 1.00 59.47 654 TYR A C 1
ATOM 5019 O O . TYR A 1 654 ? -12.244 10.201 36.544 1.00 59.47 654 TYR A O 1
ATOM 5027 N N . SER A 1 655 ? -11.190 11.215 34.840 1.00 65.69 655 SER A N 1
ATOM 5028 C CA . SER A 1 655 ? -10.424 12.081 35.735 1.00 65.69 655 SER A CA 1
ATOM 5029 C C . SER A 1 655 ? -11.394 12.974 36.524 1.00 65.69 655 SER A C 1
ATOM 5031 O O . SER A 1 655 ? -12.253 13.620 35.916 1.00 65.69 655 SER A O 1
ATOM 5033 N N . PRO A 1 656 ? -11.275 13.022 37.864 1.00 71.69 656 PRO A N 1
ATOM 5034 C CA . PRO A 1 656 ? -12.121 13.872 38.695 1.00 71.69 656 PRO A CA 1
ATOM 5035 C C . PRO A 1 656 ? -11.864 15.365 38.441 1.00 71.69 656 PRO A C 1
ATOM 5037 O O . PRO A 1 656 ? -12.741 16.192 38.698 1.00 71.69 656 PRO A O 1
ATOM 5040 N N . GLU A 1 657 ? -10.686 15.727 37.923 1.00 73.50 657 GLU A N 1
ATOM 5041 C CA . GLU A 1 657 ? -10.312 17.115 37.660 1.00 73.50 657 GLU A CA 1
ATOM 5042 C C . GLU A 1 657 ? -11.189 17.742 36.567 1.00 73.50 657 GLU A C 1
ATOM 5044 O O . GLU A 1 657 ? -11.313 17.225 35.459 1.00 73.50 657 GLU A O 1
ATOM 5049 N N . GLY A 1 658 ? -11.792 18.892 36.879 1.00 75.56 658 GLY A N 1
ATOM 5050 C CA . GLY A 1 658 ? -12.673 19.606 35.951 1.00 75.56 658 GLY A CA 1
ATOM 5051 C C . GLY A 1 658 ? -14.094 19.041 35.858 1.00 75.56 658 GLY A C 1
ATOM 5052 O O . GLY A 1 658 ? -14.879 19.530 35.048 1.00 75.56 658 GLY A O 1
ATOM 5053 N N . SER A 1 659 ? -14.452 18.051 36.680 1.00 87.44 659 SER A N 1
ATOM 5054 C CA . SER A 1 659 ? -15.838 17.584 36.794 1.00 87.44 659 SER A CA 1
ATOM 5055 C C . SER A 1 659 ? -16.738 18.723 37.266 1.00 87.44 659 SER A C 1
ATOM 5057 O O . SER A 1 659 ? -16.417 19.421 38.230 1.00 87.44 659 SER A O 1
ATOM 5059 N N . VAL A 1 660 ? -17.856 18.925 36.574 1.00 91.44 660 VAL A N 1
ATOM 5060 C CA . VAL A 1 660 ? -18.831 19.963 36.924 1.00 91.44 660 VAL A CA 1
ATOM 5061 C C . VAL A 1 660 ? -20.218 19.370 37.040 1.00 91.44 660 VAL A C 1
ATOM 5063 O O . VAL A 1 660 ? -20.575 18.468 36.280 1.00 91.44 660 VAL A O 1
ATOM 5066 N N . GLN A 1 661 ? -21.004 19.906 37.966 1.00 93.38 661 GLN A N 1
ATOM 5067 C CA . GLN A 1 661 ? -22.428 19.612 38.059 1.00 93.38 661 GLN A CA 1
ATOM 5068 C C . GLN A 1 661 ? -23.282 20.680 37.359 1.00 93.38 661 GLN A C 1
ATOM 5070 O O . GLN A 1 661 ? -22.865 21.827 37.168 1.00 93.38 661 GLN A O 1
ATOM 5075 N N . VAL A 1 662 ? -24.489 20.279 36.967 1.00 93.00 662 VAL A N 1
ATOM 5076 C CA . VAL A 1 662 ? -25.580 21.135 36.511 1.00 93.00 662 VAL A CA 1
ATOM 5077 C C . VAL A 1 662 ? -26.796 20.869 37.390 1.00 93.00 662 VAL A C 1
ATOM 5079 O O . VAL A 1 662 ? -27.399 19.798 37.323 1.00 93.00 662 VAL A O 1
ATOM 5082 N N . GLN A 1 663 ? -27.174 21.880 38.164 1.00 91.62 663 GLN A N 1
ATOM 5083 C CA . GLN A 1 663 ? -28.398 21.878 38.955 1.00 91.62 663 GLN A CA 1
ATOM 5084 C C . GLN A 1 663 ? -29.629 21.959 38.058 1.00 91.62 663 GLN A C 1
ATOM 5086 O O . GLN A 1 663 ? -29.574 22.517 36.955 1.00 91.62 663 GLN A O 1
ATOM 5091 N N . ALA A 1 664 ? -30.736 21.413 38.548 1.00 87.75 664 ALA A N 1
ATOM 5092 C CA . ALA A 1 664 ? -32.030 21.368 37.893 1.00 87.75 664 ALA A CA 1
ATOM 5093 C C . ALA A 1 664 ? -31.931 20.892 36.435 1.00 87.75 664 ALA A C 1
ATOM 5095 O O . ALA A 1 664 ? -32.552 21.453 35.526 1.00 87.75 664 ALA A O 1
ATOM 5096 N N . PHE A 1 665 ? -31.091 19.880 36.194 1.00 89.50 665 PHE A N 1
ATOM 5097 C CA . PHE A 1 665 ? -30.891 19.308 34.866 1.00 89.50 665 PHE A CA 1
ATOM 5098 C C . PHE A 1 665 ? -32.182 18.652 34.370 1.00 89.50 665 PHE A C 1
ATOM 5100 O O . PHE A 1 665 ? -32.614 18.854 33.232 1.00 89.50 665 PHE A O 1
ATOM 5107 N N . GLY A 1 666 ? -32.808 17.903 35.273 1.00 79.94 666 GLY A N 1
ATOM 5108 C CA . GLY A 1 666 ? -34.118 17.305 35.122 1.00 79.94 666 GLY A CA 1
ATOM 5109 C C . GLY A 1 666 ? -34.249 16.197 34.076 1.00 79.94 666 GLY A C 1
ATOM 5110 O O . GLY A 1 666 ? -33.284 15.589 33.605 1.00 79.94 666 GLY A O 1
ATOM 5111 N N . GLY A 1 667 ? -35.502 15.890 33.728 1.00 73.44 667 GLY A N 1
ATOM 5112 C CA . GLY A 1 667 ? -35.839 14.901 32.699 1.00 73.44 667 GLY A CA 1
ATOM 5113 C C . GLY A 1 667 ? -35.707 13.437 33.132 1.00 73.44 667 GLY A C 1
ATOM 5114 O O . GLY A 1 667 ? -35.711 12.562 32.263 1.00 73.44 667 GLY A O 1
ATOM 5115 N N . GLY A 1 668 ? -35.562 13.165 34.432 1.00 80.38 668 GLY A N 1
ATOM 5116 C CA . GLY A 1 668 ? -35.655 11.823 34.994 1.00 80.38 668 GLY A CA 1
ATOM 5117 C C . GLY A 1 668 ? -37.092 11.371 35.249 1.00 80.38 668 GLY A C 1
ATOM 5118 O O . GLY A 1 668 ? -38.062 12.116 35.085 1.00 80.38 668 GLY A O 1
ATOM 5119 N N . SER A 1 669 ? -37.223 10.098 35.606 1.00 82.12 669 SER A N 1
ATOM 5120 C CA . SER A 1 669 ? -38.489 9.464 35.967 1.00 82.12 669 SER A CA 1
ATOM 5121 C C . SER A 1 669 ? -38.229 8.310 36.926 1.00 82.12 669 SER A C 1
ATOM 5123 O O . SER A 1 669 ? -37.268 7.575 36.716 1.00 82.12 669 SER A O 1
ATOM 5125 N N . GLY A 1 670 ? -39.121 8.086 37.889 1.00 89.38 670 GLY A N 1
ATOM 5126 C CA . GLY A 1 670 ? -39.011 6.977 38.839 1.00 89.38 670 GLY A CA 1
ATOM 5127 C C . GLY A 1 670 ? -38.680 7.473 40.250 1.00 89.38 670 GLY A C 1
ATOM 5128 O O . GLY A 1 670 ? -39.099 8.572 40.608 1.00 89.38 670 GLY A O 1
ATOM 5129 N N . PRO A 1 671 ? -38.009 6.669 41.087 1.00 88.62 671 PRO A N 1
ATOM 5130 C CA . PRO A 1 671 ? -37.592 7.102 42.417 1.00 88.62 671 PRO A CA 1
ATOM 5131 C C . PRO A 1 671 ? -36.433 8.112 42.347 1.00 88.62 671 PRO A C 1
ATOM 5133 O O . PRO A 1 671 ? -35.583 8.029 41.461 1.00 88.62 671 PRO A O 1
ATOM 5136 N N . ILE A 1 672 ? -36.380 9.038 43.307 1.00 94.69 672 ILE A N 1
ATOM 5137 C CA . ILE A 1 672 ? -35.191 9.854 43.593 1.00 94.69 672 ILE A CA 1
ATOM 5138 C C . ILE A 1 672 ? -34.517 9.201 44.797 1.00 94.69 672 ILE A C 1
ATOM 5140 O O . ILE A 1 672 ? -35.106 9.118 45.875 1.00 94.69 672 ILE A O 1
ATOM 5144 N N . TRP A 1 673 ? -33.322 8.647 44.607 1.00 94.69 673 TRP A N 1
ATOM 5145 C CA . TRP A 1 673 ? -32.698 7.793 45.617 1.00 94.69 673 TRP A CA 1
ATOM 5146 C C . TRP A 1 673 ? -31.845 8.546 46.621 1.00 94.69 673 TRP A C 1
ATOM 5148 O O . TRP A 1 673 ? -31.774 8.122 47.773 1.00 94.69 673 TRP A O 1
ATOM 5158 N N . MET A 1 674 ? -31.205 9.628 46.195 1.00 96.12 674 MET A N 1
ATOM 5159 C CA . MET A 1 674 ? -30.261 10.376 47.015 1.00 96.12 674 MET A CA 1
ATOM 5160 C C . MET A 1 674 ? -30.582 11.865 46.969 1.00 96.12 674 MET A C 1
ATOM 5162 O O . MET A 1 674 ? -30.963 12.392 45.924 1.00 96.12 674 MET A O 1
ATOM 5166 N N . ASP A 1 675 ? -30.409 12.510 48.115 1.00 96.25 675 ASP A N 1
ATOM 5167 C CA . ASP A 1 675 ? -30.636 13.931 48.363 1.00 96.25 675 ASP A CA 1
ATOM 5168 C C . ASP A 1 675 ? -29.631 14.409 49.424 1.00 96.25 675 ASP A C 1
ATOM 5170 O O . ASP A 1 675 ? -29.121 13.587 50.199 1.00 96.25 675 ASP A O 1
ATOM 5174 N N . ASP A 1 676 ? -29.323 15.704 49.436 1.00 95.25 676 ASP A N 1
ATOM 5175 C CA . ASP A 1 676 ? -28.297 16.336 50.270 1.00 95.25 676 ASP A CA 1
ATOM 5176 C C . ASP A 1 676 ? -26.945 15.595 50.234 1.00 95.25 676 ASP A C 1
ATOM 5178 O O . ASP A 1 676 ? -26.330 15.315 51.269 1.00 95.25 676 ASP A O 1
ATOM 5182 N N . VAL A 1 677 ? -26.489 15.223 49.034 1.00 95.38 677 VAL A N 1
ATOM 5183 C CA . VAL A 1 677 ? -25.218 14.502 48.861 1.00 95.38 677 VAL A CA 1
ATOM 5184 C C . VAL A 1 677 ? -24.053 15.428 49.218 1.00 95.38 677 VAL A C 1
ATOM 5186 O O . VAL A 1 677 ? -24.001 16.568 48.765 1.00 95.38 677 VAL A O 1
ATOM 5189 N N . HIS A 1 678 ? -23.144 14.951 50.071 1.00 91.00 678 HIS A N 1
ATOM 5190 C CA . HIS A 1 678 ? -21.979 15.707 50.537 1.00 91.00 678 HIS A CA 1
ATOM 5191 C C . HIS A 1 678 ? -20.754 14.802 50.709 1.00 91.00 678 HIS A C 1
ATOM 5193 O O . HIS A 1 678 ? -20.444 14.336 51.807 1.00 91.00 678 HIS A O 1
ATOM 5199 N N . CYS A 1 679 ? -20.047 14.560 49.613 1.00 89.00 679 CYS A N 1
ATOM 5200 C CA . CYS A 1 679 ? -18.810 13.801 49.566 1.00 89.00 679 CYS A CA 1
ATOM 5201 C C . CYS A 1 679 ? -17.635 14.592 50.178 1.00 89.00 679 CYS A C 1
ATOM 5203 O O . CYS A 1 679 ? -17.459 15.792 49.967 1.00 89.00 679 CYS A O 1
ATOM 5205 N N . TYR A 1 680 ? -16.767 13.898 50.906 1.00 80.81 680 TYR A N 1
ATOM 5206 C CA . TYR A 1 680 ? -15.503 14.381 51.459 1.00 80.81 680 TYR A CA 1
ATOM 5207 C C . TYR A 1 680 ? -14.350 14.353 50.443 1.00 80.81 680 TYR A C 1
ATOM 5209 O O . TYR A 1 680 ? -13.295 14.941 50.694 1.00 80.81 680 TYR A O 1
ATOM 5217 N N . GLY A 1 681 ? -14.531 13.688 49.300 1.00 70.38 681 GLY A N 1
ATOM 5218 C CA . GLY A 1 681 ? -13.590 13.655 48.178 1.00 70.38 681 GLY A CA 1
ATOM 5219 C C . GLY A 1 681 ? -12.791 12.353 48.062 1.00 70.38 681 GLY A C 1
ATOM 5220 O O . GLY A 1 681 ? -12.153 12.112 47.033 1.00 70.38 681 GLY A O 1
ATOM 5221 N N . ASN A 1 682 ? -12.831 11.486 49.073 1.00 64.25 682 ASN A N 1
ATOM 5222 C CA . ASN A 1 682 ? -12.146 10.188 49.104 1.00 64.25 682 ASN A CA 1
ATOM 5223 C C . ASN A 1 682 ? -13.105 8.994 48.983 1.00 64.25 682 ASN A C 1
ATOM 5225 O O . ASN A 1 682 ? -12.655 7.850 49.002 1.00 64.25 682 ASN A O 1
ATOM 5229 N N . GLU A 1 683 ? -14.403 9.246 48.841 1.00 75.81 683 GLU A N 1
ATOM 5230 C CA . GLU A 1 683 ? -15.402 8.217 48.598 1.00 75.81 683 GLU A CA 1
ATOM 5231 C C . GLU A 1 683 ? -15.177 7.531 47.257 1.00 75.81 683 GLU A C 1
ATOM 5233 O O . GLU A 1 683 ? -14.811 8.132 46.253 1.00 75.81 683 GLU A O 1
ATOM 5238 N N . LEU A 1 684 ? -15.399 6.232 47.238 1.00 52.34 684 LEU A N 1
ATOM 5239 C CA . LEU A 1 684 ? -15.135 5.400 46.065 1.00 52.34 684 LEU A CA 1
ATOM 5240 C C . LEU A 1 684 ? -16.315 5.404 45.104 1.00 52.34 684 LEU A C 1
ATOM 5242 O O . LEU A 1 684 ? -16.150 5.202 43.907 1.00 52.34 684 LEU A O 1
ATOM 5246 N N . GLU A 1 685 ? -17.495 5.657 45.661 1.00 67.31 685 GLU A N 1
ATOM 5247 C CA . GLU A 1 685 ? -18.742 5.788 44.947 1.00 67.31 685 GLU A CA 1
ATOM 5248 C C . GLU A 1 685 ? -19.612 6.851 45.581 1.00 67.31 685 GLU A C 1
ATOM 5250 O O . GLU A 1 685 ? -19.564 7.059 46.796 1.00 67.31 685 GLU A O 1
ATOM 5255 N N . ILE A 1 686 ? -20.469 7.467 44.768 1.00 80.94 686 ILE A N 1
ATOM 5256 C CA . ILE A 1 686 ? -21.411 8.475 45.261 1.00 80.94 686 ILE A CA 1
ATOM 5257 C C . ILE A 1 686 ? -22.358 7.894 46.322 1.00 80.94 686 ILE A C 1
ATOM 5259 O O . ILE A 1 686 ? -22.738 8.578 47.266 1.00 80.94 686 ILE A O 1
ATOM 5263 N N . THR A 1 687 ? -22.668 6.598 46.235 1.00 77.12 687 THR A N 1
ATOM 5264 C CA . THR A 1 687 ? -23.518 5.885 47.199 1.00 77.12 687 THR A CA 1
ATOM 5265 C C . THR A 1 687 ? -22.894 5.763 48.592 1.00 77.12 687 THR A C 1
ATOM 5267 O O . THR A 1 687 ? -23.577 5.356 49.530 1.00 77.12 687 THR A O 1
ATOM 5270 N N . HIS A 1 688 ? -21.600 6.066 48.737 1.00 78.12 688 HIS A N 1
ATOM 5271 C CA . HIS A 1 688 ? -20.889 6.093 50.018 1.00 78.12 688 HIS A CA 1
ATOM 5272 C C . HIS A 1 688 ? -20.770 7.496 50.610 1.00 78.12 688 HIS A C 1
ATOM 5274 O O . HIS A 1 688 ? -20.314 7.639 51.745 1.00 78.12 688 HIS A O 1
ATOM 5280 N N . CYS A 1 689 ? -21.175 8.522 49.866 1.00 83.00 689 CYS A N 1
ATOM 5281 C CA . CYS A 1 689 ? -21.182 9.873 50.383 1.00 83.00 689 CYS A CA 1
ATOM 5282 C C . CYS A 1 689 ? -22.316 10.045 51.406 1.00 83.00 689 CYS A C 1
ATOM 5284 O O . CYS A 1 689 ? -23.404 9.477 51.240 1.00 83.00 689 CYS A O 1
ATOM 5286 N N . PRO A 1 690 ? -22.089 10.834 52.471 1.00 88.25 690 PRO A N 1
ATOM 5287 C CA . PRO A 1 690 ? -23.162 11.334 53.319 1.00 88.25 690 PRO A CA 1
ATOM 5288 C C . PRO A 1 690 ? -24.325 11.886 52.484 1.00 88.25 690 PRO A C 1
ATOM 5290 O O . PRO A 1 690 ? -24.108 12.616 51.521 1.00 88.25 690 PRO A O 1
ATOM 5293 N N . SER A 1 691 ? -25.547 11.511 52.858 1.00 92.88 691 SER A N 1
ATOM 5294 C CA . SER A 1 691 ? -26.795 11.948 52.221 1.00 92.88 691 SER A CA 1
ATOM 5295 C C . SER A 1 691 ? -27.936 11.956 53.244 1.00 92.88 691 SER A C 1
ATOM 5297 O O . SER A 1 691 ? -27.778 11.462 54.368 1.00 92.88 691 SER A O 1
ATOM 5299 N N . ALA A 1 692 ? -29.107 12.472 52.865 1.00 89.12 692 ALA A N 1
ATOM 5300 C CA . ALA A 1 692 ? -30.320 12.466 53.692 1.00 89.12 692 ALA A CA 1
ATOM 5301 C C . ALA A 1 692 ? -30.892 11.055 53.970 1.00 89.12 692 ALA A C 1
ATOM 5303 O O . ALA A 1 692 ? -31.773 10.897 54.820 1.00 89.12 692 ALA A O 1
ATOM 5304 N N . GLY A 1 693 ? -30.368 10.026 53.297 1.00 83.31 693 GLY A N 1
ATOM 5305 C CA . GLY A 1 693 ? -30.819 8.638 53.370 1.00 83.31 693 GLY A CA 1
ATOM 5306 C C . GLY A 1 693 ? -31.642 8.214 52.149 1.00 83.31 693 GLY A C 1
ATOM 5307 O O . GLY A 1 693 ? -32.290 9.027 51.495 1.00 83.31 693 GLY A O 1
ATOM 5308 N N . TRP A 1 694 ? -31.619 6.914 51.842 1.00 88.94 694 TRP A N 1
ATOM 5309 C CA . TRP A 1 694 ? -32.219 6.353 50.628 1.00 88.94 694 TRP A CA 1
ATOM 5310 C C . TRP A 1 694 ? -33.714 6.655 50.492 1.00 88.94 694 TRP A C 1
ATOM 5312 O O . TRP A 1 694 ? -34.516 6.274 51.347 1.00 88.94 694 TRP A O 1
ATOM 5322 N N . GLY A 1 695 ? -34.091 7.326 49.401 1.00 88.94 695 GLY A N 1
ATOM 5323 C CA . GLY A 1 695 ? -35.477 7.707 49.110 1.00 88.94 695 GLY A CA 1
ATOM 5324 C C . GLY A 1 695 ? -36.061 8.757 50.063 1.00 88.94 695 GLY A C 1
ATOM 5325 O O . GLY A 1 695 ? -37.254 9.052 49.986 1.00 88.94 695 GLY A O 1
ATOM 5326 N N . HIS A 1 696 ? -35.256 9.317 50.972 1.00 92.56 696 HIS A N 1
ATOM 5327 C CA . HIS A 1 696 ? -35.659 10.411 51.843 1.00 92.56 696 HIS A CA 1
ATOM 5328 C C . HIS A 1 696 ? -35.228 11.735 51.216 1.00 92.56 696 HIS A C 1
ATOM 5330 O O . HIS A 1 696 ? -34.099 12.179 51.401 1.00 92.56 696 HIS A O 1
ATOM 5336 N N . HIS A 1 697 ? -36.155 12.354 50.493 1.00 93.12 697 HIS A N 1
ATOM 5337 C CA . HIS A 1 697 ? -35.928 13.605 49.784 1.00 93.12 697 HIS A CA 1
ATOM 5338 C C . HIS A 1 697 ? -37.170 14.499 49.837 1.00 93.12 697 HIS A C 1
ATOM 5340 O O . HIS A 1 697 ? -38.287 14.030 50.092 1.00 93.12 697 HIS A O 1
ATOM 5346 N N . ASN A 1 698 ? -36.998 15.790 49.571 1.00 93.12 698 ASN A N 1
ATOM 5347 C CA . ASN A 1 698 ? -38.101 16.732 49.335 1.00 93.12 698 ASN A CA 1
ATOM 5348 C C . ASN A 1 698 ? -38.180 17.213 47.867 1.00 93.12 698 ASN A C 1
ATOM 5350 O O . ASN A 1 698 ? -39.086 17.983 47.541 1.00 93.12 698 ASN A O 1
ATOM 5354 N N . CYS A 1 699 ? -37.291 16.716 47.001 1.00 94.62 699 CYS A N 1
ATOM 5355 C CA . CYS A 1 699 ? -37.158 17.107 45.597 1.00 94.62 699 CYS A CA 1
ATOM 5356 C C . CYS A 1 699 ? -38.206 16.489 44.653 1.00 94.62 699 CYS A C 1
ATOM 5358 O O . CYS A 1 699 ? -38.792 15.439 44.942 1.00 94.62 699 CYS A O 1
ATOM 5360 N N . GLY A 1 700 ? -38.398 17.102 43.480 1.00 92.38 700 GLY A N 1
ATOM 5361 C CA . GLY A 1 700 ? -39.016 16.482 42.297 1.00 92.38 700 GLY A CA 1
ATOM 5362 C C . GLY A 1 700 ? -38.044 16.377 41.113 1.00 92.38 700 GLY A C 1
ATOM 5363 O O . GLY A 1 700 ? -36.970 16.951 41.139 1.00 92.38 700 GLY A O 1
ATOM 5364 N N . HIS A 1 701 ? -38.419 15.697 40.023 1.00 94.50 701 HIS A N 1
ATOM 5365 C CA . HIS A 1 701 ? -37.506 15.465 38.882 1.00 94.50 701 HIS A CA 1
ATOM 5366 C C . HIS A 1 701 ? -37.060 16.715 38.115 1.00 94.50 701 HIS A C 1
ATOM 5368 O O . HIS A 1 701 ? -36.221 16.626 37.229 1.00 94.50 701 HIS A O 1
ATOM 5374 N N . GLN A 1 702 ? -37.615 17.892 38.391 1.00 91.62 702 GLN A N 1
ATOM 5375 C CA . GLN A 1 702 ? -37.037 19.151 37.913 1.00 91.62 702 GLN A CA 1
ATOM 5376 C C . GLN A 1 702 ? -35.720 19.516 38.624 1.00 91.62 702 GLN A C 1
ATOM 5378 O O . GLN A 1 702 ? -35.017 20.388 38.133 1.00 91.62 702 GLN A O 1
ATOM 5383 N N . GLU A 1 703 ? -35.411 18.850 39.737 1.00 95.56 703 GLU A N 1
ATOM 5384 C CA . GLU A 1 703 ? -34.233 19.017 40.604 1.00 95.56 703 GLU A CA 1
ATOM 5385 C C . GLU A 1 703 ? -33.253 17.838 40.458 1.00 95.56 703 GLU A C 1
ATOM 5387 O O . GLU A 1 703 ? -32.310 17.707 41.226 1.00 95.56 703 GLU A O 1
ATOM 5392 N N . ASP A 1 704 ? -33.429 16.962 39.459 1.00 96.38 704 ASP A N 1
ATOM 5393 C CA . ASP A 1 704 ? -32.421 15.931 39.189 1.00 96.38 704 ASP A CA 1
ATOM 5394 C C . ASP A 1 704 ? -31.106 16.594 38.746 1.00 96.38 704 ASP A C 1
ATOM 5396 O O . ASP A 1 704 ? -31.105 17.451 37.850 1.00 96.38 704 ASP A O 1
ATOM 5400 N N . VAL A 1 705 ? -29.986 16.159 39.321 1.00 96.62 705 VAL A N 1
ATOM 5401 C CA . VAL A 1 705 ? -28.659 16.708 39.033 1.00 96.62 705 VAL A CA 1
ATOM 5402 C C . VAL A 1 705 ? -28.055 16.120 37.759 1.00 96.62 705 VAL A C 1
ATOM 5404 O O . VAL A 1 705 ? -28.177 14.928 37.453 1.00 96.62 705 VAL A O 1
ATOM 5407 N N . GLY A 1 706 ? -27.371 16.972 37.000 1.00 94.31 706 GLY A N 1
ATOM 5408 C CA . GLY A 1 706 ? -26.519 16.578 35.889 1.00 94.31 706 GLY A CA 1
ATOM 5409 C C . GLY A 1 706 ? -25.038 16.673 36.252 1.00 94.31 706 GLY A C 1
ATOM 5410 O O . GLY A 1 706 ? -24.644 17.558 36.997 1.00 94.31 706 GLY A O 1
ATOM 5411 N N . VAL A 1 707 ? -24.196 15.811 35.689 1.00 92.75 707 VAL A N 1
ATOM 5412 C CA . VAL A 1 707 ? -22.733 15.857 35.800 1.00 92.75 707 VAL A CA 1
ATOM 5413 C C . VAL A 1 707 ? -22.097 15.822 34.412 1.00 92.75 707 VAL A C 1
ATOM 5415 O O . VAL A 1 707 ? -22.578 15.147 33.501 1.00 92.75 707 VAL A O 1
ATOM 5418 N N . CYS A 1 708 ? -21.006 16.564 34.243 1.00 86.19 708 CYS A N 1
ATOM 5419 C CA . CYS A 1 708 ? -20.145 16.505 33.073 1.00 86.19 708 CYS A CA 1
ATOM 5420 C C . CYS A 1 708 ? -18.693 16.269 33.487 1.00 86.19 708 CYS A C 1
ATOM 5422 O O . CYS A 1 708 ? -18.076 17.110 34.150 1.00 86.19 708 CYS A O 1
ATOM 5424 N N . CYS A 1 709 ? -18.139 15.141 33.051 1.00 80.25 709 CYS A N 1
ATOM 5425 C CA . CYS A 1 709 ? -16.743 14.790 33.281 1.00 80.25 709 CYS A CA 1
ATOM 5426 C C . CYS A 1 709 ? -15.872 15.422 32.187 1.00 80.25 709 CYS A C 1
ATOM 5428 O O . CYS A 1 709 ? -15.950 15.018 31.031 1.00 80.25 709 CYS A O 1
ATOM 5430 N N . HIS A 1 710 ? -15.061 16.426 32.530 1.00 69.00 710 HIS A N 1
ATOM 5431 C CA . HIS A 1 710 ? -14.216 17.155 31.564 1.00 69.00 710 HIS A CA 1
ATOM 5432 C C . HIS A 1 710 ? -12.777 16.620 31.471 1.00 69.00 710 HIS A C 1
ATOM 5434 O O . HIS A 1 710 ? -11.902 17.264 30.889 1.00 69.00 710 HIS A O 1
ATOM 5440 N N . GLY A 1 711 ? -12.520 15.445 32.041 1.00 56.66 711 GLY A N 1
ATOM 5441 C CA . GLY A 1 711 ? -11.215 14.803 32.052 1.00 56.66 711 GLY A CA 1
ATOM 5442 C C . GLY A 1 711 ? -11.182 13.512 31.224 1.00 56.66 711 GLY A C 1
ATOM 5443 O O . GLY A 1 711 ? -12.223 12.880 31.033 1.00 56.66 711 GLY A O 1
ATOM 5444 N N . PRO A 1 712 ? -10.000 13.091 30.728 1.00 49.91 712 PRO A N 1
ATOM 5445 C CA . PRO A 1 712 ? -9.864 11.810 30.042 1.00 49.91 712 PRO A CA 1
ATOM 5446 C C . PRO A 1 712 ? -10.278 10.667 30.975 1.00 49.91 712 PRO A C 1
ATOM 5448 O O . PRO A 1 712 ? -10.127 10.769 32.195 1.00 49.91 712 PRO A O 1
ATOM 5451 N N . SER A 1 713 ? -10.779 9.571 30.404 1.00 45.38 713 SER A N 1
ATOM 5452 C CA . SER A 1 713 ? -10.938 8.324 31.150 1.00 45.38 713 SER A CA 1
ATOM 5453 C C . SER A 1 713 ? -9.571 7.909 31.716 1.00 45.38 713 SER A C 1
ATOM 5455 O O . SER A 1 713 ? -8.649 7.622 30.960 1.00 45.38 713 SER A O 1
ATOM 5457 N N . ILE A 1 714 ? -9.418 7.926 33.040 1.00 42.19 714 ILE A N 1
ATOM 5458 C CA . ILE A 1 714 ? -8.249 7.407 33.772 1.00 42.19 714 ILE A CA 1
ATOM 5459 C C . ILE A 1 714 ? -8.208 5.874 33.757 1.00 42.19 714 ILE A C 1
ATOM 5461 O O . ILE A 1 714 ? -7.171 5.290 34.054 1.00 42.19 714 ILE A O 1
ATOM 5465 N N . THR A 1 715 ? -9.302 5.216 33.358 1.00 36.03 715 THR A N 1
ATOM 5466 C CA . THR A 1 715 ? -9.344 3.775 33.064 1.00 36.03 715 THR A CA 1
ATOM 5467 C C . THR A 1 715 ? -8.989 3.440 31.611 1.00 36.03 715 THR A C 1
ATOM 5469 O O . THR A 1 715 ? -8.759 2.270 31.296 1.00 36.03 715 THR A O 1
ATOM 5472 N N . ALA A 1 716 ? -8.835 4.438 30.731 1.00 33.00 716 ALA A N 1
ATOM 5473 C CA . ALA A 1 716 ? -8.075 4.268 29.501 1.00 33.00 716 ALA A CA 1
ATOM 5474 C C . ALA A 1 716 ? -6.595 4.179 29.887 1.00 33.00 716 ALA A C 1
ATOM 5476 O O . ALA A 1 716 ? -5.940 5.194 30.123 1.00 33.00 716 ALA A O 1
ATOM 5477 N N . PHE A 1 717 ? -6.096 2.945 29.993 1.00 32.78 717 PHE A N 1
ATOM 5478 C CA . PHE A 1 717 ? -4.689 2.618 30.194 1.00 32.78 717 PHE A CA 1
ATOM 5479 C C . PHE A 1 717 ? -3.804 3.515 29.321 1.00 32.78 717 PHE A C 1
ATOM 5481 O O . PHE A 1 717 ? -3.601 3.279 28.131 1.00 32.78 717 PHE A O 1
ATOM 5488 N N . THR A 1 718 ? -3.250 4.551 29.937 1.00 25.45 718 THR A N 1
ATOM 5489 C CA . THR A 1 718 ? -1.982 5.111 29.509 1.00 25.45 718 THR A CA 1
ATOM 5490 C C . THR A 1 718 ? -0.964 4.444 30.422 1.00 25.45 718 THR A C 1
ATOM 5492 O O . THR A 1 718 ? -1.153 4.465 31.640 1.00 25.45 718 THR A O 1
ATOM 5495 N N . PRO A 1 719 ? 0.066 3.768 29.892 1.00 27.03 719 PRO A N 1
ATOM 5496 C CA . PRO A 1 719 ? 1.170 3.305 30.716 1.00 27.03 719 PRO A CA 1
ATOM 5497 C C . PRO A 1 719 ? 1.883 4.538 31.286 1.00 27.03 719 PRO A C 1
ATOM 5499 O O . PRO A 1 719 ? 2.828 5.076 30.715 1.00 27.03 719 PRO A O 1
ATOM 5502 N N . SER A 1 720 ? 1.369 5.025 32.413 1.00 28.09 720 SER A N 1
ATOM 5503 C CA . SER A 1 720 ? 2.050 5.948 33.299 1.00 28.09 720 SER A CA 1
ATOM 5504 C C . SER A 1 720 ? 3.151 5.159 33.989 1.00 28.09 720 SER A C 1
ATOM 5506 O O . SER A 1 720 ? 2.934 4.086 34.550 1.00 28.09 720 SER A O 1
ATOM 5508 N N . SER A 1 721 ? 4.364 5.693 33.952 1.00 28.25 721 SER A N 1
ATOM 5509 C CA . SER A 1 721 ? 5.548 5.137 34.604 1.00 28.25 721 SER A CA 1
ATOM 5510 C C . SER A 1 721 ? 5.500 5.214 36.142 1.00 28.25 721 SER A C 1
ATOM 5512 O O . SER A 1 721 ? 6.552 5.158 36.778 1.00 28.25 721 SER A O 1
ATOM 5514 N N . ASN A 1 722 ? 4.322 5.397 36.753 1.00 32.34 722 ASN A N 1
ATOM 5515 C CA . ASN A 1 722 ? 4.162 5.635 38.182 1.00 32.34 722 ASN A CA 1
ATOM 5516 C C . ASN A 1 722 ? 3.259 4.568 38.848 1.00 32.34 722 ASN A C 1
ATOM 5518 O O . ASN A 1 722 ? 2.039 4.633 38.725 1.00 32.34 722 ASN A O 1
ATOM 5522 N N . PRO A 1 723 ? 3.828 3.605 39.600 1.00 32.88 723 PRO A N 1
ATOM 5523 C CA . PRO A 1 723 ? 3.082 2.536 40.281 1.00 32.88 723 PRO A CA 1
ATOM 5524 C C . PRO A 1 723 ? 2.115 3.000 41.385 1.00 32.88 723 PRO A C 1
ATOM 5526 O O . PRO A 1 723 ? 1.418 2.174 41.960 1.00 32.88 723 PRO A O 1
ATOM 5529 N N . ALA A 1 724 ? 2.100 4.293 41.720 1.00 34.53 724 ALA A N 1
ATOM 5530 C CA . ALA A 1 724 ? 1.267 4.860 42.780 1.00 34.53 724 ALA A CA 1
ATOM 5531 C C . ALA A 1 724 ? -0.147 5.286 42.319 1.00 34.53 724 ALA A C 1
ATOM 5533 O O . ALA A 1 724 ? -0.925 5.746 43.147 1.00 34.53 724 ALA A O 1
ATOM 5534 N N . GLU A 1 725 ? -0.481 5.143 41.030 1.00 35.44 725 GLU A N 1
ATOM 5535 C CA . GLU A 1 725 ? -1.785 5.530 40.448 1.00 35.44 725 GLU A CA 1
ATOM 5536 C C . GLU A 1 725 ? -2.628 4.327 39.963 1.00 35.44 725 GLU A C 1
ATOM 5538 O O . GLU A 1 725 ? -3.634 4.504 39.280 1.00 35.44 725 GLU A O 1
ATOM 5543 N N . LEU A 1 726 ? -2.234 3.092 40.295 1.00 41.09 726 LEU A N 1
ATOM 5544 C CA . LEU A 1 726 ? -2.889 1.873 39.807 1.00 41.09 726 LEU A CA 1
ATOM 5545 C C . LEU A 1 726 ? -4.164 1.566 40.626 1.00 41.09 726 LEU A C 1
ATOM 5547 O O . LEU A 1 726 ? -4.066 1.227 41.803 1.00 41.09 726 LEU A O 1
ATOM 5551 N N . LEU A 1 727 ? -5.356 1.681 40.026 1.00 48.16 727 LEU A N 1
ATOM 5552 C CA . LEU A 1 727 ? -6.599 1.167 40.625 1.00 48.16 727 LEU A CA 1
ATOM 5553 C C . LEU A 1 727 ? -6.674 -0.366 40.528 1.00 48.16 727 LEU A C 1
ATOM 5555 O O . LEU A 1 727 ? -6.307 -0.938 39.500 1.00 48.16 727 LEU A O 1
ATOM 5559 N N . CYS A 1 728 ? -7.194 -1.026 41.568 1.00 56.44 728 CYS A N 1
ATOM 5560 C CA . CYS A 1 728 ? -7.529 -2.448 41.507 1.00 56.44 728 CYS A CA 1
ATOM 5561 C C . CYS A 1 728 ? -8.701 -2.665 40.536 1.00 56.44 728 CYS A C 1
ATOM 5563 O O . CYS A 1 728 ? -9.680 -1.913 40.581 1.00 56.44 728 CYS A O 1
ATOM 5565 N N . PRO A 1 729 ? -8.620 -3.658 39.638 1.00 53.72 729 PRO A N 1
ATOM 5566 C CA . PRO A 1 729 ? -9.570 -3.784 38.541 1.00 53.72 729 PRO A CA 1
ATOM 5567 C C . PRO A 1 729 ? -10.856 -4.524 38.988 1.00 53.72 729 PRO A C 1
ATOM 5569 O O . PRO A 1 729 ? -10.782 -5.493 39.740 1.00 53.72 729 PRO A O 1
ATOM 5572 N N . GLY A 1 730 ? -12.029 -4.031 38.552 1.00 57.66 730 GLY A N 1
ATOM 5573 C CA . GLY A 1 730 ? -13.372 -4.540 38.914 1.00 57.66 730 GLY A CA 1
ATOM 5574 C C . GLY A 1 730 ? -13.827 -5.785 38.137 1.00 57.66 730 GLY A C 1
ATOM 5575 O O . GLY A 1 730 ? -13.024 -6.630 37.813 1.00 57.66 730 GLY A O 1
ATOM 5576 N N . GLY A 1 731 ? -15.110 -5.966 37.824 1.00 50.88 731 GLY A N 1
ATOM 5577 C CA . GLY A 1 731 ? -15.557 -7.044 36.912 1.00 50.88 731 GLY A CA 1
ATOM 5578 C C . GLY A 1 731 ? -16.752 -7.841 37.414 1.00 50.88 731 GLY A C 1
ATOM 5579 O O . GLY A 1 731 ? -16.997 -7.884 38.610 1.00 50.88 731 GLY A O 1
ATOM 5580 N N . ASP A 1 732 ? -17.516 -8.441 36.503 1.00 54.25 732 ASP A N 1
ATOM 5581 C CA . ASP A 1 732 ? -18.770 -9.144 36.812 1.00 54.25 732 ASP A CA 1
ATOM 5582 C C . ASP A 1 732 ? -18.992 -10.295 35.818 1.00 54.25 732 ASP A C 1
ATOM 5584 O O . ASP A 1 732 ? -18.999 -10.080 34.604 1.00 54.25 732 ASP A O 1
ATOM 5588 N N . ASN A 1 733 ? -19.181 -11.520 36.313 1.00 48.59 733 ASN A N 1
ATOM 5589 C CA . ASN A 1 733 ? -19.479 -12.701 35.492 1.00 48.59 733 ASN A CA 1
ATOM 5590 C C . ASN A 1 733 ? -20.926 -13.223 35.665 1.00 48.59 733 ASN A C 1
ATOM 5592 O O . ASN A 1 733 ? -21.255 -14.328 35.232 1.00 48.59 733 ASN A O 1
ATOM 5596 N N . GLY A 1 734 ? -21.800 -12.446 36.309 1.00 46.22 734 GLY A N 1
ATOM 5597 C CA . GLY A 1 734 ? -23.195 -12.772 36.618 1.00 46.22 734 GLY A CA 1
ATOM 5598 C C . GLY A 1 734 ? -23.388 -13.662 37.853 1.00 46.22 734 GLY A C 1
ATOM 5599 O O . GLY A 1 734 ? -24.519 -13.811 38.331 1.00 46.22 734 GLY A O 1
ATOM 5600 N N . VAL A 1 735 ? -22.300 -14.231 38.382 1.00 54.28 735 VAL A N 1
ATOM 5601 C CA . VAL A 1 735 ? -22.249 -15.056 39.601 1.00 54.28 735 VAL A CA 1
ATOM 5602 C C . VAL A 1 735 ? -21.446 -14.357 40.695 1.00 54.28 735 VAL A C 1
ATOM 5604 O O . VAL A 1 735 ? -21.836 -14.410 41.858 1.00 54.28 735 VAL A O 1
ATOM 5607 N N . VAL A 1 736 ? -20.357 -13.693 40.322 1.00 71.50 736 VAL A N 1
ATOM 5608 C CA . VAL A 1 736 ? -19.461 -12.904 41.163 1.00 71.50 736 VAL A CA 1
ATOM 5609 C C . VAL A 1 736 ? -19.281 -11.544 40.508 1.00 71.50 736 VAL A C 1
ATOM 5611 O O . VAL A 1 736 ? -19.128 -11.464 39.289 1.00 71.50 736 VAL A O 1
ATOM 5614 N N . ARG A 1 737 ? -19.263 -10.486 41.316 1.00 68.31 737 ARG A N 1
ATOM 5615 C CA . ARG A 1 737 ? -18.907 -9.141 40.877 1.00 68.31 737 ARG A CA 1
ATOM 5616 C C . ARG A 1 737 ? -17.980 -8.448 41.866 1.00 68.31 737 ARG A C 1
ATOM 5618 O O . ARG A 1 737 ? -18.103 -8.623 43.077 1.00 68.31 737 ARG A O 1
ATOM 5625 N N . LEU A 1 738 ? -17.069 -7.653 41.324 1.00 70.19 738 LEU A N 1
ATOM 5626 C CA . LEU A 1 738 ? -16.173 -6.748 42.022 1.00 70.19 738 LEU A CA 1
ATOM 5627 C C . LEU A 1 738 ? -16.708 -5.335 41.866 1.00 70.19 738 LEU A C 1
ATOM 5629 O O . LEU A 1 738 ? -16.699 -4.759 40.777 1.00 70.19 738 LEU A O 1
ATOM 5633 N N . VAL A 1 739 ? -17.193 -4.799 42.976 1.00 56.75 739 VAL A N 1
ATOM 5634 C CA . VAL A 1 739 ? -17.889 -3.516 43.036 1.00 56.75 739 VAL A CA 1
ATOM 5635 C C . VAL A 1 739 ? -17.219 -2.584 44.037 1.00 56.75 739 VAL A C 1
ATOM 5637 O O . VAL A 1 739 ? -16.478 -3.029 44.911 1.00 56.75 739 VAL A O 1
ATOM 5640 N N . ALA A 1 740 ? -17.476 -1.280 43.915 1.00 60.16 740 ALA A N 1
ATOM 5641 C CA . ALA A 1 740 ? -16.910 -0.256 44.796 1.00 60.16 740 ALA A CA 1
ATOM 5642 C C . ALA A 1 740 ? -15.368 -0.303 44.899 1.00 60.16 740 ALA A C 1
ATOM 5644 O O . ALA A 1 740 ? -14.812 -0.287 45.993 1.00 60.16 740 ALA A O 1
ATOM 5645 N N . CYS A 1 741 ? -14.685 -0.392 43.756 1.00 62.03 741 CYS A N 1
ATOM 5646 C CA . CYS A 1 741 ? -13.229 -0.521 43.663 1.00 62.03 741 CYS A CA 1
ATOM 5647 C C . CYS A 1 741 ? -12.445 0.697 44.176 1.00 62.03 741 CYS A C 1
ATOM 5649 O O . CYS A 1 741 ? -12.863 1.844 44.025 1.00 62.03 741 CYS A O 1
ATOM 5651 N N . THR A 1 742 ? -11.257 0.436 44.719 1.00 58.56 742 THR A N 1
ATOM 5652 C CA . THR A 1 742 ? -10.276 1.420 45.200 1.00 58.56 742 THR A CA 1
ATOM 5653 C C . THR A 1 742 ? -8.912 1.188 44.553 1.00 58.56 742 THR A C 1
ATOM 5655 O O . THR A 1 742 ? -8.730 0.267 43.756 1.00 58.56 742 THR A O 1
ATOM 5658 N N . SER A 1 743 ? -7.917 1.995 44.926 1.00 56.75 743 SER A N 1
ATOM 5659 C CA . SER A 1 743 ? -6.509 1.697 44.633 1.00 56.75 743 SER A CA 1
ATOM 5660 C C . SER A 1 743 ? -5.977 0.430 45.315 1.00 56.75 743 SER A C 1
ATOM 5662 O O . SER A 1 743 ? -4.895 -0.027 44.975 1.00 56.75 743 SER A O 1
ATOM 5664 N N . GLU A 1 744 ? -6.707 -0.126 46.283 1.00 63.72 744 GLU A N 1
ATOM 5665 C CA . GLU A 1 744 ? -6.271 -1.235 47.138 1.00 63.72 744 GLU A CA 1
ATOM 5666 C C . GLU A 1 744 ? -7.099 -2.521 46.977 1.00 63.72 744 GLU A C 1
ATOM 5668 O O . GLU A 1 744 ? -6.531 -3.595 47.150 1.00 63.72 744 GLU A O 1
ATOM 5673 N N . ALA A 1 745 ? -8.401 -2.453 46.648 1.00 77.81 745 ALA A N 1
ATOM 5674 C CA . ALA A 1 745 ? -9.257 -3.617 46.354 1.00 77.81 745 ALA A CA 1
ATOM 5675 C C . ALA A 1 745 ? -10.654 -3.227 45.834 1.00 77.81 745 ALA A C 1
ATOM 5677 O O . ALA A 1 745 ? -11.046 -2.067 45.890 1.00 77.81 745 ALA A O 1
ATOM 5678 N N . CYS A 1 746 ? -11.431 -4.213 45.383 1.00 74.19 746 CYS A N 1
ATOM 5679 C CA . CYS A 1 746 ? -12.865 -4.120 45.101 1.00 74.19 746 CYS A CA 1
ATOM 5680 C C . CYS A 1 746 ? -13.655 -5.077 46.001 1.00 74.19 746 CYS A C 1
ATOM 5682 O O . CYS A 1 746 ? -13.213 -6.202 46.219 1.00 74.19 746 CYS A O 1
ATOM 5684 N N . ARG A 1 747 ? -14.843 -4.696 46.479 1.00 87.56 747 ARG A N 1
ATOM 5685 C CA . ARG A 1 747 ? -15.696 -5.589 47.282 1.00 87.56 747 ARG A CA 1
ATOM 5686 C C . ARG A 1 747 ? -16.181 -6.772 46.452 1.00 87.56 747 ARG A C 1
ATOM 5688 O O . ARG A 1 747 ? -16.660 -6.581 45.335 1.00 87.56 747 ARG A O 1
ATOM 5695 N N . VAL A 1 748 ? -16.126 -7.968 47.033 1.00 92.50 748 VAL A N 1
ATOM 5696 C CA . VAL A 1 748 ? -16.650 -9.194 46.419 1.00 92.50 748 VAL A CA 1
ATOM 5697 C C . VAL A 1 748 ? -18.131 -9.359 46.752 1.00 92.50 748 VAL A C 1
ATOM 5699 O O . VAL A 1 748 ? -18.510 -9.488 47.917 1.00 92.50 748 VAL A O 1
ATOM 5702 N N . GLU A 1 749 ? -18.974 -9.418 45.726 1.00 88.25 749 GLU A N 1
ATOM 5703 C CA . GLU A 1 749 ? -20.384 -9.785 45.851 1.00 88.25 749 GLU A CA 1
ATOM 5704 C C . GLU A 1 749 ? -20.703 -11.006 44.986 1.00 88.25 749 GLU A C 1
ATOM 5706 O O . GLU A 1 749 ? -20.147 -11.183 43.904 1.00 88.25 749 GLU A O 1
ATOM 5711 N N . VAL A 1 750 ? -21.610 -11.858 45.464 1.00 83.19 750 VAL A N 1
ATOM 5712 C CA . VAL A 1 750 ? -22.055 -13.079 44.785 1.00 83.19 750 VAL A CA 1
ATOM 5713 C C . VAL A 1 750 ? -23.563 -13.062 44.563 1.00 83.19 750 VAL A C 1
ATOM 5715 O O . VAL A 1 750 ? -24.319 -12.530 45.376 1.00 83.19 750 VAL A O 1
ATOM 5718 N N . ASN A 1 751 ? -24.022 -13.638 43.459 1.00 70.56 751 ASN A N 1
ATOM 5719 C CA . ASN A 1 751 ? -25.437 -13.728 43.123 1.00 70.56 751 ASN A CA 1
ATOM 5720 C C . ASN A 1 751 ? -26.009 -15.066 43.605 1.00 70.56 751 ASN A C 1
ATOM 5722 O O . ASN A 1 751 ? -25.619 -16.134 43.125 1.00 70.56 751 ASN A O 1
ATOM 5726 N N . HIS A 1 752 ? -26.968 -15.017 44.529 1.00 70.38 752 HIS A N 1
ATOM 5727 C CA . HIS A 1 752 ? -27.678 -16.194 45.017 1.00 70.38 752 HIS A CA 1
ATOM 5728 C C . HIS A 1 752 ? -29.189 -15.958 45.003 1.00 70.38 752 HIS A C 1
ATOM 5730 O O . HIS A 1 752 ? -29.693 -14.979 45.549 1.00 70.38 752 HIS A O 1
ATOM 5736 N N . GLY A 1 753 ? -29.939 -16.855 44.353 1.00 59.78 753 GLY A N 1
ATOM 5737 C CA . GLY A 1 753 ? -31.401 -16.749 44.276 1.00 59.78 753 GLY A CA 1
ATOM 5738 C C . GLY A 1 753 ? -31.917 -15.519 43.514 1.00 59.78 753 GLY A C 1
ATOM 5739 O O . GLY A 1 753 ? -33.069 -15.141 43.704 1.00 59.78 753 GLY A O 1
ATOM 5740 N N . GLY A 1 754 ? -31.086 -14.905 42.661 1.00 56.81 754 GLY A N 1
ATOM 5741 C CA . GLY A 1 754 ? -31.420 -13.686 41.919 1.00 56.81 754 GLY A CA 1
ATOM 5742 C C . GLY A 1 754 ? -31.172 -12.386 42.691 1.00 56.81 754 GLY A C 1
ATOM 5743 O O . GLY A 1 754 ? -31.611 -11.334 42.235 1.00 56.81 754 GLY A O 1
ATOM 5744 N N . ALA A 1 755 ? -30.494 -12.449 43.840 1.00 61.75 755 ALA A N 1
ATOM 5745 C CA . ALA A 1 755 ? -30.093 -11.288 44.624 1.00 61.75 755 ALA A CA 1
ATOM 5746 C C . ALA A 1 755 ? -28.578 -11.292 44.877 1.00 61.75 755 ALA A C 1
ATOM 5748 O O . ALA A 1 755 ? -27.996 -12.312 45.256 1.00 61.75 755 ALA A O 1
ATOM 5749 N N . TRP A 1 756 ? -27.951 -10.128 44.709 1.00 75.38 756 TRP A N 1
ATOM 5750 C CA . TRP A 1 756 ? -26.544 -9.908 45.040 1.00 75.38 756 TRP A CA 1
ATOM 5751 C C . TRP A 1 756 ? -26.360 -9.715 46.544 1.00 75.38 756 TRP A C 1
ATOM 5753 O O . TRP A 1 756 ? -27.183 -9.073 47.196 1.00 75.38 756 TRP A O 1
ATOM 5763 N N . GLY A 1 757 ? -25.285 -10.278 47.083 1.00 81.50 757 GLY A N 1
ATOM 5764 C CA . GLY A 1 757 ? -24.907 -10.135 48.484 1.00 81.50 757 GLY A CA 1
ATOM 5765 C C . GLY A 1 757 ? -23.408 -10.305 48.680 1.00 81.50 757 GLY A C 1
ATOM 5766 O O . GLY A 1 757 ? -22.741 -10.930 47.856 1.00 81.50 757 GLY A O 1
ATOM 5767 N N . SER A 1 758 ? -22.874 -9.718 49.743 1.00 92.31 758 SER A N 1
ATOM 5768 C CA . SER A 1 758 ? -21.434 -9.656 49.999 1.00 92.31 758 SER A CA 1
ATOM 5769 C C . SER A 1 758 ? -20.863 -10.968 50.543 1.00 92.31 758 SER A C 1
ATOM 5771 O O . SER A 1 758 ? -21.594 -11.901 50.895 1.00 92.31 758 SER A O 1
ATOM 5773 N N . VAL A 1 759 ? -19.533 -11.051 50.585 1.00 96.31 759 VAL A N 1
ATOM 5774 C CA . VAL A 1 759 ? -18.784 -12.174 51.160 1.00 96.31 759 VAL A CA 1
ATOM 5775 C C . VAL A 1 759 ? -18.013 -11.693 52.385 1.00 96.31 759 VAL A C 1
ATOM 5777 O O . VAL A 1 759 ? -17.350 -10.662 52.311 1.00 96.31 759 VAL A O 1
ATOM 5780 N N . CYS A 1 760 ? -18.098 -12.432 53.491 1.00 96.12 760 CYS A N 1
ATOM 5781 C CA . CYS A 1 760 ? -17.382 -12.107 54.720 1.00 96.12 760 CYS A CA 1
ATOM 5782 C C . CYS A 1 760 ? -15.870 -12.376 54.605 1.00 96.12 760 CYS A C 1
ATOM 5784 O O . CYS A 1 760 ? -15.440 -13.291 53.894 1.00 96.12 760 CYS A O 1
ATOM 5786 N N . ASP A 1 761 ? -15.078 -11.574 55.311 1.00 94.12 761 ASP A N 1
ATOM 5787 C CA . ASP A 1 761 ? -13.622 -11.647 55.396 1.00 94.12 761 ASP A CA 1
ATOM 5788 C C . ASP A 1 761 ? -13.106 -12.739 56.356 1.00 94.12 761 ASP A C 1
ATOM 5790 O O . ASP A 1 761 ? -11.968 -13.195 56.185 1.00 94.12 761 ASP A O 1
ATOM 5794 N N . ASP A 1 762 ? -13.949 -13.241 57.270 1.00 93.88 762 ASP A N 1
ATOM 5795 C CA . ASP A 1 762 ? -13.651 -14.352 58.183 1.00 93.88 762 ASP A CA 1
ATOM 5796 C C . ASP A 1 762 ? -13.078 -15.564 57.417 1.00 93.88 762 ASP A C 1
ATOM 5798 O O . ASP A 1 762 ? -13.698 -16.165 56.533 1.00 93.88 762 ASP A O 1
ATOM 5802 N N . ALA A 1 763 ? -11.833 -15.913 57.761 1.00 91.06 763 ALA A N 1
ATOM 5803 C CA . ALA A 1 763 ? -11.026 -16.965 57.133 1.00 91.06 763 ALA A CA 1
ATOM 5804 C C . ALA A 1 763 ? -10.787 -16.821 55.609 1.00 91.06 763 ALA A C 1
ATOM 5806 O O . ALA A 1 763 ? -10.290 -17.763 54.986 1.00 91.06 763 ALA A O 1
ATOM 5807 N N . PHE A 1 764 ? -11.065 -15.657 55.013 1.00 95.56 764 PHE A N 1
ATOM 5808 C CA . PHE A 1 764 ? -10.847 -15.384 53.594 1.00 95.56 764 PHE A CA 1
ATOM 5809 C C . PHE A 1 764 ? -9.362 -15.128 53.291 1.00 95.56 764 PHE A C 1
ATOM 5811 O O . PHE A 1 764 ? -8.731 -14.213 53.812 1.00 95.56 764 PHE A O 1
ATOM 5818 N N . THR A 1 765 ? -8.778 -15.946 52.422 1.00 94.75 765 THR A N 1
ATOM 5819 C CA . THR A 1 765 ? -7.344 -15.940 52.086 1.00 94.75 765 THR A CA 1
ATOM 5820 C C . THR A 1 765 ? -7.074 -15.438 50.667 1.00 94.75 765 THR A C 1
ATOM 5822 O O . THR A 1 765 ? -7.970 -15.396 49.825 1.00 94.75 765 THR A O 1
ATOM 5825 N N . ASP A 1 766 ? -5.809 -15.159 50.340 1.00 93.06 766 ASP A N 1
ATOM 5826 C CA . ASP A 1 766 ? -5.400 -14.859 48.957 1.00 93.06 766 ASP A CA 1
ATOM 5827 C C . ASP A 1 766 ? -5.705 -16.020 47.992 1.00 93.06 766 ASP A C 1
ATOM 5829 O O . ASP A 1 766 ? -5.917 -15.804 46.805 1.00 93.06 766 ASP A O 1
ATOM 5833 N N . THR A 1 767 ? -5.804 -17.262 48.485 1.00 93.38 767 THR A N 1
ATOM 5834 C CA . THR A 1 767 ? -6.255 -18.398 47.658 1.00 93.38 767 THR A CA 1
ATOM 5835 C C . THR A 1 767 ? -7.729 -18.250 47.272 1.00 93.38 767 THR A C 1
ATOM 5837 O O . THR A 1 767 ? -8.116 -18.614 46.166 1.00 93.38 767 THR A O 1
ATOM 5840 N N . ASN A 1 768 ? -8.561 -17.670 48.139 1.00 94.75 768 ASN A N 1
ATOM 5841 C CA . ASN A 1 768 ? -9.941 -17.327 47.800 1.00 94.75 768 ASN A CA 1
ATOM 5842 C C . ASN A 1 768 ? -9.991 -16.162 46.800 1.00 94.75 768 ASN A C 1
ATOM 5844 O O . ASN A 1 768 ? -10.734 -16.239 45.823 1.00 94.75 768 ASN A O 1
ATOM 5848 N N . ALA A 1 769 ? -9.153 -15.135 46.991 1.00 93.00 769 ALA A N 1
ATOM 5849 C CA . ALA A 1 769 ? -9.009 -14.028 46.041 1.00 93.00 769 ALA A CA 1
ATOM 5850 C C . ALA A 1 769 ? -8.587 -14.517 44.653 1.00 93.00 769 ALA A C 1
ATOM 5852 O O . ALA A 1 769 ? -9.157 -14.101 43.654 1.00 93.00 769 ALA A O 1
ATOM 5853 N N . GLN A 1 770 ? -7.652 -15.464 44.578 1.00 91.19 770 GLN A N 1
ATOM 5854 C CA . GLN A 1 770 ? -7.240 -16.110 43.333 1.00 91.19 770 GLN A CA 1
ATOM 5855 C C . GLN A 1 770 ? -8.401 -16.794 42.614 1.00 91.19 770 GLN A C 1
ATOM 5857 O O . GLN A 1 770 ? -8.488 -16.702 41.391 1.00 91.19 770 GLN A O 1
ATOM 5862 N N . VAL A 1 771 ? -9.298 -17.466 43.345 1.00 89.00 771 VAL A N 1
ATOM 5863 C CA . VAL A 1 771 ? -10.503 -18.067 42.754 1.00 89.00 771 VAL A CA 1
ATOM 5864 C C . VAL A 1 771 ? -11.437 -16.991 42.205 1.00 89.00 771 VAL A C 1
ATOM 5866 O O . VAL A 1 771 ? -11.861 -17.122 41.063 1.00 89.00 771 VAL A O 1
ATOM 5869 N N . VAL A 1 772 ? -11.706 -15.927 42.969 1.00 86.62 772 VAL A N 1
ATOM 5870 C CA . VAL A 1 772 ? -12.535 -14.783 42.533 1.00 86.62 772 VAL A CA 1
ATOM 5871 C C . VAL A 1 772 ? -11.947 -14.125 41.287 1.00 86.62 772 VAL A C 1
ATOM 5873 O O . VAL A 1 772 ? -12.617 -13.963 40.275 1.00 86.62 772 VAL A O 1
ATOM 5876 N N . CYS A 1 773 ? -10.662 -13.793 41.331 1.00 80.44 773 CYS A N 1
ATOM 5877 C CA . CYS A 1 773 ? -9.970 -13.142 40.235 1.00 80.44 773 CYS A CA 1
ATOM 5878 C C . CYS A 1 773 ? -9.934 -14.032 38.998 1.00 80.44 773 CYS A C 1
ATOM 5880 O O . CYS A 1 773 ? -10.285 -13.577 37.915 1.00 80.44 773 CYS A O 1
ATOM 5882 N N . ARG A 1 774 ? -9.611 -15.320 39.145 1.00 79.25 774 ARG A N 1
ATOM 5883 C CA . ARG A 1 774 ? -9.648 -16.269 38.029 1.00 79.25 774 ARG A CA 1
ATOM 5884 C C . ARG A 1 774 ? -11.047 -16.425 37.445 1.00 79.25 774 ARG A C 1
ATOM 5886 O O . ARG A 1 774 ? -11.157 -16.549 36.230 1.00 79.25 774 ARG A O 1
ATOM 5893 N N . SER A 1 775 ? -12.090 -16.460 38.271 1.00 66.88 775 SER A N 1
ATOM 5894 C CA . SER A 1 775 ? -13.458 -16.648 37.782 1.00 66.88 775 SER A CA 1
ATOM 5895 C C . SER A 1 775 ? -13.990 -15.423 37.039 1.00 66.88 775 SER A C 1
ATOM 5897 O O . SER A 1 775 ? -14.802 -15.533 36.121 1.00 66.88 775 SER A O 1
ATOM 5899 N N . LEU A 1 776 ? -13.427 -14.259 37.353 1.00 55.56 776 LEU A N 1
ATOM 5900 C CA . LEU A 1 776 ? -13.571 -13.026 36.590 1.00 55.56 776 LEU A CA 1
ATOM 5901 C C . LEU A 1 776 ? -12.567 -12.931 35.428 1.00 55.56 776 LEU A C 1
ATOM 5903 O O . LEU A 1 776 ? -12.646 -12.019 34.612 1.00 55.56 776 LEU A O 1
ATOM 5907 N N . GLY A 1 777 ? -11.642 -13.879 35.306 1.00 51.38 777 GLY A N 1
ATOM 5908 C CA . GLY A 1 777 ? -10.685 -13.975 34.209 1.00 51.38 777 GLY A CA 1
ATOM 5909 C C . GLY A 1 777 ? -9.395 -13.192 34.370 1.00 51.38 777 GLY A C 1
ATOM 5910 O O . GLY A 1 777 ? -8.689 -13.011 33.385 1.00 51.38 777 GLY A O 1
ATOM 5911 N N . TYR A 1 778 ? -9.100 -12.702 35.569 1.00 59.25 778 TYR A N 1
ATOM 5912 C CA . TYR A 1 778 ? -7.807 -12.135 35.934 1.00 59.25 778 TYR A CA 1
ATOM 5913 C C . TYR A 1 778 ? -6.735 -13.211 36.111 1.00 59.25 778 TYR A C 1
ATOM 5915 O O . TYR A 1 778 ? -7.031 -14.396 36.299 1.00 59.25 778 TYR A O 1
ATOM 5923 N N . THR A 1 779 ? -5.470 -12.782 36.135 1.00 66.12 779 THR A N 1
ATOM 5924 C CA . THR A 1 779 ? -4.363 -13.649 36.537 1.00 66.12 779 THR A CA 1
ATOM 5925 C C . THR A 1 779 ? -4.499 -13.949 38.033 1.00 66.12 779 THR A C 1
ATOM 5927 O O . THR A 1 779 ? -4.447 -13.026 38.849 1.00 66.12 779 THR A O 1
ATOM 5930 N N . PRO A 1 780 ? -4.661 -15.222 38.437 1.00 71.50 780 PRO A N 1
ATOM 5931 C CA . PRO A 1 780 ? -4.786 -15.554 39.851 1.00 71.50 780 PRO A CA 1
ATOM 5932 C C . PRO A 1 780 ? -3.505 -15.179 40.608 1.00 71.50 780 PRO A C 1
ATOM 5934 O O . PRO A 1 780 ? -3.574 -14.529 41.648 1.00 71.50 780 PRO A O 1
ATOM 5937 N N . ASP A 1 781 ? -2.335 -15.515 40.064 1.00 73.38 781 ASP A N 1
ATOM 5938 C CA . ASP A 1 781 ? -1.051 -15.294 40.729 1.00 73.38 781 ASP A CA 1
ATOM 5939 C C . ASP A 1 781 ? -0.808 -13.809 41.044 1.00 73.38 781 ASP A C 1
ATOM 5941 O O . ASP A 1 781 ? -0.695 -12.967 40.154 1.00 73.38 781 ASP A O 1
ATOM 5945 N N . GLY A 1 782 ? -0.704 -13.511 42.342 1.00 69.00 782 GLY A N 1
ATOM 5946 C CA . GLY A 1 782 ? -0.513 -12.159 42.867 1.00 69.00 782 GLY A CA 1
ATOM 5947 C C . GLY A 1 782 ? -1.801 -11.435 43.267 1.00 69.00 782 GLY A C 1
ATOM 5948 O O . GLY A 1 782 ? -1.705 -10.382 43.887 1.00 69.00 782 GLY A O 1
ATOM 5949 N N . SER A 1 783 ? -2.983 -11.993 42.986 1.00 82.88 783 SER A N 1
ATOM 5950 C CA . SER A 1 783 ? -4.249 -11.455 43.497 1.00 82.88 783 SER A CA 1
ATOM 5951 C C . SER A 1 783 ? -4.293 -11.529 45.024 1.00 82.88 783 SER A C 1
ATOM 5953 O O . SER A 1 783 ? -3.965 -12.570 45.600 1.00 82.88 783 SER A O 1
ATOM 5955 N N . VAL A 1 784 ? -4.701 -10.435 45.666 1.00 87.25 784 VAL A N 1
ATOM 5956 C CA . VAL A 1 784 ? -4.700 -10.291 47.129 1.00 87.25 784 VAL A CA 1
ATOM 5957 C C . VAL A 1 784 ? -6.088 -9.960 47.651 1.00 87.25 784 VAL A C 1
ATOM 5959 O O . VAL A 1 784 ? -6.876 -9.299 46.973 1.00 87.25 784 VAL A O 1
ATOM 5962 N N . GLN A 1 785 ? -6.384 -10.412 48.865 1.00 92.56 785 GLN A N 1
ATOM 5963 C CA . GLN A 1 785 ? -7.583 -9.997 49.589 1.00 92.56 785 GLN A CA 1
ATOM 5964 C C . GLN A 1 785 ? -7.286 -8.842 50.554 1.00 92.56 785 GLN A C 1
ATOM 5966 O O . GLN A 1 785 ? -6.176 -8.712 51.071 1.00 92.56 785 GLN A O 1
ATOM 5971 N N . ILE A 1 786 ? -8.307 -8.036 50.823 1.00 88.38 786 ILE A N 1
ATOM 5972 C CA . ILE A 1 786 ? -8.324 -6.985 51.833 1.00 88.38 786 ILE A CA 1
ATOM 5973 C C . ILE A 1 786 ? -9.437 -7.305 52.828 1.00 88.38 786 ILE A C 1
ATOM 5975 O O . ILE A 1 786 ? -10.619 -7.332 52.481 1.00 88.38 786 ILE A O 1
ATOM 5979 N N . GLN A 1 787 ? -9.031 -7.530 54.075 1.00 88.38 787 GLN A N 1
ATOM 5980 C CA . GLN A 1 787 ? -9.935 -7.746 55.199 1.00 88.38 787 GLN A CA 1
ATOM 5981 C C . GLN A 1 787 ? -10.633 -6.438 55.563 1.00 88.38 787 GLN A C 1
ATOM 5983 O O . GLN A 1 787 ? -10.054 -5.358 55.429 1.00 88.38 787 GLN A O 1
ATOM 5988 N N . SER A 1 788 ? -11.854 -6.549 56.071 1.00 83.81 788 SER A N 1
ATOM 5989 C CA . SER A 1 788 ? -12.655 -5.449 56.599 1.00 83.81 788 SER A CA 1
ATOM 5990 C C . SER A 1 788 ? -12.808 -4.294 55.604 1.00 83.81 788 SER A C 1
ATOM 5992 O O . SER A 1 788 ? -12.760 -3.120 55.973 1.00 83.81 788 SER A O 1
ATOM 5994 N N . PHE A 1 789 ? -12.955 -4.638 54.321 1.00 80.75 789 PHE A N 1
ATOM 5995 C CA . PHE A 1 789 ? -13.135 -3.680 53.231 1.00 80.75 789 PHE A CA 1
ATOM 5996 C C . PHE A 1 789 ? -14.472 -2.947 53.371 1.00 80.75 789 PHE A C 1
ATOM 5998 O O . PHE A 1 789 ? -14.548 -1.721 53.293 1.00 80.75 789 PHE A O 1
ATOM 6005 N N . GLY A 1 790 ? -15.522 -3.720 53.636 1.00 72.00 790 GLY A N 1
ATOM 6006 C CA . GLY A 1 790 ? -16.836 -3.240 54.016 1.00 72.00 790 GLY A CA 1
ATOM 6007 C C . GLY A 1 790 ? -17.648 -2.523 52.927 1.00 72.00 790 GLY A C 1
ATOM 6008 O O . GLY A 1 790 ? -17.380 -2.597 51.724 1.00 72.00 790 GLY A O 1
ATOM 6009 N N . GLY A 1 791 ? -18.703 -1.833 53.365 1.00 61.53 791 GLY A N 1
ATOM 6010 C CA . GLY A 1 791 ? -19.536 -0.972 52.515 1.00 61.53 791 GLY A CA 1
ATOM 6011 C C . GLY A 1 791 ? -20.560 -1.707 51.644 1.00 61.53 791 GLY A C 1
ATOM 6012 O O . GLY A 1 791 ? -21.129 -1.096 50.738 1.00 61.53 791 GLY A O 1
ATOM 6013 N N . GLY A 1 792 ? -20.792 -3.003 51.869 1.00 65.38 792 GLY A N 1
ATOM 6014 C CA . GLY A 1 792 ? -21.909 -3.714 51.256 1.00 65.38 792 GLY A CA 1
ATOM 6015 C C . GLY A 1 792 ? -23.259 -3.278 51.825 1.00 65.38 792 GLY A C 1
ATOM 6016 O O . GLY A 1 792 ? -23.357 -2.677 52.895 1.00 65.38 792 GLY A O 1
ATOM 6017 N N . ASN A 1 793 ? -24.315 -3.587 51.077 1.00 65.06 793 ASN A N 1
ATOM 6018 C CA . ASN A 1 793 ? -25.702 -3.425 51.497 1.00 65.06 793 ASN A CA 1
ATOM 6019 C C . ASN A 1 793 ? -26.483 -4.687 51.107 1.00 65.06 793 ASN A C 1
ATOM 6021 O O . ASN A 1 793 ? -26.305 -5.203 50.005 1.00 65.06 793 ASN A O 1
ATOM 6025 N N . GLY A 1 794 ? -27.393 -5.145 51.968 1.00 76.44 794 GLY A N 1
ATOM 6026 C CA . GLY A 1 794 ? -28.253 -6.297 51.685 1.00 76.44 794 GLY A CA 1
ATOM 6027 C C . GLY A 1 794 ? -27.797 -7.580 52.396 1.00 76.44 794 GLY A C 1
ATOM 6028 O O . GLY A 1 794 ? -27.388 -7.517 53.550 1.00 76.44 794 GLY A O 1
ATOM 6029 N N . PRO A 1 795 ? -27.964 -8.770 51.794 1.00 79.00 795 PRO A N 1
ATOM 6030 C CA . PRO A 1 795 ? -27.556 -10.027 52.420 1.00 79.00 795 PRO A CA 1
ATOM 6031 C C . PRO A 1 795 ? -26.031 -10.227 52.365 1.00 79.00 795 PRO A C 1
ATOM 6033 O O . PRO A 1 795 ? -25.395 -9.859 51.382 1.00 79.00 795 PRO A O 1
ATOM 6036 N N . ILE A 1 796 ? -25.455 -10.876 53.381 1.00 92.25 796 ILE A N 1
ATOM 6037 C CA . ILE A 1 796 ? -24.096 -11.441 53.322 1.00 92.25 796 ILE A CA 1
ATOM 6038 C C . ILE A 1 796 ? -24.259 -12.927 53.004 1.00 92.25 796 ILE A C 1
ATOM 6040 O O . ILE A 1 796 ? -24.852 -13.683 53.776 1.00 92.25 796 ILE A O 1
ATOM 6044 N N . TRP A 1 797 ? -23.814 -13.353 51.826 1.00 92.75 797 TRP A N 1
ATOM 6045 C CA . TRP A 1 797 ? -24.148 -14.677 51.307 1.00 92.75 797 TRP A CA 1
ATOM 6046 C C . TRP A 1 797 ? -23.199 -15.779 51.740 1.00 92.75 797 TRP A C 1
ATOM 6048 O O . TRP A 1 797 ? -23.639 -16.922 51.879 1.00 92.75 797 TRP A O 1
ATOM 6058 N N . MET A 1 798 ? -21.923 -15.462 51.932 1.00 95.00 798 MET A N 1
ATOM 6059 C CA . MET A 1 798 ? -20.889 -16.456 52.196 1.00 95.00 798 MET A CA 1
ATOM 6060 C C . MET A 1 798 ? -20.003 -16.028 53.363 1.00 95.00 798 MET A C 1
ATOM 6062 O O . MET A 1 798 ? -19.660 -14.857 53.487 1.00 95.00 798 MET A O 1
ATOM 6066 N N . ASP A 1 799 ? -19.631 -17.004 54.187 1.00 95.50 799 ASP A N 1
ATOM 6067 C CA . ASP A 1 799 ? -18.802 -16.862 55.386 1.00 95.50 799 ASP A CA 1
ATOM 6068 C C . ASP A 1 799 ? -17.928 -18.117 55.566 1.00 95.50 799 ASP A C 1
ATOM 6070 O O . ASP A 1 799 ? -18.321 -19.215 55.137 1.00 95.50 799 ASP A O 1
ATOM 6074 N N . ASN A 1 800 ? -16.739 -17.946 56.155 1.00 93.88 800 ASN A N 1
ATOM 6075 C CA . ASN A 1 800 ? -15.664 -18.933 56.266 1.00 93.88 800 ASN A CA 1
ATOM 6076 C C . ASN A 1 800 ? -15.371 -19.626 54.931 1.00 93.88 800 ASN A C 1
ATOM 6078 O O . ASN A 1 800 ? -15.380 -20.858 54.828 1.00 93.88 800 ASN A O 1
ATOM 6082 N N . VAL A 1 801 ? -15.158 -18.832 53.879 1.00 95.56 801 VAL A N 1
ATOM 6083 C CA . VAL A 1 801 ? -14.920 -19.365 52.534 1.00 95.56 801 VAL A CA 1
ATOM 6084 C C . VAL A 1 801 ? -13.542 -20.020 52.480 1.00 95.56 801 VAL A C 1
ATOM 6086 O O . VAL A 1 801 ? -12.521 -19.363 52.643 1.00 95.56 801 VAL A O 1
ATOM 6089 N N . ALA A 1 802 ? -13.492 -21.312 52.169 1.00 92.25 802 ALA A N 1
ATOM 6090 C CA . ALA A 1 802 ? -12.263 -22.097 52.101 1.00 92.25 802 ALA A CA 1
ATOM 6091 C C . ALA A 1 802 ? -12.099 -22.733 50.712 1.00 92.25 802 ALA A C 1
ATOM 6093 O O . ALA A 1 802 ? -12.570 -23.843 50.454 1.00 92.25 802 ALA A O 1
ATOM 6094 N N . CYS A 1 803 ? -11.435 -22.011 49.807 1.00 93.31 803 CYS A N 1
ATOM 6095 C CA . CYS A 1 803 ? -11.075 -22.496 48.480 1.00 93.31 803 CYS A CA 1
ATOM 6096 C C . CYS A 1 803 ? -9.758 -23.289 48.523 1.00 93.31 803 CYS A C 1
ATOM 6098 O O . CYS A 1 803 ? -8.828 -22.953 49.254 1.00 93.31 803 CYS A O 1
ATOM 6100 N N . THR A 1 804 ? -9.654 -24.313 47.683 1.00 85.56 804 THR A N 1
ATOM 6101 C CA . THR A 1 804 ? -8.416 -25.044 47.373 1.00 85.56 804 THR A CA 1
ATOM 6102 C C . THR A 1 804 ? -7.568 -24.336 46.317 1.00 85.56 804 THR A C 1
ATOM 6104 O O . THR A 1 804 ? -6.413 -24.706 46.110 1.00 85.56 804 THR A O 1
ATOM 6107 N N . GLY A 1 805 ? -8.137 -23.336 45.639 1.00 79.38 805 GLY A N 1
ATOM 6108 C CA . GLY A 1 805 ? -7.488 -22.566 44.585 1.00 79.38 805 GLY A CA 1
ATOM 6109 C C . GLY A 1 805 ? -7.728 -23.139 43.191 1.00 79.38 805 GLY A C 1
ATOM 6110 O O . GLY A 1 805 ? -7.218 -22.596 42.219 1.00 79.38 805 GLY A O 1
ATOM 6111 N N . THR A 1 806 ? -8.531 -24.196 43.035 1.00 76.81 806 THR A N 1
ATOM 6112 C CA . THR A 1 806 ? -8.835 -24.838 41.733 1.00 76.81 806 THR A CA 1
ATOM 6113 C C . THR A 1 806 ? -10.299 -24.718 41.315 1.00 76.81 806 THR A C 1
ATOM 6115 O O . THR A 1 806 ? -10.657 -25.080 40.198 1.00 76.81 806 THR A O 1
ATOM 6118 N N . GLU A 1 807 ? -11.134 -24.167 42.190 1.00 87.31 807 GLU A N 1
ATOM 6119 C CA . GLU A 1 807 ? -12.563 -23.995 41.978 1.00 87.31 807 GLU A CA 1
ATOM 6120 C C . GLU A 1 807 ? -12.856 -23.039 40.810 1.00 87.31 807 GLU A C 1
ATOM 6122 O O . GLU A 1 807 ? -12.210 -21.996 40.694 1.00 87.31 807 GLU A O 1
ATOM 6127 N N . PRO A 1 808 ? -13.833 -23.348 39.942 1.00 61.69 808 PRO A N 1
ATOM 6128 C CA . PRO A 1 808 ? -14.165 -22.481 38.812 1.00 61.69 808 PRO A CA 1
ATOM 6129 C C . PRO A 1 808 ? -14.792 -21.151 39.252 1.00 61.69 808 PRO A C 1
ATOM 6131 O O . PRO A 1 808 ? -14.642 -20.161 38.553 1.00 61.69 808 PRO A O 1
ATOM 6134 N N . GLU A 1 809 ? -15.453 -21.126 40.410 1.00 77.50 809 GLU A N 1
ATOM 6135 C CA . GLU A 1 809 ? -16.114 -19.958 40.993 1.00 77.50 809 GLU A CA 1
ATOM 6136 C C . GLU A 1 809 ? -16.004 -20.006 42.516 1.00 77.50 809 GLU A C 1
ATOM 6138 O O . GLU A 1 809 ? -15.954 -21.089 43.107 1.00 77.50 809 GLU A O 1
ATOM 6143 N N . ILE A 1 810 ? -16.060 -18.845 43.172 1.00 85.69 810 ILE A N 1
ATOM 6144 C CA . ILE A 1 810 ? -16.033 -18.779 44.641 1.00 85.69 810 ILE A CA 1
ATOM 6145 C C . ILE A 1 810 ? -17.216 -19.521 45.279 1.00 85.69 810 ILE A C 1
ATOM 6147 O O . ILE A 1 810 ? -17.080 -20.109 46.349 1.00 85.69 810 ILE A O 1
ATOM 6151 N N . THR A 1 811 ? -18.358 -19.580 44.588 1.00 81.50 811 THR A N 1
ATOM 6152 C CA . THR A 1 811 ? -19.578 -20.267 45.042 1.00 81.50 811 THR A CA 1
ATOM 6153 C C . THR A 1 811 ? -19.430 -21.793 45.114 1.00 81.50 811 THR A C 1
ATOM 6155 O O . THR A 1 811 ? -20.298 -22.467 45.668 1.00 81.50 811 THR A O 1
ATOM 6158 N N . TRP A 1 812 ? -18.327 -22.340 44.588 1.00 80.50 812 TRP A N 1
ATOM 6159 C CA . TRP A 1 812 ? -17.981 -23.765 44.626 1.00 80.50 812 TRP A CA 1
ATOM 6160 C C . TRP A 1 812 ? -17.004 -24.104 45.757 1.00 80.50 812 TRP A C 1
ATOM 6162 O O . TRP A 1 812 ? -16.719 -25.280 45.988 1.00 80.50 812 TRP A O 1
ATOM 6172 N N . CYS A 1 813 ? -16.494 -23.096 46.467 1.00 86.94 813 CYS A N 1
ATOM 6173 C CA . CYS A 1 813 ? -15.656 -23.296 47.639 1.00 86.94 813 CYS A CA 1
ATOM 6174 C C . CYS A 1 813 ? -16.499 -23.730 48.846 1.00 86.94 813 CYS A C 1
ATOM 6176 O O . CYS A 1 813 ? -17.685 -23.410 48.953 1.00 86.94 813 CYS A O 1
ATOM 6178 N N . ALA A 1 814 ? -15.882 -24.450 49.786 1.00 89.19 814 ALA A N 1
ATOM 6179 C CA . ALA A 1 814 ? -16.545 -24.782 51.044 1.00 89.19 814 ALA A CA 1
ATOM 6180 C C . ALA A 1 814 ? -16.831 -23.499 51.848 1.00 89.19 814 ALA A C 1
ATOM 6182 O O . ALA A 1 814 ? -15.996 -22.598 51.881 1.00 89.19 814 ALA A O 1
ATOM 6183 N N . SER A 1 815 ? -17.999 -23.420 52.488 1.00 92.50 815 SER A N 1
ATOM 6184 C CA . SER A 1 815 ? -18.428 -22.285 53.321 1.00 92.50 815 SER A CA 1
ATOM 6185 C C . SER A 1 815 ? -19.403 -22.743 54.416 1.00 92.50 815 SER A C 1
ATOM 6187 O O . SER A 1 815 ? -19.835 -23.901 54.426 1.00 92.50 815 SER A O 1
ATOM 6189 N N . ASN A 1 816 ? -19.800 -21.839 55.320 1.00 89.00 816 ASN A N 1
ATOM 6190 C CA . ASN A 1 816 ? -20.804 -22.094 56.369 1.00 89.00 816 ASN A CA 1
ATOM 6191 C C . ASN A 1 816 ? -22.250 -22.287 55.841 1.00 89.00 816 ASN A C 1
ATOM 6193 O O . ASN A 1 816 ? -23.162 -22.570 56.628 1.00 89.00 816 ASN A O 1
ATOM 6197 N N . GLY A 1 817 ? -22.466 -22.174 54.525 1.00 80.38 817 GLY A N 1
ATOM 6198 C CA . GLY A 1 817 ? -23.776 -22.227 53.869 1.00 80.38 817 GLY A CA 1
ATOM 6199 C C . GLY A 1 817 ? -24.377 -20.841 53.599 1.00 80.38 817 GLY A C 1
ATOM 6200 O O . GLY A 1 817 ? -24.039 -19.861 54.255 1.00 80.38 817 GLY A O 1
ATOM 6201 N N . TRP A 1 818 ? -25.278 -20.762 52.614 1.00 87.75 818 TRP A N 1
ATOM 6202 C CA . TRP A 1 818 ? -25.845 -19.500 52.121 1.00 87.75 818 TRP A CA 1
ATOM 6203 C C . TRP A 1 818 ? -26.577 -18.704 53.206 1.00 87.75 818 TRP A C 1
ATOM 6205 O O . TRP A 1 818 ? -27.550 -19.192 53.784 1.00 87.75 818 TRP A O 1
ATOM 6215 N N . GLY A 1 819 ? -26.123 -17.475 53.461 1.00 87.38 819 GLY A N 1
ATOM 6216 C CA . GLY A 1 819 ? -26.723 -16.568 54.447 1.00 87.38 819 GLY A CA 1
ATOM 6217 C C . GLY A 1 819 ? -26.529 -16.992 55.907 1.00 87.38 819 GLY A C 1
ATOM 6218 O O . GLY A 1 819 ? -27.141 -16.407 56.798 1.00 87.38 819 GLY A O 1
ATOM 6219 N N . ASN A 1 820 ? -25.708 -18.013 56.171 1.00 90.50 820 ASN A N 1
ATOM 6220 C CA . ASN A 1 820 ? -25.360 -18.454 57.517 1.00 90.50 820 ASN A CA 1
ATOM 6221 C C . ASN A 1 820 ? -23.987 -17.891 57.894 1.00 90.50 820 ASN A C 1
ATOM 6223 O O . ASN A 1 820 ? -22.963 -18.504 57.596 1.00 90.50 820 ASN A O 1
ATOM 6227 N N . HIS A 1 821 ? -23.993 -16.719 58.525 1.00 92.19 821 HIS A N 1
ATOM 6228 C CA . HIS A 1 821 ? -22.798 -15.972 58.906 1.00 92.19 821 HIS A CA 1
ATOM 6229 C C . HIS A 1 821 ? -22.973 -15.307 60.277 1.00 92.19 821 HIS A C 1
ATOM 6231 O O . HIS A 1 821 ? -24.098 -15.069 60.727 1.00 92.19 821 HIS A O 1
ATOM 6237 N N . ASN A 1 822 ? -21.864 -14.965 60.931 1.00 92.19 822 ASN A N 1
ATOM 6238 C CA . ASN A 1 822 ? -21.847 -14.090 62.112 1.00 92.19 822 ASN A CA 1
ATOM 6239 C C . ASN A 1 822 ? -21.300 -12.681 61.827 1.00 92.19 822 ASN A C 1
ATOM 6241 O O . ASN A 1 822 ? -21.111 -11.923 62.776 1.00 92.19 822 ASN A O 1
ATOM 6245 N N . CYS A 1 823 ? -21.089 -12.345 60.552 1.00 92.25 823 CYS A N 1
ATOM 6246 C CA . CYS A 1 823 ? -20.490 -11.083 60.120 1.00 92.25 823 CYS A CA 1
ATOM 6247 C C . CYS A 1 823 ? -21.504 -9.938 59.934 1.00 92.25 823 CYS A C 1
ATOM 6249 O O . CYS A 1 823 ? -22.698 -10.183 59.734 1.00 92.25 823 CYS A O 1
ATOM 6251 N N . GLY A 1 824 ? -21.034 -8.690 59.937 1.00 85.19 824 GLY A N 1
ATOM 6252 C CA . GLY A 1 824 ? -21.740 -7.512 59.417 1.00 85.19 824 GLY A CA 1
ATOM 6253 C C . GLY A 1 824 ? -21.012 -6.868 58.226 1.00 85.19 824 GLY A C 1
ATOM 6254 O O . GLY A 1 824 ? -19.869 -7.187 57.957 1.00 85.19 824 GLY A O 1
ATOM 6255 N N . HIS A 1 825 ? -21.619 -5.886 57.547 1.00 84.50 825 HIS A N 1
ATOM 6256 C CA . HIS A 1 825 ? -21.039 -5.250 56.338 1.00 84.50 825 HIS A CA 1
ATOM 6257 C C . HIS A 1 825 ? -19.746 -4.441 56.539 1.00 84.50 825 HIS A C 1
ATOM 6259 O O . HIS A 1 825 ? -19.251 -3.821 55.607 1.00 84.50 825 HIS A O 1
ATOM 6265 N N . HIS A 1 826 ? -19.205 -4.383 57.752 1.00 79.56 826 HIS A N 1
ATOM 6266 C CA . HIS A 1 826 ? -17.859 -3.856 58.001 1.00 79.56 826 HIS A CA 1
ATOM 6267 C C . HIS A 1 826 ? -16.786 -4.949 57.847 1.00 79.56 826 HIS A C 1
ATOM 6269 O O . HIS A 1 826 ? -15.605 -4.634 57.790 1.00 79.56 826 HIS A O 1
ATOM 6275 N N . GLU A 1 827 ? -17.221 -6.205 57.744 1.00 91.38 827 GLU A N 1
ATOM 6276 C CA . GLU A 1 827 ? -16.440 -7.430 57.560 1.00 91.38 827 GLU A CA 1
ATOM 6277 C C . GLU A 1 827 ? -16.624 -7.975 56.129 1.00 91.38 827 GLU A C 1
ATOM 6279 O O . GLU A 1 827 ? -16.294 -9.119 55.848 1.00 91.38 827 GLU A O 1
ATOM 6284 N N . ASP A 1 828 ? -17.165 -7.184 55.189 1.00 91.19 828 ASP A N 1
ATOM 6285 C CA . ASP A 1 828 ? -17.188 -7.596 53.780 1.00 91.19 828 ASP A CA 1
ATOM 6286 C C . ASP A 1 828 ? -15.762 -7.568 53.218 1.00 91.19 828 ASP A C 1
ATOM 6288 O O . ASP A 1 828 ? -15.019 -6.608 53.443 1.00 91.19 828 ASP A O 1
ATOM 6292 N N . VAL A 1 829 ? -15.388 -8.594 52.458 1.00 95.00 829 VAL A N 1
ATOM 6293 C CA . VAL A 1 829 ? -14.036 -8.743 51.916 1.00 95.00 829 VAL A CA 1
ATOM 6294 C C . VAL A 1 829 ? -13.844 -7.975 50.608 1.00 95.00 829 VAL A C 1
ATOM 6296 O O . VAL A 1 829 ? -14.712 -7.946 49.727 1.00 95.00 829 VAL A O 1
ATOM 6299 N N . GLY A 1 830 ? -12.666 -7.373 50.468 1.00 91.81 830 GLY A N 1
ATOM 6300 C CA . GLY A 1 830 ? -12.172 -6.790 49.229 1.00 91.81 830 GLY A CA 1
ATOM 6301 C C . GLY A 1 830 ? -11.189 -7.726 48.531 1.00 91.81 830 GLY A C 1
ATOM 6302 O O . GLY A 1 830 ? -10.472 -8.483 49.177 1.00 91.81 830 GLY A O 1
ATOM 6303 N N . VAL A 1 831 ? -11.111 -7.666 47.207 1.00 90.50 831 VAL A N 1
ATOM 6304 C CA . VAL A 1 831 ? -10.123 -8.375 46.396 1.00 90.50 831 VAL A CA 1
ATOM 6305 C C . VAL A 1 831 ? -9.507 -7.414 45.386 1.00 90.50 831 VAL A C 1
ATOM 6307 O O . VAL A 1 831 ? -10.215 -6.684 44.695 1.00 90.50 831 VAL A O 1
ATOM 6310 N N . CYS A 1 832 ? -8.180 -7.420 45.294 1.00 81.44 832 CYS A N 1
ATOM 6311 C CA . CYS A 1 832 ? -7.444 -6.774 44.219 1.00 81.44 832 CYS A CA 1
ATOM 6312 C C . CYS A 1 832 ? -6.894 -7.840 43.284 1.00 81.44 832 CYS A C 1
ATOM 6314 O O . CYS A 1 832 ? -6.023 -8.631 43.661 1.00 81.44 832 CYS A O 1
ATOM 6316 N N . CYS A 1 833 ? -7.408 -7.854 42.062 1.00 75.94 833 CYS A N 1
ATOM 6317 C CA . CYS A 1 833 ? -6.927 -8.772 41.052 1.00 75.94 833 CYS A CA 1
ATOM 6318 C C . CYS A 1 833 ? -5.702 -8.219 40.335 1.00 75.94 833 CYS A C 1
ATOM 6320 O O . CYS A 1 833 ? -5.590 -7.017 40.095 1.00 75.94 833 CYS A O 1
ATOM 6322 N N . ILE A 1 834 ? -4.787 -9.114 39.967 1.00 63.00 834 ILE A N 1
ATOM 6323 C CA . ILE A 1 834 ? -3.613 -8.759 39.173 1.00 63.00 834 ILE A CA 1
ATOM 6324 C C . ILE A 1 834 ? -3.812 -9.210 37.728 1.00 63.00 834 ILE A C 1
ATOM 6326 O O . ILE A 1 834 ? -4.371 -10.266 37.436 1.00 63.00 834 ILE A O 1
ATOM 6330 N N . GLY A 1 835 ? -3.340 -8.384 36.799 1.00 49.06 835 GLY A N 1
ATOM 6331 C CA . GLY A 1 835 ? -3.506 -8.618 35.371 1.00 49.06 835 GLY A CA 1
ATOM 6332 C C . GLY A 1 835 ? -4.854 -8.126 34.847 1.00 49.06 835 GLY A C 1
ATOM 6333 O O . GLY A 1 835 ? -5.514 -7.282 35.445 1.00 49.06 835 GLY A O 1
ATOM 6334 N N . THR A 1 836 ? -5.239 -8.625 33.681 1.00 38.66 836 THR A N 1
ATOM 6335 C CA . THR A 1 836 ? -6.433 -8.210 32.933 1.00 38.66 836 THR A CA 1
ATOM 6336 C C . THR A 1 836 ? -7.521 -9.271 33.042 1.00 38.66 836 THR A C 1
ATOM 6338 O O . THR A 1 836 ? -7.194 -10.451 32.980 1.00 38.66 836 THR A O 1
ATOM 6341 N N . SER A 1 837 ? -8.785 -8.862 33.181 1.00 37.06 837 SER A N 1
ATOM 6342 C CA . SER A 1 837 ? -9.938 -9.758 33.353 1.00 37.06 837 SER A CA 1
ATOM 6343 C C . SER A 1 837 ? -10.694 -10.045 32.076 1.00 37.06 837 SER A C 1
ATOM 6345 O O . SER A 1 837 ? -10.918 -9.144 31.268 1.00 37.06 837 SER A O 1
ATOM 6347 N N . THR A 1 838 ? -11.204 -11.274 31.984 1.00 34.41 838 THR A N 1
ATOM 6348 C CA . THR A 1 838 ? -12.117 -11.732 30.932 1.00 34.41 838 THR A CA 1
ATOM 6349 C C . THR A 1 838 ? -13.559 -11.251 31.100 1.00 34.41 838 THR A C 1
ATOM 6351 O O . THR A 1 838 ? -14.410 -11.649 30.307 1.00 34.41 838 THR A O 1
ATOM 6354 N N . SER A 1 839 ? -13.852 -10.427 32.108 1.00 31.64 839 SER A N 1
ATOM 6355 C CA . SER A 1 839 ? -15.197 -9.968 32.492 1.00 31.64 839 SER A CA 1
ATOM 6356 C C . SER A 1 839 ? -15.274 -8.496 32.950 1.00 31.64 839 SER A C 1
ATOM 6358 O O . SER A 1 839 ? -16.289 -8.064 33.497 1.00 31.64 839 SER A O 1
ATOM 6360 N N . ALA A 1 840 ? -14.231 -7.686 32.737 1.00 29.61 840 ALA A N 1
ATOM 6361 C CA . ALA A 1 840 ? -14.208 -6.293 33.187 1.00 29.61 840 ALA A CA 1
ATOM 6362 C C . ALA A 1 840 ? -14.911 -5.344 32.198 1.00 29.61 840 ALA A C 1
ATOM 6364 O O . ALA A 1 840 ? -14.412 -5.090 31.105 1.00 29.61 840 ALA A O 1
ATOM 6365 N N . PHE A 1 841 ? -16.052 -4.804 32.640 1.00 31.23 841 PHE A N 1
ATOM 6366 C CA . PHE A 1 841 ? -16.819 -3.683 32.078 1.00 31.23 841 PHE A CA 1
ATOM 6367 C C . PHE A 1 841 ? -17.253 -3.785 30.609 1.00 31.23 841 PHE A C 1
ATOM 6369 O O . PHE A 1 841 ? -16.575 -3.353 29.680 1.00 31.23 841 PHE A O 1
ATOM 6376 N N . SER A 1 842 ? -18.498 -4.232 30.430 1.00 25.86 842 SER A N 1
ATOM 6377 C CA . SER A 1 842 ? -19.350 -3.786 29.331 1.00 25.86 842 SER A CA 1
ATOM 6378 C C . SER A 1 842 ? -20.047 -2.497 29.796 1.00 25.86 842 SER A C 1
ATOM 6380 O O . SER A 1 842 ? -20.865 -2.580 30.712 1.00 25.86 842 SER A O 1
ATOM 6382 N N . PRO A 1 843 ? -19.788 -1.315 29.208 1.00 25.94 843 PRO A N 1
ATOM 6383 C CA . PRO A 1 843 ? -20.635 -0.150 29.420 1.00 25.94 843 PRO A CA 1
ATOM 6384 C C . PRO A 1 843 ? -21.903 -0.385 28.589 1.00 25.94 843 PRO A C 1
ATOM 6386 O O . PRO A 1 843 ? -22.008 0.011 27.434 1.00 25.94 843 PRO A O 1
ATOM 6389 N N . SER A 1 844 ? -22.840 -1.170 29.117 1.00 26.00 844 SER A N 1
ATOM 6390 C CA . SER A 1 844 ? -24.085 -1.492 28.422 1.00 26.00 844 SER A CA 1
ATOM 6391 C C . SER A 1 844 ? -25.125 -0.410 28.692 1.00 26.00 844 SER A C 1
ATOM 6393 O O . SER A 1 844 ? -25.515 -0.220 29.839 1.00 26.00 844 SER A O 1
ATOM 6395 N N . THR A 1 845 ? -25.664 0.227 27.651 1.00 23.47 845 THR A N 1
ATOM 6396 C CA . THR A 1 845 ? -27.018 0.789 27.741 1.00 23.47 845 THR A CA 1
ATOM 6397 C C . THR A 1 845 ? -27.998 -0.181 27.092 1.00 23.47 845 THR A C 1
ATOM 6399 O O . THR A 1 845 ? -27.997 -0.380 25.883 1.00 23.47 845 THR A O 1
ATOM 6402 N N . ASN A 1 846 ? -28.859 -0.730 27.950 1.00 23.62 846 ASN A N 1
ATOM 6403 C CA . ASN A 1 846 ? -30.066 -1.505 27.669 1.00 23.62 846 ASN A CA 1
ATOM 6404 C C . ASN A 1 846 ? -29.898 -2.936 27.125 1.00 23.62 846 ASN A C 1
ATOM 6406 O O . ASN A 1 846 ? -28.950 -3.243 26.407 1.00 23.62 846 ASN A O 1
ATOM 6410 N N . PRO A 1 847 ? -30.801 -3.841 27.569 1.00 26.17 847 PRO A N 1
ATOM 6411 C CA . PRO A 1 847 ? -30.647 -5.284 27.449 1.00 26.17 847 PRO A CA 1
ATOM 6412 C C . PRO A 1 847 ? -30.495 -5.662 25.980 1.00 26.17 847 PRO A C 1
ATOM 6414 O O . PRO A 1 847 ? -31.048 -4.958 25.130 1.00 26.17 847 PRO A O 1
ATOM 6417 N N . PRO A 1 848 ? -29.788 -6.766 25.675 1.00 26.14 848 PRO A N 1
ATOM 6418 C CA . PRO A 1 848 ? -29.690 -7.253 24.310 1.00 26.14 848 PRO A CA 1
ATOM 6419 C C . PRO A 1 848 ? -31.078 -7.209 23.681 1.00 26.14 848 PRO A C 1
ATOM 6421 O O . PRO A 1 848 ? -32.036 -7.740 24.253 1.00 26.14 848 PRO A O 1
ATOM 6424 N N . GLU A 1 849 ? -31.193 -6.552 22.526 1.00 25.89 849 GLU A N 1
ATOM 6425 C CA . GLU A 1 849 ? -32.317 -6.794 21.640 1.00 25.89 849 GLU A CA 1
ATOM 6426 C C . GLU A 1 849 ? -32.314 -8.308 21.399 1.00 25.89 849 GLU A C 1
ATOM 6428 O O . GLU A 1 849 ? -31.425 -8.870 20.749 1.00 25.89 849 GLU A O 1
ATOM 6433 N N . ARG A 1 850 ? -33.234 -8.983 22.094 1.00 31.86 850 ARG A N 1
ATOM 6434 C CA . ARG A 1 850 ? -33.336 -10.433 22.167 1.00 31.86 850 ARG A CA 1
ATOM 6435 C C . ARG A 1 850 ? -33.603 -10.964 20.777 1.00 31.86 850 ARG A C 1
ATOM 6437 O O . ARG A 1 850 ? -34.735 -10.953 20.305 1.00 31.86 850 ARG A O 1
ATOM 6444 N N . SER A 1 851 ? -32.555 -11.454 20.142 1.00 35.25 851 SER A N 1
ATOM 6445 C CA . SER A 1 851 ? -32.675 -12.281 18.944 1.00 35.25 851 SER A CA 1
ATOM 6446 C C . SER A 1 851 ? -31.944 -13.616 19.075 1.00 35.25 851 SER A C 1
ATOM 6448 O O . SER A 1 851 ? -31.848 -14.365 18.108 1.00 35.25 851 SER A O 1
ATOM 6450 N N . VAL A 1 852 ? -31.510 -13.972 20.288 1.00 43.81 852 VAL A N 1
ATOM 6451 C CA . VAL A 1 852 ? -31.185 -15.354 20.645 1.00 43.81 852 VAL A CA 1
ATOM 6452 C C . VAL A 1 852 ? -31.860 -15.632 21.979 1.00 43.81 852 VAL A C 1
ATOM 6454 O O . VAL A 1 852 ? -31.490 -15.028 22.981 1.00 43.81 852 VAL A O 1
ATOM 6457 N N . ASP A 1 853 ? -32.879 -16.487 21.993 1.00 57.97 853 ASP A N 1
ATOM 6458 C CA . ASP A 1 853 ? -33.549 -16.879 23.231 1.00 57.97 853 ASP A CA 1
ATOM 6459 C C . ASP A 1 853 ? -32.519 -17.402 24.246 1.00 57.97 853 ASP A C 1
ATOM 6461 O O . ASP A 1 853 ? -31.727 -18.314 23.972 1.00 57.97 853 ASP A O 1
ATOM 6465 N N . THR A 1 854 ? -32.487 -16.759 25.408 1.00 68.56 854 THR A N 1
ATOM 6466 C CA . THR A 1 854 ? -31.524 -16.987 26.485 1.00 68.56 854 THR A CA 1
ATOM 6467 C C . THR A 1 854 ? -31.874 -18.281 27.208 1.00 68.56 854 THR A C 1
ATOM 6469 O O . THR A 1 854 ? -33.015 -18.472 27.615 1.00 68.56 854 THR A O 1
ATOM 6472 N N . VAL A 1 855 ? -30.910 -19.188 27.382 1.00 80.88 855 VAL A N 1
ATOM 6473 C CA . VAL A 1 855 ? -31.109 -20.455 28.108 1.00 80.88 855 VAL A CA 1
ATOM 6474 C C . VAL A 1 855 ? -30.481 -20.352 29.493 1.00 80.88 855 VAL A C 1
ATOM 6476 O O . VAL A 1 855 ? -29.372 -19.841 29.629 1.00 80.88 855 VAL A O 1
ATOM 6479 N N . ARG A 1 856 ? -31.164 -20.862 30.522 1.00 81.50 856 ARG A N 1
ATOM 6480 C CA . ARG A 1 856 ? -30.619 -21.024 31.876 1.00 81.50 856 ARG A CA 1
ATOM 6481 C C . ARG A 1 856 ? -30.814 -22.442 32.391 1.00 81.50 856 ARG A C 1
ATOM 6483 O O . ARG A 1 856 ? -31.757 -23.141 32.015 1.00 81.50 856 ARG A O 1
ATOM 6490 N N . LEU A 1 857 ? -29.940 -22.828 33.313 1.00 85.19 857 LEU A N 1
ATOM 6491 C CA . LEU A 1 857 ? -30.043 -24.057 34.087 1.00 85.19 857 LEU A CA 1
ATOM 6492 C C . LEU A 1 857 ? -30.646 -23.731 35.461 1.00 85.19 857 LEU A C 1
ATOM 6494 O O . LEU A 1 857 ? -29.990 -23.151 36.320 1.00 85.19 857 LEU A O 1
ATOM 6498 N N . ALA A 1 858 ? -31.921 -24.059 35.652 1.00 80.12 858 ALA A N 1
ATOM 6499 C CA . ALA A 1 858 ? -32.693 -23.729 36.847 1.00 80.12 858 ALA A CA 1
ATOM 6500 C C . ALA A 1 858 ? -32.867 -24.940 37.778 1.00 80.12 858 ALA A C 1
ATOM 6502 O O . ALA A 1 858 ? -32.970 -26.078 37.327 1.00 80.12 858 ALA A O 1
ATOM 6503 N N . GLN A 1 859 ? -32.965 -24.687 39.088 1.00 81.62 859 GLN A N 1
ATOM 6504 C CA . GLN A 1 859 ? -33.259 -25.702 40.117 1.00 81.62 859 GLN A CA 1
ATOM 6505 C C . GLN A 1 859 ? -32.359 -26.948 40.039 1.00 81.62 859 GLN A C 1
ATOM 6507 O O . GLN A 1 859 ? -32.839 -28.080 40.001 1.00 81.62 859 GLN A O 1
ATOM 6512 N N . CYS A 1 860 ? -31.046 -26.720 40.001 1.00 78.38 860 CYS A N 1
ATOM 6513 C CA . CYS A 1 860 ? -30.052 -27.783 39.958 1.00 78.38 860 CYS A CA 1
ATOM 6514 C C . CYS A 1 860 ? -30.092 -28.676 41.208 1.00 78.38 860 CYS A C 1
ATOM 6516 O O . CYS A 1 860 ? -30.211 -28.186 42.333 1.00 78.38 860 CYS A O 1
ATOM 6518 N N . SER A 1 861 ? -29.961 -29.988 41.025 1.00 76.06 861 SER A N 1
ATOM 6519 C CA . SER A 1 861 ? -29.730 -30.946 42.105 1.00 76.06 861 SER A CA 1
ATOM 6520 C C . SER A 1 861 ? -28.239 -31.083 42.428 1.00 76.06 861 SER A C 1
ATOM 6522 O O . SER A 1 861 ? -27.374 -30.714 41.638 1.00 76.06 861 SER A O 1
ATOM 6524 N N . MET A 1 862 ? -27.930 -31.639 43.606 1.00 67.38 862 MET A N 1
ATOM 6525 C CA . MET A 1 862 ? -26.551 -31.820 44.100 1.00 67.38 862 MET A CA 1
ATOM 6526 C C . MET A 1 862 ? -25.662 -32.703 43.202 1.00 67.38 862 MET A C 1
ATOM 6528 O O . MET A 1 862 ? -24.448 -32.701 43.360 1.00 67.38 862 MET A O 1
ATOM 6532 N N . ASP A 1 863 ? -26.249 -33.468 42.278 1.00 70.06 863 ASP A N 1
ATOM 6533 C CA . ASP A 1 863 ? -25.551 -34.276 41.267 1.00 70.06 863 ASP A CA 1
ATOM 6534 C C . ASP A 1 863 ? -25.243 -33.491 39.973 1.00 70.06 863 ASP A C 1
ATOM 6536 O O . ASP A 1 863 ? -24.774 -34.076 38.998 1.00 70.06 863 ASP A O 1
ATOM 6540 N N . GLY A 1 864 ? -25.508 -32.179 39.947 1.00 69.06 864 GLY A N 1
ATOM 6541 C CA . GLY A 1 864 ? -25.225 -31.294 38.815 1.00 69.06 864 GLY A CA 1
ATOM 6542 C C . GLY A 1 864 ? -26.271 -31.324 37.696 1.00 69.06 864 GLY A C 1
ATOM 6543 O O . GLY A 1 864 ? -26.105 -30.627 36.699 1.00 69.06 864 GLY A O 1
ATOM 6544 N N . CYS A 1 865 ? -27.358 -32.095 37.832 1.00 80.56 865 CYS A N 1
ATOM 6545 C CA . CYS A 1 865 ? -28.480 -32.034 36.892 1.00 80.56 865 CYS A CA 1
ATOM 6546 C C . CYS A 1 865 ? -29.321 -30.781 37.146 1.00 80.56 865 CYS A C 1
ATOM 6548 O O . CYS A 1 865 ? -29.682 -30.508 38.286 1.00 80.56 865 CYS A O 1
ATOM 6550 N N . CYS A 1 866 ? -29.693 -30.061 36.092 1.00 84.12 866 CYS A N 1
ATOM 6551 C CA . CYS A 1 866 ? -30.516 -28.857 36.181 1.00 84.12 866 CYS A CA 1
ATOM 6552 C C . CYS A 1 866 ? -31.666 -28.906 35.175 1.00 84.12 866 CYS A C 1
ATOM 6554 O O . CYS A 1 866 ? -31.584 -29.589 34.152 1.00 84.12 866 CYS A O 1
ATOM 6556 N N . ARG A 1 867 ? -32.730 -28.143 35.436 1.00 89.50 867 ARG A N 1
ATOM 6557 C CA . ARG A 1 867 ? -33.827 -27.957 34.487 1.00 89.50 867 ARG A CA 1
ATOM 6558 C C . ARG A 1 867 ? -33.416 -26.940 33.435 1.00 89.50 867 ARG A C 1
ATOM 6560 O O . ARG A 1 867 ? -32.913 -25.874 33.775 1.00 89.50 867 ARG A O 1
ATOM 6567 N N . VAL A 1 868 ? -33.687 -27.246 32.174 1.00 90.06 868 VAL A N 1
ATOM 6568 C CA . VAL A 1 868 ? -33.463 -26.317 31.065 1.00 90.06 868 VAL A CA 1
ATOM 6569 C C . VAL A 1 868 ? -34.668 -25.391 30.946 1.00 90.06 868 VAL A C 1
ATOM 6571 O O . VAL A 1 868 ? -35.796 -25.841 30.735 1.00 90.06 868 VAL A O 1
ATOM 6574 N N . GLU A 1 869 ? -34.424 -24.095 31.084 1.00 90.25 869 GLU A N 1
ATOM 6575 C CA . GLU A 1 869 ? -35.412 -23.050 30.835 1.00 90.25 869 GLU A CA 1
ATOM 6576 C C . GLU A 1 869 ? -34.888 -22.122 29.745 1.00 90.25 869 GLU A C 1
ATOM 6578 O O . GLU A 1 869 ? -33.692 -21.839 29.689 1.00 90.25 869 GLU A O 1
ATOM 6583 N N . ILE A 1 870 ? -35.780 -21.670 28.871 1.00 87.69 870 ILE A N 1
ATOM 6584 C CA . ILE A 1 870 ? -35.469 -20.756 27.777 1.00 87.69 870 ILE A CA 1
ATOM 6585 C C . ILE A 1 870 ? -36.363 -19.530 27.868 1.00 87.69 870 ILE A C 1
ATOM 6587 O O . ILE A 1 870 ? -37.516 -19.603 28.300 1.00 87.69 870 ILE A O 1
ATOM 6591 N N . GLU A 1 871 ? -35.809 -18.389 27.505 1.00 82.12 871 GLU A N 1
ATOM 6592 C CA . GLU A 1 871 ? -36.479 -17.114 27.588 1.00 82.12 871 GLU A CA 1
ATOM 6593 C C . GLU A 1 871 ? -36.923 -16.650 26.207 1.00 82.12 871 GLU A C 1
ATOM 6595 O O . GLU A 1 871 ? -36.102 -16.248 25.387 1.00 82.12 871 GLU A O 1
ATOM 6600 N N . HIS A 1 872 ? -38.236 -16.637 25.989 1.00 75.38 872 HIS A N 1
ATOM 6601 C CA . HIS A 1 872 ? -38.843 -16.173 24.749 1.00 75.38 872 HIS A CA 1
ATOM 6602 C C . HIS A 1 872 ? -39.784 -14.999 25.038 1.00 75.38 872 HIS A C 1
ATOM 6604 O O . HIS A 1 872 ? -40.581 -15.039 25.978 1.00 75.38 872 HIS A O 1
ATOM 6610 N N . SER A 1 873 ? -39.682 -13.924 24.250 1.00 68.06 873 SER A N 1
ATOM 6611 C CA . SER A 1 873 ? -40.582 -12.756 24.323 1.00 68.06 873 SER A CA 1
ATOM 6612 C C . SER A 1 873 ? -40.770 -12.142 25.726 1.00 68.06 873 SER A C 1
ATOM 6614 O O . SER A 1 873 ? -41.877 -11.779 26.115 1.00 68.06 873 SER A O 1
ATOM 6616 N N . GLY A 1 874 ? -39.704 -12.016 26.519 1.00 64.38 874 GLY A N 1
ATOM 6617 C CA . GLY A 1 874 ? -39.781 -11.435 27.872 1.00 64.38 874 GLY A CA 1
ATOM 6618 C C . GLY A 1 874 ? -39.990 -12.448 28.999 1.00 64.38 874 GLY A C 1
ATOM 6619 O O . GLY A 1 874 ? -39.881 -12.073 30.162 1.00 64.38 874 GLY A O 1
ATOM 6620 N N . ILE A 1 875 ? -40.307 -13.709 28.685 1.00 77.12 875 ILE A N 1
ATOM 6621 C CA . ILE A 1 875 ? -40.876 -14.657 29.650 1.00 77.12 875 ILE A CA 1
ATOM 6622 C C . ILE A 1 875 ? -40.081 -15.967 29.654 1.00 77.12 875 ILE A C 1
ATOM 6624 O O . ILE A 1 875 ? -39.856 -16.585 28.615 1.00 77.12 875 ILE A O 1
ATOM 6628 N N . TRP A 1 876 ? -39.702 -16.430 30.846 1.00 81.75 876 TRP A N 1
ATOM 6629 C CA . TRP A 1 876 ? -39.071 -17.736 31.034 1.00 81.75 876 TRP A CA 1
ATOM 6630 C C . TRP A 1 876 ? -40.093 -18.868 30.943 1.00 81.75 876 TRP A C 1
ATOM 6632 O O . TRP A 1 876 ? -41.162 -18.811 31.554 1.00 81.75 876 TRP A O 1
ATOM 6642 N N . GLY A 1 877 ? -39.733 -19.915 30.213 1.00 85.88 877 GLY A N 1
ATOM 6643 C CA . GLY A 1 877 ? -40.516 -21.137 30.089 1.00 85.88 877 GLY A CA 1
ATOM 6644 C C . GLY A 1 877 ? -39.625 -22.368 29.995 1.00 85.88 877 GLY A C 1
ATOM 6645 O O . GLY A 1 877 ? -38.403 -22.271 29.888 1.00 85.88 877 GLY A O 1
ATOM 6646 N N . THR A 1 878 ? -40.229 -23.545 30.080 1.00 90.88 878 THR A N 1
ATOM 6647 C CA . THR A 1 878 ? -39.500 -24.818 30.069 1.00 90.88 878 THR A CA 1
ATOM 6648 C C . THR A 1 878 ? -39.325 -25.364 28.660 1.00 90.88 878 THR A C 1
ATOM 6650 O O . THR A 1 878 ? -40.082 -25.032 27.749 1.00 90.88 878 THR A O 1
ATOM 6653 N N . VAL A 1 879 ? -38.354 -26.259 28.499 1.00 90.50 879 VAL A N 1
ATOM 6654 C CA . VAL A 1 879 ? -38.156 -27.048 27.278 1.00 90.50 879 VAL A CA 1
ATOM 6655 C C . VAL A 1 879 ? -38.702 -28.456 27.507 1.00 90.50 879 VAL A C 1
ATOM 6657 O O . VAL A 1 879 ? -38.423 -29.056 28.546 1.00 90.50 879 VAL A O 1
ATOM 6660 N N . CYS A 1 880 ? -39.508 -28.961 26.572 1.00 87.75 880 CYS A N 1
ATOM 6661 C CA . CYS A 1 880 ? -40.071 -30.307 26.640 1.00 87.75 880 CYS A CA 1
ATOM 6662 C C . CYS A 1 880 ? -38.960 -31.363 26.552 1.00 87.75 880 CYS A C 1
ATOM 6664 O O . CYS A 1 880 ? -38.002 -31.204 25.790 1.00 87.75 880 CYS A O 1
ATOM 6666 N N . ASP A 1 881 ? -39.079 -32.445 27.323 1.00 85.56 881 ASP A N 1
ATOM 6667 C CA . ASP A 1 881 ? -38.120 -33.551 27.297 1.00 85.56 881 ASP A CA 1
ATOM 6668 C C . ASP A 1 881 ? -38.348 -34.516 26.117 1.00 85.56 881 ASP A C 1
ATOM 6670 O O . ASP A 1 881 ? -37.466 -35.322 25.793 1.00 85.56 881 ASP A O 1
ATOM 6674 N N . ASP A 1 882 ? -39.468 -34.365 25.402 1.00 84.31 882 ASP A N 1
ATOM 6675 C CA . ASP A 1 882 ? -39.773 -35.101 24.180 1.00 84.31 882 ASP A CA 1
ATOM 6676 C C . ASP A 1 882 ? -38.701 -34.862 23.101 1.00 84.31 882 ASP A C 1
ATOM 6678 O O . ASP A 1 882 ? -38.397 -33.742 22.693 1.00 84.31 882 ASP A O 1
ATOM 6682 N N . SER A 1 883 ? -38.108 -35.958 22.616 1.00 82.19 883 SER A N 1
ATOM 6683 C CA . SER A 1 883 ? -36.975 -35.970 21.672 1.00 82.19 883 SER A CA 1
ATOM 6684 C C . SER A 1 883 ? -35.671 -35.321 22.170 1.00 82.19 883 SER A C 1
ATOM 6686 O O . SER A 1 883 ? -34.741 -35.163 21.379 1.00 82.19 883 SER A O 1
ATOM 6688 N N . PHE A 1 884 ? -35.547 -35.013 23.464 1.00 87.81 884 PHE A N 1
ATOM 6689 C CA . PHE A 1 884 ? -34.362 -34.363 24.024 1.00 87.81 884 PHE A CA 1
ATOM 6690 C C . PHE A 1 884 ? -33.200 -35.354 24.245 1.00 87.81 884 PHE A C 1
ATOM 6692 O O . PHE A 1 884 ? -33.285 -36.303 25.030 1.00 87.81 884 PHE A O 1
ATOM 6699 N N . THR A 1 885 ? -32.079 -35.132 23.560 1.00 90.44 885 THR A N 1
ATOM 6700 C CA . THR A 1 885 ? -30.893 -36.009 23.522 1.00 90.44 885 THR A CA 1
ATOM 6701 C C . THR A 1 885 ? -29.668 -35.392 24.210 1.00 90.44 885 THR A C 1
ATOM 6703 O O . THR A 1 885 ? -29.657 -34.213 24.558 1.00 90.44 885 THR A O 1
ATOM 6706 N N . ASN A 1 886 ? -28.591 -36.173 24.378 1.00 93.25 886 ASN A N 1
ATOM 6707 C CA . ASN A 1 886 ? -27.306 -35.635 24.851 1.00 93.25 886 ASN A CA 1
ATOM 6708 C C . ASN A 1 886 ? -26.747 -34.565 23.900 1.00 93.25 886 ASN A C 1
ATOM 6710 O O . ASN A 1 886 ? -26.139 -33.612 24.363 1.00 93.25 886 ASN A O 1
ATOM 6714 N N . THR A 1 887 ? -27.027 -34.653 22.597 1.00 92.62 887 THR A N 1
ATOM 6715 C CA . THR A 1 887 ? -26.640 -33.621 21.624 1.00 92.62 887 THR A CA 1
ATOM 6716 C C . THR A 1 887 ? -27.340 -32.287 21.899 1.00 92.62 887 THR A C 1
ATOM 6718 O O . THR A 1 887 ? -26.745 -31.229 21.724 1.00 92.62 887 THR A O 1
ATOM 6721 N N . ASN A 1 888 ? -28.577 -32.302 22.410 1.00 92.00 888 ASN A N 1
ATOM 6722 C CA . ASN A 1 888 ? -29.229 -31.081 22.892 1.00 92.00 888 ASN A CA 1
ATOM 6723 C C . ASN A 1 888 ? -28.522 -30.531 24.140 1.00 92.00 888 ASN A C 1
ATOM 6725 O O . ASN A 1 888 ? -28.286 -29.328 24.233 1.00 92.00 888 ASN A O 1
ATOM 6729 N N . ALA A 1 889 ? -28.141 -31.411 25.073 1.00 90.38 889 ALA A N 1
ATOM 6730 C CA . ALA A 1 889 ? -27.398 -31.034 26.274 1.00 90.38 889 ALA A CA 1
ATOM 6731 C C . ALA A 1 889 ? -26.012 -30.446 25.946 1.00 90.38 889 ALA A C 1
ATOM 6733 O O . ALA A 1 889 ? -25.595 -29.491 26.592 1.00 90.38 889 ALA A O 1
ATOM 6734 N N . GLU A 1 890 ? -25.326 -30.949 24.918 1.00 91.56 890 GLU A N 1
ATOM 6735 C CA . GLU A 1 890 ? -24.056 -30.408 24.413 1.00 91.56 890 GLU A CA 1
ATOM 6736 C C . GLU A 1 890 ? -24.211 -28.979 23.874 1.00 91.56 890 GLU A C 1
ATOM 6738 O O . GLU A 1 890 ? -23.419 -28.101 24.225 1.00 91.56 890 GLU A O 1
ATOM 6743 N N . VAL A 1 891 ? -25.247 -28.724 23.061 1.00 87.81 891 VAL A N 1
ATOM 6744 C CA . VAL A 1 891 ? -25.552 -27.375 22.547 1.00 87.81 891 VAL A CA 1
ATOM 6745 C C . VAL A 1 891 ? -25.853 -26.417 23.693 1.00 87.81 891 VAL A C 1
ATOM 6747 O O . VAL A 1 891 ? -25.326 -25.307 23.711 1.00 87.81 891 VAL A O 1
ATOM 6750 N N . ILE A 1 892 ? -26.645 -26.852 24.673 1.00 86.62 892 ILE A N 1
ATOM 6751 C CA . ILE A 1 892 ? -26.977 -26.035 25.843 1.00 86.62 892 ILE A CA 1
ATOM 6752 C C . ILE A 1 892 ? -25.741 -25.774 26.675 1.00 86.62 892 ILE A C 1
ATOM 6754 O O . ILE A 1 892 ? -25.516 -24.627 27.033 1.00 86.62 892 ILE A O 1
ATOM 6758 N N . CYS A 1 893 ? -24.910 -26.785 26.940 1.00 79.81 893 CYS A N 1
ATOM 6759 C CA . CYS A 1 893 ? -23.707 -26.573 27.728 1.00 79.81 893 CYS A CA 1
ATOM 6760 C C . CYS A 1 893 ? -22.764 -25.583 27.062 1.00 79.81 893 CYS A C 1
ATOM 6762 O O . CYS A 1 893 ? -22.296 -24.654 27.714 1.00 79.81 893 CYS A O 1
ATOM 6764 N N . ARG A 1 894 ? -22.590 -25.693 25.744 1.00 80.75 894 ARG A N 1
ATOM 6765 C CA . ARG A 1 894 ? -21.858 -24.690 24.973 1.00 80.75 894 ARG A CA 1
ATOM 6766 C C . ARG A 1 894 ? -22.497 -23.298 25.062 1.00 80.75 894 ARG A C 1
ATOM 6768 O O . ARG A 1 894 ? -21.763 -22.319 25.109 1.00 80.75 894 ARG A O 1
ATOM 6775 N N . GLN A 1 895 ? -23.827 -23.205 25.085 1.00 79.81 895 GLN A N 1
ATOM 6776 C CA . GLN A 1 895 ? -24.562 -21.939 25.172 1.00 79.81 895 GLN A CA 1
ATOM 6777 C C . GLN A 1 895 ? -24.497 -21.294 26.567 1.00 79.81 895 GLN A C 1
ATOM 6779 O O . GLN A 1 895 ? -24.412 -20.074 26.655 1.00 79.81 895 GLN A O 1
ATOM 6784 N N . VAL A 1 896 ? -24.529 -22.086 27.645 1.00 70.88 896 VAL A N 1
ATOM 6785 C CA . VAL A 1 896 ? -24.522 -21.598 29.039 1.00 70.88 896 VAL A CA 1
ATOM 6786 C C . VAL A 1 896 ? -23.135 -21.614 29.691 1.00 70.88 896 VAL A C 1
ATOM 6788 O O . VAL A 1 896 ? -23.010 -21.284 30.865 1.00 70.88 896 VAL A O 1
ATOM 6791 N N . GLY A 1 897 ? -22.095 -22.011 28.952 1.00 57.38 897 GLY A N 1
ATOM 6792 C CA . GLY A 1 897 ? -20.705 -21.977 29.414 1.00 57.38 897 GLY A CA 1
ATOM 6793 C C . GLY A 1 897 ? -20.218 -23.212 30.186 1.00 57.38 897 GLY A C 1
ATOM 6794 O O . GLY A 1 897 ? -19.146 -23.152 30.780 1.00 57.38 897 GLY A O 1
ATOM 6795 N N . CYS A 1 898 ? -20.940 -24.342 30.170 1.00 71.50 898 CYS A N 1
ATOM 6796 C CA . CYS A 1 898 ? -20.409 -25.630 30.642 1.00 71.50 898 CYS A CA 1
ATOM 6797 C C . CYS A 1 898 ? -19.704 -26.431 29.534 1.00 71.50 898 CYS A C 1
ATOM 6799 O O . CYS A 1 898 ? -19.918 -26.224 28.339 1.00 71.50 898 CYS A O 1
ATOM 6801 N N . SER A 1 899 ? -18.838 -27.375 29.926 1.00 77.00 899 SER A N 1
ATOM 6802 C CA . SER A 1 899 ? -18.166 -28.269 28.973 1.00 77.00 899 SER A CA 1
ATOM 6803 C C . SER A 1 899 ? -19.201 -29.096 28.196 1.00 77.00 899 SER A C 1
ATOM 6805 O O . SER A 1 899 ? -19.949 -29.847 28.823 1.00 77.00 899 SER A O 1
ATOM 6807 N N . PRO A 1 900 ? -19.229 -29.036 26.848 1.00 79.44 900 PRO A N 1
ATOM 6808 C CA . PRO A 1 900 ? -20.110 -29.894 26.059 1.00 79.44 900 PRO A CA 1
ATOM 6809 C C . PRO A 1 900 ? -19.680 -31.367 26.154 1.00 79.44 900 PRO A C 1
ATOM 6811 O O . PRO A 1 900 ? -20.515 -32.265 26.169 1.00 79.44 900 PRO A O 1
ATOM 6814 N N . ASN A 1 901 ? -18.379 -31.636 26.305 1.00 77.69 901 ASN A N 1
ATOM 6815 C CA . ASN A 1 901 ? -17.862 -32.996 26.439 1.00 77.69 901 ASN A CA 1
ATOM 6816 C C . ASN A 1 901 ? -18.345 -33.626 27.753 1.00 77.69 901 ASN A C 1
ATOM 6818 O O . ASN A 1 901 ? -17.908 -33.220 28.830 1.00 77.69 901 ASN A O 1
ATOM 6822 N N . GLY A 1 902 ? -19.220 -34.631 27.646 1.00 77.50 902 GLY A N 1
ATOM 6823 C CA . GLY A 1 902 ? -19.813 -35.331 28.789 1.00 77.50 902 GLY A CA 1
ATOM 6824 C C . GLY A 1 902 ? -21.169 -34.785 29.247 1.00 77.50 902 GLY A C 1
ATOM 6825 O O . GLY A 1 902 ? -21.705 -35.289 30.235 1.00 77.50 902 GLY A O 1
ATOM 6826 N N . ALA A 1 903 ? -21.746 -33.803 28.543 1.00 85.25 903 ALA A N 1
ATOM 6827 C CA . ALA A 1 903 ? -23.092 -33.319 28.827 1.00 85.25 903 ALA A CA 1
ATOM 6828 C C . ALA A 1 903 ? -24.120 -34.444 28.615 1.00 85.25 903 ALA A C 1
ATOM 6830 O O . ALA A 1 903 ? -24.178 -35.080 27.561 1.00 85.25 903 ALA A O 1
ATOM 6831 N N . THR A 1 904 ? -24.934 -34.712 29.637 1.00 87.75 904 THR A N 1
ATOM 6832 C CA . THR A 1 904 ? -25.959 -35.759 29.587 1.00 87.75 904 THR A CA 1
ATOM 6833 C C . THR A 1 904 ? -27.320 -35.190 29.935 1.00 87.75 904 THR A C 1
ATOM 6835 O O . THR A 1 904 ? -27.449 -34.323 30.796 1.00 87.75 904 THR A O 1
ATOM 6838 N N . GLN A 1 905 ? -28.346 -35.670 29.238 1.00 87.06 905 GLN A N 1
ATOM 6839 C CA . GLN A 1 905 ? -29.727 -35.302 29.526 1.00 87.06 905 GLN A CA 1
ATOM 6840 C C . GLN A 1 905 ? -30.336 -36.240 30.573 1.00 87.06 905 GLN A C 1
ATOM 6842 O O . GLN A 1 905 ? -30.018 -37.434 30.623 1.00 87.06 905 GLN A O 1
ATOM 6847 N N . ARG A 1 906 ? -31.261 -35.709 31.376 1.00 85.12 906 ARG A N 1
ATOM 6848 C CA . ARG A 1 906 ? -32.083 -36.482 32.308 1.00 85.12 906 ARG A CA 1
ATOM 6849 C C . ARG A 1 906 ? -33.559 -36.209 32.043 1.00 85.12 906 ARG A C 1
ATOM 6851 O O . ARG A 1 906 ? -34.087 -35.176 32.442 1.00 85.12 906 ARG A O 1
ATOM 6858 N N . GLN A 1 907 ? -34.219 -37.176 31.412 1.00 77.75 907 GLN A N 1
ATOM 6859 C CA . GLN A 1 907 ? -35.663 -37.154 31.177 1.00 77.75 907 GLN A CA 1
ATOM 6860 C C . GLN A 1 907 ? -36.427 -37.001 32.503 1.00 77.75 907 GLN A C 1
ATOM 6862 O O . GLN A 1 907 ? -36.057 -37.620 33.510 1.00 77.75 907 GLN A O 1
ATOM 6867 N N . ARG A 1 908 ? -37.517 -36.222 32.493 1.00 69.94 908 ARG A N 1
ATOM 6868 C CA . ARG A 1 908 ? -38.397 -35.958 33.649 1.00 69.94 908 ARG A CA 1
ATOM 6869 C C . ARG A 1 908 ? -37.704 -35.309 34.855 1.00 69.94 908 ARG A C 1
ATOM 6871 O O . ARG A 1 908 ? -37.906 -35.724 36.001 1.00 69.94 908 ARG A O 1
ATOM 6878 N N . PHE A 1 909 ? -36.892 -34.282 34.611 1.00 70.06 909 PHE A N 1
ATOM 6879 C CA . PHE A 1 909 ? -36.245 -33.502 35.669 1.00 70.06 909 PHE A CA 1
ATOM 6880 C C . PHE A 1 909 ? -37.200 -32.469 36.303 1.00 70.06 909 PHE A C 1
ATOM 6882 O O . PHE A 1 909 ? -37.224 -31.302 35.919 1.00 70.06 909 PHE A O 1
ATOM 6889 N N . GLY A 1 910 ? -37.971 -32.910 37.304 1.00 69.38 910 GLY A N 1
ATOM 6890 C CA . GLY A 1 910 ? -38.824 -32.049 38.137 1.00 69.38 910 GLY A CA 1
ATOM 6891 C C . GLY A 1 910 ? -39.961 -31.335 37.386 1.00 69.38 910 GLY A C 1
ATOM 6892 O O . GLY A 1 910 ? -40.015 -31.303 36.164 1.00 69.38 910 GLY A O 1
ATOM 6893 N N . GLY A 1 911 ? -40.915 -30.764 38.126 1.00 66.62 911 GLY A N 1
ATOM 6894 C CA . GLY A 1 911 ? -41.919 -29.872 37.537 1.00 66.62 911 GLY A CA 1
ATOM 6895 C C . GLY A 1 911 ? -41.346 -28.465 37.366 1.00 66.62 911 GLY A C 1
ATOM 6896 O O . GLY A 1 911 ? -40.722 -27.952 38.293 1.00 66.62 911 GLY A O 1
ATOM 6897 N N . GLY A 1 912 ? -41.552 -27.840 36.208 1.00 66.06 912 GLY A N 1
ATOM 6898 C CA . GLY A 1 912 ? -41.320 -26.405 36.027 1.00 66.06 912 GLY A CA 1
ATOM 6899 C C . GLY A 1 912 ? -42.604 -25.590 36.183 1.00 66.06 912 GLY A C 1
ATOM 6900 O O . GLY A 1 912 ? -43.708 -26.133 36.189 1.00 66.06 912 GLY A O 1
ATOM 6901 N N . THR A 1 913 ? -42.455 -24.276 36.322 1.00 64.31 913 THR A N 1
ATOM 6902 C CA . THR A 1 913 ? -43.563 -23.313 36.364 1.00 64.31 913 THR A CA 1
ATOM 6903 C C . THR A 1 913 ? -43.503 -22.432 35.121 1.00 64.31 913 THR A C 1
ATOM 6905 O O . THR A 1 913 ? -42.448 -21.863 34.859 1.00 64.31 913 THR A O 1
ATOM 6908 N N . GLY A 1 914 ? -44.609 -22.284 34.386 1.00 73.62 914 GLY A N 1
ATOM 6909 C CA . GLY A 1 914 ? -44.688 -21.414 33.202 1.00 73.62 914 GLY A CA 1
ATOM 6910 C C . GLY A 1 914 ? -45.064 -22.151 31.912 1.00 73.62 914 GLY A C 1
ATOM 6911 O O . GLY A 1 914 ? -45.505 -23.299 31.952 1.00 73.62 914 GLY A O 1
ATOM 6912 N N . THR A 1 915 ? -44.921 -21.461 30.777 1.00 83.81 915 THR A N 1
ATOM 6913 C CA . THR A 1 915 ? -45.160 -21.994 29.423 1.00 83.81 915 THR A CA 1
ATOM 6914 C C . THR A 1 915 ? -44.062 -22.987 29.035 1.00 83.81 915 THR A C 1
ATOM 6916 O O . THR A 1 915 ? -42.898 -22.774 29.365 1.00 83.81 915 THR A O 1
ATOM 6919 N N . ILE A 1 916 ? -44.400 -24.059 28.314 1.00 89.31 916 ILE A N 1
ATOM 6920 C CA . ILE A 1 916 ? -43.400 -24.904 27.643 1.00 89.31 916 ILE A CA 1
ATOM 6921 C C . ILE A 1 916 ? -43.102 -24.239 26.300 1.00 89.31 916 ILE A C 1
ATOM 6923 O O . ILE A 1 916 ? -43.937 -24.308 25.410 1.00 89.31 916 ILE A O 1
ATOM 6927 N N . TRP A 1 917 ? -41.967 -23.556 26.164 1.00 89.38 917 TRP A N 1
ATOM 6928 C CA . TRP A 1 917 ? -41.673 -22.742 24.977 1.00 89.38 917 TRP A CA 1
ATOM 6929 C C . TRP A 1 917 ? -41.246 -23.549 23.759 1.00 89.38 917 TRP A C 1
ATOM 6931 O O . TRP A 1 917 ? -41.471 -23.115 22.634 1.00 89.38 917 TRP A O 1
ATOM 6941 N N . MET A 1 918 ? -40.612 -24.698 23.981 1.00 89.88 918 MET A N 1
ATOM 6942 C CA . MET A 1 918 ? -40.055 -25.520 22.916 1.00 89.88 918 MET A CA 1
ATOM 6943 C C . MET A 1 918 ? -40.454 -26.977 23.110 1.00 89.88 918 MET A C 1
ATOM 6945 O O . MET A 1 918 ? -40.311 -27.517 24.210 1.00 89.88 918 MET A O 1
ATOM 6949 N N . ASP A 1 919 ? -40.899 -27.604 22.024 1.00 89.25 919 ASP A N 1
ATOM 6950 C CA . ASP A 1 919 ? -41.286 -29.012 21.962 1.00 89.25 919 ASP A CA 1
ATOM 6951 C C . ASP A 1 919 ? -40.599 -29.728 20.787 1.00 89.25 919 ASP A C 1
ATOM 6953 O O . ASP A 1 919 ? -40.329 -29.119 19.749 1.00 89.25 919 ASP A O 1
ATOM 6957 N N . GLU A 1 920 ? -40.293 -31.014 20.963 1.00 88.94 920 GLU A N 1
ATOM 6958 C CA . GLU A 1 920 ? -39.505 -31.842 20.039 1.00 88.94 920 GLU A CA 1
ATOM 6959 C C . GLU A 1 920 ? -38.166 -31.219 19.595 1.00 88.94 920 GLU A C 1
ATOM 6961 O O . GLU A 1 920 ? -37.831 -31.189 18.407 1.00 88.94 920 GLU A O 1
ATOM 6966 N N . VAL A 1 921 ? -37.360 -30.733 20.542 1.00 90.88 921 VAL A N 1
ATOM 6967 C CA . VAL A 1 921 ? -36.090 -30.067 20.212 1.00 90.88 921 VAL A CA 1
ATOM 6968 C C . VAL A 1 921 ? -35.040 -31.074 19.739 1.00 90.88 921 VAL A C 1
ATOM 6970 O O . VAL A 1 921 ? -34.636 -31.970 20.477 1.00 90.88 921 VAL A O 1
ATOM 6973 N N . ARG A 1 922 ? -34.519 -30.896 18.522 1.00 90.94 922 ARG A N 1
ATOM 6974 C CA . ARG A 1 922 ? -33.535 -31.778 17.872 1.00 90.94 922 ARG A CA 1
ATOM 6975 C C . ARG A 1 922 ? -32.343 -30.979 17.350 1.00 90.94 922 ARG A C 1
ATOM 6977 O O . ARG A 1 922 ? -32.438 -30.314 16.317 1.00 90.94 922 ARG A O 1
ATOM 6984 N N . CYS A 1 923 ? -31.222 -31.083 18.057 1.00 91.00 923 CYS A N 1
ATOM 6985 C CA . CYS A 1 923 ? -29.950 -30.481 17.665 1.00 91.00 923 CYS A CA 1
ATOM 6986 C C . CYS A 1 923 ? -29.048 -31.480 16.908 1.00 91.00 923 CYS A C 1
ATOM 6988 O O . CYS A 1 923 ? -29.119 -32.689 17.132 1.00 91.00 923 CYS A O 1
ATOM 6990 N N . GLN A 1 924 ? -28.173 -30.964 16.048 1.00 88.06 924 GLN A N 1
ATOM 6991 C CA . GLN A 1 924 ? -27.091 -31.643 15.329 1.00 88.06 924 GLN A CA 1
ATOM 6992 C C . GLN A 1 924 ? -25.749 -31.546 16.076 1.00 88.06 924 GLN A C 1
ATOM 6994 O O . GLN A 1 924 ? -24.808 -32.263 15.743 1.00 88.06 924 GLN A O 1
ATOM 6999 N N . GLY A 1 925 ? -25.651 -30.669 17.081 1.00 80.44 925 GLY A N 1
ATOM 7000 C CA . GLY A 1 925 ? -24.489 -30.508 17.958 1.00 80.44 925 GLY A CA 1
ATOM 7001 C C . GLY A 1 925 ? -23.578 -29.341 17.577 1.00 80.44 925 GLY A C 1
ATOM 7002 O O . GLY A 1 925 ? -22.669 -28.993 18.329 1.00 80.44 925 GLY A O 1
ATOM 7003 N N . ASN A 1 926 ? -23.817 -28.668 16.452 1.00 78.00 926 ASN A N 1
ATOM 7004 C CA . ASN A 1 926 ? -23.038 -27.519 15.968 1.00 78.00 926 ASN A CA 1
ATOM 7005 C C . ASN A 1 926 ? -23.813 -26.191 16.005 1.00 78.00 926 ASN A C 1
ATOM 7007 O O . ASN A 1 926 ? -23.269 -25.160 15.617 1.00 78.00 926 ASN A O 1
ATOM 7011 N N . GLU A 1 927 ? -25.051 -26.201 16.494 1.00 88.25 927 GLU A N 1
ATOM 7012 C CA . GLU A 1 927 ? -25.888 -25.011 16.592 1.00 88.25 927 GLU A CA 1
ATOM 7013 C C . GLU A 1 927 ? -25.322 -23.969 17.574 1.00 88.25 927 GLU A C 1
ATOM 7015 O O . GLU A 1 927 ? -24.828 -24.334 18.645 1.00 88.25 927 GLU A O 1
ATOM 7020 N N . PRO A 1 928 ? -25.424 -22.663 17.265 1.00 61.91 928 PRO A N 1
ATOM 7021 C CA . PRO A 1 928 ? -24.944 -21.597 18.148 1.00 61.91 928 PRO A CA 1
ATOM 7022 C C . PRO A 1 928 ? -25.725 -21.494 19.472 1.00 61.91 928 PRO A C 1
ATOM 7024 O O . PRO A 1 928 ? -25.238 -20.873 20.411 1.00 61.91 928 PRO A O 1
ATOM 7027 N N . GLY A 1 929 ? -26.907 -22.109 19.564 1.00 77.12 929 GLY A N 1
ATOM 7028 C CA . GLY A 1 929 ? -27.743 -22.155 20.760 1.00 77.12 929 GLY A CA 1
ATOM 7029 C C . GLY A 1 929 ? -29.004 -22.987 20.529 1.00 77.12 929 GLY A C 1
ATOM 7030 O O . GLY A 1 929 ? -29.287 -23.403 19.405 1.00 77.12 929 GLY A O 1
ATOM 7031 N N . LEU A 1 930 ? -29.766 -23.230 21.593 1.00 84.75 930 LEU A N 1
ATOM 7032 C CA . LEU A 1 930 ? -30.936 -24.104 21.593 1.00 84.75 930 LEU A CA 1
ATOM 7033 C C . LEU A 1 930 ? -32.028 -23.627 20.625 1.00 84.75 930 LEU A C 1
ATOM 7035 O O . LEU A 1 930 ? -32.634 -24.453 19.950 1.00 84.75 930 LEU A O 1
ATOM 7039 N N . SER A 1 931 ? -32.217 -22.311 20.483 1.00 83.44 931 SER A N 1
ATOM 7040 C CA . SER A 1 931 ? -33.176 -21.697 19.548 1.00 83.44 931 SER A CA 1
ATOM 7041 C C . SER A 1 931 ? -32.826 -21.888 18.067 1.00 83.44 931 SER A C 1
ATOM 7043 O O . SER A 1 931 ? -33.686 -21.705 17.209 1.00 83.44 931 SER A O 1
ATOM 7045 N N . ALA A 1 932 ? -31.588 -22.287 17.754 1.00 79.75 932 ALA A N 1
ATOM 7046 C CA . ALA A 1 932 ? -31.155 -22.626 16.399 1.00 79.75 932 ALA A CA 1
ATOM 7047 C C . ALA A 1 932 ? -31.306 -24.124 16.071 1.00 79.75 932 ALA A C 1
ATOM 7049 O O . ALA A 1 932 ? -31.072 -24.523 14.928 1.00 79.75 932 ALA A O 1
ATOM 7050 N N . CYS A 1 933 ? -31.690 -24.954 17.047 1.00 86.62 933 CYS A N 1
ATOM 7051 C CA . CYS A 1 933 ? -32.042 -26.350 16.804 1.00 86.62 933 CYS A CA 1
ATOM 7052 C C . CYS A 1 933 ? -33.410 -26.451 16.118 1.00 86.62 933 CYS A C 1
ATOM 7054 O O . CYS A 1 933 ? -34.185 -25.499 16.095 1.00 86.62 933 CYS A O 1
ATOM 7056 N N . ASN A 1 934 ? -33.735 -27.614 15.555 1.00 89.56 934 ASN A N 1
ATOM 7057 C CA . ASN A 1 934 ? -35.059 -27.836 14.976 1.00 89.56 934 ASN A CA 1
ATOM 7058 C C . ASN A 1 934 ? -36.071 -28.174 16.086 1.00 89.56 934 ASN A C 1
ATOM 7060 O O . ASN A 1 934 ? -35.759 -29.001 16.937 1.00 89.56 934 ASN A O 1
ATOM 7064 N N . PHE A 1 935 ? -37.258 -27.566 16.087 1.00 91.31 935 PHE A N 1
ATOM 7065 C CA . PHE A 1 935 ? -38.333 -27.809 17.064 1.00 91.31 935 PHE A CA 1
ATOM 7066 C C . PHE A 1 935 ? -39.702 -27.468 16.449 1.00 91.31 935 PHE A C 1
ATOM 7068 O O . PHE A 1 935 ? -39.766 -26.839 15.391 1.00 91.31 935 PHE A O 1
ATOM 7075 N N . ASN A 1 936 ? -40.805 -27.855 17.095 1.00 85.81 936 ASN A N 1
ATOM 7076 C CA . ASN A 1 936 ? -42.178 -27.718 16.570 1.00 85.81 936 ASN A CA 1
ATOM 7077 C C . ASN A 1 936 ? -42.735 -26.269 16.542 1.00 85.81 936 ASN A C 1
ATOM 7079 O O . ASN A 1 936 ? -43.941 -26.072 16.388 1.00 85.81 936 ASN A O 1
ATOM 7083 N N . GLY A 1 937 ? -41.869 -25.255 16.634 1.00 75.06 937 GLY A N 1
ATOM 7084 C CA . GLY A 1 937 ? -42.237 -23.844 16.779 1.00 75.06 937 GLY A CA 1
ATOM 7085 C C . GLY A 1 937 ? -42.465 -23.433 18.238 1.00 75.06 937 GLY A C 1
ATOM 7086 O O . GLY A 1 937 ? -42.534 -24.279 19.129 1.00 75.06 937 GLY A O 1
ATOM 7087 N N . TRP A 1 938 ? -42.519 -22.120 18.483 1.00 83.19 938 TRP A N 1
ATOM 7088 C CA . TRP A 1 938 ? -42.790 -21.558 19.812 1.00 83.19 938 TRP A CA 1
ATOM 7089 C C . TRP A 1 938 ? -44.253 -21.788 20.204 1.00 83.19 938 TRP A C 1
ATOM 7091 O O . TRP A 1 938 ? -45.133 -21.676 19.346 1.00 83.19 938 TRP A O 1
ATOM 7101 N N . ALA A 1 939 ? -44.492 -22.120 21.475 1.00 73.19 939 ALA A N 1
ATOM 7102 C CA . ALA A 1 939 ? -45.834 -22.351 22.021 1.00 73.19 939 ALA A CA 1
ATOM 7103 C C . ALA A 1 939 ? -46.731 -21.106 22.079 1.00 73.19 939 ALA A C 1
ATOM 7105 O O . ALA A 1 939 ? -46.198 -19.981 22.227 1.00 73.19 939 ALA A O 1
#

pLDDT: mean 71.19, std 16.88, range [23.47, 96.88]

Foldseek 3Di:
DVPADEPEEFEQDDFADQQDPVRVCVGHPPPPPDPDPDDDDLFKYKYKYKYKDFDLDWFKKKKKKWWQAWKFKDKLNHTQDTPHGHHPHTDMDMGMDGDDGGIIIIMMIDMDRDPRIHIWMWMADPVNVRDIGTPGSPVPVQPDPFDPQFWKKKWKWAAPDFDQFQSPPPRTHTQDMDTDQAFWDQFLVSVCVGRVSHDQFRMKMKMKHKAFDQAWFKKKKKWWWCAWKWKDKQRHTADGGRHGNTGMDIGMDTDHGGMIIMMMMHHGGHRGTTTFIWMDDPLFVRDIFGGGGNNNDDDDPADPFQFKKKWKWAAPDQDFWFGSDCRRTHTQAMARHAWFPWDFFVVLVCQRGHVPHDLFRMKMKIKGKDADQAFAKKKKKKWKQAWKWKDKQNHTFDGRHGHHGTDMDMGIDGDHGGIIMIIMITGGSHRGIGIFMWMADQLNLRATGGRTGPDPVAADQDDDDHDAWDQDQQFTKGKAADKGQFDWAAGPSRQWIFTQGQQQKTFIFGQDSHDPDPPSTPDSLDILPLGNPAHDSKMWHCYNQRKTFIAHPLRFTSFIQLAGNQAMWMWHAHPVRWTKIAGPNGKIWIPDSHDRIDTDDQWFTWADDPAWTFDDTGSAFGFIWGDDPNDIAFEFQALDFLLLQLLRCVLRQFHSPPKGKDFLPFPDDDAHFFANFDAPNQFLHSVPTDTPGGSPDPDDRSRGMTMGRPGRRNVRDDPDVDLPSAWQFWFDPPAWTFDSTDNVFGFIWGADPNDIAFEFQALDFLLLLLLACVLQPFHSPPKGKDFQPFDDDDAHFFANFADPSPDNHSVPTDTPGGRPDPDDRSRGMTMGGHGGGPGGDDRDDDDPPDPDWAWDFDDADPVRHGFIWTHDPNDIAGAACALDFLLLQLQACLRHVHHSVPRGDDHPDDDDDDDHQWANFADPNPDNHSVRTDTPHGD

Secondary structure (DSSP, 8-state):
-TTPEEEEEEE--S---TTSGGGGGGT----TT--SS--S-SS-EEEEEEEEEEESS-EEEEEEEEESS-EEEEETTEEEEEE-S--SS-EEEEEEEEE-SEEEEEEEEEEE-SSS--EEEEEESGGGTT--EE--STTSTTSPPPPPTT-EEEEEEEESS--S-SS--TTEEEEEEEEESSSEE-SHHHHHHH-TT--SSSEEEEEEEEEEESSSEEEEEEEEESS-EEEEETTEEEEEE--TT-EEEEEEEEE-SEEEEEEEEEEESSS---EEEEEE-GGGTT--EE---TTS-PPPS--SS--EEEEEEEESS--SS--SSSTTEEEEEEEEEES--EE--HHHHHHHS-TT--SSSEEEEEEEEEEESS-EEEEEEEEESS-EEEEETTEEEEEE-SS-SSEEEEEEEEE-SEEEEEEEEEEESSS---EEEEEEEGGGTT--EE-----TTSPP--------EEEETTEEEEETTEEEET-EEE-TTS-EEEEE-TTS-EEEEE--S---SSSSSEEEEEE---TT-S-SSPEEEE-TTS-EEEE-TT--EEEE----S--SEEEEE-TTS-EEEEETTS-EEE--TTSSPEEE-SS---EE-SSEEEES--SS-EEEEEEETTEEEEEB-TT--HHHHHHHHHHTTB-STT-EEETT-----S-EEE-S----S--SSGGGS--S-TT-----GGGB-EEE--S-BTTS----S-GGG-PPP-EE-SSEEEES--SS-EEEEEEETTEEEEEB-TT--HHHHHHHHHHTTSEEEEEEEETT-----S-EEE-S-B--S--SSGGGSB-S-TT--S--TTSBPEEEEES--TT------S-----SPEEEEES--TTS--EEEEEETTEEEEEP-TT--HHHHHHHHHHHTS-STT----TT-----S-EEE-S-B--S--SSGGGSB-S---

InterPro domains:
  IPR001190 SRCR domain [PF00530] (619-710)
  IPR001190 SRCR domain [PF00530] (745-833)
  IPR001190 SRCR domain [PF00530] (867-938)
  IPR001190 SRCR domain [PR00258] (630-641)
  IPR001190 SRCR domain [PR00258] (645-655)
  IPR001190 SRCR domain [PR00258] (675-689)
  IPR001190 SRCR domain [PR00258] (698-710)
  IPR001190 SRCR domain [PS50287] (612-710)
  IPR001190 SRCR domain [PS50287] (736-834)
  IPR001190 SRCR domain [PS50287] (855-939)
  IPR001190 SRCR domain [SM00202] (612-710)
  IPR001190 SRCR domain [SM00202] (736-834)
  IPR001190 SRCR domain [SM00202] (855-939)
  IPR001480 Bulb-type lectin domain [PS50927] (475-594)
  IPR001480 Bulb-type lectin domain [SM00108] (475-595)
  IPR011658 PA14 domain [PF07691] (39-132)
  IPR011658 PA14 domain [PF07691] (336-419)
  IPR011658 PA14 domain [SM00758] (304-452)
  IPR036426 Bulb-type lectin domain superfamily [G3DSA:2.90.10.10] (472-534)
  IPR036426 Bulb-type lectin domain superfamily [G3DSA:2.90.10.10] (535-591)

Organism: NCBI:txid3032

Radius of gyration: 46.58 Å; chains: 1; bounding box: 106×59×128 Å